Protein AF-A0A1F8U5S3-F1 (afdb_monomer)

Sequence (799 aa):
MCDINIITTSSDFYSQLPATSIYPAFVDNMPYQAWTMEGSTDYYQLVATGGKEPYTWFLVSGSLPAGLSLCSNGRISGVPLEEGKYDFKVKAVDIHGMMCEKVLSMEAYPYRSKWFKDARFGFFIQWGPFCHPAVKKREEIRDFEARMNKFNAEEWAQEIKDRGGRVLNFTVMGGDTIRLWPSVTPSRDELKIGRDIVGELINACHARNIKFVAYLPGHGGWNGLFDVSAIDGTSATLHLGLINELIEKGTDGIWIDSGGSIGRKDWFDWDRVVPLVRSKNPFATIESNPAPGSCGKILQYPNTDIVTYEGIVSDTDEFLTVCIPNTTEKKMAIDVANMLEYNWAWLSDSPRSIKSARSIIKNIQGNWYNGGTFMFNITPHTNGTFIADEEKVVVNEVTDWVKANLEWCDTPIASLDDNIEYTSQQVVELFAETNASTYYTTDGSLPTTRSNLYIEPITINTSTRLRAVAVKNGKGNSGILDKSYIIILSNNNSRSLLKKYVSLVDKKHEDTSLYTGMKISVGKDPIRIDSVGRCYMDGNISAHTIKIVRLSDLYPVLVTKIEMDKGKIENDGYKYKRVAPVVLDAYTHYYILSTEDSRDYSLNINLSSAETSSAVRILRPVWTDISGTVYHIDKNNDLYGNLINFKYEIIGESEKTKNLARGKEAFLQDNEGNMVNASCGINVAENALDGKLGTMAVAGDEKWAWTLHVDLGDIMASINKVVVKFAEDLYPTEYMIMMSSDEDNWIIADTTNNCNGGSRTSIFKPLNVRFVRIRSLKPDGPNQTGGQMAIVELEVYAQ

Solvent-accessible surface area (backbone atoms only — not comparable to full-atom values): 41829 Å² total; per-residue (Å²): 136,64,70,47,45,82,51,64,90,57,31,77,46,51,63,76,46,63,86,39,50,50,80,60,40,43,42,17,68,40,67,30,60,33,49,33,71,88,32,74,36,65,36,44,76,58,44,70,44,58,64,46,81,68,55,43,36,44,82,75,45,73,50,69,49,50,57,44,45,78,41,51,75,30,38,36,35,37,38,35,72,43,68,47,81,28,59,26,30,38,34,44,28,27,73,85,68,54,64,37,73,48,69,35,35,40,39,27,36,64,22,68,23,49,66,54,36,72,37,39,30,23,35,31,38,42,59,55,56,67,24,45,84,53,57,82,49,81,80,41,51,59,54,43,62,66,43,34,77,57,54,47,41,60,59,48,35,46,54,38,47,81,39,52,30,29,33,37,39,34,35,44,24,47,46,70,53,45,26,39,26,63,71,83,62,65,38,69,68,66,55,51,41,86,58,47,53,51,62,45,35,45,53,32,20,49,78,68,69,23,44,36,27,43,26,36,59,43,63,70,22,83,73,69,80,67,65,63,19,14,81,89,67,31,29,13,64,30,50,48,43,51,51,50,53,42,54,75,72,62,44,45,24,39,32,46,48,31,70,83,48,57,91,37,52,58,39,48,39,57,80,50,42,52,16,46,46,42,17,52,34,73,62,46,31,39,32,37,37,37,32,87,92,45,18,64,44,74,58,59,67,84,69,50,24,28,45,33,42,70,48,76,78,49,91,49,77,84,44,30,48,80,57,70,67,83,85,64,71,59,58,59,25,32,39,36,40,34,43,46,39,91,52,62,39,32,52,85,88,52,91,85,56,75,58,56,39,68,51,53,47,49,31,46,54,39,19,50,75,50,54,22,13,37,23,47,22,51,43,33,40,58,34,32,42,67,71,34,83,88,48,42,64,41,53,48,56,37,26,56,51,41,54,56,33,68,48,65,30,45,48,36,42,64,74,61,77,44,93,50,81,33,71,54,71,46,74,37,40,75,47,60,47,89,88,42,51,38,15,29,29,60,82,59,52,88,45,42,98,86,37,50,71,66,85,69,71,43,78,40,76,50,60,34,31,39,17,27,28,15,40,28,94,60,33,37,62,21,55,73,30,79,44,51,40,40,48,51,88,79,90,87,92,86,61,53,51,56,72,66,79,92,69,93,56,67,81,43,78,48,66,54,79,31,32,45,18,33,34,35,38,26,22,85,43,30,32,38,32,43,29,46,24,37,57,68,52,92,90,45,59,56,72,30,45,40,35,33,23,35,61,94,77,64,47,68,78,37,77,48,74,45,54,53,72,52,85,64,74,44,95,54,45,28,32,64,42,80,48,79,75,38,76,47,56,43,72,36,43,31,39,40,34,32,48,48,45,94,77,36,59,43,40,54,32,53,61,91,76,42,59,55,48,79,48,42,35,78,76,44,65,42,36,24,39,95,85,66,55,75,54,83,79,64,98,90,50,63,40,58,22,56,58,67,44,43,43,58,46,75,57,50,79,93,70,63,65,64,53,57,34,54,80,34,42,45,39,38,21,35,87,86,69,47,80,50,45,23,55,41,73,78,20,35,44,42,29,15,18,58,86,41,84,91,38,26,16,23,39,25,69,87,44,46,37,36,24,47,38,35,43,52,85,48,73,39,66,39,34,25,40,40,35,44,24,25,32,84,89,21,24,34,22,24,38,34,34,34,36,15,62,73,83,80,58,76,44,77,67,46,77,45,79,78,46,82,39,35,79,42,79,49,77,48,77,66,36,62,31,18,35,42,34,46,35,34,56,34,48,85,55,98,87,56,32,14,54,44,27,27,36,18,34,44,38,32,28,54,115

Structure (mmCIF, N/CA/C/O backbone):
data_AF-A0A1F8U5S3-F1
#
_entry.id   AF-A0A1F8U5S3-F1
#
loop_
_atom_site.group_PDB
_atom_site.id
_atom_site.type_symbol
_atom_site.label_atom_id
_atom_site.label_alt_id
_atom_site.label_comp_id
_atom_site.label_asym_id
_atom_site.label_entity_id
_atom_site.label_seq_id
_atom_site.pdbx_PDB_ins_code
_atom_site.Cartn_x
_atom_site.Cartn_y
_atom_site.Cartn_z
_atom_site.occupancy
_atom_site.B_iso_or_equiv
_atom_site.auth_seq_id
_atom_site.auth_comp_id
_atom_site.auth_asym_id
_atom_site.auth_atom_id
_atom_site.pdbx_PDB_model_num
ATOM 1 N N . MET A 1 1 ? -47.664 -8.417 -12.261 1.00 45.19 1 MET A N 1
ATOM 2 C CA . MET A 1 1 ? -46.743 -8.794 -11.174 1.00 45.19 1 MET A CA 1
ATOM 3 C C . MET A 1 1 ? -45.383 -8.277 -11.599 1.00 45.19 1 MET A C 1
ATOM 5 O O . MET A 1 1 ? -44.916 -8.699 -12.645 1.00 45.19 1 MET A O 1
ATOM 9 N N . CYS A 1 2 ? -44.858 -7.250 -10.928 1.00 51.53 2 CYS A N 1
ATOM 10 C CA . CYS A 1 2 ? -43.495 -6.774 -11.176 1.00 51.53 2 CYS A CA 1
ATOM 11 C C . CYS A 1 2 ? -42.606 -7.470 -10.152 1.00 51.53 2 CYS A C 1
ATOM 13 O O . CYS A 1 2 ? -42.555 -7.025 -9.007 1.00 51.53 2 CYS A O 1
ATOM 15 N N . ASP A 1 3 ? -41.994 -8.581 -10.551 1.00 77.62 3 ASP A N 1
ATOM 16 C CA . ASP A 1 3 ? -41.113 -9.359 -9.684 1.00 77.62 3 ASP A CA 1
ATOM 17 C C . ASP A 1 3 ? -39.906 -8.508 -9.265 1.00 77.62 3 ASP A C 1
ATOM 19 O O . ASP A 1 3 ? -39.325 -7.792 -10.084 1.00 77.62 3 ASP A O 1
ATOM 23 N N . ILE A 1 4 ? -39.559 -8.554 -7.978 1.00 85.50 4 ILE A N 1
ATOM 24 C CA . ILE A 1 4 ? -38.347 -7.928 -7.444 1.00 85.50 4 ILE A CA 1
ATOM 25 C C . ILE A 1 4 ? -37.125 -8.798 -7.796 1.00 85.50 4 ILE A C 1
ATOM 27 O O . ILE A 1 4 ? -37.191 -10.024 -7.709 1.00 85.50 4 ILE A O 1
ATOM 31 N N . ASN A 1 5 ? -36.009 -8.183 -8.195 1.00 85.06 5 ASN A N 1
ATOM 32 C CA . ASN A 1 5 ? -34.782 -8.869 -8.608 1.00 85.06 5 ASN A CA 1
ATOM 33 C C . ASN A 1 5 ? -33.520 -8.163 -8.086 1.00 85.06 5 ASN A C 1
ATOM 35 O O . ASN A 1 5 ? -33.364 -6.959 -8.287 1.00 85.06 5 ASN A O 1
ATOM 39 N N . ILE A 1 6 ? -32.594 -8.914 -7.479 1.00 80.56 6 ILE A N 1
ATOM 40 C CA . ILE A 1 6 ? -31.315 -8.400 -6.956 1.00 80.56 6 ILE A CA 1
ATOM 41 C C . ILE A 1 6 ? -30.261 -8.372 -8.068 1.00 80.56 6 ILE A C 1
ATOM 43 O O . ILE A 1 6 ? -29.931 -9.403 -8.669 1.00 80.56 6 ILE A O 1
ATOM 47 N N . ILE A 1 7 ? -29.667 -7.201 -8.286 1.00 78.94 7 ILE A N 1
ATOM 48 C CA . ILE A 1 7 ? -28.575 -6.986 -9.239 1.00 78.94 7 ILE A CA 1
ATOM 49 C C . ILE A 1 7 ? -27.278 -6.642 -8.501 1.00 78.94 7 ILE A C 1
ATOM 51 O O . ILE A 1 7 ? -27.300 -6.113 -7.391 1.00 78.94 7 ILE A O 1
ATOM 55 N N . THR A 1 8 ? -26.142 -6.958 -9.118 1.00 67.38 8 THR A N 1
ATOM 56 C CA . THR A 1 8 ? -24.828 -6.477 -8.685 1.00 67.38 8 THR A CA 1
ATOM 57 C C . THR A 1 8 ? -24.305 -5.548 -9.770 1.00 67.38 8 THR A C 1
ATOM 59 O O . THR A 1 8 ? -24.263 -5.906 -10.945 1.00 67.38 8 THR A O 1
ATOM 62 N N . THR A 1 9 ? -23.965 -4.321 -9.391 1.00 58.69 9 THR A N 1
ATOM 63 C CA . THR A 1 9 ? -23.243 -3.391 -10.260 1.00 58.69 9 THR A CA 1
ATOM 64 C C . THR A 1 9 ? -21.787 -3.474 -9.861 1.00 58.69 9 THR A C 1
ATOM 66 O O . THR A 1 9 ? -21.422 -3.169 -8.723 1.00 58.69 9 THR A O 1
ATOM 69 N N . SER A 1 10 ? -20.956 -3.958 -10.762 1.00 52.69 10 SER A N 1
ATOM 70 C CA . SER A 1 10 ? -19.523 -4.032 -10.551 1.00 52.69 10 SER A CA 1
ATOM 71 C C . SER A 1 10 ? -18.834 -3.417 -11.765 1.00 52.69 10 SER A C 1
ATOM 73 O O . SER A 1 10 ? -19.400 -3.409 -12.857 1.00 52.69 10 SER A O 1
ATOM 75 N N . SER A 1 11 ? -17.660 -2.837 -11.557 1.00 54.84 11 SER A N 1
ATOM 76 C CA . SER A 1 11 ? -16.911 -2.081 -12.563 1.00 54.84 11 SER A CA 1
ATOM 77 C C . SER A 1 11 ? -16.463 -2.929 -13.769 1.00 54.84 11 SER A C 1
ATOM 79 O O . SER A 1 11 ? -16.575 -4.152 -13.744 1.00 54.84 11 SER A O 1
ATOM 81 N N . ASP A 1 12 ? -15.939 -2.296 -14.826 1.00 51.19 12 ASP A N 1
ATOM 82 C CA . ASP A 1 12 ? -15.704 -2.908 -16.149 1.00 51.19 12 ASP A CA 1
ATOM 83 C C . ASP A 1 12 ? -14.906 -4.227 -16.148 1.00 51.19 12 ASP A C 1
ATOM 85 O O . ASP A 1 12 ? -15.257 -5.144 -16.884 1.00 51.19 12 ASP A O 1
ATOM 89 N N . PHE A 1 13 ? -13.877 -4.400 -15.315 1.00 53.69 13 PHE A N 1
ATOM 90 C CA . PHE A 1 13 ? -13.189 -5.701 -15.195 1.00 53.69 13 PHE A CA 1
ATOM 91 C C . PHE A 1 13 ? -13.965 -6.701 -14.349 1.00 53.69 13 PHE A C 1
ATOM 93 O O . PHE A 1 13 ? -14.038 -7.884 -14.662 1.00 53.69 13 PHE A O 1
ATOM 100 N N . TYR A 1 14 ? -14.614 -6.217 -13.298 1.00 55.09 14 TYR A N 1
ATOM 101 C CA . TYR A 1 14 ? -15.470 -7.031 -12.450 1.00 55.09 14 TYR A CA 1
ATOM 102 C C . TYR A 1 14 ? -16.726 -7.525 -13.185 1.00 55.09 14 TYR A C 1
ATOM 104 O O . TYR A 1 14 ? -17.292 -8.544 -12.810 1.00 55.09 14 TYR A O 1
ATOM 112 N N . SER A 1 15 ? -17.124 -6.861 -14.274 1.00 49.81 15 SER A N 1
ATOM 113 C CA . SER A 1 15 ? -18.145 -7.356 -15.202 1.00 49.81 15 SER A CA 1
ATOM 114 C C . SER A 1 15 ? -17.771 -8.698 -15.859 1.00 49.81 15 SER A C 1
ATOM 116 O O . SER A 1 15 ? -18.653 -9.402 -16.348 1.00 49.81 15 SER A O 1
ATOM 118 N N . GLN A 1 16 ? -16.481 -9.074 -15.842 1.00 61.03 16 GLN A N 1
ATOM 119 C CA . GLN A 1 16 ? -15.983 -10.373 -16.308 1.00 61.03 16 GLN A CA 1
ATOM 120 C C . GLN A 1 16 ? -16.064 -11.471 -15.231 1.00 61.03 16 GLN A C 1
ATOM 122 O O . GLN A 1 16 ? -15.980 -12.656 -15.558 1.00 61.03 16 GLN A O 1
ATOM 127 N N . LEU A 1 17 ? -16.227 -11.106 -13.952 1.00 68.12 17 LEU A N 1
ATOM 128 C CA . LEU A 1 17 ? -16.479 -12.054 -12.864 1.00 68.12 17 LEU A CA 1
ATOM 129 C C . LEU A 1 17 ? -17.955 -12.497 -12.868 1.00 68.12 17 LEU A C 1
ATOM 131 O O . LEU A 1 17 ? -18.799 -11.864 -13.506 1.00 68.12 17 LEU A O 1
ATOM 135 N N . PRO A 1 18 ? -18.312 -13.603 -12.183 1.00 72.19 18 PRO A N 1
ATOM 136 C CA . PRO A 1 18 ? -19.699 -14.054 -12.122 1.00 72.19 18 PRO A CA 1
ATOM 137 C C . PRO A 1 18 ? -20.647 -12.944 -11.644 1.00 72.19 18 PRO A C 1
ATOM 139 O O . PRO A 1 18 ? -20.331 -12.224 -10.703 1.00 72.19 18 PRO A O 1
ATOM 142 N N . ALA A 1 19 ? -21.863 -12.871 -12.199 1.00 71.62 19 ALA A N 1
ATOM 143 C CA . ALA A 1 19 ? -22.893 -11.873 -11.845 1.00 71.62 19 ALA A CA 1
ATOM 144 C C . ALA A 1 19 ? -23.426 -11.958 -10.390 1.00 71.62 19 ALA A C 1
ATOM 146 O O . ALA A 1 19 ? -24.438 -11.349 -10.032 1.00 71.62 19 ALA A O 1
ATOM 147 N N . THR A 1 20 ? -22.800 -12.786 -9.560 1.00 80.81 20 THR A N 1
ATOM 148 C CA . THR A 1 20 ? -23.036 -12.935 -8.122 1.00 80.81 20 THR A CA 1
ATOM 149 C C . THR A 1 20 ? -21.889 -12.367 -7.287 1.00 80.81 20 THR A C 1
ATOM 151 O O . THR A 1 20 ? -22.029 -12.277 -6.071 1.00 80.81 20 THR A O 1
ATOM 154 N N . SER A 1 21 ? -20.763 -12.010 -7.904 1.00 83.25 21 SER A N 1
ATOM 155 C CA . SER A 1 21 ? -19.600 -11.456 -7.221 1.00 83.25 21 SER A CA 1
ATOM 156 C C . SER A 1 21 ? -19.815 -9.985 -6.883 1.00 83.25 21 SER A C 1
ATOM 158 O O . SER A 1 21 ? -20.318 -9.211 -7.700 1.00 83.25 21 SER A O 1
ATOM 160 N N . ILE A 1 22 ? -19.415 -9.601 -5.675 1.00 86.31 22 ILE A N 1
ATOM 161 C CA . ILE A 1 22 ? -19.352 -8.201 -5.247 1.00 86.31 22 ILE A CA 1
ATOM 162 C C . ILE A 1 22 ? -17.903 -7.722 -5.210 1.00 86.31 22 ILE A C 1
ATOM 164 O O . ILE A 1 22 ? -16.984 -8.533 -5.118 1.00 86.31 22 ILE A O 1
ATOM 168 N N . TYR A 1 23 ? -17.709 -6.405 -5.292 1.00 88.12 23 TYR A N 1
ATOM 169 C CA . TYR A 1 23 ? -16.383 -5.782 -5.309 1.00 88.12 23 TYR A CA 1
ATOM 170 C C . TYR A 1 23 ? -15.532 -6.253 -4.106 1.00 88.12 23 TYR A C 1
ATOM 172 O O . TYR A 1 23 ? -16.069 -6.333 -2.993 1.00 88.12 23 TYR A O 1
ATOM 180 N N . PRO A 1 24 ? -14.236 -6.579 -4.288 1.00 89.94 24 PRO A N 1
ATOM 181 C CA . PRO A 1 24 ? -13.479 -7.332 -3.303 1.00 89.94 24 PRO A CA 1
ATOM 182 C C . PRO A 1 24 ? -13.122 -6.456 -2.109 1.00 89.94 24 PRO A C 1
ATOM 184 O O . PRO A 1 24 ? -12.911 -5.248 -2.240 1.00 89.94 24 PRO A O 1
ATOM 187 N N . ALA A 1 25 ? -13.029 -7.084 -0.942 1.00 90.88 25 ALA A N 1
ATOM 188 C CA . ALA A 1 25 ? -12.483 -6.459 0.251 1.00 90.88 25 ALA A CA 1
ATOM 189 C C . ALA A 1 25 ? -10.975 -6.730 0.339 1.00 90.88 25 ALA A C 1
ATOM 191 O O . ALA A 1 25 ? -10.490 -7.733 -0.181 1.00 90.88 25 ALA A O 1
ATOM 192 N N . PHE A 1 26 ? -10.237 -5.852 1.016 1.00 92.00 26 PHE A N 1
ATOM 193 C CA . PHE A 1 26 ? -8.802 -6.009 1.252 1.00 92.00 26 PHE A CA 1
ATOM 194 C C . PHE A 1 26 ? -8.529 -5.910 2.749 1.00 92.00 26 PHE A C 1
ATOM 196 O O . PHE A 1 26 ? -8.946 -4.945 3.376 1.00 92.00 26 PHE A O 1
ATOM 203 N N . VAL A 1 27 ? -7.832 -6.893 3.324 1.00 88.31 27 VAL A N 1
ATOM 204 C CA . VAL A 1 27 ? -7.474 -6.942 4.753 1.00 88.31 27 VAL A CA 1
ATOM 205 C C . VAL A 1 27 ? -6.245 -6.065 5.002 1.00 88.31 27 VAL A C 1
ATOM 207 O O . VAL A 1 27 ? -5.148 -6.535 5.322 1.00 88.31 27 VAL A O 1
ATOM 210 N N . ASP A 1 28 ? -6.425 -4.764 4.800 1.00 81.44 28 ASP A N 1
ATOM 211 C CA . ASP A 1 28 ? -5.389 -3.737 4.877 1.00 81.44 28 ASP A CA 1
ATOM 212 C C . ASP A 1 28 ? -5.527 -2.814 6.092 1.00 81.44 28 ASP A C 1
ATOM 214 O O . ASP A 1 28 ? -4.778 -1.852 6.187 1.00 81.44 28 ASP A O 1
ATOM 218 N N . ASN A 1 29 ? -6.406 -3.153 7.044 1.00 76.50 29 ASN A N 1
ATOM 219 C CA . ASN A 1 29 ? -6.790 -2.347 8.212 1.00 76.50 29 ASN A CA 1
ATOM 220 C C . ASN A 1 29 ? -7.509 -1.026 7.872 1.00 76.50 29 ASN A C 1
ATOM 222 O O . ASN A 1 29 ? -7.616 -0.158 8.737 1.00 76.50 29 ASN A O 1
ATOM 226 N N . MET A 1 30 ? -8.026 -0.863 6.652 1.00 79.75 30 MET A N 1
ATOM 227 C CA . MET A 1 30 ? -8.856 0.284 6.283 1.00 79.75 30 MET A CA 1
ATOM 228 C C . MET A 1 30 ? -10.342 -0.089 6.237 1.00 79.75 30 MET A C 1
ATOM 230 O O . MET A 1 30 ? -10.687 -1.262 6.056 1.00 79.75 30 MET A O 1
ATOM 234 N N . PRO A 1 31 ? -11.258 0.892 6.372 1.00 77.94 31 PRO A N 1
ATOM 235 C CA . PRO A 1 31 ? -12.647 0.689 5.994 1.00 77.94 31 PRO A CA 1
ATOM 236 C C . PRO A 1 31 ? -12.735 0.148 4.568 1.00 77.94 31 PRO A C 1
ATOM 238 O O . PRO A 1 31 ? -11.991 0.571 3.685 1.00 77.94 31 PRO A O 1
ATOM 241 N N . TYR A 1 32 ? -13.648 -0.789 4.348 1.00 82.00 32 TYR A N 1
ATOM 242 C CA . TYR A 1 32 ? -13.926 -1.347 3.036 1.00 82.00 32 TYR A CA 1
ATOM 243 C C . TYR A 1 32 ? -14.220 -0.233 2.027 1.00 82.00 32 TYR A C 1
ATOM 245 O O . TYR A 1 32 ? -15.063 0.615 2.288 1.00 82.00 32 TYR A O 1
ATOM 253 N N . GLN A 1 33 ? -13.560 -0.265 0.869 1.00 84.50 33 GLN A N 1
ATOM 254 C CA . GLN A 1 33 ? -13.761 0.711 -0.198 1.00 84.50 33 GLN A CA 1
ATOM 255 C C . GLN A 1 33 ? -14.254 0.018 -1.465 1.00 84.50 33 GLN A C 1
ATOM 257 O O . GLN A 1 33 ? -13.504 -0.747 -2.078 1.00 84.50 33 GLN A O 1
ATOM 262 N N . ALA A 1 34 ? -15.479 0.320 -1.889 1.00 84.56 34 ALA A N 1
ATOM 263 C CA . ALA A 1 34 ? -15.965 -0.027 -3.221 1.00 84.56 34 ALA A CA 1
ATOM 264 C C . ALA A 1 34 ? -15.668 1.117 -4.192 1.00 84.56 34 ALA A C 1
ATOM 266 O O . ALA A 1 34 ? -15.791 2.280 -3.821 1.00 84.56 34 ALA A O 1
ATOM 267 N N . TRP A 1 35 ? -15.279 0.798 -5.427 1.00 86.25 35 TRP A N 1
ATOM 268 C CA . TRP A 1 35 ? -14.855 1.804 -6.400 1.00 86.25 35 TRP A CA 1
ATOM 269 C C . TRP A 1 35 ? -15.688 1.762 -7.677 1.00 86.25 35 TRP A C 1
ATOM 271 O O . TRP A 1 35 ? -15.996 0.698 -8.216 1.00 86.25 35 TRP A O 1
ATOM 281 N N . THR A 1 36 ? -15.992 2.949 -8.188 1.00 83.50 36 THR A N 1
ATOM 282 C CA . THR A 1 36 ? -16.528 3.186 -9.532 1.00 83.50 36 THR A CA 1
ATOM 283 C C . THR A 1 36 ? -15.640 4.202 -10.250 1.00 83.50 36 THR A C 1
ATOM 285 O O . THR A 1 36 ? -14.668 4.679 -9.671 1.00 83.50 36 THR A O 1
ATOM 288 N N . MET A 1 37 ? -15.971 4.563 -11.492 1.00 81.88 37 MET A N 1
ATOM 289 C CA . MET A 1 37 ? -15.304 5.675 -12.183 1.00 81.88 37 MET A CA 1
ATOM 290 C C . MET A 1 37 ? -15.547 7.039 -11.514 1.00 81.88 37 MET A C 1
ATOM 292 O O . MET A 1 37 ? -14.798 7.972 -11.781 1.00 81.88 37 MET A O 1
ATOM 296 N N . GLU A 1 38 ? -16.573 7.162 -10.665 1.00 78.88 38 GLU A N 1
ATOM 297 C CA . GLU A 1 38 ? -16.910 8.406 -9.959 1.00 78.88 38 GLU A CA 1
ATOM 298 C C . GLU A 1 38 ? -16.139 8.573 -8.641 1.00 78.88 38 GLU A C 1
ATOM 300 O O . GLU A 1 38 ? -16.117 9.668 -8.089 1.00 78.88 38 GLU A O 1
ATOM 305 N N . GLY A 1 39 ? -15.509 7.512 -8.126 1.00 79.81 39 GLY A N 1
ATOM 306 C CA . GLY A 1 39 ? -14.810 7.552 -6.842 1.00 79.81 39 GLY A CA 1
ATOM 307 C C . GLY A 1 39 ? -15.000 6.303 -5.992 1.00 79.81 39 GLY A C 1
ATOM 308 O O . GLY A 1 39 ? -15.553 5.291 -6.442 1.00 79.81 39 GLY A O 1
ATOM 309 N N . SER A 1 40 ? -14.525 6.392 -4.748 1.00 81.38 40 SER A N 1
ATOM 310 C CA . SER A 1 40 ? -14.711 5.355 -3.733 1.00 81.38 40 SER A CA 1
ATOM 311 C C . SER A 1 40 ? -15.884 5.653 -2.805 1.00 81.38 40 SER A C 1
ATOM 313 O O . SER A 1 40 ? -16.185 6.809 -2.518 1.00 81.38 40 SER A O 1
ATOM 315 N N . THR A 1 41 ? -16.506 4.599 -2.292 1.00 73.75 41 THR A N 1
ATOM 316 C CA . THR A 1 41 ? -17.436 4.645 -1.160 1.00 73.75 41 THR A CA 1
ATOM 317 C C . THR A 1 41 ? -16.947 3.703 -0.068 1.00 73.75 41 THR A C 1
ATOM 319 O O . THR A 1 41 ? -16.445 2.622 -0.372 1.00 73.75 41 THR A O 1
ATOM 322 N N . ASP A 1 42 ? -17.156 4.048 1.205 1.00 74.06 42 ASP A N 1
ATOM 323 C CA . ASP A 1 42 ? -16.789 3.203 2.360 1.00 74.06 42 ASP A CA 1
ATOM 324 C C . ASP A 1 42 ? -17.767 2.024 2.603 1.00 74.06 42 ASP A C 1
ATOM 326 O O . ASP A 1 42 ? -17.835 1.418 3.679 1.00 74.06 42 ASP A O 1
ATOM 330 N N . TYR A 1 43 ? -18.564 1.704 1.582 1.00 76.69 43 TYR A N 1
ATOM 331 C CA . TYR A 1 43 ? -19.561 0.643 1.565 1.00 76.69 43 TYR A CA 1
ATOM 332 C C . TYR A 1 43 ? -19.815 0.136 0.143 1.00 76.69 43 TYR A C 1
ATOM 334 O O . TYR A 1 43 ? -19.610 0.857 -0.832 1.00 76.69 43 TYR A O 1
ATOM 342 N N . TYR A 1 44 ? -20.346 -1.084 0.029 1.00 83.44 44 TYR A N 1
ATOM 343 C CA . TYR A 1 44 ? -20.974 -1.595 -1.191 1.00 83.44 44 TYR A CA 1
ATOM 344 C C . TYR A 1 44 ? -22.490 -1.498 -1.049 1.00 83.44 44 TYR A C 1
ATOM 346 O O . TYR A 1 44 ? -23.050 -1.952 -0.048 1.00 83.44 44 TYR A O 1
ATOM 354 N N . GLN A 1 45 ? -23.169 -0.922 -2.038 1.00 83.88 45 GLN A N 1
ATOM 355 C CA . GLN A 1 45 ? -24.627 -0.841 -2.048 1.00 83.88 45 GLN A CA 1
ATOM 356 C C . GLN A 1 45 ? -25.215 -2.038 -2.795 1.00 83.88 45 GLN A C 1
ATOM 358 O O . GLN A 1 45 ? -25.020 -2.183 -3.999 1.00 83.88 45 GLN A O 1
ATOM 363 N N . LEU A 1 46 ? -25.992 -2.869 -2.100 1.00 84.38 46 LEU A N 1
ATOM 364 C CA . LEU A 1 46 ? -26.849 -3.844 -2.768 1.00 84.38 46 LEU A CA 1
ATOM 365 C C . LEU A 1 46 ? -28.008 -3.128 -3.466 1.00 84.38 46 LEU A C 1
ATOM 367 O O . LEU A 1 46 ? -28.608 -2.203 -2.908 1.00 84.38 46 LEU A O 1
ATOM 371 N N . VAL A 1 47 ? -28.337 -3.580 -4.676 1.00 86.25 47 VAL A N 1
ATOM 372 C CA . VAL A 1 47 ? -29.379 -2.978 -5.512 1.00 86.25 47 VAL A CA 1
ATOM 373 C C . VAL A 1 47 ? -30.410 -4.035 -5.895 1.00 86.25 47 VAL A C 1
ATOM 375 O O . VAL A 1 47 ? -30.077 -5.174 -6.228 1.00 86.25 47 VAL A O 1
ATOM 378 N N . ALA A 1 48 ? -31.682 -3.649 -5.853 1.00 88.12 48 ALA A N 1
ATOM 379 C CA . ALA A 1 48 ? -32.793 -4.439 -6.361 1.00 88.12 48 ALA A CA 1
ATOM 380 C C . ALA A 1 48 ? -33.610 -3.613 -7.363 1.00 88.12 48 ALA A C 1
ATOM 382 O O . ALA A 1 48 ? -33.628 -2.386 -7.313 1.00 88.12 48 ALA A O 1
ATOM 383 N N . THR A 1 49 ? -34.273 -4.299 -8.286 1.00 90.38 49 THR A N 1
ATOM 384 C CA . THR A 1 49 ? -35.165 -3.726 -9.304 1.00 90.38 49 THR A CA 1
ATOM 385 C C . THR A 1 49 ? -36.535 -4.392 -9.211 1.00 90.38 49 THR A C 1
ATOM 387 O O . THR A 1 49 ? -36.621 -5.512 -8.718 1.00 90.38 49 THR A O 1
ATOM 390 N N . GLY A 1 50 ? -37.597 -3.740 -9.693 1.00 89.88 50 GLY A N 1
ATOM 391 C CA . GLY A 1 50 ? -38.971 -4.248 -9.565 1.00 89.88 50 GLY A CA 1
ATOM 392 C C . GLY A 1 50 ? -39.574 -4.013 -8.172 1.00 89.88 50 GLY A C 1
ATOM 393 O O . GLY A 1 50 ? -38.906 -3.550 -7.264 1.00 89.88 50 GLY A O 1
ATOM 394 N N . GLY A 1 51 ? -40.861 -4.296 -7.981 1.00 88.19 51 GLY A N 1
ATOM 395 C CA . GLY A 1 51 ? -41.560 -3.934 -6.740 1.00 88.19 51 GLY A CA 1
ATOM 396 C C . GLY A 1 51 ? -41.611 -2.428 -6.437 1.00 88.19 51 GLY A C 1
ATOM 397 O O . GLY A 1 51 ? -41.591 -1.601 -7.354 1.00 88.19 51 GLY A O 1
ATOM 398 N N . LYS A 1 52 ? -41.772 -2.067 -5.156 1.00 88.25 52 LYS A N 1
ATOM 399 C CA . LYS A 1 52 ? -41.888 -0.676 -4.691 1.00 88.25 52 LYS A CA 1
ATOM 400 C C . LYS A 1 52 ? -40.910 -0.350 -3.556 1.00 88.25 52 LYS A C 1
ATOM 402 O O . LYS A 1 52 ? -41.033 -0.853 -2.444 1.00 88.25 52 LYS A O 1
ATOM 407 N N . GLU A 1 53 ? -39.990 0.564 -3.844 1.00 80.88 53 GLU A N 1
ATOM 408 C CA . GLU A 1 53 ? -39.025 1.121 -2.888 1.00 80.88 53 GLU A CA 1
ATOM 409 C C . GLU A 1 53 ? -39.669 1.840 -1.684 1.00 80.88 53 GLU A C 1
ATOM 411 O O . GLU A 1 53 ? -40.778 2.377 -1.819 1.00 80.88 53 GLU A O 1
ATOM 416 N N . PRO A 1 54 ? -38.947 1.950 -0.545 1.00 86.06 54 PRO A N 1
ATOM 417 C CA . PRO A 1 54 ? -37.601 1.410 -0.274 1.00 86.06 54 PRO A CA 1
ATOM 418 C C . PRO A 1 54 ? -37.557 -0.111 -0.053 1.00 86.06 54 PRO A C 1
ATOM 420 O O . PRO A 1 54 ? -38.544 -0.720 0.352 1.00 86.06 54 PRO A O 1
ATOM 423 N N . TYR A 1 55 ? -36.385 -0.713 -0.279 1.00 81.12 55 TYR A N 1
ATOM 424 C CA . TYR A 1 55 ? -36.131 -2.125 0.023 1.00 81.12 55 TYR A CA 1
ATOM 425 C C . TYR A 1 55 ? -35.471 -2.299 1.394 1.00 81.12 55 TYR A C 1
ATOM 427 O O . TYR A 1 55 ? -34.556 -1.555 1.749 1.00 81.12 55 TYR A O 1
ATOM 435 N N . THR A 1 56 ? -35.894 -3.326 2.129 1.00 81.69 56 THR A N 1
ATOM 436 C CA . THR A 1 56 ? -35.261 -3.792 3.369 1.00 81.69 56 THR A CA 1
ATOM 437 C C . THR A 1 56 ? -34.483 -5.077 3.111 1.00 81.69 56 THR A C 1
ATOM 439 O O . THR A 1 56 ? -35.010 -6.018 2.514 1.00 81.69 56 THR A O 1
ATOM 442 N N . TRP A 1 57 ? -33.242 -5.127 3.585 1.00 86.50 57 TRP A N 1
ATOM 443 C CA . TRP A 1 57 ? -32.294 -6.201 3.310 1.00 86.50 57 TRP A CA 1
ATOM 444 C C . TRP A 1 57 ? -32.012 -7.062 4.535 1.00 86.50 57 TRP A C 1
ATOM 446 O O . TRP A 1 57 ? -31.916 -6.565 5.657 1.00 86.50 57 TRP A O 1
ATOM 456 N N . PHE A 1 58 ? -31.844 -8.362 4.302 1.00 86.50 58 PHE A N 1
ATOM 457 C CA . PHE A 1 58 ? -31.542 -9.346 5.337 1.00 86.50 58 PHE A CA 1
ATOM 458 C C . PHE A 1 58 ? -30.468 -10.320 4.863 1.00 86.50 58 PHE A C 1
ATOM 460 O O . PHE A 1 58 ? -30.512 -10.790 3.725 1.00 86.50 58 PHE A O 1
ATOM 467 N N . LEU A 1 59 ? -29.560 -10.686 5.766 1.00 91.50 59 LEU A N 1
ATOM 468 C CA . LEU A 1 59 ? -28.690 -11.845 5.602 1.00 91.50 59 LEU A CA 1
ATOM 469 C C . LEU A 1 59 ? -29.476 -13.098 6.015 1.00 91.50 59 LEU A C 1
ATOM 471 O O . LEU A 1 59 ? -29.921 -13.202 7.155 1.00 91.50 59 LEU A O 1
ATOM 475 N N . VAL A 1 60 ? -29.691 -14.023 5.081 1.00 95.56 60 VAL A N 1
ATOM 476 C CA . VAL A 1 60 ? -30.495 -15.240 5.300 1.00 95.56 60 VAL A CA 1
ATOM 477 C C . VAL A 1 60 ? -29.623 -16.407 5.755 1.00 95.56 60 VAL A C 1
ATOM 479 O O . VAL A 1 60 ? -30.008 -17.164 6.641 1.00 95.56 60 VAL A O 1
ATOM 482 N N . SER A 1 61 ? -28.457 -16.576 5.129 1.00 93.69 61 SER A N 1
ATOM 483 C CA . SER A 1 61 ? -27.506 -17.652 5.427 1.00 93.69 61 SER A CA 1
ATOM 484 C C . SER A 1 61 ? -26.104 -17.300 4.929 1.00 93.69 61 SER A C 1
ATOM 486 O O . SER A 1 61 ? -25.964 -16.460 4.039 1.00 93.69 61 SER A O 1
ATOM 488 N N . GLY A 1 62 ? -25.086 -18.003 5.426 1.00 94.19 62 GLY A N 1
ATOM 489 C CA . GLY A 1 62 ? -23.680 -17.672 5.173 1.00 94.19 62 GLY A CA 1
ATOM 490 C C . GLY A 1 62 ? -23.214 -16.511 6.051 1.00 94.19 62 GLY A C 1
ATOM 491 O O . GLY A 1 62 ? -23.917 -16.104 6.977 1.00 94.19 62 GLY A O 1
ATOM 492 N N . SER A 1 63 ? -22.031 -15.984 5.767 1.00 88.81 63 SER A N 1
ATOM 493 C CA . SER A 1 63 ? -21.448 -14.862 6.503 1.00 88.81 63 SER A CA 1
ATOM 494 C C . SER A 1 63 ? -20.708 -13.929 5.555 1.00 88.81 63 SER A C 1
ATOM 496 O O . SER A 1 63 ? -20.276 -14.338 4.482 1.00 88.81 63 SER A O 1
ATOM 498 N N . LEU A 1 64 ? -20.569 -12.670 5.960 1.00 87.62 64 LEU A N 1
ATOM 499 C CA . LEU A 1 64 ? -19.607 -11.744 5.365 1.00 87.62 64 LEU A CA 1
ATOM 500 C C . LEU A 1 64 ? -18.214 -11.987 5.980 1.00 87.62 64 LEU A C 1
ATOM 502 O O . LEU A 1 64 ? -18.135 -12.643 7.027 1.00 87.62 64 LEU A O 1
ATOM 506 N N . PRO A 1 65 ? -17.134 -11.450 5.381 1.00 89.44 65 PRO A N 1
ATOM 507 C CA . PRO A 1 65 ? -15.839 -11.368 6.048 1.00 89.44 65 PRO A CA 1
ATOM 508 C C . PRO A 1 65 ? -15.956 -10.771 7.454 1.00 89.44 65 PRO A C 1
ATOM 510 O O . PRO A 1 65 ? -16.742 -9.841 7.675 1.00 89.44 65 PRO A O 1
ATOM 513 N N . ALA A 1 66 ? -15.164 -11.281 8.401 1.00 79.44 66 ALA A N 1
ATOM 514 C CA . ALA A 1 66 ? -15.131 -10.753 9.762 1.00 79.44 66 ALA A CA 1
ATOM 515 C C . ALA A 1 66 ? -14.871 -9.234 9.746 1.00 79.44 66 ALA A C 1
ATOM 517 O O . ALA A 1 66 ? -14.004 -8.757 9.017 1.00 79.44 66 ALA A O 1
ATOM 518 N N . GLY A 1 67 ? -15.649 -8.480 10.530 1.00 71.69 67 GLY A N 1
ATOM 519 C CA . GLY A 1 67 ? -15.585 -7.015 10.601 1.00 71.69 67 GLY A CA 1
ATOM 520 C C . GLY A 1 67 ? -16.406 -6.257 9.546 1.00 71.69 67 GLY A C 1
ATOM 521 O O . GLY A 1 67 ? -16.550 -5.038 9.663 1.00 71.69 67 GLY A O 1
ATOM 522 N N . LEU A 1 68 ? -17.021 -6.952 8.580 1.00 79.06 68 LEU A N 1
ATOM 523 C CA . LEU A 1 68 ? -18.045 -6.389 7.693 1.00 79.06 68 LEU A CA 1
ATOM 524 C C . LEU A 1 68 ? -19.459 -6.737 8.168 1.00 79.06 68 LEU A C 1
ATOM 526 O O . LEU A 1 68 ? -19.709 -7.792 8.751 1.00 79.06 68 LEU A O 1
ATOM 530 N N . SER A 1 69 ? -20.412 -5.850 7.886 1.00 77.44 69 SER A N 1
ATOM 531 C CA . SER A 1 69 ? -21.822 -6.028 8.251 1.00 77.44 69 SER A CA 1
ATOM 532 C C . SER A 1 69 ? -22.758 -5.567 7.138 1.00 77.44 69 SER A C 1
ATOM 534 O O . SER A 1 69 ? -22.419 -4.661 6.379 1.00 77.44 69 SER A O 1
ATOM 536 N N . LEU A 1 70 ? -23.935 -6.198 7.049 1.00 83.94 70 LEU A N 1
ATOM 537 C CA . LEU A 1 70 ? -25.026 -5.799 6.159 1.00 83.94 70 LEU A CA 1
ATOM 538 C C . LEU A 1 70 ? -26.067 -4.994 6.945 1.00 83.94 70 LEU A C 1
ATOM 540 O O . LEU A 1 70 ? -26.711 -5.519 7.853 1.00 83.94 70 LEU A O 1
ATOM 544 N N . CYS A 1 71 ? -26.268 -3.741 6.553 1.00 73.38 71 CYS A N 1
ATOM 545 C CA . CYS A 1 71 ? -27.320 -2.875 7.072 1.00 73.38 71 CYS A CA 1
ATOM 546 C C . CYS A 1 71 ? -28.675 -3.170 6.410 1.00 73.38 71 CYS A C 1
ATOM 548 O O . CYS A 1 71 ? -28.750 -3.626 5.267 1.00 73.38 71 CYS A O 1
ATOM 550 N N . SER A 1 72 ? -29.772 -2.827 7.095 1.00 73.81 72 SER A N 1
ATOM 551 C CA . SER A 1 72 ? -31.142 -3.037 6.593 1.00 73.81 72 SER A CA 1
ATOM 552 C C . SER A 1 72 ? -31.463 -2.256 5.314 1.00 73.81 72 SER A C 1
ATOM 554 O O . SER A 1 72 ? -32.381 -2.626 4.592 1.00 73.81 72 SER A O 1
ATOM 556 N N . ASN A 1 73 ? -30.692 -1.216 4.990 1.00 74.25 73 ASN A N 1
ATOM 557 C CA . ASN A 1 73 ? -30.774 -0.463 3.735 1.00 74.25 73 ASN A CA 1
ATOM 558 C C . ASN A 1 73 ? -29.918 -1.055 2.594 1.00 74.25 73 ASN A C 1
ATOM 560 O O . ASN A 1 73 ? -29.819 -0.451 1.527 1.00 74.25 73 ASN A O 1
ATOM 564 N N . GLY A 1 74 ? -29.283 -2.212 2.804 1.00 75.94 74 GLY A N 1
ATOM 565 C CA . GLY A 1 74 ? -28.504 -2.910 1.781 1.00 75.94 74 GLY A CA 1
ATOM 566 C C . GLY A 1 74 ? -27.035 -2.505 1.698 1.00 75.94 74 GLY A C 1
ATOM 567 O O . GLY A 1 74 ? -26.344 -2.973 0.797 1.00 75.94 74 GLY A O 1
ATOM 568 N N . ARG A 1 75 ? -26.539 -1.656 2.609 1.00 84.00 75 ARG A N 1
ATOM 569 C CA . ARG A 1 75 ? -25.113 -1.302 2.663 1.00 84.00 75 ARG A CA 1
ATOM 570 C C . ARG A 1 75 ? -24.295 -2.406 3.322 1.00 84.00 75 ARG A C 1
ATOM 572 O O . ARG A 1 75 ? -24.623 -2.824 4.429 1.00 84.00 75 ARG A O 1
ATOM 579 N N . ILE A 1 76 ? -23.218 -2.824 2.664 1.00 82.56 76 ILE A N 1
ATOM 580 C CA . ILE A 1 76 ? -22.167 -3.666 3.240 1.00 82.56 76 ILE A CA 1
ATOM 581 C C . ILE A 1 76 ? -20.975 -2.771 3.569 1.00 82.56 76 ILE A C 1
ATOM 583 O O . ILE A 1 76 ? -20.402 -2.177 2.661 1.00 82.56 76 ILE A O 1
ATOM 587 N N . SER A 1 77 ? -20.611 -2.661 4.845 1.00 75.62 77 SER A N 1
ATOM 588 C CA . SER A 1 77 ? -19.553 -1.753 5.318 1.00 75.62 77 SER A CA 1
ATOM 589 C C . SER A 1 77 ? -18.851 -2.289 6.564 1.00 75.62 77 SER A C 1
ATOM 591 O O . SER A 1 77 ? -19.401 -3.140 7.271 1.00 75.62 77 SER A O 1
ATOM 593 N N . GLY A 1 78 ? -17.670 -1.752 6.864 1.00 69.06 78 GLY A N 1
ATOM 594 C CA . GLY A 1 78 ? -16.864 -2.113 8.031 1.00 69.06 78 GLY A CA 1
ATOM 595 C C . GLY A 1 78 ? -15.379 -2.195 7.687 1.00 69.06 78 GLY A C 1
ATOM 596 O O . GLY A 1 78 ? -14.970 -1.699 6.642 1.00 69.06 78 GLY A O 1
ATOM 597 N N . VAL A 1 79 ? -14.586 -2.832 8.548 1.00 78.81 79 VAL A N 1
ATOM 598 C CA . VAL A 1 79 ? -13.153 -3.088 8.318 1.00 78.81 79 VAL A CA 1
ATOM 599 C C . VAL A 1 79 ? -12.973 -4.601 8.201 1.00 78.81 79 VAL A C 1
ATOM 601 O O . VAL A 1 79 ? -13.249 -5.294 9.177 1.00 78.81 79 VAL A O 1
ATOM 604 N N . PRO A 1 80 ? -12.560 -5.144 7.047 1.00 81.69 80 PRO A N 1
ATOM 605 C CA . PRO A 1 80 ? -12.349 -6.579 6.895 1.00 81.69 80 PRO A CA 1
ATOM 606 C C . PRO A 1 80 ? -11.125 -7.034 7.707 1.00 81.69 80 PRO A C 1
ATOM 608 O O . PRO A 1 80 ? -10.048 -6.445 7.611 1.00 81.69 80 PRO A O 1
ATOM 611 N N . LEU A 1 81 ? -11.291 -8.090 8.504 1.00 80.12 81 LEU A N 1
ATOM 612 C CA . LEU A 1 81 ? -10.272 -8.581 9.442 1.00 80.12 81 LEU A CA 1
ATOM 613 C C . LEU A 1 81 ? -9.634 -9.904 9.012 1.00 80.12 81 LEU A C 1
ATOM 615 O O . LEU A 1 81 ? -8.504 -10.192 9.403 1.00 80.12 81 LEU A O 1
ATOM 619 N N . GLU A 1 82 ? -10.344 -10.692 8.207 1.00 81.38 82 GLU A N 1
ATOM 620 C CA . GLU A 1 82 ? -9.928 -12.033 7.803 1.00 81.38 82 GLU A CA 1
ATOM 621 C C . GLU A 1 82 ? -10.032 -12.208 6.290 1.00 81.38 82 GLU A C 1
ATOM 623 O O . GLU A 1 82 ? -10.991 -11.762 5.657 1.00 81.38 82 GLU A O 1
ATOM 628 N N . GLU A 1 83 ? -9.005 -12.839 5.724 1.00 88.62 83 GLU A N 1
ATOM 629 C CA . GLU A 1 83 ? -8.936 -13.189 4.310 1.00 88.62 83 GLU A CA 1
ATOM 630 C C . GLU A 1 83 ? -9.813 -14.416 4.038 1.00 88.62 83 GLU A C 1
ATOM 632 O O . GLU A 1 83 ? -9.936 -15.308 4.878 1.00 88.62 83 GLU A O 1
ATOM 637 N N . GLY A 1 84 ? -10.387 -14.506 2.843 1.00 84.94 84 GLY A N 1
ATOM 638 C CA . GLY A 1 84 ? -11.133 -15.687 2.432 1.00 84.94 84 GLY A CA 1
ATOM 639 C C . GLY A 1 84 ? -12.225 -15.405 1.418 1.00 84.94 84 GLY A C 1
ATOM 640 O O . GLY A 1 84 ? -12.548 -14.260 1.098 1.00 84.94 84 GLY A O 1
ATOM 641 N N . LYS A 1 85 ? -12.824 -16.491 0.931 1.00 89.50 85 LYS A N 1
ATOM 642 C CA . LYS A 1 85 ? -14.005 -16.451 0.073 1.00 89.50 85 LYS A CA 1
ATOM 643 C C . LYS A 1 85 ? -15.257 -16.723 0.901 1.00 89.50 85 LYS A C 1
ATOM 645 O O . LYS A 1 85 ? -15.339 -17.733 1.597 1.00 89.50 85 LYS A O 1
ATOM 650 N N . TYR A 1 86 ? -16.239 -15.845 0.765 1.00 91.56 86 TYR A N 1
ATOM 651 C CA . TYR A 1 86 ? -17.460 -15.829 1.555 1.00 91.56 86 TYR A CA 1
ATOM 652 C C . TYR A 1 86 ? -18.674 -15.847 0.632 1.00 91.56 86 TYR A C 1
ATOM 654 O O . TYR A 1 86 ? -18.980 -14.863 -0.043 1.00 91.56 86 TYR A O 1
ATOM 662 N N . ASP A 1 87 ? -19.382 -16.973 0.622 1.00 93.50 87 ASP A N 1
ATOM 663 C CA . ASP A 1 87 ? -20.655 -17.109 -0.078 1.00 93.50 87 ASP A CA 1
ATOM 664 C C . ASP A 1 87 ? -21.804 -16.894 0.915 1.00 93.50 87 ASP A C 1
ATOM 666 O O . ASP A 1 87 ? -21.878 -17.536 1.968 1.00 93.50 87 ASP A O 1
ATOM 670 N N . PHE A 1 88 ? -22.719 -15.987 0.585 1.00 94.44 88 PHE A N 1
ATOM 671 C CA . PHE A 1 88 ? -23.819 -15.615 1.469 1.00 94.44 88 PHE A CA 1
ATOM 672 C C . PHE A 1 88 ? -25.107 -15.355 0.695 1.00 94.44 88 PHE A C 1
ATOM 674 O O . PHE A 1 88 ? -25.106 -14.970 -0.472 1.00 94.44 88 PHE A O 1
ATOM 681 N N . LYS A 1 89 ? -26.245 -15.592 1.349 1.00 96.25 89 LYS A N 1
ATOM 682 C CA . LYS A 1 89 ? -27.568 -15.384 0.764 1.00 96.25 89 LYS A CA 1
ATOM 683 C C . LYS A 1 89 ? -28.210 -14.144 1.359 1.00 96.25 89 LYS A C 1
ATOM 685 O O . LYS A 1 89 ? -28.383 -14.064 2.575 1.00 96.25 89 LYS A O 1
ATOM 690 N N . VAL A 1 90 ? -28.614 -13.219 0.497 1.00 95.50 90 VAL A N 1
ATOM 691 C CA . VAL A 1 90 ? -29.355 -12.012 0.875 1.00 95.50 90 VAL A CA 1
ATOM 692 C C . VAL A 1 90 ? -30.809 -12.098 0.441 1.00 95.50 90 VAL A C 1
ATOM 694 O O . VAL A 1 90 ? -31.120 -12.723 -0.572 1.00 95.50 90 VAL A O 1
ATOM 697 N N . LYS A 1 91 ? -31.687 -11.437 1.196 1.00 95.38 91 LYS A N 1
ATOM 698 C CA . LYS A 1 91 ? -33.097 -11.221 0.865 1.00 95.38 91 LYS A CA 1
ATOM 699 C C . LYS A 1 91 ? -33.392 -9.730 0.799 1.00 95.38 91 LYS A C 1
ATOM 701 O O . LYS A 1 91 ? -33.072 -9.024 1.752 1.00 95.38 91 LYS A O 1
ATOM 706 N N . ALA A 1 92 ? -34.044 -9.287 -0.270 1.00 93.94 92 ALA A N 1
ATOM 707 C CA . ALA A 1 92 ? -34.621 -7.949 -0.383 1.00 93.94 92 ALA A CA 1
ATOM 708 C C . ALA A 1 92 ? -36.144 -8.037 -0.232 1.00 93.94 92 ALA A C 1
ATOM 710 O O . ALA A 1 92 ? -36.756 -8.930 -0.817 1.00 93.94 92 ALA A O 1
ATOM 711 N N . VAL A 1 93 ? -36.741 -7.129 0.542 1.00 91.19 93 VAL A N 1
ATOM 712 C CA . VAL A 1 93 ? -38.192 -7.018 0.760 1.00 91.19 93 VAL A CA 1
ATOM 713 C C . VAL A 1 93 ? -38.638 -5.588 0.471 1.00 91.19 93 VAL A C 1
ATOM 715 O O . VAL A 1 93 ? -38.067 -4.652 1.022 1.00 91.19 93 VAL A O 1
ATOM 718 N N . ASP A 1 94 ? -39.634 -5.408 -0.386 1.00 90.19 94 ASP A N 1
ATOM 719 C CA . ASP A 1 94 ? -40.197 -4.098 -0.729 1.00 90.19 94 ASP A CA 1
ATOM 720 C C . ASP A 1 94 ? -41.265 -3.632 0.289 1.00 90.19 94 ASP A C 1
ATOM 722 O O . ASP A 1 94 ? -41.616 -4.366 1.219 1.00 90.19 94 ASP A O 1
ATOM 726 N N . ILE A 1 95 ? -41.822 -2.424 0.127 1.00 90.88 95 ILE A N 1
ATOM 727 C CA . ILE A 1 95 ? -42.809 -1.888 1.091 1.00 90.88 95 ILE A CA 1
ATOM 728 C C . ILE A 1 95 ? -44.144 -2.644 1.134 1.00 90.88 95 ILE A C 1
ATOM 730 O O . ILE A 1 95 ? -44.921 -2.465 2.070 1.00 90.88 95 ILE A O 1
ATOM 734 N N . HIS A 1 96 ? -44.440 -3.460 0.124 1.00 91.62 96 HIS A N 1
ATOM 735 C CA . HIS A 1 96 ? -45.651 -4.274 0.052 1.00 91.62 96 HIS A CA 1
ATOM 736 C C . HIS A 1 96 ? -45.388 -5.731 0.459 1.00 91.62 96 HIS A C 1
ATOM 738 O O . HIS A 1 96 ? -46.284 -6.569 0.351 1.00 91.62 96 HIS A O 1
ATOM 744 N N . GLY A 1 97 ? -44.179 -6.040 0.939 1.00 88.31 97 GLY A N 1
ATOM 745 C CA . GLY A 1 97 ? -43.785 -7.375 1.374 1.00 88.31 97 GLY A CA 1
ATOM 746 C C . GLY A 1 97 ? -43.398 -8.320 0.235 1.00 88.31 97 GLY A C 1
ATOM 747 O O . GLY A 1 97 ? -43.214 -9.511 0.486 1.00 88.31 97 GLY A O 1
ATOM 748 N N . MET A 1 98 ? -43.261 -7.831 -1.003 1.00 92.69 98 MET A N 1
ATOM 749 C CA . MET A 1 98 ? -42.700 -8.637 -2.088 1.00 92.69 98 MET A CA 1
ATOM 750 C C . MET A 1 98 ? -41.214 -8.857 -1.833 1.00 92.69 98 MET A C 1
ATOM 752 O O . MET A 1 98 ? -40.507 -7.932 -1.437 1.00 92.69 98 MET A O 1
ATOM 756 N N . MET A 1 99 ? -40.735 -10.082 -2.056 1.00 93.06 99 MET A N 1
ATOM 757 C CA . MET A 1 99 ? -39.369 -10.460 -1.711 1.00 93.06 99 MET A CA 1
ATOM 758 C C . MET A 1 99 ? -38.670 -11.264 -2.802 1.00 93.06 99 MET A C 1
ATOM 760 O O . MET A 1 99 ? -39.308 -12.009 -3.543 1.00 93.06 99 MET A O 1
ATOM 764 N N . CYS A 1 100 ? -37.346 -11.156 -2.842 1.00 93.81 100 CYS A N 1
ATOM 765 C CA . CYS A 1 100 ? -36.471 -12.057 -3.588 1.00 93.81 100 CYS A CA 1
ATOM 766 C C . CYS A 1 100 ? -35.229 -12.390 -2.763 1.00 93.81 100 CYS A C 1
ATOM 768 O O . CYS A 1 100 ? -34.809 -11.610 -1.906 1.00 93.81 100 CYS A O 1
ATOM 770 N N . GLU A 1 101 ? -34.639 -13.552 -3.037 1.00 94.81 101 GLU A N 1
ATOM 771 C CA . GLU A 1 101 ? -33.379 -13.986 -2.441 1.00 94.81 101 GLU A CA 1
ATOM 772 C C . GLU A 1 101 ? -32.334 -14.227 -3.527 1.00 94.81 101 GLU A C 1
ATOM 774 O O . GLU A 1 101 ? -32.660 -14.707 -4.614 1.00 94.81 101 GLU A O 1
ATOM 779 N N . LYS A 1 102 ? -31.066 -13.935 -3.230 1.00 93.56 102 LYS A N 1
ATOM 780 C CA . LYS A 1 102 ? -29.945 -14.205 -4.137 1.00 93.56 102 LYS A CA 1
ATOM 781 C C . LYS A 1 102 ? -28.710 -14.625 -3.352 1.00 93.56 102 LYS A C 1
ATOM 783 O O . LYS A 1 102 ? -28.423 -14.069 -2.293 1.00 93.56 102 LYS A O 1
ATOM 788 N N . VAL A 1 103 ? -27.990 -15.616 -3.875 1.00 93.06 103 VAL A N 1
ATOM 789 C CA . VAL A 1 103 ? -26.657 -15.980 -3.381 1.00 93.06 103 VAL A CA 1
ATOM 790 C C . VAL A 1 103 ? -25.638 -15.057 -4.038 1.00 93.06 103 VAL A C 1
ATOM 792 O O . VAL A 1 103 ? -25.632 -14.915 -5.261 1.00 93.06 103 VAL A O 1
ATOM 795 N N . LEU A 1 104 ? -24.809 -14.430 -3.215 1.00 92.06 104 LEU A N 1
ATOM 796 C CA . LEU A 1 104 ? -23.716 -13.552 -3.602 1.00 92.06 104 LEU A CA 1
ATOM 797 C C . LEU A 1 104 ? -22.396 -14.113 -3.065 1.00 92.06 104 LEU A C 1
ATOM 799 O O . LEU A 1 104 ? -22.389 -14.905 -2.122 1.00 92.06 104 LEU A O 1
ATOM 803 N N . SER A 1 105 ? -21.292 -13.696 -3.675 1.00 89.56 105 SER A N 1
ATOM 804 C CA . SER A 1 105 ? -19.939 -14.088 -3.284 1.00 89.56 105 SER A CA 1
ATOM 805 C C . SER A 1 105 ? -19.083 -12.844 -3.077 1.00 89.56 105 SER A C 1
ATOM 807 O O . SER A 1 105 ? -19.061 -11.958 -3.933 1.00 89.56 105 SER A O 1
ATOM 809 N N . MET A 1 106 ? -18.389 -12.776 -1.945 1.00 89.69 106 MET A N 1
ATOM 810 C CA . MET A 1 106 ? -17.388 -11.756 -1.637 1.00 89.69 106 MET A CA 1
ATOM 811 C C . MET A 1 106 ? -16.064 -12.432 -1.338 1.00 89.69 106 MET A C 1
ATOM 813 O O . MET A 1 106 ? -16.024 -13.434 -0.628 1.00 89.69 106 MET A O 1
ATOM 817 N N . GLU A 1 107 ? -14.975 -11.852 -1.818 1.00 89.69 107 GLU A N 1
ATOM 818 C CA . GLU A 1 107 ? -13.638 -12.291 -1.447 1.00 89.69 107 GLU A CA 1
ATOM 819 C C . GLU A 1 107 ? -12.921 -11.167 -0.701 1.00 89.69 107 GLU A C 1
ATOM 821 O O . GLU A 1 107 ? -12.886 -10.019 -1.155 1.00 89.69 107 GLU A O 1
ATOM 826 N N . ALA A 1 108 ? -12.408 -11.504 0.480 1.00 90.94 108 ALA A N 1
ATOM 827 C CA . ALA A 1 108 ? -11.497 -10.677 1.245 1.00 90.94 108 ALA A CA 1
ATOM 828 C C . ALA A 1 108 ? -10.074 -11.129 0.921 1.00 90.94 108 ALA A C 1
ATOM 830 O O . ALA A 1 108 ? -9.637 -12.204 1.329 1.00 90.94 108 ALA A O 1
ATOM 831 N N . TYR A 1 109 ? -9.366 -10.315 0.152 1.00 91.44 109 TYR A N 1
ATOM 832 C CA . TYR A 1 109 ? -7.979 -10.554 -0.214 1.00 91.44 109 TYR A CA 1
ATOM 833 C C . TYR A 1 109 ? -7.038 -10.011 0.864 1.00 91.44 109 TYR A C 1
ATOM 835 O O . TYR A 1 109 ? -7.410 -9.093 1.605 1.00 91.44 109 TYR A O 1
ATOM 843 N N . PRO A 1 110 ? -5.785 -10.485 0.917 1.00 89.00 110 PRO A N 1
ATOM 844 C CA . PRO A 1 110 ? -4.739 -9.731 1.591 1.00 89.00 110 PRO A CA 1
ATOM 845 C C . PRO A 1 110 ? -4.653 -8.293 1.064 1.00 89.00 110 PRO A C 1
ATOM 847 O O . PRO A 1 110 ? -5.080 -8.019 -0.056 1.00 89.00 110 PRO A O 1
ATOM 850 N N . TYR A 1 111 ? -4.049 -7.375 1.825 1.00 89.19 111 TYR A N 1
ATOM 851 C CA . TYR A 1 111 ? -3.815 -6.002 1.355 1.00 89.19 111 TYR A CA 1
ATOM 852 C C . TYR A 1 111 ? -3.139 -5.973 -0.029 1.00 89.19 111 TYR A C 1
ATOM 854 O O . TYR A 1 111 ? -2.262 -6.791 -0.312 1.00 89.19 111 TYR A O 1
ATOM 862 N N . ARG A 1 112 ? -3.549 -5.037 -0.901 1.00 91.50 112 ARG A N 1
ATOM 863 C CA . ARG A 1 112 ? -3.254 -5.066 -2.353 1.00 91.50 112 ARG A CA 1
ATOM 864 C C . ARG A 1 112 ? -1.802 -5.334 -2.710 1.00 91.50 112 ARG A C 1
ATOM 866 O O . ARG A 1 112 ? -1.531 -6.124 -3.602 1.00 91.50 112 ARG A O 1
ATOM 873 N N . SER A 1 113 ? -0.872 -4.692 -2.014 1.00 92.19 113 SER A N 1
ATOM 874 C CA . SER A 1 113 ? 0.563 -4.795 -2.276 1.00 92.19 113 SER A CA 1
ATOM 875 C C . SER A 1 113 ? 1.260 -5.936 -1.540 1.00 92.19 113 SER A C 1
ATOM 877 O O . SER A 1 113 ? 2.490 -6.016 -1.559 1.00 92.19 113 SER A O 1
ATOM 879 N N . LYS A 1 114 ? 0.523 -6.865 -0.915 1.00 90.69 114 LYS A N 1
ATOM 880 C CA . LYS A 1 114 ? 1.122 -8.052 -0.292 1.00 90.69 114 LYS A CA 1
ATOM 881 C C . LYS A 1 114 ? 2.004 -8.815 -1.276 1.00 90.69 114 LYS A C 1
ATOM 883 O O . LYS A 1 114 ? 3.101 -9.216 -0.901 1.00 90.69 114 LYS A O 1
ATOM 888 N N . TRP A 1 115 ? 1.565 -8.956 -2.527 1.00 92.62 115 TRP A N 1
ATOM 889 C CA . TRP A 1 115 ? 2.351 -9.634 -3.559 1.00 92.62 115 TRP A CA 1
ATOM 890 C C . TRP A 1 115 ? 3.725 -8.987 -3.760 1.00 92.62 115 TRP A C 1
ATOM 892 O O . TRP A 1 115 ? 4.698 -9.702 -3.979 1.00 92.62 115 TRP A O 1
ATOM 902 N N . PHE A 1 116 ? 3.820 -7.658 -3.645 1.00 93.56 116 PHE A N 1
ATOM 903 C CA . PHE A 1 116 ? 5.071 -6.924 -3.806 1.00 93.56 116 PHE A CA 1
ATOM 904 C C . PHE A 1 116 ? 5.993 -7.203 -2.621 1.00 93.56 116 PHE A C 1
ATOM 906 O O . PHE A 1 116 ? 7.123 -7.634 -2.814 1.00 93.56 116 PHE A O 1
ATOM 913 N N . LYS A 1 117 ? 5.473 -7.105 -1.388 1.00 87.38 117 LYS A N 1
ATOM 914 C CA . LYS A 1 117 ? 6.218 -7.483 -0.173 1.00 87.38 117 LYS A CA 1
ATOM 915 C C . LYS A 1 117 ? 6.729 -8.930 -0.225 1.00 87.38 117 LYS A C 1
ATOM 917 O O . LYS A 1 117 ? 7.864 -9.204 0.163 1.00 87.38 117 LYS A O 1
ATOM 922 N N . ASP A 1 118 ? 5.900 -9.858 -0.696 1.00 86.81 118 ASP A N 1
ATOM 923 C CA . ASP A 1 118 ? 6.253 -11.276 -0.827 1.00 86.81 118 ASP A CA 1
ATOM 924 C C . ASP A 1 118 ? 7.285 -11.522 -1.943 1.00 86.81 118 ASP A C 1
ATOM 926 O O . ASP A 1 118 ? 7.967 -12.557 -1.961 1.00 86.81 118 ASP A O 1
ATOM 930 N N . ALA A 1 119 ? 7.421 -10.575 -2.873 1.00 91.06 119 ALA A N 1
ATOM 931 C CA . ALA A 1 119 ? 8.382 -10.646 -3.955 1.00 91.06 119 ALA A CA 1
ATOM 932 C C . ALA A 1 119 ? 9.818 -10.483 -3.446 1.00 91.06 119 ALA A C 1
ATOM 934 O O . ALA A 1 119 ? 10.692 -11.222 -3.898 1.00 91.06 119 ALA A O 1
ATOM 935 N N . ARG A 1 120 ? 10.043 -9.578 -2.475 1.00 86.88 120 ARG A N 1
ATOM 936 C CA . ARG A 1 120 ? 11.325 -9.220 -1.822 1.00 86.88 120 ARG A CA 1
ATOM 937 C C . ARG A 1 120 ? 12.442 -8.702 -2.725 1.00 86.88 120 ARG A C 1
ATOM 939 O O . ARG A 1 120 ? 13.297 -7.955 -2.256 1.00 86.88 120 ARG A O 1
ATOM 946 N N . PHE A 1 121 ? 12.497 -9.161 -3.965 1.00 94.50 121 PHE A N 1
ATOM 947 C CA . PHE A 1 121 ? 13.534 -8.847 -4.920 1.00 94.50 121 PHE A CA 1
ATOM 948 C C . PHE A 1 121 ? 12.938 -8.704 -6.314 1.00 94.50 121 PHE A C 1
ATOM 950 O O . PHE A 1 121 ? 12.210 -9.574 -6.810 1.00 94.50 121 PHE A O 1
ATOM 957 N N . GLY A 1 122 ? 13.295 -7.608 -6.958 1.00 97.19 122 GLY A N 1
ATOM 958 C CA . GLY A 1 122 ? 12.955 -7.336 -8.338 1.00 97.19 122 GLY A CA 1
ATOM 959 C C . GLY A 1 122 ? 14.040 -6.517 -9.010 1.00 97.19 122 GLY A C 1
ATOM 960 O O . GLY A 1 122 ? 15.051 -6.167 -8.400 1.00 97.19 122 GLY A O 1
ATOM 961 N N . PHE A 1 123 ? 13.820 -6.229 -10.283 1.00 97.94 123 PHE A N 1
ATOM 962 C CA . PHE A 1 123 ? 14.684 -5.350 -11.058 1.00 97.94 123 PHE A CA 1
ATOM 963 C C . PHE A 1 123 ? 13.959 -4.046 -11.337 1.00 97.94 123 PHE A C 1
ATOM 965 O O . PHE A 1 123 ? 12.789 -4.066 -11.717 1.00 97.94 123 PHE A O 1
ATOM 972 N N . PHE A 1 124 ? 14.660 -2.928 -11.172 1.00 95.25 124 PHE A N 1
ATOM 973 C CA . PHE A 1 124 ? 14.188 -1.637 -11.655 1.00 95.25 124 PHE A CA 1
ATOM 974 C C . PHE A 1 124 ? 15.013 -1.227 -12.870 1.00 95.25 124 PHE A C 1
ATOM 976 O O . PHE A 1 124 ? 16.218 -1.026 -12.769 1.00 95.25 124 PHE A O 1
ATOM 983 N N . ILE A 1 125 ? 14.385 -1.123 -14.034 1.00 95.94 125 ILE A N 1
ATOM 984 C CA . ILE A 1 125 ? 15.077 -0.888 -15.298 1.00 95.94 125 ILE A CA 1
ATOM 985 C C . ILE A 1 125 ? 14.621 0.437 -15.898 1.00 95.94 125 ILE A C 1
ATOM 987 O O . ILE A 1 125 ? 13.489 0.552 -16.375 1.00 95.94 125 ILE A O 1
ATOM 991 N N . GLN A 1 126 ? 15.541 1.402 -15.938 1.00 92.69 126 GLN A N 1
ATOM 992 C CA . GLN A 1 126 ? 15.385 2.606 -16.744 1.00 92.69 126 GLN A CA 1
ATOM 993 C C . GLN A 1 126 ? 16.105 2.420 -18.075 1.00 92.69 126 GLN A C 1
ATOM 995 O O . GLN A 1 126 ? 17.330 2.504 -18.171 1.00 92.69 126 GLN A O 1
ATOM 1000 N N . TRP A 1 127 ? 15.328 2.128 -19.115 1.00 93.94 127 TRP A N 1
ATOM 1001 C CA . TRP A 1 127 ? 15.851 1.887 -20.449 1.00 93.94 127 TRP A CA 1
ATOM 1002 C C . TRP A 1 127 ? 14.915 2.456 -21.505 1.00 93.94 127 TRP A C 1
ATOM 1004 O O . TRP A 1 127 ? 13.713 2.227 -21.453 1.00 93.94 127 TRP A O 1
ATOM 1014 N N . GLY A 1 128 ? 15.462 3.192 -22.467 1.00 92.62 128 GLY A N 1
ATOM 1015 C CA . GLY A 1 128 ? 14.673 3.827 -23.513 1.00 92.62 128 GLY A CA 1
ATOM 1016 C C . GLY A 1 128 ? 15.509 4.757 -24.390 1.00 92.62 128 GLY A C 1
ATOM 1017 O O . GLY A 1 128 ? 16.742 4.735 -24.316 1.00 92.62 128 GLY A O 1
ATOM 1018 N N . PRO A 1 129 ? 14.862 5.585 -25.223 1.00 91.00 129 PRO A N 1
ATOM 1019 C CA . PRO A 1 129 ? 15.543 6.501 -26.135 1.00 91.00 129 PRO A CA 1
ATOM 1020 C C . PRO A 1 129 ? 16.382 7.579 -25.436 1.00 91.00 129 PRO A C 1
ATOM 1022 O O . PRO A 1 129 ? 17.261 8.156 -26.072 1.00 91.00 129 PRO A O 1
ATOM 1025 N N . PHE A 1 130 ? 16.157 7.826 -24.146 1.00 88.25 130 PHE A N 1
ATOM 1026 C CA . PHE A 1 130 ? 16.964 8.696 -23.292 1.00 88.25 130 PHE A CA 1
ATOM 1027 C C . PHE A 1 130 ? 18.333 8.098 -22.929 1.00 88.25 130 PHE A C 1
ATOM 1029 O O . PHE A 1 130 ? 19.240 8.842 -22.557 1.00 88.25 130 PHE A O 1
ATOM 1036 N N . CYS A 1 131 ? 18.520 6.780 -23.051 1.00 90.50 131 CYS A N 1
ATOM 1037 C CA . CYS A 1 131 ? 19.816 6.137 -22.834 1.00 90.50 131 CYS A CA 1
ATOM 1038 C C . CYS A 1 131 ? 20.806 6.491 -23.952 1.00 90.50 131 CYS A C 1
ATOM 1040 O O . CYS A 1 131 ? 20.427 6.695 -25.106 1.00 90.50 131 CYS A O 1
ATOM 1042 N N . HIS A 1 132 ? 22.104 6.507 -23.648 1.00 88.19 132 HIS A N 1
ATOM 1043 C CA . HIS A 1 132 ? 23.104 6.958 -24.614 1.00 88.19 132 HIS A CA 1
ATOM 1044 C C . HIS A 1 132 ? 23.417 5.951 -25.740 1.00 88.19 132 HIS A C 1
ATOM 1046 O O . HIS A 1 132 ? 23.658 4.768 -25.467 1.00 88.19 132 HIS A O 1
ATOM 1052 N N . PRO A 1 133 ? 23.462 6.406 -27.014 1.00 90.19 133 PRO A N 1
ATOM 1053 C CA . PRO A 1 133 ? 23.232 7.786 -27.473 1.00 90.19 133 PRO A CA 1
ATOM 1054 C C . PRO A 1 133 ? 21.742 8.181 -27.441 1.00 90.19 133 PRO A C 1
ATOM 1056 O O . PRO A 1 133 ? 20.910 7.498 -28.045 1.00 90.19 133 PRO A O 1
ATOM 1059 N N . ALA A 1 134 ? 21.441 9.295 -26.759 1.00 89.12 134 ALA A N 1
ATOM 1060 C CA . ALA A 1 134 ? 20.074 9.755 -26.531 1.00 89.12 134 ALA A CA 1
ATOM 1061 C C . ALA A 1 134 ? 19.438 10.335 -27.799 1.00 89.12 134 ALA A C 1
ATOM 1063 O O . ALA A 1 134 ? 20.097 11.041 -28.567 1.00 89.12 134 ALA A O 1
ATOM 1064 N N . VAL A 1 135 ? 18.142 10.085 -27.971 1.00 89.06 135 VAL A N 1
ATOM 1065 C CA . VAL A 1 135 ? 17.303 10.707 -28.999 1.00 89.06 135 VAL A CA 1
ATOM 1066 C C . VAL A 1 135 ? 17.060 12.174 -28.649 1.00 89.06 135 VAL A C 1
ATOM 1068 O O . VAL A 1 135 ? 16.598 12.500 -27.557 1.00 89.06 135 VAL A O 1
ATOM 1071 N N . LYS A 1 136 ? 17.366 13.067 -29.592 1.00 86.50 136 LYS A N 1
ATOM 1072 C CA . LYS A 1 136 ? 17.204 14.522 -29.456 1.00 86.50 136 LYS A CA 1
ATOM 1073 C C . LYS A 1 136 ? 16.136 15.086 -30.384 1.00 86.50 136 LYS A C 1
ATOM 1075 O O . LYS A 1 136 ? 15.701 16.217 -30.184 1.00 86.50 136 LYS A O 1
ATOM 1080 N N . LYS A 1 137 ? 15.734 14.327 -31.407 1.00 87.50 137 LYS A N 1
ATOM 1081 C CA . LYS A 1 137 ? 14.710 14.721 -32.382 1.00 87.50 137 LYS A CA 1
ATOM 1082 C C . LYS A 1 137 ? 13.785 13.563 -32.727 1.00 87.50 137 LYS A C 1
ATOM 1084 O O . LYS A 1 137 ? 14.181 12.403 -32.675 1.00 87.50 137 LYS A O 1
ATOM 1089 N N . ARG A 1 138 ? 12.559 13.878 -33.148 1.00 86.44 138 ARG A N 1
ATOM 1090 C CA . ARG A 1 138 ? 11.529 12.880 -33.472 1.00 86.44 138 ARG A CA 1
ATOM 1091 C C . ARG A 1 138 ? 11.977 11.888 -34.551 1.00 86.44 138 ARG A C 1
ATOM 1093 O O . ARG A 1 138 ? 11.674 10.703 -34.458 1.00 86.44 138 ARG A O 1
ATOM 1100 N N . GLU A 1 139 ? 12.695 12.352 -35.568 1.00 89.31 139 GLU A N 1
ATOM 1101 C CA . GLU A 1 139 ? 13.207 11.513 -36.654 1.00 89.31 139 GLU A CA 1
ATOM 1102 C C . GLU A 1 139 ? 14.225 10.456 -36.185 1.00 89.31 139 GLU A C 1
ATOM 1104 O O . GLU A 1 139 ? 14.303 9.387 -36.789 1.00 89.31 139 GLU A O 1
ATOM 1109 N N . GLU A 1 140 ? 14.927 10.705 -35.074 1.00 92.06 140 GLU A N 1
ATOM 1110 C CA . GLU A 1 140 ? 15.950 9.814 -34.502 1.00 92.06 140 GLU A CA 1
ATOM 1111 C C . GLU A 1 140 ? 15.338 8.656 -33.686 1.00 92.06 140 GLU A C 1
ATOM 1113 O O . GLU A 1 140 ? 16.047 7.724 -33.301 1.00 92.06 140 GLU A O 1
ATOM 1118 N N . ILE A 1 141 ? 14.016 8.653 -33.450 1.00 92.44 141 ILE A N 1
ATOM 1119 C CA . ILE A 1 141 ? 13.318 7.524 -32.803 1.00 92.44 141 ILE A CA 1
ATOM 1120 C C . ILE A 1 141 ? 13.550 6.230 -33.597 1.00 92.44 141 ILE A C 1
ATOM 1122 O O . ILE A 1 141 ? 13.810 5.181 -33.009 1.00 92.44 141 ILE A O 1
ATOM 1126 N N . ARG A 1 142 ? 13.555 6.308 -34.934 1.00 92.81 142 ARG A N 1
ATOM 1127 C CA . ARG A 1 142 ? 13.848 5.154 -35.801 1.00 92.81 142 ARG A CA 1
ATOM 1128 C C . ARG A 1 142 ? 15.275 4.644 -35.636 1.00 92.81 142 ARG A C 1
ATOM 1130 O O . ARG A 1 142 ? 15.515 3.447 -35.771 1.00 92.81 142 ARG A O 1
ATOM 1137 N N . ASP A 1 143 ? 16.214 5.531 -35.318 1.00 93.69 143 ASP A N 1
ATOM 1138 C CA . ASP A 1 143 ? 17.592 5.131 -35.053 1.00 93.69 143 ASP A CA 1
ATOM 1139 C C . ASP A 1 143 ? 17.677 4.367 -33.732 1.00 93.69 143 ASP A C 1
ATOM 1141 O O . ASP A 1 143 ? 18.439 3.408 -33.634 1.00 93.69 143 ASP A O 1
ATOM 1145 N N . PHE A 1 144 ? 16.903 4.760 -32.713 1.00 93.44 144 PHE A N 1
ATOM 1146 C CA . PHE A 1 144 ? 16.778 3.977 -31.481 1.00 93.44 144 PHE A CA 1
ATOM 1147 C C . PHE A 1 144 ? 16.180 2.594 -31.766 1.00 93.44 144 PHE A C 1
ATOM 1149 O O . PHE A 1 144 ? 16.772 1.589 -31.377 1.00 93.44 144 PHE A O 1
ATOM 1156 N N . GLU A 1 145 ? 15.089 2.524 -32.531 1.00 94.88 145 GLU A N 1
ATOM 1157 C CA . GLU A 1 145 ? 14.489 1.250 -32.951 1.00 94.88 145 GLU A CA 1
ATOM 1158 C C . GLU A 1 145 ? 15.476 0.341 -33.688 1.00 94.88 145 GLU A C 1
ATOM 1160 O O . GLU A 1 145 ? 15.553 -0.851 -33.393 1.00 94.88 145 GLU A O 1
ATOM 1165 N N . ALA A 1 146 ? 16.288 0.901 -34.585 1.00 95.06 146 ALA A N 1
ATOM 1166 C CA . ALA A 1 146 ? 17.323 0.156 -35.294 1.00 95.06 146 ALA A CA 1
ATOM 1167 C C . ALA A 1 146 ? 18.471 -0.308 -34.376 1.00 95.06 146 ALA A C 1
ATOM 1169 O O . ALA A 1 146 ? 19.076 -1.353 -34.629 1.00 95.06 146 ALA A O 1
ATOM 1170 N N . ARG A 1 147 ? 18.786 0.448 -33.312 1.00 93.69 147 ARG A N 1
ATOM 1171 C CA . ARG A 1 147 ? 19.838 0.091 -32.346 1.00 93.69 147 ARG A CA 1
ATOM 1172 C C . ARG A 1 147 ? 19.448 -1.086 -31.461 1.00 93.69 147 ARG A C 1
ATOM 1174 O O . ARG A 1 147 ? 20.347 -1.850 -31.124 1.00 93.69 147 ARG A O 1
ATOM 1181 N N . MET A 1 148 ? 18.166 -1.260 -31.127 1.00 94.44 148 MET A N 1
ATOM 1182 C CA . MET A 1 148 ? 17.630 -2.316 -30.243 1.00 94.44 148 MET A CA 1
ATOM 1183 C C . MET A 1 148 ? 17.699 -3.747 -30.832 1.00 94.44 148 MET A C 1
ATOM 1185 O O . MET A 1 148 ? 16.789 -4.559 -30.670 1.00 94.44 148 MET A O 1
ATOM 1189 N N . ASN A 1 149 ? 18.779 -4.085 -31.531 1.00 95.56 149 ASN A N 1
ATOM 1190 C CA . ASN A 1 149 ? 18.946 -5.333 -32.273 1.00 95.56 149 ASN A CA 1
ATOM 1191 C C . ASN A 1 149 ? 19.192 -6.579 -31.402 1.00 95.56 149 ASN A C 1
ATOM 1193 O O . ASN A 1 149 ? 19.157 -7.690 -31.927 1.00 95.56 149 ASN A O 1
ATOM 1197 N N . LYS A 1 150 ? 19.432 -6.409 -30.098 1.00 96.88 150 LYS A N 1
ATOM 1198 C CA . LYS A 1 150 ? 19.568 -7.494 -29.114 1.00 96.88 150 LYS A CA 1
ATOM 1199 C C . LYS A 1 150 ? 18.391 -7.575 -28.141 1.00 96.88 150 LYS A C 1
ATOM 1201 O O . LYS A 1 150 ? 18.378 -8.468 -27.303 1.00 96.88 150 LYS A O 1
ATOM 1206 N N . PHE A 1 151 ? 17.425 -6.657 -28.209 1.00 97.69 151 PHE A N 1
ATOM 1207 C CA . PHE A 1 151 ? 16.292 -6.680 -27.288 1.00 97.69 151 PHE A CA 1
ATOM 1208 C C . PHE A 1 151 ? 15.348 -7.852 -27.592 1.00 97.69 151 PHE A C 1
ATOM 1210 O O . PHE A 1 151 ? 14.786 -7.953 -28.691 1.00 97.69 151 PHE A O 1
ATOM 1217 N N . ASN A 1 152 ? 15.116 -8.680 -26.574 1.00 98.12 152 ASN A N 1
ATOM 1218 C CA . ASN A 1 152 ? 14.157 -9.773 -26.582 1.00 98.12 152 ASN A CA 1
ATOM 1219 C C . ASN A 1 152 ? 13.473 -9.861 -25.207 1.00 98.12 152 ASN A C 1
ATOM 1221 O O . ASN A 1 152 ? 14.123 -10.168 -24.208 1.00 98.12 152 ASN A O 1
ATOM 1225 N N . ALA A 1 153 ? 12.163 -9.603 -25.162 1.00 98.50 153 ALA A N 1
ATOM 1226 C CA . ALA A 1 153 ? 11.387 -9.603 -23.923 1.00 98.50 153 ALA A CA 1
ATOM 1227 C C . ALA A 1 153 ? 11.371 -10.970 -23.215 1.00 98.50 153 ALA A C 1
ATOM 1229 O O . ALA A 1 153 ? 11.444 -11.024 -21.989 1.00 98.50 153 ALA A O 1
ATOM 1230 N N . GLU A 1 154 ? 11.330 -12.073 -23.971 1.00 98.62 154 GLU A N 1
ATOM 1231 C CA . GLU A 1 154 ? 11.357 -13.435 -23.424 1.00 98.62 154 GLU A CA 1
ATOM 1232 C C . GLU A 1 154 ? 12.696 -13.742 -22.748 1.00 98.62 154 GLU A C 1
ATOM 1234 O O . GLU A 1 154 ? 12.724 -14.324 -21.664 1.00 98.62 154 GLU A O 1
ATOM 1239 N N . GLU A 1 155 ? 13.803 -13.316 -23.361 1.00 98.38 155 GLU A N 1
ATOM 1240 C CA . GLU A 1 155 ? 15.147 -13.468 -22.791 1.00 98.38 155 GLU A CA 1
ATOM 1241 C C . GLU A 1 155 ? 15.339 -12.573 -21.565 1.00 98.38 155 GLU A C 1
ATOM 1243 O O . GLU A 1 155 ? 15.861 -13.032 -20.554 1.00 98.38 155 GLU A O 1
ATOM 1248 N N . TRP A 1 156 ? 14.867 -11.325 -21.608 1.00 98.56 156 TRP A N 1
ATOM 1249 C CA . TRP A 1 156 ? 14.917 -10.417 -20.459 1.00 98.56 156 TRP A CA 1
ATOM 1250 C C . TRP A 1 156 ? 14.119 -10.963 -19.272 1.00 98.56 156 TRP A C 1
ATOM 1252 O O . TRP A 1 156 ? 14.635 -11.036 -18.157 1.00 98.56 156 TRP A O 1
ATOM 1262 N N . ALA A 1 157 ? 12.880 -11.406 -19.499 1.00 98.69 157 ALA A N 1
ATOM 1263 C CA . ALA A 1 157 ? 12.061 -12.008 -18.452 1.00 98.69 157 ALA A CA 1
ATOM 1264 C C . ALA A 1 157 ? 12.687 -13.306 -17.911 1.00 98.69 157 ALA A C 1
ATOM 1266 O O . ALA A 1 157 ? 12.586 -13.587 -16.714 1.00 98.69 157 ALA A O 1
ATOM 1267 N N . GLN A 1 158 ? 13.362 -14.084 -18.763 1.00 98.31 158 GLN A N 1
ATOM 1268 C CA . GLN A 1 158 ? 14.106 -15.268 -18.339 1.00 98.31 158 GLN A CA 1
ATOM 1269 C C . GLN A 1 158 ? 15.316 -14.904 -17.468 1.00 98.31 158 GLN A C 1
ATOM 1271 O O . GLN A 1 158 ? 15.470 -15.476 -16.394 1.00 98.31 158 GLN A O 1
ATOM 1276 N N . GLU A 1 159 ? 16.121 -13.916 -17.863 1.00 97.88 159 GLU A N 1
ATOM 1277 C CA . GLU A 1 159 ? 17.255 -13.424 -17.068 1.00 97.88 159 GLU A CA 1
ATOM 1278 C C . GLU A 1 159 ? 16.805 -12.910 -15.696 1.00 97.88 159 GLU A C 1
ATOM 1280 O O . GLU A 1 159 ? 17.427 -13.224 -14.681 1.00 97.88 159 GLU A O 1
ATOM 1285 N N . ILE A 1 160 ? 15.692 -12.173 -15.636 1.00 98.12 160 ILE A N 1
ATOM 1286 C CA . ILE A 1 160 ? 15.090 -11.726 -14.372 1.00 98.12 160 ILE A CA 1
ATOM 1287 C C . ILE A 1 160 ? 14.738 -12.937 -13.501 1.00 98.12 160 ILE A C 1
ATOM 1289 O O . ILE A 1 160 ? 15.106 -12.984 -12.322 1.00 98.12 160 ILE A O 1
ATOM 1293 N N . LYS A 1 161 ? 14.067 -13.941 -14.080 1.00 96.19 161 LYS A N 1
ATOM 1294 C CA . LYS A 1 161 ? 13.658 -15.154 -13.363 1.00 96.19 161 LYS A CA 1
ATOM 1295 C C . LYS A 1 161 ? 14.854 -15.933 -12.820 1.00 96.19 161 LYS A C 1
ATOM 1297 O O . LYS A 1 161 ? 14.873 -16.280 -11.637 1.00 96.19 161 LYS A O 1
ATOM 1302 N N . ASP A 1 162 ? 15.859 -16.164 -13.660 1.00 95.81 162 ASP A N 1
ATOM 1303 C CA . ASP A 1 162 ? 17.062 -16.954 -13.359 1.00 95.81 162 ASP A CA 1
ATOM 1304 C C . ASP A 1 162 ? 17.980 -16.290 -12.324 1.00 95.81 162 ASP A C 1
ATOM 1306 O O . ASP A 1 162 ? 18.942 -16.897 -11.840 1.00 95.81 162 ASP A O 1
ATOM 1310 N N . ARG A 1 163 ? 17.665 -15.046 -11.954 1.00 96.12 163 ARG A N 1
ATOM 1311 C CA . ARG A 1 163 ? 18.352 -14.225 -10.951 1.00 96.12 163 ARG A CA 1
ATOM 1312 C C . ARG A 1 163 ? 17.528 -14.000 -9.687 1.00 96.12 163 ARG A C 1
ATOM 1314 O O . ARG A 1 163 ? 17.954 -13.262 -8.805 1.00 96.12 163 ARG A O 1
ATOM 1321 N N . GLY A 1 164 ? 16.372 -14.656 -9.581 1.00 93.62 164 GLY A N 1
ATOM 1322 C CA . GLY A 1 164 ? 15.486 -14.565 -8.422 1.00 93.62 164 GLY A CA 1
ATOM 1323 C C . GLY A 1 164 ? 14.555 -13.352 -8.433 1.00 93.62 164 GLY A C 1
ATOM 1324 O O . GLY A 1 164 ? 13.853 -13.133 -7.449 1.00 93.62 164 GLY A O 1
ATOM 1325 N N . GLY A 1 165 ? 14.513 -12.579 -9.523 1.00 96.06 165 GLY A N 1
ATOM 1326 C CA . GLY A 1 165 ? 13.581 -11.469 -9.676 1.00 96.06 165 GLY A CA 1
ATOM 1327 C C . GLY A 1 165 ? 12.135 -11.959 -9.760 1.00 96.06 165 GLY A C 1
ATOM 1328 O O . GLY A 1 165 ? 11.814 -12.890 -10.503 1.00 96.06 165 GLY A O 1
ATOM 1329 N N . ARG A 1 166 ? 11.258 -11.330 -8.976 1.00 96.56 166 ARG A N 1
ATOM 1330 C CA . ARG A 1 166 ? 9.809 -11.600 -8.950 1.00 96.56 166 ARG A CA 1
ATOM 1331 C C . ARG A 1 166 ? 8.968 -10.393 -9.366 1.00 96.56 166 ARG A C 1
ATOM 1333 O O . ARG A 1 166 ? 7.784 -10.557 -9.650 1.00 96.56 166 ARG A O 1
ATOM 1340 N N . VAL A 1 167 ? 9.584 -9.216 -9.442 1.00 98.19 167 VAL A N 1
ATOM 1341 C CA . VAL A 1 167 ? 8.982 -7.979 -9.952 1.00 98.19 167 VAL A CA 1
ATOM 1342 C C . VAL A 1 167 ? 9.928 -7.337 -10.957 1.00 98.19 167 VAL A C 1
ATOM 1344 O O . VAL A 1 167 ? 11.149 -7.379 -10.782 1.00 98.19 167 VAL A O 1
ATOM 1347 N N . LEU A 1 168 ? 9.359 -6.745 -11.997 1.00 98.50 168 LEU A N 1
ATOM 1348 C CA . LEU A 1 168 ? 10.032 -5.826 -12.894 1.00 98.50 168 LEU A CA 1
ATOM 1349 C C . LEU A 1 168 ? 9.335 -4.466 -12.803 1.00 98.50 168 LEU A C 1
ATOM 1351 O O . LEU A 1 168 ? 8.210 -4.323 -13.279 1.00 98.50 168 LEU A O 1
ATOM 1355 N N . ASN A 1 169 ? 10.027 -3.477 -12.241 1.00 97.00 169 ASN A N 1
ATOM 1356 C CA . ASN A 1 169 ? 9.667 -2.072 -12.403 1.00 97.00 169 ASN A CA 1
ATOM 1357 C C . ASN A 1 169 ? 10.369 -1.598 -13.680 1.00 97.00 169 ASN A C 1
ATOM 1359 O O . ASN A 1 169 ? 11.596 -1.666 -13.780 1.00 97.00 169 ASN A O 1
ATOM 1363 N N . PHE A 1 170 ? 9.613 -1.181 -14.692 1.00 97.44 170 PHE A N 1
ATOM 1364 C CA . PHE A 1 170 ? 10.172 -0.830 -15.998 1.00 97.44 170 PHE A CA 1
ATOM 1365 C C . PHE A 1 170 ? 9.676 0.531 -16.458 1.00 97.44 170 PHE A C 1
ATOM 1367 O O . PHE A 1 170 ? 8.474 0.801 -16.458 1.00 97.44 170 PHE A O 1
ATOM 1374 N N . THR A 1 171 ? 10.605 1.382 -16.885 1.00 93.88 171 THR A N 1
ATOM 1375 C CA . THR A 1 171 ? 10.301 2.694 -17.458 1.00 93.88 171 THR A CA 1
ATOM 1376 C C . THR A 1 171 ? 9.599 2.536 -18.800 1.00 93.88 171 THR A C 1
ATOM 1378 O O . THR A 1 171 ? 10.245 2.372 -19.828 1.00 93.88 171 THR A O 1
ATOM 1381 N N . VAL A 1 172 ? 8.265 2.601 -18.809 1.00 94.56 172 VAL A N 1
ATOM 1382 C CA . VAL A 1 172 ? 7.463 2.501 -20.045 1.00 94.56 172 VAL A CA 1
ATOM 1383 C C . VAL A 1 172 ? 7.489 3.804 -20.852 1.00 94.56 172 VAL A C 1
ATOM 1385 O O . VAL A 1 172 ? 7.276 3.810 -22.066 1.00 94.56 172 VAL A O 1
ATOM 1388 N N . MET A 1 173 ? 7.769 4.906 -20.162 1.00 88.31 173 MET A N 1
ATOM 1389 C CA . MET A 1 173 ? 8.002 6.241 -20.693 1.00 88.31 173 MET A CA 1
ATOM 1390 C C . MET A 1 173 ? 9.026 6.902 -19.771 1.00 88.31 173 MET A C 1
ATOM 1392 O O . MET A 1 173 ? 8.815 6.914 -18.563 1.00 88.31 173 MET A O 1
ATOM 1396 N N . GLY A 1 174 ? 10.139 7.398 -20.310 1.00 80.00 174 GLY A N 1
ATOM 1397 C CA . GLY A 1 174 ? 11.176 8.064 -19.517 1.00 80.00 174 GLY A CA 1
ATOM 1398 C C . GLY A 1 174 ? 11.037 9.580 -19.523 1.00 80.00 174 GLY A C 1
ATOM 1399 O O . GLY A 1 174 ? 10.072 10.134 -20.048 1.00 80.00 174 GLY A O 1
ATOM 1400 N N . GLY A 1 175 ? 12.054 10.272 -19.012 1.00 71.12 175 GLY A N 1
ATOM 1401 C CA . GLY A 1 175 ? 12.155 11.730 -19.100 1.00 71.12 175 GLY A CA 1
ATOM 1402 C C . GLY A 1 175 ? 12.317 12.287 -20.520 1.00 71.12 175 GLY A C 1
ATOM 1403 O O . GLY A 1 175 ? 12.419 13.490 -20.685 1.00 71.12 175 GLY A O 1
ATOM 1404 N N . ASP A 1 176 ? 12.361 11.468 -21.564 1.00 78.56 176 ASP A N 1
ATOM 1405 C CA . ASP A 1 176 ? 12.211 11.925 -22.952 1.00 78.56 176 ASP A CA 1
ATOM 1406 C C . ASP A 1 176 ? 10.750 11.912 -23.420 1.00 78.56 176 ASP A C 1
ATOM 1408 O O . ASP A 1 176 ? 10.441 12.441 -24.485 1.00 78.56 176 ASP A O 1
ATOM 1412 N N . THR A 1 177 ? 9.856 11.321 -22.619 1.00 79.94 177 THR A N 1
ATOM 1413 C CA . THR A 1 177 ? 8.422 11.098 -22.854 1.00 79.94 177 THR A CA 1
ATOM 1414 C C . THR A 1 177 ? 8.085 10.243 -24.074 1.00 79.94 177 THR A C 1
ATOM 1416 O O . THR A 1 177 ? 6.930 10.157 -24.499 1.00 79.94 177 THR A O 1
ATOM 1419 N N . ILE A 1 178 ? 9.086 9.567 -24.637 1.00 89.31 178 ILE A N 1
ATOM 1420 C CA . ILE A 1 178 ? 8.874 8.670 -25.763 1.00 89.31 178 ILE A CA 1
ATOM 1421 C C . ILE A 1 178 ? 8.295 7.370 -25.214 1.00 89.31 178 ILE A C 1
ATOM 1423 O O . ILE A 1 178 ? 8.906 6.665 -24.412 1.00 89.31 178 ILE A O 1
ATOM 1427 N N . ARG A 1 179 ? 7.084 7.050 -25.664 1.00 92.50 179 ARG A N 1
ATOM 1428 C CA . ARG A 1 179 ? 6.350 5.860 -25.229 1.00 92.50 179 ARG A CA 1
ATOM 1429 C C . ARG A 1 179 ? 6.963 4.616 -25.861 1.00 92.50 179 ARG A C 1
ATOM 1431 O O . ARG A 1 179 ? 7.089 4.550 -27.086 1.00 92.50 179 ARG A O 1
ATOM 1438 N N . LEU A 1 180 ? 7.289 3.616 -25.042 1.00 95.94 180 LEU A N 1
ATOM 1439 C CA . LEU A 1 180 ? 7.845 2.326 -25.480 1.00 95.94 180 LEU A CA 1
ATOM 1440 C C . LEU A 1 180 ? 6.784 1.344 -26.008 1.00 95.94 180 LEU A C 1
ATOM 1442 O O . LEU A 1 180 ? 6.989 0.132 -26.049 1.00 95.94 180 LEU A O 1
ATOM 1446 N N . TRP A 1 181 ? 5.631 1.866 -26.409 1.00 97.12 181 TRP A N 1
ATOM 1447 C CA . TRP A 1 181 ? 4.578 1.122 -27.079 1.00 97.12 181 TRP A CA 1
ATOM 1448 C C . TRP A 1 181 ? 3.858 2.028 -28.081 1.00 97.12 181 TRP A C 1
ATOM 1450 O O . TRP A 1 181 ? 3.888 3.256 -27.923 1.00 97.12 181 TRP A O 1
ATOM 1460 N N . PRO A 1 182 ? 3.174 1.461 -29.092 1.00 95.31 182 PRO A N 1
ATOM 1461 C CA . PRO A 1 182 ? 2.415 2.225 -30.078 1.00 95.31 182 PRO A CA 1
ATOM 1462 C C . PRO A 1 182 ? 1.099 2.752 -29.476 1.00 95.31 182 PRO A C 1
ATOM 1464 O O . PRO A 1 182 ? 0.008 2.355 -29.878 1.00 95.31 182 PRO A O 1
ATOM 1467 N N . SER A 1 183 ? 1.206 3.640 -28.486 1.00 94.00 183 SER A N 1
ATOM 1468 C CA . SER A 1 183 ? 0.080 4.249 -27.775 1.00 94.00 183 SER A CA 1
ATOM 1469 C C . SER A 1 183 ? -0.885 4.957 -28.725 1.00 94.00 183 SER A C 1
ATOM 1471 O O . SER A 1 183 ? -0.461 5.628 -29.675 1.00 94.00 183 SER A O 1
ATOM 1473 N N . VAL A 1 184 ? -2.184 4.834 -28.458 1.00 93.06 184 VAL A N 1
ATOM 1474 C CA . VAL A 1 184 ? -3.249 5.500 -29.226 1.00 93.06 184 VAL A CA 1
ATOM 1475 C C . VAL A 1 184 ? -3.730 6.789 -28.559 1.00 93.06 184 VAL A C 1
ATOM 1477 O O . VAL A 1 184 ? -4.417 7.580 -29.200 1.00 93.06 184 VAL A O 1
ATOM 1480 N N . THR A 1 185 ? -3.337 7.025 -27.307 1.00 92.06 185 THR A N 1
ATOM 1481 C CA . THR A 1 185 ? -3.617 8.239 -26.546 1.00 92.06 185 THR A CA 1
ATOM 1482 C C . THR A 1 185 ? -3.018 9.441 -27.276 1.00 92.06 185 THR A C 1
ATOM 1484 O O . THR A 1 185 ? -1.799 9.482 -27.480 1.00 92.06 185 THR A O 1
ATOM 1487 N N . PRO A 1 186 ? -3.839 10.427 -27.668 1.00 86.31 186 PRO A N 1
ATOM 1488 C CA . PRO A 1 186 ? -3.349 11.588 -28.393 1.00 86.31 186 PRO A CA 1
ATOM 1489 C C . PRO A 1 186 ? -2.392 12.446 -27.556 1.00 86.31 186 PRO A C 1
ATOM 1491 O O . PRO A 1 186 ? -2.700 12.805 -26.419 1.00 86.31 186 PRO A O 1
ATOM 1494 N N . SER A 1 187 ? -1.263 12.839 -28.141 1.00 87.12 187 SER A N 1
ATOM 1495 C CA . SER A 1 187 ? -0.351 13.851 -27.597 1.00 87.12 187 SER A CA 1
ATOM 1496 C C . SER A 1 187 ? 0.081 14.822 -28.691 1.00 87.12 187 SER A C 1
ATOM 1498 O O . SER A 1 187 ? -0.019 14.512 -29.874 1.00 87.12 187 SER A O 1
ATOM 1500 N N . ARG A 1 188 ? 0.547 16.021 -28.333 1.00 84.81 188 ARG A N 1
ATOM 1501 C CA . ARG A 1 188 ? 0.883 17.046 -29.341 1.00 84.81 188 ARG A CA 1
ATOM 1502 C C . ARG A 1 188 ? 1.991 16.619 -30.302 1.00 84.81 188 ARG A C 1
ATOM 1504 O O . ARG A 1 188 ? 1.818 16.725 -31.516 1.00 84.81 188 ARG A O 1
ATOM 1511 N N . ASP A 1 189 ? 3.086 16.086 -29.766 1.00 82.00 189 ASP A N 1
ATOM 1512 C CA . ASP A 1 189 ? 4.246 15.691 -30.574 1.00 82.00 189 ASP A CA 1
ATOM 1513 C C . ASP A 1 189 ? 4.178 14.236 -31.073 1.00 82.00 189 ASP A C 1
ATOM 1515 O O . ASP A 1 189 ? 4.983 13.826 -31.915 1.00 82.00 189 ASP A O 1
ATOM 1519 N N . GLU A 1 190 ? 3.195 13.451 -30.607 1.00 86.00 190 GLU A N 1
ATOM 1520 C CA . GLU A 1 190 ? 2.987 12.043 -30.972 1.00 86.00 190 GLU A CA 1
ATOM 1521 C C . GLU A 1 190 ? 4.283 11.207 -30.919 1.00 86.00 190 GLU A C 1
ATOM 1523 O O . GLU A 1 190 ? 4.666 10.534 -31.885 1.00 86.00 190 GLU A O 1
ATOM 1528 N N . LEU A 1 191 ? 4.974 11.267 -29.774 1.00 88.00 191 LEU A N 1
ATOM 1529 C CA . LEU A 1 191 ? 6.243 10.575 -29.536 1.00 88.00 191 LEU A CA 1
ATOM 1530 C C . LEU A 1 191 ? 6.011 9.161 -29.006 1.00 88.00 191 LEU A C 1
ATOM 1532 O O . LEU A 1 191 ? 5.520 8.965 -27.893 1.00 88.00 191 LEU A O 1
ATOM 1536 N N . LYS A 1 192 ? 6.319 8.172 -29.841 1.00 92.25 192 LYS A N 1
ATOM 1537 C CA . LYS A 1 192 ? 6.180 6.743 -29.550 1.00 92.25 192 LYS A CA 1
ATOM 1538 C C . LYS A 1 192 ? 7.013 5.927 -30.526 1.00 92.25 192 LYS A C 1
ATOM 1540 O O . LYS A 1 192 ? 7.228 6.360 -31.660 1.00 92.25 192 LYS A O 1
ATOM 1545 N N . ILE A 1 193 ? 7.447 4.753 -30.091 1.00 94.31 193 ILE A N 1
ATOM 1546 C CA . ILE A 1 193 ? 8.028 3.746 -30.982 1.00 94.31 193 ILE A CA 1
ATOM 1547 C C . ILE A 1 193 ? 6.914 2.926 -31.661 1.00 94.31 193 ILE A C 1
ATOM 1549 O O . ILE A 1 193 ? 5.763 2.925 -31.221 1.00 94.31 193 ILE A O 1
ATOM 1553 N N . GLY A 1 194 ? 7.244 2.231 -32.747 1.00 94.81 194 GLY A N 1
ATOM 1554 C CA . GLY A 1 194 ? 6.334 1.346 -33.472 1.00 94.81 194 GLY A CA 1
ATOM 1555 C C . GLY A 1 194 ? 6.204 -0.058 -32.869 1.00 94.81 194 GLY A C 1
ATOM 1556 O O . GLY A 1 194 ? 5.158 -0.685 -33.033 1.00 94.81 194 GLY A O 1
ATOM 1557 N N . ARG A 1 195 ? 7.234 -0.560 -32.173 1.00 95.62 195 ARG A N 1
ATOM 1558 C CA . ARG A 1 195 ? 7.216 -1.873 -31.494 1.00 95.62 195 ARG A CA 1
ATOM 1559 C C . ARG A 1 195 ? 6.550 -1.779 -30.116 1.00 95.62 195 ARG A C 1
ATOM 1561 O O . ARG A 1 195 ? 6.809 -0.845 -29.370 1.00 95.62 195 ARG A O 1
ATOM 1568 N N . ASP A 1 196 ? 5.726 -2.755 -29.746 1.00 97.56 196 ASP A N 1
ATOM 1569 C CA . ASP A 1 196 ? 5.070 -2.795 -28.429 1.00 97.56 196 ASP A CA 1
ATOM 1570 C C . ASP A 1 196 ? 5.952 -3.476 -27.372 1.00 97.56 196 ASP A C 1
ATOM 1572 O O . ASP A 1 196 ? 5.658 -4.577 -26.912 1.00 97.56 196 ASP A O 1
ATOM 1576 N N . ILE A 1 197 ? 7.054 -2.823 -26.990 1.00 97.81 197 ILE A N 1
ATOM 1577 C CA . ILE A 1 197 ? 8.005 -3.365 -26.003 1.00 97.81 197 ILE A CA 1
ATOM 1578 C C . ILE A 1 197 ? 7.323 -3.604 -24.654 1.00 97.81 197 ILE A C 1
ATOM 1580 O O . ILE A 1 197 ? 7.583 -4.616 -24.004 1.00 97.81 197 ILE A O 1
ATOM 1584 N N . VAL A 1 198 ? 6.428 -2.701 -24.247 1.00 98.44 198 VAL A N 1
ATOM 1585 C CA . VAL A 1 198 ? 5.686 -2.822 -22.985 1.00 98.44 198 VAL A CA 1
ATOM 1586 C C . VAL A 1 198 ? 4.787 -4.057 -22.992 1.00 98.44 198 VAL A C 1
ATOM 1588 O O . VAL A 1 198 ? 4.848 -4.853 -22.059 1.00 98.44 198 VAL A O 1
ATOM 1591 N N . GLY A 1 199 ? 3.992 -4.259 -24.047 1.00 98.50 199 GLY A N 1
ATOM 1592 C CA . GLY A 1 199 ? 3.143 -5.444 -24.176 1.00 98.50 199 GLY A CA 1
ATOM 1593 C C . GLY A 1 199 ? 3.944 -6.746 -24.257 1.00 98.50 199 GLY A C 1
ATOM 1594 O O . GLY A 1 199 ? 3.568 -7.739 -23.636 1.00 98.50 199 GLY A O 1
ATOM 1595 N N . GLU A 1 200 ? 5.070 -6.747 -24.976 1.00 98.69 200 GLU A N 1
ATOM 1596 C CA . GLU A 1 200 ? 5.978 -7.899 -25.037 1.00 98.69 200 GLU A CA 1
ATOM 1597 C C . GLU A 1 200 ? 6.543 -8.261 -23.651 1.00 98.69 200 GLU A C 1
ATOM 1599 O O . GLU A 1 200 ? 6.520 -9.432 -23.273 1.00 98.69 200 GLU A O 1
ATOM 1604 N N . LEU A 1 201 ? 6.999 -7.273 -22.869 1.00 98.75 201 LEU A N 1
ATOM 1605 C CA . LEU A 1 201 ? 7.533 -7.500 -21.521 1.00 98.75 201 LEU A CA 1
ATOM 1606 C C . LEU A 1 201 ? 6.459 -7.943 -20.526 1.00 98.75 201 LEU A C 1
ATOM 1608 O O . LEU A 1 201 ? 6.718 -8.876 -19.771 1.00 98.75 201 LEU A O 1
ATOM 1612 N N . ILE A 1 202 ? 5.264 -7.339 -20.538 1.00 98.69 202 ILE A N 1
ATOM 1613 C CA . ILE A 1 202 ? 4.149 -7.765 -19.672 1.00 98.69 202 ILE A CA 1
ATOM 1614 C C . ILE A 1 202 ? 3.860 -9.253 -19.897 1.00 98.69 202 ILE A C 1
ATOM 1616 O O . ILE A 1 202 ? 3.890 -10.039 -18.949 1.00 98.69 202 ILE A O 1
ATOM 1620 N N . ASN A 1 203 ? 3.675 -9.662 -21.157 1.00 98.62 203 ASN A N 1
ATOM 1621 C CA . ASN A 1 203 ? 3.388 -11.054 -21.503 1.00 98.62 203 ASN A CA 1
ATOM 1622 C C . ASN A 1 203 ? 4.522 -12.002 -21.077 1.00 98.62 203 ASN A C 1
ATOM 1624 O O . ASN A 1 203 ? 4.264 -13.031 -20.446 1.00 98.62 203 ASN A O 1
ATOM 1628 N N . ALA A 1 204 ? 5.776 -11.646 -21.374 1.00 98.81 204 ALA A N 1
ATOM 1629 C CA . ALA A 1 204 ? 6.939 -12.468 -21.043 1.00 98.81 204 ALA A CA 1
ATOM 1630 C C . ALA A 1 204 ? 7.153 -12.611 -19.523 1.00 98.81 204 ALA A C 1
ATOM 1632 O O . ALA A 1 204 ? 7.503 -13.697 -19.040 1.00 98.81 204 ALA A O 1
ATOM 1633 N N . CYS A 1 205 ? 6.922 -11.537 -18.759 1.00 98.75 205 CYS A N 1
ATOM 1634 C CA . CYS A 1 205 ? 6.977 -11.528 -17.299 1.00 98.75 205 CYS A CA 1
ATOM 1635 C C . CYS A 1 205 ? 5.858 -12.381 -16.693 1.00 98.75 205 CYS A C 1
ATOM 1637 O O . CYS A 1 205 ? 6.133 -13.276 -15.886 1.00 98.75 205 CYS A O 1
ATOM 1639 N N . HIS A 1 206 ? 4.610 -12.175 -17.117 1.00 98.19 206 HIS A N 1
ATOM 1640 C CA . HIS A 1 206 ? 3.454 -12.926 -16.620 1.00 98.19 206 HIS A CA 1
ATOM 1641 C C . HIS A 1 206 ? 3.578 -14.426 -16.885 1.00 98.19 206 HIS A C 1
ATOM 1643 O O . HIS A 1 206 ? 3.339 -15.223 -15.977 1.00 98.19 206 HIS A O 1
ATOM 1649 N N . ALA A 1 207 ? 4.066 -14.820 -18.067 1.00 97.75 207 ALA A N 1
ATOM 1650 C CA . ALA A 1 207 ? 4.343 -16.220 -18.405 1.00 97.75 207 ALA A CA 1
ATOM 1651 C C . ALA A 1 207 ? 5.349 -16.899 -17.449 1.00 97.75 207 ALA A C 1
ATOM 1653 O O . ALA A 1 207 ? 5.384 -18.126 -17.350 1.00 97.75 207 ALA A O 1
ATOM 1654 N N . ARG A 1 208 ? 6.152 -16.117 -16.713 1.00 97.44 208 ARG A N 1
ATOM 1655 C CA . ARG A 1 208 ? 7.165 -16.582 -15.744 1.00 97.44 208 ARG A CA 1
ATOM 1656 C C . ARG A 1 208 ? 6.814 -16.274 -14.287 1.00 97.44 208 ARG A C 1
ATOM 1658 O O . ARG A 1 208 ? 7.645 -16.496 -13.393 1.00 97.44 208 ARG A O 1
ATOM 1665 N N . ASN A 1 209 ? 5.583 -15.819 -14.037 1.00 94.50 209 ASN A N 1
ATOM 1666 C CA . ASN A 1 209 ? 5.111 -15.359 -12.732 1.00 94.50 209 ASN A CA 1
ATOM 1667 C C . ASN A 1 209 ? 5.998 -14.235 -12.157 1.00 94.50 209 ASN A C 1
ATOM 1669 O O . ASN A 1 209 ? 6.406 -14.279 -10.995 1.00 94.50 209 ASN A O 1
ATOM 1673 N N . ILE A 1 210 ? 6.356 -13.276 -13.012 1.00 98.06 210 ILE A N 1
ATOM 1674 C CA . ILE A 1 210 ? 6.997 -12.013 -12.648 1.00 98.06 210 ILE A CA 1
ATOM 1675 C C . ILE A 1 210 ? 5.935 -10.926 -12.772 1.00 98.06 210 ILE A C 1
ATOM 1677 O O . ILE A 1 210 ? 5.264 -10.831 -13.799 1.00 98.06 210 ILE A O 1
ATOM 1681 N N . LYS A 1 211 ? 5.786 -10.119 -11.726 1.00 98.38 211 LYS A N 1
ATOM 1682 C CA . LYS A 1 211 ? 4.871 -8.978 -11.711 1.00 98.38 211 LYS A CA 1
ATOM 1683 C C . LYS A 1 211 ? 5.484 -7.794 -12.448 1.00 98.38 211 LYS A C 1
ATOM 1685 O O . LYS A 1 211 ? 6.687 -7.571 -12.333 1.00 98.38 211 LYS A O 1
ATOM 1690 N N . PHE A 1 212 ? 4.679 -7.057 -13.203 1.00 98.50 212 PHE A N 1
ATOM 1691 C CA . PHE A 1 212 ? 5.141 -5.918 -13.996 1.00 98.50 212 PHE A CA 1
ATOM 1692 C C . PHE A 1 212 ? 4.560 -4.612 -13.451 1.00 98.50 212 PHE A C 1
ATOM 1694 O O . PHE A 1 212 ? 3.341 -4.460 -13.372 1.00 98.50 212 PHE A O 1
ATOM 1701 N N . VAL A 1 213 ? 5.428 -3.665 -13.097 1.00 97.94 213 VAL A N 1
ATOM 1702 C CA . VAL A 1 213 ? 5.050 -2.317 -12.661 1.00 97.94 213 VAL A CA 1
ATOM 1703 C C . VAL A 1 213 ? 5.524 -1.314 -13.706 1.00 97.94 213 VAL A C 1
ATOM 1705 O O . VAL A 1 213 ? 6.714 -1.222 -14.019 1.00 97.94 213 VAL A O 1
ATOM 1708 N N . ALA A 1 214 ? 4.580 -0.551 -14.250 1.00 96.25 214 ALA A N 1
ATOM 1709 C CA . ALA A 1 214 ? 4.856 0.466 -15.250 1.00 96.25 214 ALA A CA 1
ATOM 1710 C C . ALA A 1 214 ? 5.312 1.767 -14.579 1.00 96.25 214 ALA A C 1
ATOM 1712 O O . ALA A 1 214 ? 4.522 2.429 -13.905 1.00 96.25 214 ALA A O 1
ATOM 1713 N N . TYR A 1 215 ? 6.572 2.142 -14.784 1.00 92.31 215 TYR A N 1
ATOM 1714 C CA . TYR A 1 215 ? 7.131 3.402 -14.300 1.00 92.31 215 TYR A CA 1
ATOM 1715 C C . TYR A 1 215 ? 6.879 4.540 -15.303 1.00 92.31 215 TYR A C 1
ATOM 1717 O O . TYR A 1 215 ? 7.158 4.392 -16.500 1.00 92.31 215 TYR A O 1
ATOM 1725 N N . LEU A 1 216 ? 6.396 5.681 -14.804 1.00 85.31 216 LEU A N 1
ATOM 1726 C CA . LEU A 1 216 ? 6.124 6.916 -15.548 1.00 85.31 216 LEU A CA 1
ATOM 1727 C C . LEU A 1 216 ? 6.666 8.133 -14.766 1.00 85.31 216 LEU A C 1
ATOM 1729 O O . LEU A 1 216 ? 6.456 8.206 -13.553 1.00 85.31 216 LEU A O 1
ATOM 1733 N N . PRO A 1 217 ? 7.300 9.123 -15.420 1.00 79.69 217 PRO A N 1
ATOM 1734 C CA . PRO A 1 217 ? 7.721 10.354 -14.764 1.00 79.69 217 PRO A CA 1
ATOM 1735 C C . PRO A 1 217 ? 6.545 11.300 -14.486 1.00 79.69 217 PRO A C 1
ATOM 1737 O O . PRO A 1 217 ? 5.534 11.324 -15.183 1.00 79.69 217 PRO A O 1
ATOM 1740 N N . GLY A 1 218 ? 6.740 12.140 -13.477 1.00 67.50 218 GLY A N 1
ATOM 1741 C CA . GLY A 1 218 ? 5.796 13.111 -12.945 1.00 67.50 218 GLY A CA 1
ATOM 1742 C C . GLY A 1 218 ? 5.565 14.332 -13.829 1.00 67.50 218 GLY A C 1
ATOM 1743 O O . GLY A 1 218 ? 4.483 14.912 -13.819 1.00 67.50 218 GLY A O 1
ATOM 1744 N N . HIS A 1 219 ? 6.599 14.757 -14.556 1.00 65.12 219 HIS A N 1
ATOM 1745 C CA . HIS A 1 219 ? 6.627 16.039 -15.252 1.00 65.12 219 HIS A CA 1
ATOM 1746 C C . HIS A 1 219 ? 7.127 15.915 -16.684 1.00 65.12 219 HIS A C 1
ATOM 1748 O O . HIS A 1 219 ? 7.751 14.928 -17.077 1.00 65.12 219 HIS A O 1
ATOM 1754 N N . GLY A 1 220 ? 6.877 16.978 -17.450 1.00 58.00 220 GLY A N 1
ATOM 1755 C CA . GLY A 1 220 ? 7.313 17.063 -18.825 1.00 58.00 220 GLY A CA 1
ATOM 1756 C C . GLY A 1 220 ? 8.822 16.926 -18.959 1.00 58.00 220 GLY A C 1
ATOM 1757 O O . GLY A 1 220 ? 9.552 17.602 -18.244 1.00 58.00 220 GLY A O 1
ATOM 1758 N N . GLY A 1 221 ? 9.236 15.997 -19.815 1.00 56.44 221 GLY A N 1
ATOM 1759 C CA . GLY A 1 221 ? 10.546 15.363 -19.880 1.00 56.44 221 GLY A CA 1
ATOM 1760 C C . GLY A 1 221 ? 11.761 16.057 -19.241 1.00 56.44 221 GLY A C 1
ATOM 1761 O O . GLY A 1 221 ? 11.997 17.243 -19.445 1.00 56.44 221 GLY A O 1
ATOM 1762 N N . TRP A 1 222 ? 12.604 15.283 -18.545 1.00 58.72 222 TRP A N 1
ATOM 1763 C CA . TRP A 1 222 ? 13.883 15.683 -17.930 1.00 58.72 222 TRP A CA 1
ATOM 1764 C C . TRP A 1 222 ? 14.806 16.527 -18.826 1.00 58.72 222 TRP A C 1
ATOM 1766 O O . TRP A 1 222 ? 15.661 17.247 -18.316 1.00 58.72 222 TRP A O 1
ATOM 1776 N N . ASN A 1 223 ? 14.651 16.451 -20.149 1.00 59.47 223 ASN A N 1
ATOM 1777 C CA . ASN A 1 223 ? 15.469 17.178 -21.118 1.00 59.47 223 ASN A CA 1
ATOM 1778 C C . ASN A 1 223 ? 14.800 18.438 -21.710 1.00 59.47 223 ASN A C 1
ATOM 1780 O O . ASN A 1 223 ? 15.475 19.194 -22.408 1.00 59.47 223 ASN A O 1
ATOM 1784 N N . GLY A 1 224 ? 13.504 18.672 -21.458 1.00 65.88 224 GLY A N 1
ATOM 1785 C CA . GLY A 1 224 ? 12.744 19.817 -21.977 1.00 65.88 224 GLY A CA 1
ATOM 1786 C C . GLY A 1 224 ? 12.683 19.922 -23.508 1.00 65.88 224 GLY A C 1
ATOM 1787 O O . GLY A 1 224 ? 12.424 21.006 -24.026 1.00 65.88 224 GLY A O 1
ATOM 1788 N N . LEU A 1 225 ? 12.968 18.837 -24.240 1.00 68.06 225 LEU A N 1
ATOM 1789 C CA . LEU A 1 225 ? 13.128 18.871 -25.701 1.00 68.06 225 LEU A CA 1
ATOM 1790 C C . LEU A 1 225 ? 11.806 18.805 -26.480 1.00 68.06 225 LEU A C 1
ATOM 1792 O O . LEU A 1 225 ? 11.785 19.185 -27.650 1.00 68.06 225 LEU A O 1
ATOM 1796 N N . PHE A 1 226 ? 10.729 18.328 -25.858 1.00 74.19 226 PHE A N 1
ATOM 1797 C CA . PHE A 1 226 ? 9.459 18.021 -26.519 1.00 74.19 226 PHE A CA 1
ATOM 1798 C C . PHE A 1 226 ? 8.254 18.593 -25.754 1.00 74.19 226 PHE A C 1
ATOM 1800 O O . PHE A 1 226 ? 8.349 18.819 -24.544 1.00 74.19 226 PHE A O 1
ATOM 1807 N N . ASP A 1 227 ? 7.125 18.810 -26.442 1.00 74.81 227 ASP A N 1
ATOM 1808 C CA . ASP A 1 227 ? 5.827 19.094 -25.815 1.00 74.81 227 ASP A CA 1
ATOM 1809 C C . ASP A 1 227 ? 5.109 17.779 -25.488 1.00 74.81 227 ASP A C 1
ATOM 1811 O O . ASP A 1 227 ? 4.776 16.950 -26.338 1.00 74.81 227 ASP A O 1
ATOM 1815 N N . VAL A 1 228 ? 4.874 17.604 -24.198 1.00 72.75 228 VAL A N 1
ATOM 1816 C CA . VAL A 1 228 ? 4.577 16.328 -23.543 1.00 72.75 228 VAL A CA 1
ATOM 1817 C C . VAL A 1 228 ? 3.243 16.400 -22.823 1.00 72.75 228 VAL A C 1
ATOM 1819 O O . VAL A 1 228 ? 3.042 15.936 -21.698 1.00 72.75 228 VAL A O 1
ATOM 1822 N N . SER A 1 229 ? 2.322 17.042 -23.523 1.00 79.56 229 SER A N 1
ATOM 1823 C CA . SER A 1 229 ? 0.950 17.243 -23.126 1.00 79.56 229 SER A CA 1
ATOM 1824 C C . SER A 1 229 ? -0.011 16.566 -24.099 1.00 79.56 229 SER A C 1
ATOM 1826 O O . SER A 1 229 ? 0.319 16.236 -25.248 1.00 79.56 229 SER A O 1
ATOM 1828 N N . ALA A 1 230 ? -1.231 16.339 -23.625 1.00 82.81 230 ALA A N 1
ATOM 1829 C CA . ALA A 1 230 ? -2.343 15.970 -24.477 1.00 82.81 230 ALA A CA 1
ATOM 1830 C C . ALA A 1 230 ? -2.691 17.125 -25.433 1.00 82.81 230 ALA A C 1
ATOM 1832 O O . ALA A 1 230 ? -2.158 18.232 -25.356 1.00 82.81 230 ALA A O 1
ATOM 1833 N N . ILE A 1 231 ? -3.631 16.883 -26.346 1.00 83.38 231 ILE A N 1
ATOM 1834 C CA . ILE A 1 231 ? -4.088 17.897 -27.312 1.00 83.38 231 ILE A CA 1
ATOM 1835 C C . ILE A 1 231 ? -4.608 19.167 -26.611 1.00 83.38 231 ILE A C 1
ATOM 1837 O O . ILE A 1 231 ? -4.438 20.272 -27.128 1.00 83.38 231 ILE A O 1
ATOM 1841 N N . ASP A 1 232 ? -5.166 19.024 -25.406 1.00 83.12 232 ASP A N 1
ATOM 1842 C CA . ASP A 1 232 ? -5.632 20.129 -24.561 1.00 83.12 232 ASP A CA 1
ATOM 1843 C C . ASP A 1 232 ? -4.504 20.936 -23.884 1.00 83.12 232 ASP A C 1
ATOM 1845 O O . ASP A 1 232 ? -4.769 21.984 -23.299 1.00 83.12 232 ASP A O 1
ATOM 1849 N N . GLY A 1 233 ? -3.245 20.507 -24.008 1.00 80.88 233 GLY A N 1
ATOM 1850 C CA . GLY A 1 233 ? -2.087 21.167 -23.409 1.00 80.88 233 GLY A CA 1
ATOM 1851 C C . GLY A 1 233 ? -1.769 20.744 -21.977 1.00 80.88 233 GLY A C 1
ATOM 1852 O O . GLY A 1 233 ? -0.892 21.351 -21.368 1.00 80.88 233 GLY A O 1
ATOM 1853 N N . THR A 1 234 ? -2.423 19.709 -21.441 1.00 82.12 234 THR A N 1
ATOM 1854 C CA . THR A 1 234 ? -2.173 19.209 -20.080 1.00 82.12 234 THR A CA 1
ATOM 1855 C C . THR A 1 234 ? -1.453 17.856 -20.069 1.00 82.12 234 THR A C 1
ATOM 1857 O O . THR A 1 234 ? -1.730 16.974 -20.887 1.00 82.12 234 THR A O 1
ATOM 1860 N N . SER A 1 235 ? -0.526 17.661 -19.127 1.00 81.00 235 SER A N 1
ATOM 1861 C CA . SER A 1 235 ? 0.107 16.351 -18.904 1.00 81.00 235 SER A CA 1
ATOM 1862 C C . SER A 1 235 ? -0.826 15.405 -18.144 1.00 81.00 235 SER A C 1
ATOM 1864 O O . SER A 1 235 ? -0.806 14.207 -18.402 1.00 81.00 235 SER A O 1
ATOM 1866 N N . ALA A 1 236 ? -1.717 15.928 -17.296 1.00 81.31 236 ALA A N 1
ATOM 1867 C CA . ALA A 1 236 ? -2.711 15.130 -16.582 1.00 81.31 236 ALA A CA 1
ATOM 1868 C C . ALA A 1 236 ? -3.667 14.362 -17.508 1.00 81.31 236 ALA A C 1
ATOM 1870 O O . ALA A 1 236 ? -3.874 13.164 -17.305 1.00 81.31 236 ALA A O 1
ATOM 1871 N N . THR A 1 237 ? -4.203 15.001 -18.557 1.00 87.12 237 THR A N 1
ATOM 1872 C CA . THR A 1 237 ? -5.046 14.308 -19.547 1.00 87.12 237 THR A CA 1
ATOM 1873 C C . THR A 1 237 ? -4.257 13.235 -20.297 1.00 87.12 237 THR A C 1
ATOM 1875 O O . THR A 1 237 ? -4.784 12.147 -20.541 1.00 87.12 237 THR A O 1
ATOM 1878 N N . LEU A 1 238 ? -2.988 13.506 -20.626 1.00 86.50 238 LEU A N 1
ATOM 1879 C CA . LEU A 1 238 ? -2.116 12.526 -21.273 1.00 86.50 238 LEU A CA 1
ATOM 1880 C C . LEU A 1 238 ? -1.904 11.316 -20.357 1.00 86.50 238 LEU A C 1
ATOM 1882 O O . LEU A 1 238 ? -2.200 10.194 -20.759 1.00 86.50 238 LEU A O 1
ATOM 1886 N N . HIS A 1 239 ? -1.467 11.534 -19.117 1.00 87.44 239 HIS A N 1
ATOM 1887 C CA . HIS A 1 239 ? -1.230 10.464 -18.151 1.00 87.44 239 HIS A CA 1
ATOM 1888 C C . HIS A 1 239 ? -2.479 9.634 -17.863 1.00 87.44 239 HIS A C 1
ATOM 1890 O O . HIS A 1 239 ? -2.372 8.413 -17.788 1.00 87.44 239 HIS A O 1
ATOM 1896 N N . LEU A 1 240 ? -3.662 10.249 -17.773 1.00 89.12 240 LEU A N 1
ATOM 1897 C CA . LEU A 1 240 ? -4.913 9.510 -17.603 1.00 89.12 240 LEU A CA 1
ATOM 1898 C C . LEU A 1 240 ? -5.155 8.521 -18.758 1.00 89.12 240 LEU A C 1
ATOM 1900 O O . LEU A 1 240 ? -5.508 7.367 -18.512 1.00 89.12 240 LEU A O 1
ATOM 1904 N N . GLY A 1 241 ? -4.933 8.949 -20.006 1.00 91.88 241 GLY A N 1
ATOM 1905 C CA . GLY A 1 241 ? -5.050 8.082 -21.183 1.00 91.88 241 GLY A CA 1
ATOM 1906 C C . GLY A 1 241 ? -3.991 6.976 -21.215 1.00 91.88 241 GLY A C 1
ATOM 1907 O O . GLY A 1 241 ? -4.324 5.808 -21.414 1.00 91.88 241 GLY A O 1
ATOM 1908 N N . LEU A 1 242 ? -2.729 7.316 -20.933 1.00 92.06 242 LEU A N 1
ATOM 1909 C CA . LEU A 1 242 ? -1.631 6.344 -20.905 1.00 92.06 242 LEU A CA 1
ATOM 1910 C C . LEU A 1 242 ? -1.824 5.289 -19.810 1.00 92.06 242 LEU A C 1
ATOM 1912 O O . LEU A 1 242 ? -1.647 4.102 -20.070 1.00 92.06 242 LEU A O 1
ATOM 1916 N N . ILE A 1 243 ? -2.230 5.693 -18.604 1.00 92.25 243 ILE A N 1
ATOM 1917 C CA . ILE A 1 243 ? -2.521 4.766 -17.503 1.00 92.25 243 ILE A CA 1
ATOM 1918 C C . ILE A 1 243 ? -3.695 3.857 -17.869 1.00 92.25 243 ILE A C 1
ATOM 1920 O O . ILE A 1 243 ? -3.622 2.659 -17.607 1.00 92.25 243 ILE A O 1
ATOM 1924 N N . ASN A 1 244 ? -4.741 4.377 -18.522 1.00 93.62 244 ASN A N 1
ATOM 1925 C CA . ASN A 1 244 ? -5.833 3.535 -19.011 1.00 93.62 244 ASN A CA 1
ATOM 1926 C C . ASN A 1 244 ? -5.335 2.436 -19.956 1.00 93.62 244 ASN A C 1
ATOM 1928 O O . ASN A 1 244 ? -5.665 1.270 -19.753 1.00 93.62 244 ASN A O 1
ATOM 1932 N N . GLU A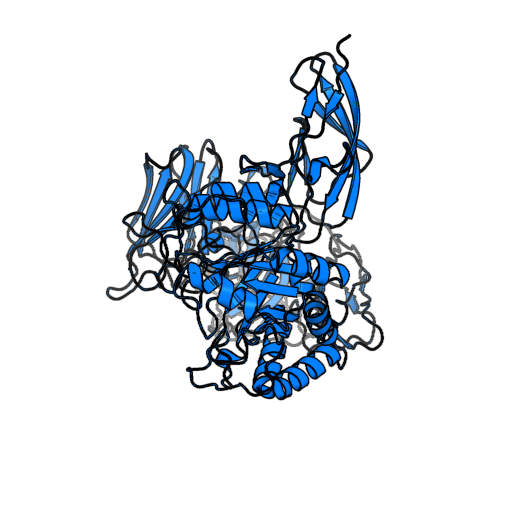 1 245 ? -4.498 2.787 -20.936 1.00 95.06 245 GLU A N 1
ATOM 1933 C CA . GLU A 1 245 ? -3.900 1.801 -21.842 1.00 95.06 245 GLU A CA 1
ATOM 1934 C C . GLU A 1 245 ? -3.045 0.768 -21.095 1.00 95.06 245 GLU A C 1
ATOM 1936 O O . GLU A 1 245 ? -3.098 -0.416 -21.416 1.00 95.06 245 GLU A O 1
ATOM 1941 N N . LEU A 1 246 ? -2.263 1.186 -20.096 1.00 96.00 246 LEU A N 1
ATOM 1942 C CA . LEU A 1 246 ? -1.397 0.289 -19.320 1.00 96.00 246 LEU A CA 1
ATOM 1943 C C . LEU A 1 246 ? -2.197 -0.685 -18.444 1.00 96.00 246 LEU A C 1
ATOM 1945 O O . LEU A 1 246 ? -1.848 -1.864 -18.362 1.00 96.00 246 LEU A O 1
ATOM 1949 N N . ILE A 1 247 ? -3.285 -0.219 -17.824 1.00 93.81 247 ILE A N 1
ATOM 1950 C CA . ILE A 1 247 ? -4.203 -1.074 -17.059 1.00 93.81 247 ILE A CA 1
ATOM 1951 C C . ILE A 1 247 ? -4.901 -2.072 -17.990 1.00 93.81 247 ILE A C 1
ATOM 1953 O O . ILE A 1 247 ? -4.970 -3.255 -17.666 1.00 93.81 247 ILE A O 1
ATOM 1957 N N . GLU A 1 248 ? -5.344 -1.640 -19.174 1.00 91.06 248 GLU A N 1
ATOM 1958 C CA . GLU A 1 248 ? -5.947 -2.523 -20.185 1.00 91.06 248 GLU A CA 1
ATOM 1959 C C . GLU A 1 248 ? -4.952 -3.537 -20.766 1.00 91.06 248 GLU A C 1
ATOM 1961 O O . GLU A 1 248 ? -5.337 -4.657 -21.099 1.00 91.06 248 GLU A O 1
ATOM 1966 N N . LYS A 1 249 ? -3.664 -3.181 -20.843 1.00 93.56 249 LYS A N 1
ATOM 1967 C CA . LYS A 1 249 ? -2.574 -4.097 -21.214 1.00 93.56 249 LYS A CA 1
ATOM 1968 C C . LYS A 1 249 ? -2.238 -5.122 -20.128 1.00 93.56 249 LYS A C 1
ATOM 1970 O O . LYS A 1 249 ? -1.552 -6.092 -20.435 1.00 93.56 249 LYS A O 1
ATOM 1975 N N . GLY A 1 250 ? -2.711 -4.928 -18.896 1.00 93.50 250 GLY A N 1
ATOM 1976 C CA . GLY A 1 250 ? -2.523 -5.872 -17.797 1.00 93.50 250 GLY A CA 1
ATOM 1977 C C . GLY A 1 250 ? -1.332 -5.580 -16.886 1.00 93.50 250 GLY A C 1
ATOM 1978 O O . GLY A 1 250 ? -0.791 -6.510 -16.302 1.00 93.50 250 GLY A O 1
ATOM 1979 N N . THR A 1 251 ? -0.902 -4.324 -16.732 1.00 96.06 251 THR A N 1
ATOM 1980 C CA . THR A 1 251 ? 0.106 -3.998 -15.703 1.00 96.06 251 THR A CA 1
ATOM 1981 C C . THR A 1 251 ? -0.387 -4.387 -14.296 1.00 96.06 251 THR A C 1
ATOM 1983 O O . THR A 1 251 ? -1.564 -4.207 -13.971 1.00 96.06 251 THR A O 1
ATOM 1986 N N . ASP A 1 252 ? 0.503 -4.908 -13.444 1.00 97.19 252 ASP A N 1
ATOM 1987 C CA . ASP A 1 252 ? 0.186 -5.257 -12.048 1.00 97.19 252 ASP A CA 1
ATOM 1988 C C . ASP A 1 252 ? 0.273 -4.044 -11.116 1.00 97.19 252 ASP A C 1
ATOM 1990 O O . ASP A 1 252 ? -0.324 -4.029 -10.039 1.00 97.19 252 ASP A O 1
ATOM 1994 N N . GLY A 1 253 ? 1.003 -3.015 -11.534 1.00 94.56 253 GLY A N 1
ATOM 1995 C CA . GLY A 1 253 ? 1.073 -1.750 -10.827 1.00 94.56 253 GLY A CA 1
ATOM 1996 C C . GLY A 1 253 ? 1.508 -0.600 -11.720 1.00 94.56 253 GLY A C 1
ATOM 1997 O O . GLY A 1 253 ? 1.969 -0.797 -12.848 1.00 94.56 253 GLY A O 1
ATOM 1998 N N . ILE A 1 254 ? 1.358 0.609 -11.197 1.00 92.00 254 ILE A N 1
ATOM 1999 C CA . ILE A 1 254 ? 1.905 1.834 -11.773 1.00 92.00 254 ILE A CA 1
ATOM 2000 C C . ILE A 1 254 ? 2.797 2.502 -10.733 1.00 92.00 254 ILE A C 1
ATOM 2002 O O . ILE A 1 254 ? 2.391 2.653 -9.582 1.00 92.00 254 ILE A O 1
ATOM 2006 N N . TRP A 1 255 ? 3.992 2.910 -11.143 1.00 88.94 255 TRP A N 1
ATOM 2007 C CA . TRP A 1 255 ? 4.883 3.728 -10.331 1.00 88.94 255 TRP A CA 1
ATOM 2008 C C . TRP A 1 255 ? 5.006 5.101 -10.972 1.00 88.94 255 TRP A C 1
ATOM 2010 O O . TRP A 1 255 ? 5.497 5.242 -12.091 1.00 88.94 255 TRP A O 1
ATOM 2020 N N . ILE A 1 256 ? 4.527 6.116 -10.259 1.00 78.56 256 ILE A N 1
ATOM 2021 C CA . ILE A 1 256 ? 4.652 7.507 -10.680 1.00 78.56 256 ILE A CA 1
ATOM 2022 C C . ILE A 1 256 ? 5.821 8.158 -9.941 1.00 78.56 256 ILE A C 1
ATOM 2024 O O . ILE A 1 256 ? 5.759 8.385 -8.730 1.00 78.56 256 ILE A O 1
ATOM 2028 N N . ASP A 1 257 ? 6.878 8.488 -10.676 1.00 75.69 257 ASP A N 1
ATOM 2029 C CA . ASP A 1 257 ? 8.037 9.187 -10.128 1.00 75.69 257 ASP A CA 1
ATOM 2030 C C . ASP A 1 257 ? 7.824 10.691 -10.167 1.00 75.69 257 ASP A C 1
ATOM 2032 O O . ASP A 1 257 ? 7.867 11.309 -11.227 1.00 75.69 257 ASP A O 1
ATOM 2036 N N . SER A 1 258 ? 7.546 11.306 -9.023 1.00 58.47 258 SER A N 1
ATOM 2037 C CA . SER A 1 258 ? 7.171 12.714 -9.023 1.00 58.47 258 SER A CA 1
ATOM 2038 C C . SER A 1 258 ? 7.568 13.461 -7.759 1.00 58.47 258 SER A C 1
ATOM 2040 O O . SER A 1 258 ? 6.773 14.220 -7.204 1.00 58.47 258 SER A O 1
ATOM 2042 N N . GLY A 1 259 ? 8.823 13.283 -7.333 1.00 53.31 259 GLY A N 1
ATOM 2043 C CA . GLY A 1 259 ? 9.457 14.095 -6.292 1.00 53.31 259 GLY A CA 1
ATOM 2044 C C . GLY A 1 259 ? 9.246 15.599 -6.530 1.00 53.31 259 GLY A C 1
ATOM 2045 O O . GLY A 1 259 ? 10.002 16.224 -7.264 1.00 53.31 259 GLY A O 1
ATOM 2046 N N . GLY A 1 260 ? 8.179 16.173 -5.956 1.00 47.59 260 GLY A N 1
ATOM 2047 C CA . GLY A 1 260 ? 7.795 17.584 -6.113 1.00 47.59 260 GLY A CA 1
ATOM 2048 C C . GLY A 1 260 ? 6.419 17.896 -6.735 1.00 47.59 260 GLY A C 1
ATOM 2049 O O . GLY A 1 260 ? 6.115 19.074 -6.901 1.00 47.59 260 GLY A O 1
ATOM 2050 N N . SER A 1 261 ? 5.559 16.921 -7.059 1.00 47.16 261 SER A N 1
ATOM 2051 C CA . SER A 1 261 ? 4.298 17.137 -7.816 1.00 47.16 261 SER A CA 1
ATOM 2052 C C . SER A 1 261 ? 3.028 17.462 -6.998 1.00 47.16 261 SER A C 1
ATOM 2054 O O . SER A 1 261 ? 1.912 17.393 -7.514 1.00 47.16 261 SER A O 1
ATOM 2056 N N . ILE A 1 262 ? 3.154 17.834 -5.725 1.00 48.78 262 ILE A N 1
ATOM 2057 C CA . ILE A 1 262 ? 2.007 17.959 -4.799 1.00 48.78 262 ILE A CA 1
ATOM 2058 C C . ILE A 1 262 ? 0.958 18.935 -5.310 1.00 48.78 262 ILE A C 1
ATOM 2060 O O . ILE A 1 262 ? 1.272 20.087 -5.611 1.00 48.78 262 ILE A O 1
ATOM 2064 N N . GLY A 1 263 ? -0.300 18.494 -5.354 1.00 47.78 263 GLY A N 1
ATOM 2065 C CA . GLY A 1 263 ? -1.428 19.346 -5.735 1.00 47.78 263 GLY A CA 1
ATOM 2066 C C . GLY A 1 263 ? -1.401 19.805 -7.197 1.00 47.78 263 GLY A C 1
ATOM 2067 O O . GLY A 1 263 ? -2.265 20.581 -7.605 1.00 47.78 263 GLY A O 1
ATOM 2068 N N . ARG A 1 264 ? -0.447 19.321 -8.006 1.00 57.25 264 ARG A N 1
ATOM 2069 C CA . ARG A 1 264 ? -0.351 19.600 -9.442 1.00 57.25 264 ARG A CA 1
ATOM 2070 C C . ARG A 1 264 ? -1.325 18.715 -10.208 1.00 57.25 264 ARG A C 1
ATOM 2072 O O . ARG A 1 264 ? -0.933 17.767 -10.889 1.00 57.25 264 ARG A O 1
ATOM 2079 N N . LYS A 1 265 ? -2.614 19.059 -10.123 1.00 64.75 265 LYS A N 1
ATOM 2080 C CA . LYS A 1 265 ? -3.674 18.452 -10.950 1.00 64.75 265 LYS A CA 1
ATOM 2081 C C . LYS A 1 265 ? -3.424 18.625 -12.453 1.00 64.75 265 LYS A C 1
ATOM 2083 O O . LYS A 1 265 ? -4.011 17.914 -13.255 1.00 64.75 265 LYS A O 1
ATOM 2088 N N . ASP A 1 266 ? -2.539 19.543 -12.842 1.00 67.62 266 ASP A N 1
ATOM 2089 C CA . ASP A 1 266 ? -2.067 19.727 -14.215 1.00 67.62 266 ASP A CA 1
ATOM 2090 C C . ASP A 1 266 ? -1.064 18.651 -14.675 1.00 67.62 266 ASP A C 1
ATOM 2092 O O . ASP A 1 266 ? -0.919 18.428 -15.881 1.00 67.62 266 ASP A O 1
ATOM 2096 N N . TRP A 1 267 ? -0.395 17.963 -13.742 1.00 72.12 267 TRP A N 1
ATOM 2097 C CA . TRP A 1 267 ? 0.531 16.860 -14.028 1.00 72.12 267 TRP A CA 1
ATOM 2098 C C . TRP A 1 267 ? -0.155 15.502 -13.935 1.00 72.12 267 TRP A C 1
ATOM 2100 O O . TRP A 1 267 ? -0.002 14.683 -14.840 1.00 72.12 267 TRP A O 1
ATOM 2110 N N . PHE A 1 268 ? -0.935 15.285 -12.873 1.00 76.50 268 PHE A N 1
ATOM 2111 C CA . PHE A 1 268 ? -1.717 14.071 -12.647 1.00 76.50 268 PHE A CA 1
ATOM 2112 C C . PHE A 1 268 ? -3.055 14.417 -11.995 1.00 76.50 268 PHE A C 1
ATOM 2114 O O . PHE A 1 268 ? -3.104 15.008 -10.918 1.00 76.50 268 PHE A O 1
ATOM 2121 N N . ASP A 1 269 ? -4.148 14.003 -12.631 1.00 79.00 269 ASP A N 1
ATOM 2122 C CA . ASP A 1 269 ? -5.496 14.149 -12.085 1.00 79.00 269 ASP A CA 1
ATOM 2123 C C . ASP A 1 269 ? -5.844 12.916 -11.236 1.00 79.00 269 ASP A C 1
ATOM 2125 O O . ASP A 1 269 ? -6.482 11.971 -11.709 1.00 79.00 269 ASP A O 1
ATOM 2129 N N . TRP A 1 270 ? -5.350 12.883 -9.994 1.00 77.94 270 TRP A N 1
ATOM 2130 C CA . TRP A 1 270 ? -5.530 11.743 -9.084 1.00 77.94 270 TRP A CA 1
ATOM 2131 C C . TRP A 1 270 ? -6.999 11.410 -8.809 1.00 77.94 270 TRP A C 1
ATOM 2133 O O . TRP A 1 270 ? -7.332 10.226 -8.708 1.00 77.94 270 TRP A O 1
ATOM 2143 N N . ASP A 1 271 ? -7.872 12.421 -8.805 1.00 77.38 271 ASP A N 1
ATOM 2144 C CA . ASP A 1 271 ? -9.322 12.271 -8.632 1.00 77.38 271 ASP A CA 1
ATOM 2145 C C . ASP A 1 271 ? -9.940 11.418 -9.745 1.00 77.38 271 ASP A C 1
ATOM 2147 O O . ASP A 1 271 ? -10.997 10.827 -9.556 1.00 77.38 271 ASP A O 1
ATOM 2151 N N . ARG A 1 272 ? -9.285 11.319 -10.908 1.00 83.88 272 ARG A N 1
ATOM 2152 C CA . ARG A 1 272 ? -9.718 10.469 -12.027 1.00 83.88 272 ARG A CA 1
ATOM 2153 C C . ARG A 1 272 ? -8.848 9.234 -12.201 1.00 83.88 272 ARG A C 1
ATOM 2155 O O . ARG A 1 272 ? -9.368 8.182 -12.565 1.00 83.88 272 ARG A O 1
ATOM 2162 N N . VAL A 1 273 ? -7.545 9.333 -11.938 1.00 86.00 273 VAL A N 1
ATOM 2163 C CA . VAL A 1 273 ? -6.602 8.215 -12.087 1.00 86.00 273 VAL A CA 1
ATOM 2164 C C . VAL A 1 273 ? -6.904 7.103 -11.087 1.00 86.00 273 VAL A C 1
ATOM 2166 O O . VAL A 1 273 ? -6.985 5.946 -11.496 1.00 86.00 273 VAL A O 1
ATOM 2169 N N . VAL A 1 274 ? -7.107 7.412 -9.799 1.00 85.88 274 VAL A N 1
ATOM 2170 C CA . VAL A 1 274 ? -7.360 6.361 -8.799 1.00 85.88 274 VAL A CA 1
ATOM 2171 C C . VAL A 1 274 ? -8.684 5.640 -9.086 1.00 85.88 274 VAL A C 1
ATOM 2173 O O . VAL A 1 274 ? -8.655 4.411 -9.188 1.00 85.88 274 VAL A O 1
ATOM 2176 N N . PRO A 1 275 ? -9.820 6.331 -9.318 1.00 87.00 275 PRO A N 1
ATOM 2177 C CA . PRO A 1 275 ? -11.062 5.660 -9.708 1.00 87.00 275 PRO A CA 1
ATOM 2178 C C . PRO A 1 275 ? -10.933 4.839 -10.991 1.00 87.00 275 PRO A C 1
ATOM 2180 O O . PRO A 1 275 ? -11.436 3.716 -11.048 1.00 87.00 275 PRO A O 1
ATOM 2183 N N . LEU A 1 276 ? -10.204 5.341 -11.994 1.00 88.88 276 LEU A N 1
ATOM 2184 C CA . LEU A 1 276 ? -9.930 4.607 -13.229 1.00 88.88 276 LEU A CA 1
ATOM 2185 C C . LEU A 1 276 ? -9.181 3.298 -12.959 1.00 88.88 276 LEU A C 1
ATOM 2187 O O . LEU A 1 276 ? -9.636 2.236 -13.381 1.00 88.88 276 LEU A O 1
ATOM 2191 N N . VAL A 1 277 ? -8.075 3.356 -12.214 1.00 89.62 277 VAL A N 1
ATOM 2192 C CA . VAL A 1 277 ? -7.272 2.174 -11.876 1.00 89.62 277 VAL A CA 1
ATOM 2193 C C . VAL A 1 277 ? -8.093 1.191 -11.049 1.00 89.62 277 VAL A C 1
ATOM 2195 O O . VAL A 1 277 ? -8.170 0.023 -11.405 1.00 89.62 277 VAL A O 1
ATOM 2198 N N . ARG A 1 278 ? -8.747 1.638 -9.971 1.00 88.88 278 ARG A N 1
ATOM 2199 C CA . ARG A 1 278 ? -9.448 0.748 -9.028 1.00 88.88 278 ARG A CA 1
ATOM 2200 C C . ARG A 1 278 ? -10.705 0.121 -9.611 1.00 88.88 278 ARG A C 1
ATOM 2202 O O . ARG A 1 278 ? -10.986 -1.043 -9.339 1.00 88.88 278 ARG A O 1
ATOM 2209 N N . SER A 1 279 ? -11.448 0.865 -10.426 1.00 85.19 279 SER A N 1
ATOM 2210 C CA . SER A 1 279 ? -12.625 0.321 -11.098 1.00 85.19 279 SER A CA 1
ATOM 2211 C C . SER A 1 279 ? -12.221 -0.666 -12.203 1.00 85.19 279 SER A C 1
ATOM 2213 O O . SER A 1 279 ? -12.806 -1.744 -12.305 1.00 85.19 279 SER A O 1
ATOM 2215 N N . LYS A 1 280 ? -11.180 -0.387 -12.995 1.00 85.75 280 LYS A N 1
ATOM 2216 C CA . LYS A 1 280 ? -10.736 -1.307 -14.056 1.00 85.75 280 LYS A CA 1
ATOM 2217 C C . LYS A 1 280 ? -9.870 -2.457 -13.567 1.00 85.75 280 LYS A C 1
ATOM 2219 O O . LYS A 1 280 ? -9.871 -3.501 -14.189 1.00 85.75 280 LYS A O 1
ATOM 2224 N N . ASN A 1 281 ? -9.116 -2.312 -12.493 1.00 89.00 281 ASN A N 1
ATOM 2225 C CA . ASN A 1 281 ? -8.364 -3.408 -11.902 1.00 89.00 281 ASN A CA 1
ATOM 2226 C C . ASN A 1 281 ? -8.195 -3.150 -10.398 1.00 89.00 281 ASN A C 1
ATOM 2228 O O . ASN A 1 281 ? -7.255 -2.468 -9.985 1.00 89.00 281 ASN A O 1
ATOM 2232 N N . PRO A 1 282 ? -9.060 -3.728 -9.547 1.00 88.69 282 PRO A N 1
ATOM 2233 C CA . PRO A 1 282 ? -8.989 -3.500 -8.110 1.00 88.69 282 PRO A CA 1
ATOM 2234 C C . PRO A 1 282 ? -7.710 -4.053 -7.471 1.00 88.69 282 PRO A C 1
ATOM 2236 O O . PRO A 1 282 ? -7.437 -3.710 -6.323 1.00 88.69 282 PRO A O 1
ATOM 2239 N N . PHE A 1 283 ? -6.936 -4.882 -8.180 1.00 91.56 283 PHE A N 1
ATOM 2240 C CA . PHE A 1 283 ? -5.678 -5.462 -7.707 1.00 91.56 283 PHE A CA 1
ATOM 2241 C C . PHE A 1 283 ? -4.439 -4.680 -8.146 1.00 91.56 283 PHE A C 1
ATOM 2243 O O . PHE A 1 283 ? -3.381 -4.876 -7.550 1.00 91.56 283 PHE A O 1
ATOM 2250 N N . ALA A 1 284 ? -4.556 -3.808 -9.156 1.00 92.75 284 ALA A N 1
ATOM 2251 C CA . ALA A 1 284 ? -3.432 -3.007 -9.621 1.00 92.75 284 ALA A CA 1
ATOM 2252 C C . ALA A 1 284 ? -2.946 -2.092 -8.494 1.00 92.75 284 ALA A C 1
ATOM 2254 O O . ALA A 1 284 ? -3.747 -1.363 -7.901 1.00 92.75 284 ALA A O 1
ATOM 2255 N N . THR A 1 285 ? -1.651 -2.138 -8.183 1.00 93.31 285 THR A N 1
ATOM 2256 C CA . THR A 1 285 ? -1.066 -1.306 -7.127 1.00 93.31 285 THR A CA 1
ATOM 2257 C C . THR A 1 285 ? -0.683 0.063 -7.650 1.00 93.31 285 THR A C 1
ATOM 2259 O O . THR A 1 285 ? -0.213 0.198 -8.780 1.00 93.31 285 THR A O 1
ATOM 2262 N N . ILE A 1 286 ? -0.824 1.075 -6.801 1.00 88.56 286 ILE A N 1
ATOM 2263 C CA . ILE A 1 286 ? -0.261 2.394 -7.076 1.00 88.56 286 ILE A CA 1
ATOM 2264 C C . ILE A 1 286 ? 0.926 2.617 -6.148 1.00 88.56 286 ILE A C 1
ATOM 2266 O O . ILE A 1 286 ? 0.809 2.543 -4.919 1.00 88.56 286 ILE A O 1
ATOM 2270 N N . GLU A 1 287 ? 2.067 2.846 -6.775 1.00 84.75 287 GLU A N 1
ATOM 2271 C CA . GLU A 1 287 ? 3.358 3.062 -6.156 1.00 84.75 287 GLU A CA 1
ATOM 2272 C C . GLU A 1 287 ? 3.760 4.536 -6.272 1.00 84.75 287 GLU A C 1
ATOM 2274 O O . GLU A 1 287 ? 3.585 5.174 -7.317 1.00 84.75 287 GLU A O 1
ATOM 2279 N N . SER A 1 288 ? 4.281 5.081 -5.174 1.00 72.88 288 SER A N 1
ATOM 2280 C CA . SER A 1 288 ? 4.651 6.487 -5.061 1.00 72.88 288 SER A CA 1
ATOM 2281 C C . SER A 1 288 ? 5.998 6.637 -4.358 1.00 72.88 288 SER A C 1
ATOM 2283 O O . SER A 1 288 ? 6.182 6.145 -3.245 1.00 72.88 288 SER A O 1
ATOM 2285 N N . ASN A 1 289 ? 6.892 7.415 -4.971 1.00 67.69 289 ASN A N 1
ATOM 2286 C CA . ASN A 1 289 ? 8.184 7.804 -4.409 1.00 67.69 289 ASN A CA 1
ATOM 2287 C C . ASN A 1 289 ? 8.055 9.116 -3.604 1.00 67.69 289 ASN A C 1
ATOM 2289 O O . ASN A 1 289 ? 7.958 10.188 -4.202 1.00 67.69 289 ASN A O 1
ATOM 2293 N N . PRO A 1 290 ? 8.070 9.107 -2.260 1.00 53.38 290 PRO A N 1
ATOM 2294 C CA . PRO A 1 290 ? 8.323 10.308 -1.489 1.00 53.38 290 PRO A CA 1
ATOM 2295 C C . PRO A 1 290 ? 9.824 10.590 -1.600 1.00 53.38 290 PRO A C 1
ATOM 2297 O O . PRO A 1 290 ? 10.571 10.163 -0.725 1.00 53.38 290 PRO A O 1
ATOM 2300 N N . ALA A 1 291 ? 10.264 11.235 -2.688 1.00 39.81 291 ALA A N 1
ATOM 2301 C CA . ALA A 1 291 ? 11.682 11.459 -2.991 1.00 39.81 291 ALA A CA 1
ATOM 2302 C C . ALA A 1 291 ? 12.510 11.755 -1.724 1.00 39.81 291 ALA A C 1
ATOM 2304 O O . ALA A 1 291 ? 12.003 12.457 -0.846 1.00 39.81 291 ALA A O 1
ATOM 2305 N N . PRO A 1 292 ? 13.753 11.260 -1.585 1.00 33.69 292 PRO A N 1
ATOM 2306 C CA . PRO A 1 292 ? 14.558 11.474 -0.382 1.00 33.69 292 PRO A CA 1
ATOM 2307 C C . PRO A 1 292 ? 14.672 12.981 -0.074 1.00 33.69 292 PRO A C 1
ATOM 2309 O O . PRO A 1 292 ? 15.326 13.729 -0.795 1.00 33.69 292 PRO A O 1
ATOM 2312 N N . GLY A 1 293 ? 13.960 13.437 0.967 1.00 39.12 293 GLY A N 1
ATOM 2313 C CA . GLY A 1 293 ? 13.815 14.856 1.346 1.00 39.12 293 GLY A CA 1
ATOM 2314 C C . GLY A 1 293 ? 12.464 15.527 1.023 1.00 39.12 293 GLY A C 1
ATOM 2315 O O . GLY A 1 293 ? 12.266 16.681 1.381 1.00 39.12 293 GLY A O 1
ATOM 2316 N N . SER A 1 294 ? 11.520 14.830 0.385 1.00 38.62 294 SER A N 1
ATOM 2317 C CA . SER A 1 294 ? 10.205 15.342 -0.060 1.00 38.62 294 SER A CA 1
ATOM 2318 C C . SER A 1 294 ? 9.004 14.597 0.547 1.00 38.62 294 SER A C 1
ATOM 2320 O O . SER A 1 294 ? 7.906 14.645 0.004 1.00 38.62 294 SER A O 1
ATOM 2322 N N . CYS A 1 295 ? 9.218 13.896 1.661 1.00 40.06 295 CYS A N 1
ATOM 2323 C CA . CYS A 1 295 ? 8.234 13.450 2.657 1.00 40.06 295 CYS A CA 1
ATOM 2324 C C . CYS A 1 295 ? 6.746 13.375 2.218 1.00 40.06 295 CYS A C 1
ATOM 2326 O O . CYS A 1 295 ? 5.961 14.261 2.551 1.00 40.06 295 CYS A O 1
ATOM 2328 N N . GLY A 1 296 ? 6.345 12.280 1.555 1.00 44.31 296 GLY A N 1
ATOM 2329 C CA . GLY A 1 296 ? 4.948 11.798 1.547 1.00 44.31 296 GLY A CA 1
ATOM 2330 C C . GLY A 1 296 ? 3.950 12.530 0.641 1.00 44.31 296 GLY A C 1
ATOM 2331 O O . GLY A 1 296 ? 2.825 12.782 1.050 1.00 44.31 296 GLY A O 1
ATOM 2332 N N . LYS A 1 297 ? 4.338 12.915 -0.576 1.00 48.00 297 LYS A N 1
ATOM 2333 C CA . LYS A 1 297 ? 3.726 14.079 -1.237 1.00 48.00 297 LYS A CA 1
ATOM 2334 C C . LYS A 1 297 ? 2.922 13.897 -2.527 1.00 48.00 297 LYS A C 1
ATOM 2336 O O . LYS A 1 297 ? 2.510 14.901 -3.103 1.00 48.00 297 LYS A O 1
ATOM 2341 N N . ILE A 1 298 ? 2.701 12.679 -3.009 1.00 48.97 298 ILE A N 1
ATOM 2342 C CA . ILE A 1 298 ? 2.198 12.491 -4.385 1.00 48.97 298 ILE A CA 1
ATOM 2343 C C . ILE A 1 298 ? 0.833 11.808 -4.408 1.00 48.97 298 ILE A C 1
ATOM 2345 O O . ILE A 1 298 ? -0.065 12.287 -5.093 1.00 48.97 298 ILE A O 1
ATOM 2349 N N . LEU A 1 299 ? 0.657 10.736 -3.634 1.00 53.41 299 LEU A N 1
ATOM 2350 C CA . LEU A 1 299 ? -0.601 10.009 -3.533 1.00 53.41 299 LEU A CA 1
ATOM 2351 C C . LEU A 1 299 ? -1.020 9.940 -2.066 1.00 53.41 299 LEU A C 1
ATOM 2353 O O . LEU A 1 299 ? -0.332 9.345 -1.233 1.00 53.41 299 LEU A O 1
ATOM 2357 N N . GLN A 1 300 ? -2.129 10.614 -1.763 1.00 53.47 300 GLN A N 1
ATOM 2358 C CA . GLN A 1 300 ? -2.636 10.737 -0.402 1.00 53.47 300 GLN A CA 1
ATOM 2359 C C . GLN A 1 300 ? -2.981 9.361 0.157 1.00 53.47 300 GLN A C 1
ATOM 2361 O O . GLN A 1 300 ? -3.515 8.486 -0.540 1.00 53.47 300 GLN A O 1
ATOM 2366 N N . TYR A 1 301 ? -2.672 9.165 1.433 1.00 51.16 301 TYR A N 1
ATOM 2367 C CA . TYR A 1 301 ? -3.236 8.058 2.180 1.00 51.16 301 TYR A CA 1
ATOM 2368 C C . TYR A 1 301 ? -4.774 8.180 2.150 1.00 51.16 301 TYR A C 1
ATOM 2370 O O . TYR A 1 301 ? -5.293 9.284 2.284 1.00 51.16 301 TYR A O 1
ATOM 2378 N N . PRO A 1 302 ? -5.526 7.080 1.963 1.00 60.38 302 PRO A N 1
ATOM 2379 C CA . PRO A 1 302 ? -5.084 5.687 1.968 1.00 60.38 302 PRO A CA 1
ATOM 2380 C C . PRO A 1 302 ? -4.824 5.092 0.573 1.00 60.38 302 PRO A C 1
ATOM 2382 O O . PRO A 1 302 ? -4.776 3.871 0.445 1.00 60.38 302 PRO A O 1
ATOM 2385 N N . ASN A 1 303 ? -4.673 5.881 -0.493 1.00 75.62 303 ASN A N 1
ATOM 2386 C CA . ASN A 1 303 ? -4.671 5.358 -1.868 1.00 75.62 303 ASN A CA 1
ATOM 2387 C C . ASN A 1 303 ? -3.328 4.764 -2.328 1.00 75.62 303 ASN A C 1
ATOM 2389 O O . ASN A 1 303 ? -3.317 3.970 -3.271 1.00 75.62 303 ASN A O 1
ATOM 2393 N N . THR A 1 304 ? -2.232 5.066 -1.627 1.00 78.81 304 THR A N 1
ATOM 2394 C CA . THR A 1 304 ? -0.902 4.475 -1.856 1.00 78.81 304 THR A CA 1
ATOM 2395 C C . THR A 1 304 ? -0.829 3.033 -1.372 1.00 78.81 304 THR A C 1
ATOM 2397 O O . THR A 1 304 ? -1.153 2.741 -0.218 1.00 78.81 304 THR A O 1
ATOM 2400 N N . ASP A 1 305 ? -0.392 2.120 -2.242 1.00 85.56 305 ASP A N 1
ATOM 2401 C CA . ASP A 1 305 ? -0.201 0.706 -1.896 1.00 85.56 305 ASP A CA 1
ATOM 2402 C C . ASP A 1 305 ? 1.269 0.342 -1.685 1.00 85.56 305 ASP A C 1
ATOM 2404 O O . ASP A 1 305 ? 1.554 -0.603 -0.946 1.00 85.56 305 ASP A O 1
ATOM 2408 N N . ILE A 1 306 ? 2.192 1.045 -2.340 1.00 85.25 306 ILE A N 1
ATOM 2409 C CA . ILE A 1 306 ? 3.635 0.811 -2.237 1.00 85.25 306 ILE A CA 1
ATOM 2410 C C . ILE A 1 306 ? 4.323 2.159 -2.022 1.00 85.25 306 ILE A C 1
ATOM 2412 O O . ILE A 1 306 ? 4.093 3.105 -2.777 1.00 85.25 306 ILE A O 1
ATOM 2416 N N . VAL A 1 307 ? 5.144 2.238 -0.977 1.00 78.81 307 VAL A N 1
ATOM 2417 C CA . VAL A 1 307 ? 5.993 3.401 -0.694 1.00 78.81 307 VAL A CA 1
ATOM 2418 C C . VAL A 1 307 ? 7.398 3.096 -1.178 1.00 78.81 307 VAL A C 1
ATOM 2420 O O . VAL A 1 307 ? 7.988 2.116 -0.725 1.00 78.81 307 VAL A O 1
ATOM 2423 N N . THR A 1 308 ? 7.933 3.929 -2.063 1.00 79.75 308 THR A N 1
ATOM 2424 C CA . THR A 1 308 ? 9.260 3.705 -2.646 1.00 79.75 308 THR A CA 1
ATOM 2425 C C . THR A 1 308 ? 10.320 4.537 -1.960 1.00 79.75 308 THR A C 1
ATOM 2427 O O . THR A 1 308 ? 10.139 5.727 -1.774 1.00 79.75 308 THR A O 1
ATOM 2430 N N . TYR A 1 309 ? 11.458 3.948 -1.625 1.00 75.94 309 TYR A N 1
ATOM 2431 C CA . TYR A 1 309 ? 12.629 4.663 -1.148 1.00 75.94 309 TYR A CA 1
ATOM 2432 C C . TYR A 1 309 ? 13.751 4.546 -2.168 1.00 75.94 309 TYR A C 1
ATOM 2434 O O . TYR A 1 309 ? 14.317 3.470 -2.364 1.00 75.94 309 TYR A O 1
ATOM 2442 N N . GLU A 1 310 ? 14.103 5.667 -2.784 1.00 74.75 310 GLU A N 1
ATOM 2443 C CA . GLU A 1 310 ? 15.257 5.749 -3.673 1.00 74.75 310 GLU A CA 1
ATOM 2444 C C . GLU A 1 310 ? 16.529 6.015 -2.864 1.00 74.75 310 GLU A C 1
ATOM 2446 O O . GLU A 1 310 ? 16.637 7.011 -2.146 1.00 74.75 310 GLU A O 1
ATOM 2451 N N . GLY A 1 311 ? 17.496 5.102 -2.952 1.00 61.62 311 GLY A N 1
ATOM 2452 C CA . GLY A 1 311 ? 18.726 5.152 -2.165 1.00 61.62 311 GLY A CA 1
ATOM 2453 C C . GLY A 1 311 ? 19.987 5.411 -2.990 1.00 61.62 311 GLY A C 1
ATOM 2454 O O . GLY A 1 311 ? 20.181 4.845 -4.068 1.00 61.62 311 GLY A O 1
ATOM 2455 N N . ILE A 1 312 ? 20.915 6.194 -2.423 1.00 55.75 312 ILE A N 1
ATOM 2456 C CA . ILE A 1 312 ? 22.339 6.139 -2.785 1.00 55.75 312 ILE A CA 1
ATOM 2457 C C . ILE A 1 312 ? 22.983 5.081 -1.886 1.00 55.75 312 ILE A C 1
ATOM 2459 O O . ILE A 1 312 ? 23.098 5.272 -0.678 1.00 55.75 312 ILE A O 1
ATOM 2463 N N . VAL A 1 313 ? 23.407 3.954 -2.458 1.00 54.75 313 VAL A N 1
ATOM 2464 C CA . VAL A 1 313 ? 24.108 2.910 -1.695 1.00 54.75 313 VAL A CA 1
ATOM 2465 C C . VAL A 1 313 ? 25.511 3.402 -1.320 1.00 54.75 313 VAL A C 1
ATOM 2467 O O . VAL A 1 313 ? 26.307 3.728 -2.205 1.00 54.75 313 VAL A O 1
ATOM 2470 N N . SER A 1 314 ? 25.828 3.406 -0.024 1.00 54.84 314 SER A N 1
ATOM 2471 C CA . SER A 1 314 ? 27.170 3.660 0.510 1.00 54.84 314 SER A CA 1
ATOM 2472 C C . SER A 1 314 ? 27.552 2.602 1.559 1.00 54.84 314 SER A C 1
ATOM 2474 O O . SER A 1 314 ? 26.703 1.855 2.044 1.00 54.84 314 SER A O 1
ATOM 2476 N N . ASP A 1 315 ? 28.843 2.514 1.893 1.00 50.97 315 ASP A N 1
ATOM 2477 C CA . ASP A 1 315 ? 29.356 1.590 2.915 1.00 50.97 315 ASP A CA 1
ATOM 2478 C C . ASP A 1 315 ? 29.194 2.113 4.357 1.00 50.97 315 ASP A C 1
ATOM 2480 O O . ASP A 1 315 ? 29.620 1.433 5.294 1.00 50.97 315 ASP A O 1
ATOM 2484 N N . THR A 1 316 ? 28.621 3.308 4.559 1.00 51.19 316 THR A N 1
ATOM 2485 C CA . THR A 1 316 ? 28.406 3.872 5.899 1.00 51.19 316 THR A CA 1
ATOM 2486 C C . THR A 1 316 ? 27.061 3.425 6.473 1.00 51.19 316 THR A C 1
ATOM 2488 O O . THR A 1 316 ? 26.063 3.348 5.759 1.00 51.19 316 THR A O 1
ATOM 2491 N N . ASP A 1 317 ? 27.033 3.128 7.777 1.00 44.66 317 ASP A N 1
ATOM 2492 C CA . ASP A 1 317 ? 25.887 2.498 8.455 1.00 44.66 317 ASP A CA 1
ATOM 2493 C C . ASP A 1 317 ? 24.560 3.270 8.292 1.00 44.66 317 ASP A C 1
ATOM 2495 O O . ASP A 1 317 ? 23.499 2.650 8.245 1.00 44.66 317 ASP A O 1
ATOM 2499 N N . GLU A 1 318 ? 24.610 4.596 8.111 1.00 48.22 318 GLU A N 1
ATOM 2500 C CA . GLU A 1 318 ? 23.441 5.459 7.856 1.00 48.22 318 GLU A CA 1
ATOM 2501 C C . GLU A 1 318 ? 22.724 5.177 6.521 1.00 48.22 318 GLU A C 1
ATOM 2503 O O . GLU A 1 318 ? 21.538 5.463 6.403 1.00 48.22 318 GLU A O 1
ATOM 2508 N N . PHE A 1 319 ? 23.396 4.579 5.529 1.00 49.72 319 PHE A N 1
ATOM 2509 C CA . PHE A 1 319 ? 22.815 4.261 4.212 1.00 49.72 319 PHE A CA 1
ATOM 2510 C C . PHE A 1 319 ? 22.532 2.762 4.018 1.00 49.72 319 PHE A C 1
ATOM 2512 O O . PHE A 1 319 ? 22.048 2.349 2.962 1.00 49.72 319 PHE A O 1
ATOM 2519 N N . LEU A 1 320 ? 22.828 1.920 5.018 1.00 49.53 320 LEU A N 1
ATOM 2520 C CA . LEU A 1 320 ? 22.613 0.468 4.942 1.00 49.53 320 LEU A CA 1
ATOM 2521 C C . LEU A 1 320 ? 21.145 0.063 5.143 1.00 49.53 320 LEU A C 1
ATOM 2523 O O . LEU A 1 320 ? 20.773 -1.057 4.798 1.00 49.53 320 LEU A O 1
ATOM 2527 N N . THR A 1 321 ? 20.318 0.956 5.692 1.00 53.25 321 THR A N 1
ATOM 2528 C CA . THR A 1 321 ? 18.876 0.754 5.880 1.00 53.25 321 THR A CA 1
ATOM 2529 C C . THR A 1 321 ? 18.135 2.017 5.459 1.00 53.25 321 THR A C 1
ATOM 2531 O O . THR A 1 321 ? 18.169 3.011 6.174 1.00 53.25 321 THR A O 1
ATOM 2534 N N . VAL A 1 322 ? 17.465 1.976 4.306 1.00 55.03 322 VAL A N 1
ATOM 2535 C CA . VAL A 1 322 ? 16.604 3.084 3.849 1.00 55.03 322 VAL A CA 1
ATOM 2536 C C . VAL A 1 322 ? 15.141 2.812 4.215 1.00 55.03 322 VAL A C 1
ATOM 2538 O O . VAL A 1 322 ? 14.387 3.731 4.518 1.00 55.03 322 VAL A O 1
ATOM 2541 N N . CYS A 1 323 ? 14.748 1.535 4.250 1.00 58.94 323 CYS A N 1
ATOM 2542 C CA . CYS A 1 323 ? 13.411 1.107 4.640 1.00 58.94 323 CYS A CA 1
ATOM 2543 C C . CYS A 1 323 ? 13.144 1.381 6.127 1.00 58.94 323 CYS A C 1
ATOM 2545 O O . CYS A 1 323 ? 13.640 0.666 7.001 1.00 58.94 323 CYS A O 1
ATOM 2547 N N . ILE A 1 324 ? 12.285 2.360 6.402 1.00 56.34 324 ILE A N 1
ATOM 2548 C CA . ILE A 1 324 ? 11.655 2.549 7.709 1.00 56.34 324 ILE A CA 1
ATOM 2549 C C . ILE A 1 324 ? 10.269 1.892 7.638 1.00 56.34 324 ILE A C 1
ATOM 2551 O O . ILE A 1 324 ? 9.504 2.220 6.731 1.00 56.34 324 ILE A O 1
ATOM 2555 N N . PRO A 1 325 ? 9.920 0.951 8.539 1.00 51.72 325 PRO A N 1
ATOM 2556 C CA . PRO A 1 325 ? 8.595 0.341 8.542 1.00 51.72 325 PRO A CA 1
ATOM 2557 C C . PRO A 1 325 ? 7.493 1.403 8.621 1.00 51.72 325 PRO A C 1
ATOM 2559 O O . PRO A 1 325 ? 7.573 2.314 9.445 1.00 51.72 325 PRO A O 1
ATOM 2562 N N . ASN A 1 326 ? 6.456 1.264 7.791 1.00 53.53 326 ASN A N 1
ATOM 2563 C CA . ASN A 1 326 ? 5.322 2.187 7.789 1.00 53.53 326 ASN A CA 1
ATOM 2564 C C . ASN A 1 326 ? 4.704 2.299 9.188 1.00 53.53 326 ASN A C 1
ATOM 2566 O O . ASN A 1 326 ? 4.359 1.296 9.816 1.00 53.53 326 ASN A O 1
ATOM 2570 N N . THR A 1 327 ? 4.552 3.531 9.668 1.00 48.94 327 THR A N 1
ATOM 2571 C CA . THR A 1 327 ? 3.966 3.846 10.977 1.00 48.94 327 THR A CA 1
ATOM 2572 C C . THR A 1 327 ? 2.439 3.930 10.937 1.00 48.94 327 THR A C 1
ATOM 2574 O O . THR A 1 327 ? 1.799 3.925 11.990 1.00 48.94 327 THR A O 1
ATOM 2577 N N . THR A 1 328 ? 1.841 3.923 9.744 1.00 53.97 328 THR A N 1
ATOM 2578 C CA . THR A 1 328 ? 0.395 4.057 9.516 1.00 53.97 328 THR A CA 1
ATOM 2579 C C . THR A 1 328 ? -0.395 2.799 9.913 1.00 53.97 328 THR A C 1
ATOM 2581 O O . THR A 1 328 ? 0.166 1.736 10.198 1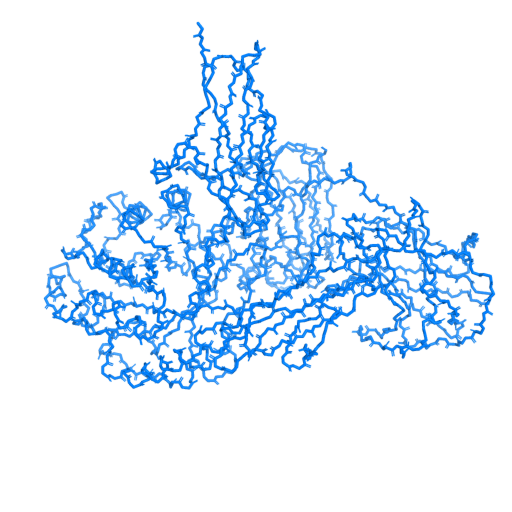.00 53.97 328 THR A O 1
ATOM 2584 N N . GLU A 1 329 ? -1.721 2.912 10.055 1.00 57.25 329 GLU A N 1
ATOM 2585 C CA . GLU A 1 329 ? -2.604 1.763 10.336 1.00 57.25 329 GLU A CA 1
ATOM 2586 C C . GLU A 1 329 ? -2.765 0.858 9.100 1.00 57.25 329 GLU A C 1
ATOM 2588 O O . GLU A 1 329 ? -2.781 -0.370 9.251 1.00 57.25 329 GLU A O 1
ATOM 2593 N N . LYS A 1 330 ? -2.786 1.448 7.891 1.00 74.00 330 LYS A N 1
ATOM 2594 C CA . LYS A 1 330 ? -2.893 0.717 6.621 1.00 74.00 330 LYS A CA 1
ATOM 2595 C C . LYS A 1 330 ? -1.696 -0.208 6.382 1.00 74.00 330 LYS A C 1
ATOM 2597 O O . LYS A 1 330 ? -0.542 0.218 6.388 1.00 74.00 330 LYS A O 1
ATOM 2602 N N . LYS A 1 331 ? -1.965 -1.469 6.041 1.00 75.81 331 LYS A N 1
ATOM 2603 C CA . LYS A 1 331 ? -0.939 -2.391 5.531 1.00 75.81 331 LYS A CA 1
ATOM 2604 C C . LYS A 1 331 ? -0.590 -2.041 4.084 1.00 75.81 331 LYS A C 1
ATOM 2606 O O . LYS A 1 331 ? -1.453 -2.022 3.209 1.00 75.81 331 LYS A O 1
ATOM 2611 N N . MET A 1 332 ? 0.692 -1.812 3.828 1.00 80.94 332 MET A N 1
ATOM 2612 C CA . MET A 1 332 ? 1.228 -1.495 2.504 1.00 80.94 332 MET A CA 1
ATOM 2613 C C . MET A 1 332 ? 2.673 -2.001 2.384 1.00 80.94 332 MET A C 1
ATOM 2615 O O . MET A 1 332 ? 3.324 -2.270 3.399 1.00 80.94 332 MET A O 1
ATOM 2619 N N . ALA A 1 333 ? 3.158 -2.192 1.157 1.00 84.81 333 ALA A N 1
ATOM 2620 C CA . ALA A 1 333 ? 4.515 -2.665 0.903 1.00 84.81 333 ALA A CA 1
ATOM 2621 C C . ALA A 1 333 ? 5.497 -1.499 0.778 1.00 84.81 333 ALA A C 1
ATOM 2623 O O . ALA A 1 333 ? 5.104 -0.341 0.635 1.00 84.81 333 ALA A O 1
ATOM 2624 N N . ILE A 1 334 ? 6.781 -1.834 0.848 1.00 81.75 334 ILE A N 1
ATOM 2625 C CA . ILE A 1 334 ? 7.877 -0.884 0.718 1.00 81.75 334 ILE A CA 1
ATOM 2626 C C . ILE A 1 334 ? 8.750 -1.339 -0.452 1.00 81.75 334 ILE A C 1
ATOM 2628 O O . ILE A 1 334 ? 9.194 -2.490 -0.461 1.00 81.75 334 ILE A O 1
ATOM 2632 N N . ASP A 1 335 ? 8.972 -0.450 -1.414 1.00 86.88 335 ASP A N 1
ATOM 2633 C CA . ASP A 1 335 ? 9.993 -0.565 -2.456 1.00 86.88 335 ASP A CA 1
ATOM 2634 C C . ASP A 1 335 ? 11.264 0.139 -1.965 1.00 86.88 335 ASP A C 1
ATOM 2636 O O . ASP A 1 335 ? 11.208 1.226 -1.393 1.00 86.88 335 ASP A O 1
ATOM 2640 N N . VAL A 1 336 ? 12.418 -0.498 -2.141 1.00 84.44 336 VAL A N 1
ATOM 2641 C CA . VAL A 1 336 ? 13.728 0.114 -1.949 1.00 84.44 336 VAL A CA 1
ATOM 2642 C C . VAL A 1 336 ? 14.518 0.037 -3.255 1.00 84.44 336 VAL A C 1
ATOM 2644 O O . VAL A 1 336 ? 15.266 -0.920 -3.502 1.00 84.44 336 VAL A O 1
ATOM 2647 N N . ALA A 1 337 ? 14.375 1.072 -4.075 1.00 86.06 337 ALA A N 1
ATOM 2648 C CA . ALA A 1 337 ? 15.025 1.200 -5.366 1.00 86.06 337 ALA A CA 1
ATOM 2649 C C . ALA A 1 337 ? 16.476 1.660 -5.203 1.00 86.06 337 ALA A C 1
ATOM 2651 O O . ALA A 1 337 ? 16.762 2.747 -4.697 1.00 86.06 337 ALA A O 1
ATOM 2652 N N . ASN A 1 338 ? 17.416 0.817 -5.636 1.00 85.19 338 ASN A N 1
ATOM 2653 C CA . ASN A 1 338 ? 18.844 1.056 -5.451 1.00 85.19 338 ASN A CA 1
ATOM 2654 C C . ASN A 1 338 ? 19.617 0.887 -6.752 1.00 85.19 338 ASN A C 1
ATOM 2656 O O . ASN A 1 338 ? 19.590 -0.174 -7.379 1.00 85.19 338 ASN A O 1
ATOM 2660 N N . MET A 1 339 ? 20.380 1.921 -7.102 1.00 86.31 339 MET A N 1
ATOM 2661 C CA . MET A 1 339 ? 21.274 1.898 -8.254 1.00 86.31 339 MET A CA 1
ATOM 2662 C C . MET A 1 339 ? 22.504 1.025 -7.995 1.00 86.31 339 MET A C 1
ATOM 2664 O O . MET A 1 339 ? 23.197 1.194 -6.982 1.00 86.31 339 MET A O 1
ATOM 2668 N N . LEU A 1 340 ? 22.855 0.168 -8.957 1.00 88.06 340 LEU A N 1
ATOM 2669 C CA . LEU A 1 340 ? 24.177 -0.455 -9.016 1.00 88.06 340 LEU A CA 1
ATOM 2670 C C . LEU A 1 340 ? 25.276 0.597 -9.242 1.00 88.06 340 LEU A C 1
ATOM 2672 O O . LEU A 1 340 ? 26.298 0.591 -8.555 1.00 88.06 340 LEU A O 1
ATOM 2676 N N . GLU A 1 341 ? 25.037 1.556 -10.136 1.00 84.50 341 GLU A N 1
ATOM 2677 C CA . GLU A 1 341 ? 25.946 2.667 -10.454 1.00 84.50 341 GLU A CA 1
ATOM 2678 C C . GLU A 1 341 ? 25.465 3.994 -9.847 1.00 84.50 341 GLU A C 1
ATOM 2680 O O . GLU A 1 341 ? 24.586 4.010 -8.994 1.00 84.50 341 GLU A O 1
ATOM 2685 N N . TYR A 1 342 ? 26.056 5.128 -10.216 1.00 82.94 342 TYR A N 1
ATOM 2686 C CA . TYR A 1 342 ? 25.544 6.454 -9.826 1.00 82.94 342 TYR A CA 1
ATOM 2687 C C . TYR A 1 342 ? 24.574 7.042 -10.862 1.00 82.94 342 TYR A C 1
ATOM 2689 O O . TYR A 1 342 ? 24.218 8.211 -10.771 1.00 82.94 342 TYR A O 1
ATOM 2697 N N . ASN A 1 343 ? 24.156 6.228 -11.835 1.00 85.44 343 ASN A N 1
ATOM 2698 C CA . ASN A 1 343 ? 23.170 6.563 -12.851 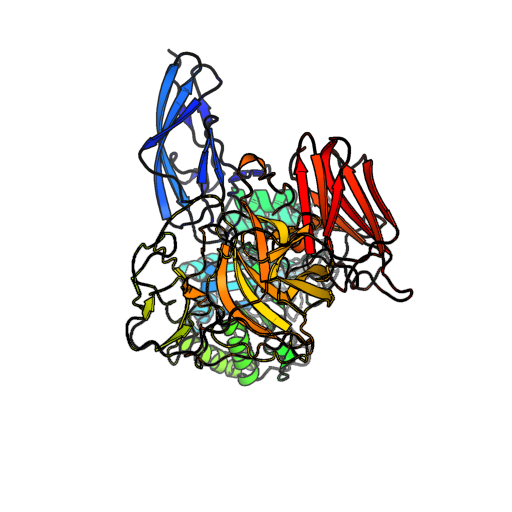1.00 85.44 343 ASN A CA 1
ATOM 2699 C C . ASN A 1 343 ? 22.111 5.457 -12.893 1.00 85.44 343 ASN A C 1
ATOM 2701 O O . ASN A 1 343 ? 22.457 4.279 -12.816 1.00 85.44 343 ASN A O 1
ATOM 2705 N N . TRP A 1 344 ? 20.846 5.838 -13.068 1.00 87.75 344 TRP A N 1
ATOM 2706 C CA . TRP A 1 344 ? 19.733 4.892 -13.200 1.00 87.75 344 TRP A CA 1
ATOM 2707 C C . TRP A 1 344 ? 19.675 4.181 -14.557 1.00 87.75 344 TRP A C 1
ATOM 2709 O O . TRP A 1 344 ? 19.057 3.124 -14.693 1.00 87.75 344 TRP A O 1
ATOM 2719 N N . ALA A 1 345 ? 20.285 4.799 -15.567 1.00 90.12 345 ALA A N 1
ATOM 2720 C CA . ALA A 1 345 ? 20.220 4.410 -16.964 1.00 90.12 345 ALA A CA 1
ATOM 2721 C C . ALA A 1 345 ? 21.612 4.445 -17.602 1.00 90.12 345 ALA A C 1
ATOM 2723 O O . ALA A 1 345 ? 22.541 5.073 -17.089 1.00 90.12 345 ALA A O 1
ATOM 2724 N N . TRP A 1 346 ? 21.749 3.795 -18.756 1.00 89.62 346 TRP A N 1
ATOM 2725 C CA . TRP A 1 346 ? 23.013 3.724 -19.482 1.00 89.62 346 TRP A CA 1
ATOM 2726 C C . TRP A 1 346 ? 23.436 5.087 -20.061 1.00 89.62 346 TRP A C 1
ATOM 2728 O O . TRP A 1 346 ? 22.801 5.595 -20.992 1.00 89.62 346 TRP A O 1
ATOM 2738 N N . LEU A 1 347 ? 24.559 5.631 -19.572 1.00 86.75 347 LEU A N 1
ATOM 2739 C CA . LEU A 1 347 ? 25.175 6.886 -20.028 1.00 86.75 347 LEU A CA 1
ATOM 2740 C C . LEU A 1 347 ? 26.655 6.665 -20.397 1.00 86.75 347 LEU A C 1
ATOM 2742 O O . LEU A 1 347 ? 27.529 6.630 -19.534 1.00 86.75 347 LEU A O 1
ATOM 2746 N N . SER A 1 348 ? 26.957 6.519 -21.692 1.00 80.19 348 SER A N 1
ATOM 2747 C CA . SER A 1 348 ? 28.294 6.134 -22.188 1.00 80.19 348 SER A CA 1
ATOM 2748 C C . SER A 1 348 ? 29.398 7.187 -22.015 1.00 80.19 348 SER A C 1
ATOM 2750 O O . SER A 1 348 ? 30.570 6.896 -22.222 1.00 80.19 348 SER A O 1
ATOM 2752 N N . ASP A 1 349 ? 29.032 8.423 -21.710 1.00 78.06 349 ASP A N 1
ATOM 2753 C CA . ASP A 1 349 ? 29.896 9.599 -21.545 1.00 78.06 349 ASP A CA 1
ATOM 2754 C C . ASP A 1 349 ? 30.003 10.058 -20.081 1.00 78.06 349 ASP A C 1
ATOM 2756 O O . ASP A 1 349 ? 30.711 11.022 -19.786 1.00 78.06 349 ASP A O 1
ATOM 2760 N N . SER A 1 350 ? 29.343 9.355 -19.158 1.00 74.88 350 SER A N 1
ATOM 2761 C CA . SER A 1 350 ? 29.437 9.609 -17.722 1.00 74.88 350 SER A CA 1
ATOM 2762 C C . SER A 1 350 ? 30.454 8.671 -17.060 1.00 74.88 350 SER A C 1
ATOM 2764 O O . SER A 1 350 ? 30.559 7.505 -17.450 1.00 74.88 350 SER A O 1
ATOM 2766 N N . PRO A 1 351 ? 31.210 9.127 -16.042 1.00 72.25 351 PRO A N 1
ATOM 2767 C CA . PRO A 1 351 ? 32.087 8.250 -15.277 1.00 72.25 351 PRO A CA 1
ATOM 2768 C C . PRO A 1 351 ? 31.283 7.112 -14.642 1.00 72.25 351 PRO A C 1
ATOM 2770 O O . PRO A 1 351 ? 30.354 7.356 -13.871 1.00 72.25 351 PRO A O 1
ATOM 2773 N N . ARG A 1 352 ? 31.654 5.867 -14.946 1.00 77.06 352 ARG A N 1
ATOM 2774 C CA . ARG A 1 352 ? 31.026 4.683 -14.354 1.00 77.06 352 ARG A CA 1
ATOM 2775 C C . ARG A 1 352 ? 31.754 4.292 -13.079 1.00 77.06 352 ARG A C 1
ATOM 2777 O O . ARG A 1 352 ? 32.974 4.136 -13.069 1.00 77.06 352 ARG A O 1
ATOM 2784 N N . SER A 1 353 ? 30.996 4.133 -12.002 1.00 84.12 353 SER A N 1
ATOM 2785 C CA . SER A 1 353 ? 31.494 3.648 -10.717 1.00 84.12 353 SER A CA 1
ATOM 2786 C C . SER A 1 353 ? 30.513 2.609 -10.192 1.00 84.12 353 SER A C 1
ATOM 2788 O O . SER A 1 353 ? 29.482 2.935 -9.600 1.00 84.12 353 SER A O 1
ATOM 2790 N N . ILE A 1 354 ? 30.819 1.350 -10.507 1.00 87.38 354 ILE A N 1
ATOM 2791 C CA . ILE A 1 354 ? 30.032 0.181 -10.117 1.00 87.38 354 ILE A CA 1
ATOM 2792 C C . ILE A 1 354 ? 30.306 -0.103 -8.644 1.00 87.38 354 ILE A C 1
ATOM 2794 O O . ILE A 1 354 ? 31.458 -0.241 -8.226 1.00 87.38 354 ILE A O 1
ATOM 2798 N N . LYS A 1 355 ? 29.243 -0.196 -7.848 1.00 88.06 355 LYS A N 1
ATOM 2799 C CA . LYS A 1 355 ? 29.359 -0.509 -6.422 1.00 88.06 355 LYS A CA 1
ATOM 2800 C C . LYS A 1 355 ? 29.743 -1.970 -6.206 1.00 88.06 355 LYS A C 1
ATOM 2802 O O . LYS A 1 355 ? 29.464 -2.833 -7.033 1.00 88.06 355 LYS A O 1
ATOM 2807 N N . SER A 1 356 ? 30.380 -2.263 -5.073 1.00 90.06 356 SER A N 1
ATOM 2808 C CA . SER A 1 356 ? 30.789 -3.634 -4.763 1.00 90.06 356 SER A CA 1
ATOM 2809 C C . SER A 1 356 ? 29.578 -4.533 -4.479 1.00 90.06 356 SER A C 1
ATOM 2811 O O . SER A 1 356 ? 28.601 -4.092 -3.867 1.00 90.06 356 SER A O 1
ATOM 2813 N N . ALA A 1 357 ? 29.668 -5.818 -4.840 1.00 91.94 357 ALA A N 1
ATOM 2814 C CA . ALA A 1 357 ? 28.638 -6.806 -4.507 1.00 91.94 357 ALA A CA 1
ATOM 2815 C C . ALA A 1 357 ? 28.372 -6.864 -2.995 1.00 91.94 357 ALA A C 1
ATOM 2817 O O . ALA A 1 357 ? 27.225 -6.925 -2.564 1.00 91.94 357 ALA A O 1
ATOM 2818 N N . ARG A 1 358 ? 29.428 -6.744 -2.177 1.00 88.62 358 ARG A N 1
ATOM 2819 C CA . ARG A 1 358 ? 29.333 -6.697 -0.712 1.00 88.62 358 ARG A CA 1
ATOM 2820 C C . ARG A 1 358 ? 28.438 -5.557 -0.220 1.00 88.62 358 ARG A C 1
ATOM 2822 O O . ARG A 1 358 ? 27.642 -5.780 0.690 1.00 88.62 358 ARG A O 1
ATOM 2829 N N . SER A 1 359 ? 28.578 -4.359 -0.785 1.00 84.38 359 SER A N 1
ATOM 2830 C CA . SER A 1 359 ? 27.784 -3.182 -0.404 1.00 84.38 359 SER A CA 1
ATOM 2831 C C . SER A 1 359 ? 26.306 -3.397 -0.737 1.00 84.38 359 SER A C 1
ATOM 2833 O O . SER A 1 359 ? 25.441 -3.179 0.108 1.00 84.38 359 SER A O 1
ATOM 2835 N N . ILE A 1 360 ? 26.023 -3.915 -1.938 1.00 88.44 360 ILE A N 1
ATOM 2836 C CA . ILE A 1 360 ? 24.659 -4.227 -2.385 1.00 88.44 360 ILE A CA 1
ATOM 2837 C C . ILE A 1 360 ? 24.033 -5.326 -1.517 1.00 88.44 360 ILE A C 1
ATOM 2839 O O . ILE A 1 360 ? 22.927 -5.151 -1.018 1.00 88.44 360 ILE A O 1
ATOM 2843 N N . ILE A 1 361 ? 24.753 -6.423 -1.256 1.00 88.44 361 ILE A N 1
ATOM 2844 C CA . ILE A 1 361 ? 24.273 -7.530 -0.413 1.00 88.44 361 ILE A CA 1
ATOM 2845 C C . ILE A 1 361 ? 23.942 -7.047 1.003 1.00 88.44 361 ILE A C 1
ATOM 2847 O O . ILE A 1 361 ? 22.883 -7.385 1.528 1.00 88.44 361 ILE A O 1
ATOM 2851 N N . LYS A 1 362 ? 24.798 -6.218 1.617 1.00 81.56 362 LYS A N 1
ATOM 2852 C CA . LYS A 1 362 ? 24.506 -5.633 2.935 1.00 81.56 362 LYS A CA 1
ATOM 2853 C C . LYS A 1 362 ? 23.223 -4.798 2.927 1.00 81.56 362 LYS A C 1
ATOM 2855 O O . LYS A 1 362 ? 22.440 -4.888 3.869 1.00 81.56 362 LYS A O 1
ATOM 2860 N N . ASN A 1 363 ? 23.002 -4.012 1.875 1.00 81.12 363 ASN A N 1
ATOM 2861 C CA . ASN A 1 363 ? 21.800 -3.195 1.730 1.00 81.12 363 ASN A CA 1
ATOM 2862 C C . ASN A 1 363 ? 20.545 -4.074 1.539 1.00 81.12 363 ASN A C 1
ATOM 2864 O O . ASN A 1 363 ? 19.524 -3.843 2.187 1.00 81.12 363 ASN A O 1
ATOM 2868 N N . ILE A 1 364 ? 20.637 -5.152 0.750 1.00 86.44 364 ILE A N 1
ATOM 2869 C CA . ILE A 1 364 ? 19.562 -6.150 0.625 1.00 86.44 364 ILE A CA 1
ATOM 2870 C C . ILE A 1 364 ? 19.222 -6.746 2.000 1.00 86.44 364 ILE A C 1
ATOM 2872 O O . ILE A 1 364 ? 18.056 -6.771 2.387 1.00 86.44 364 ILE A O 1
ATOM 2876 N N . GLN A 1 365 ? 20.229 -7.171 2.772 1.00 79.94 365 GLN A N 1
ATOM 2877 C CA . GLN A 1 365 ? 20.032 -7.729 4.116 1.00 79.94 365 GLN A CA 1
ATOM 2878 C C . GLN A 1 365 ? 19.326 -6.745 5.062 1.00 79.94 365 GLN A C 1
ATOM 2880 O O . GLN A 1 365 ? 18.383 -7.139 5.753 1.00 79.94 365 GLN A O 1
ATOM 2885 N N . GLY A 1 366 ? 19.754 -5.478 5.079 1.00 73.81 366 GLY A N 1
ATOM 2886 C CA . GLY A 1 366 ? 19.162 -4.432 5.917 1.00 73.81 366 GLY A CA 1
ATOM 2887 C C . GLY A 1 366 ? 17.698 -4.148 5.573 1.00 73.81 366 GLY A C 1
ATOM 2888 O O . GLY A 1 366 ? 16.849 -4.079 6.462 1.00 73.81 366 GLY A O 1
ATOM 2889 N N . ASN A 1 367 ? 17.361 -4.055 4.286 1.00 76.56 367 ASN A N 1
ATOM 2890 C CA . ASN A 1 367 ? 15.986 -3.778 3.868 1.00 76.56 367 ASN A CA 1
ATOM 2891 C C . ASN A 1 367 ? 15.062 -4.994 4.010 1.00 76.56 367 ASN A C 1
ATOM 2893 O O . ASN A 1 367 ? 13.928 -4.838 4.461 1.00 76.56 367 ASN A O 1
ATOM 2897 N N . TRP A 1 368 ? 15.543 -6.211 3.731 1.00 78.56 368 TRP A N 1
ATOM 2898 C CA . TRP A 1 368 ? 14.766 -7.433 3.972 1.00 78.56 368 TRP A CA 1
ATOM 2899 C C . TRP A 1 368 ? 14.437 -7.628 5.453 1.00 78.56 368 TRP A C 1
ATOM 2901 O O . TRP A 1 368 ? 13.325 -8.049 5.769 1.00 78.56 368 TRP A O 1
ATOM 2911 N N . TYR A 1 369 ? 15.357 -7.282 6.363 1.00 68.50 369 TYR A N 1
ATOM 2912 C CA . TYR A 1 369 ? 15.095 -7.304 7.806 1.00 68.50 369 TYR A CA 1
ATOM 2913 C C . TYR A 1 369 ? 13.922 -6.388 8.200 1.00 68.50 369 TYR A C 1
ATOM 2915 O O . TYR A 1 369 ? 13.127 -6.747 9.066 1.00 68.50 369 TYR A O 1
ATOM 2923 N N . ASN A 1 370 ? 13.772 -5.245 7.525 1.00 64.12 370 ASN A N 1
ATOM 2924 C CA . ASN A 1 370 ? 12.692 -4.282 7.759 1.00 64.12 370 ASN A CA 1
ATOM 2925 C C . ASN A 1 370 ? 11.429 -4.545 6.914 1.00 64.12 370 ASN A C 1
ATOM 2927 O O . ASN A 1 370 ? 10.464 -3.786 6.991 1.00 64.12 370 ASN A O 1
ATOM 2931 N N . GLY A 1 371 ? 11.398 -5.635 6.138 1.00 72.56 371 GLY A N 1
ATOM 2932 C CA . GLY A 1 371 ? 10.245 -6.028 5.324 1.00 72.56 371 GLY A CA 1
ATOM 2933 C C . GLY A 1 371 ? 10.101 -5.280 3.995 1.00 72.56 371 GLY A C 1
ATOM 2934 O O . GLY A 1 371 ? 9.032 -5.364 3.387 1.00 72.56 371 GLY A O 1
ATOM 2935 N N . GLY A 1 372 ? 11.146 -4.575 3.551 1.00 80.19 372 GLY A N 1
ATOM 2936 C CA . GLY A 1 372 ? 11.207 -3.918 2.247 1.00 80.19 372 GLY A CA 1
ATOM 2937 C C . GLY A 1 372 ? 11.559 -4.881 1.113 1.00 80.19 372 GLY A C 1
ATOM 2938 O O . GLY A 1 372 ? 12.295 -5.853 1.298 1.00 80.19 372 GLY A O 1
ATOM 2939 N N . THR A 1 373 ? 11.034 -4.595 -0.075 1.00 88.75 373 THR A N 1
ATOM 2940 C CA . THR A 1 373 ? 11.384 -5.273 -1.327 1.00 88.75 373 THR A CA 1
ATOM 2941 C C . THR A 1 373 ? 12.495 -4.499 -2.005 1.00 88.75 373 THR A C 1
ATOM 2943 O O . THR A 1 373 ? 12.356 -3.316 -2.281 1.00 88.75 373 THR A O 1
ATOM 2946 N N . PHE A 1 374 ? 13.622 -5.161 -2.236 1.00 90.94 374 PHE A N 1
ATOM 2947 C CA . PHE A 1 374 ? 14.783 -4.546 -2.855 1.00 90.94 374 PHE A CA 1
ATOM 2948 C C . PHE A 1 374 ? 14.638 -4.570 -4.375 1.00 90.94 374 PHE A C 1
ATOM 2950 O O . PHE A 1 374 ? 14.586 -5.645 -4.981 1.00 90.94 374 PHE A O 1
ATOM 2957 N N . MET A 1 375 ? 14.618 -3.390 -4.986 1.00 93.62 375 MET A N 1
ATOM 2958 C CA . MET A 1 375 ? 14.565 -3.238 -6.433 1.00 93.62 375 MET A CA 1
ATOM 2959 C C . MET A 1 375 ? 15.957 -2.909 -6.959 1.00 93.62 375 MET A C 1
ATOM 2961 O O . MET A 1 375 ? 16.480 -1.806 -6.787 1.00 93.62 375 MET A O 1
ATOM 2965 N N . PHE A 1 376 ? 16.584 -3.912 -7.573 1.00 94.75 376 PHE A N 1
ATOM 2966 C CA . PHE A 1 376 ? 17.951 -3.820 -8.060 1.00 94.75 376 PHE A CA 1
ATOM 2967 C C . PHE A 1 376 ? 17.981 -3.148 -9.428 1.00 94.75 376 PHE A C 1
ATOM 2969 O O . PHE A 1 376 ? 17.533 -3.724 -10.423 1.00 94.75 376 PHE A O 1
ATOM 2976 N N . ASN A 1 377 ? 18.502 -1.925 -9.485 1.00 94.31 377 ASN A N 1
ATOM 2977 C CA . ASN A 1 377 ? 18.676 -1.225 -10.745 1.00 94.31 377 ASN A CA 1
ATOM 2978 C C . ASN A 1 377 ? 20.023 -1.564 -11.391 1.00 94.31 377 ASN A C 1
ATOM 2980 O O . ASN A 1 377 ? 21.081 -1.401 -10.784 1.00 94.31 377 ASN A O 1
ATOM 2984 N N . ILE A 1 378 ? 19.943 -2.033 -12.635 1.00 94.00 378 ILE A N 1
ATOM 2985 C CA . ILE A 1 378 ? 21.065 -2.272 -13.552 1.00 94.00 378 ILE A CA 1
ATOM 2986 C C . ILE A 1 378 ? 20.883 -1.383 -14.785 1.00 94.00 378 ILE A C 1
ATOM 2988 O O . ILE A 1 378 ? 19.786 -0.858 -15.002 1.00 94.00 378 ILE A O 1
ATOM 2992 N N . THR A 1 379 ? 21.920 -1.239 -15.613 1.00 91.94 379 THR A N 1
ATOM 2993 C CA . THR A 1 379 ? 21.876 -0.343 -16.779 1.00 91.94 379 THR A CA 1
ATOM 2994 C C . THR A 1 379 ? 22.006 -1.112 -18.104 1.00 91.94 379 THR A C 1
ATOM 2996 O O . THR A 1 379 ? 23.098 -1.224 -18.668 1.00 91.94 379 THR A O 1
ATOM 2999 N N . PRO A 1 380 ? 20.899 -1.654 -18.661 1.00 94.38 380 PRO A N 1
ATOM 3000 C CA . PRO A 1 380 ? 20.943 -2.306 -19.965 1.00 94.38 380 PRO A CA 1
ATOM 3001 C C . PRO A 1 380 ? 21.480 -1.365 -21.048 1.00 94.38 380 PRO A C 1
ATOM 3003 O O . PRO A 1 380 ? 21.137 -0.180 -21.101 1.00 94.38 380 PRO A O 1
ATOM 3006 N N . HIS A 1 381 ? 22.284 -1.899 -21.968 1.00 91.62 381 HIS A N 1
ATOM 3007 C CA . HIS A 1 381 ? 22.794 -1.119 -23.102 1.00 91.62 381 HIS A CA 1
ATOM 3008 C C . HIS A 1 381 ? 21.651 -0.721 -24.036 1.00 91.62 381 HIS A C 1
ATOM 3010 O O . HIS A 1 381 ? 20.710 -1.488 -24.238 1.00 91.62 381 HIS A O 1
ATOM 3016 N N . THR A 1 382 ? 21.769 0.420 -24.723 1.00 90.19 382 THR A N 1
ATOM 3017 C CA . THR A 1 382 ? 20.771 0.891 -25.712 1.00 90.19 382 THR A CA 1
ATOM 3018 C C . THR A 1 382 ? 20.464 -0.099 -26.834 1.00 90.19 382 THR A C 1
ATOM 3020 O O . THR A 1 382 ? 19.418 0.002 -27.467 1.00 90.19 382 THR A O 1
ATOM 3023 N N . ASN A 1 383 ? 21.342 -1.073 -27.082 1.00 94.12 383 ASN A N 1
ATOM 3024 C CA . ASN A 1 383 ? 21.099 -2.119 -28.071 1.00 94.12 383 ASN A CA 1
ATOM 3025 C C . ASN A 1 383 ? 20.166 -3.250 -27.601 1.00 94.12 383 ASN A C 1
ATOM 3027 O O . ASN A 1 383 ? 19.809 -4.108 -28.406 1.00 94.12 383 ASN A O 1
ATOM 3031 N N . GLY A 1 384 ? 19.774 -3.266 -26.324 1.00 94.81 384 GLY A N 1
ATOM 3032 C CA . GLY A 1 384 ? 18.924 -4.301 -25.735 1.00 94.81 384 GLY A CA 1
ATOM 3033 C C . GLY A 1 384 ? 19.679 -5.415 -25.007 1.00 94.81 384 GLY A C 1
ATOM 3034 O O . GLY A 1 384 ? 19.064 -6.405 -24.622 1.00 94.81 384 GLY A O 1
ATOM 3035 N N . THR A 1 385 ? 20.993 -5.284 -24.797 1.00 95.62 385 THR A N 1
ATOM 3036 C CA . THR A 1 385 ? 21.741 -6.209 -23.926 1.00 95.62 385 THR A CA 1
ATOM 3037 C C . THR A 1 385 ? 21.313 -5.982 -22.475 1.00 95.62 385 THR A C 1
ATOM 3039 O O . THR A 1 385 ? 21.576 -4.908 -21.938 1.00 95.62 385 THR A O 1
ATOM 3042 N N . PHE A 1 386 ? 20.670 -6.981 -21.858 1.00 95.44 386 PHE A N 1
ATOM 3043 C CA . PHE A 1 386 ? 20.058 -6.859 -20.529 1.00 95.44 386 PHE A CA 1
ATOM 3044 C C . PHE A 1 386 ? 21.063 -6.495 -19.426 1.00 95.44 386 PHE A C 1
ATOM 3046 O O . PHE A 1 386 ? 20.839 -5.549 -18.683 1.00 95.44 386 PHE A O 1
ATOM 3053 N N . ILE A 1 387 ? 22.189 -7.212 -19.347 1.00 94.06 387 ILE A N 1
ATOM 3054 C CA . ILE A 1 387 ? 23.269 -6.929 -18.393 1.00 94.06 387 ILE A CA 1
ATOM 3055 C C . ILE A 1 387 ? 24.505 -6.515 -19.173 1.00 94.06 387 ILE A C 1
ATOM 3057 O O . ILE A 1 387 ? 25.011 -7.275 -20.002 1.00 94.06 387 ILE A O 1
ATOM 3061 N N . ALA A 1 388 ? 24.993 -5.315 -18.886 1.00 89.50 388 ALA A N 1
ATOM 3062 C CA . ALA A 1 388 ? 26.236 -4.805 -19.430 1.00 89.50 388 ALA A CA 1
ATOM 3063 C C . ALA A 1 388 ? 27.422 -5.694 -19.009 1.00 89.50 388 ALA A C 1
ATOM 3065 O O . ALA A 1 388 ? 27.489 -6.140 -17.860 1.00 89.50 388 ALA A O 1
ATOM 3066 N N . ASP A 1 389 ? 28.381 -5.941 -19.909 1.00 89.38 389 ASP A N 1
ATOM 3067 C CA . ASP A 1 389 ? 29.552 -6.781 -19.602 1.00 89.38 389 ASP A CA 1
ATOM 3068 C C . ASP A 1 389 ? 30.336 -6.248 -18.391 1.00 89.38 389 ASP A C 1
ATOM 3070 O O . ASP A 1 389 ? 30.891 -7.030 -17.617 1.00 89.38 389 ASP A O 1
ATOM 3074 N N . GLU A 1 390 ? 30.323 -4.930 -18.182 1.00 88.31 390 GLU A N 1
ATOM 3075 C CA . GLU A 1 390 ? 30.983 -4.275 -17.055 1.00 88.31 390 GLU A CA 1
ATOM 3076 C C . GLU A 1 390 ? 30.287 -4.551 -15.710 1.00 88.31 390 GLU A C 1
ATOM 3078 O O . GLU A 1 390 ? 30.955 -4.654 -14.684 1.00 88.31 390 GLU A O 1
ATOM 3083 N N . GLU A 1 391 ? 28.962 -4.726 -15.703 1.00 92.19 391 GLU A N 1
ATOM 3084 C CA . GLU A 1 391 ? 28.159 -4.982 -14.495 1.00 92.19 391 GLU A CA 1
ATOM 3085 C C . GLU A 1 391 ? 28.077 -6.476 -14.152 1.00 92.19 391 GLU A C 1
ATOM 3087 O O . GLU A 1 391 ? 27.810 -6.853 -13.007 1.00 92.19 391 GLU A O 1
ATOM 3092 N N . LYS A 1 392 ? 28.328 -7.345 -15.139 1.00 93.38 392 LYS A N 1
ATOM 3093 C CA . LYS A 1 392 ? 28.018 -8.779 -15.099 1.00 93.38 392 LYS A CA 1
ATOM 3094 C C . LYS A 1 392 ? 28.594 -9.516 -13.894 1.00 93.38 392 LYS A C 1
ATOM 3096 O O . LYS A 1 392 ? 27.916 -10.370 -13.329 1.00 93.38 392 LYS A O 1
ATOM 3101 N N . VAL A 1 393 ? 29.824 -9.196 -13.489 1.00 95.19 393 VAL A N 1
ATOM 3102 C CA . VAL A 1 393 ? 30.473 -9.841 -12.334 1.00 95.19 393 VAL A CA 1
ATOM 3103 C C . VAL A 1 393 ? 29.714 -9.533 -11.043 1.00 95.19 393 VAL A C 1
ATOM 3105 O O . VAL A 1 393 ? 29.336 -10.457 -10.327 1.00 95.19 393 VAL A O 1
ATOM 3108 N N . VAL A 1 394 ? 29.434 -8.253 -10.782 1.00 95.31 394 VAL A N 1
ATOM 3109 C CA . VAL A 1 394 ? 28.738 -7.821 -9.563 1.00 95.31 394 VAL A CA 1
ATOM 3110 C C . VAL A 1 394 ? 27.291 -8.304 -9.565 1.00 95.31 394 VAL A C 1
ATOM 3112 O O . VAL A 1 394 ? 26.823 -8.827 -8.558 1.00 95.31 394 VAL A O 1
ATOM 3115 N N . VAL A 1 395 ? 26.595 -8.197 -10.701 1.00 96.69 395 VAL A N 1
ATOM 3116 C CA . VAL A 1 395 ? 25.211 -8.673 -10.832 1.00 96.69 395 VAL A CA 1
ATOM 3117 C C . VAL A 1 395 ? 25.122 -10.175 -10.569 1.00 96.69 395 VAL A C 1
ATOM 3119 O O . VAL A 1 395 ? 24.235 -10.606 -9.834 1.00 96.69 395 VAL A O 1
ATOM 3122 N N . ASN A 1 396 ? 26.036 -10.985 -11.114 1.00 97.56 396 ASN A N 1
ATOM 3123 C CA . ASN A 1 396 ? 26.064 -12.424 -10.846 1.00 97.56 396 ASN A CA 1
ATOM 3124 C C . ASN A 1 396 ? 26.296 -12.716 -9.358 1.00 97.56 396 ASN A C 1
ATOM 3126 O O . ASN A 1 396 ? 25.522 -13.461 -8.771 1.00 97.56 396 ASN A O 1
ATOM 3130 N N . GLU A 1 397 ? 27.294 -12.088 -8.730 1.00 97.75 397 GLU A N 1
ATOM 3131 C CA . GLU A 1 397 ? 27.599 -12.315 -7.311 1.00 97.75 397 GLU A CA 1
ATOM 3132 C C . GLU A 1 397 ? 26.418 -11.947 -6.396 1.00 97.75 397 GLU A C 1
ATOM 3134 O O . GLU A 1 397 ? 26.032 -12.728 -5.524 1.00 97.75 397 GLU A O 1
ATOM 3139 N N . VAL A 1 398 ? 25.789 -10.790 -6.636 1.00 96.00 398 VAL A N 1
ATOM 3140 C CA . VAL A 1 398 ? 24.597 -10.351 -5.897 1.00 96.00 398 VAL A CA 1
ATOM 3141 C C . VAL A 1 398 ? 23.437 -11.321 -6.116 1.00 96.00 398 VAL A C 1
ATOM 3143 O O . VAL A 1 398 ? 22.803 -11.747 -5.154 1.00 96.00 398 VAL A O 1
ATOM 3146 N N . THR A 1 399 ? 23.147 -11.689 -7.364 1.00 96.44 399 THR A N 1
ATOM 3147 C CA . THR A 1 399 ? 21.964 -12.505 -7.687 1.00 96.44 399 THR A CA 1
ATOM 3148 C C . THR A 1 399 ? 22.125 -13.972 -7.289 1.00 96.44 399 THR A C 1
ATOM 3150 O O . THR A 1 399 ? 21.146 -14.607 -6.897 1.00 96.44 399 THR A O 1
ATOM 3153 N N . ASP A 1 400 ? 23.343 -14.513 -7.289 1.00 95.25 400 ASP A N 1
ATOM 3154 C CA . ASP A 1 400 ? 23.633 -15.831 -6.721 1.00 95.25 400 ASP A CA 1
ATOM 3155 C C . ASP A 1 400 ? 23.430 -15.836 -5.204 1.00 95.25 400 ASP A C 1
ATOM 3157 O O . ASP A 1 400 ? 22.799 -16.755 -4.671 1.00 95.25 400 ASP A O 1
ATOM 3161 N N . TRP A 1 401 ? 23.863 -14.774 -4.514 1.00 92.94 401 TRP A N 1
ATOM 3162 C CA . TRP A 1 401 ? 23.558 -14.598 -3.097 1.00 92.94 401 TRP A CA 1
ATOM 3163 C C . TRP A 1 401 ? 22.049 -14.464 -2.852 1.00 92.94 401 TRP A C 1
ATOM 3165 O O . TRP A 1 401 ? 21.517 -15.141 -1.973 1.00 92.94 401 TRP A O 1
ATOM 3175 N N . VAL A 1 402 ? 21.335 -13.657 -3.646 1.00 92.38 402 VAL A N 1
ATOM 3176 C CA . VAL A 1 402 ? 19.876 -13.486 -3.529 1.00 92.38 402 VAL A CA 1
ATOM 3177 C C . VAL A 1 402 ? 19.167 -14.826 -3.669 1.00 92.38 402 VAL A C 1
ATOM 3179 O O . VAL A 1 402 ? 18.401 -15.188 -2.784 1.00 92.38 402 VAL A O 1
ATOM 3182 N N . LYS A 1 403 ? 19.446 -15.605 -4.720 1.00 89.56 403 LYS A N 1
ATOM 3183 C CA . LYS A 1 403 ? 18.816 -16.922 -4.926 1.00 89.56 403 LYS A CA 1
ATOM 3184 C C . LYS A 1 403 ? 19.053 -17.876 -3.764 1.00 89.56 403 LYS A C 1
ATOM 3186 O O . LYS A 1 403 ? 18.138 -18.598 -3.381 1.00 89.56 403 LYS A O 1
ATOM 3191 N N . ALA A 1 404 ? 20.253 -17.852 -3.188 1.00 84.19 404 ALA A N 1
ATOM 3192 C CA . ALA A 1 404 ? 20.583 -18.664 -2.025 1.00 84.19 404 ALA A CA 1
ATOM 3193 C C . ALA A 1 404 ? 19.856 -18.224 -0.737 1.00 84.19 404 ALA A C 1
ATOM 3195 O O . ALA A 1 404 ? 19.884 -18.980 0.228 1.00 84.19 404 ALA A O 1
ATOM 3196 N N . ASN A 1 405 ? 19.230 -17.035 -0.709 1.00 82.31 405 ASN A N 1
ATOM 3197 C CA . ASN A 1 405 ? 18.636 -16.429 0.492 1.00 82.31 405 ASN A CA 1
ATOM 3198 C C . ASN A 1 405 ? 17.187 -15.905 0.313 1.00 82.31 405 ASN A C 1
ATOM 3200 O O . ASN A 1 405 ? 16.626 -15.317 1.240 1.00 82.31 405 ASN A O 1
ATOM 3204 N N . LEU A 1 406 ? 16.564 -16.095 -0.858 1.00 78.50 406 LEU A N 1
ATOM 3205 C CA . LEU A 1 406 ? 15.300 -15.443 -1.240 1.00 78.50 406 LEU A CA 1
ATOM 3206 C C . LEU A 1 406 ? 14.075 -15.959 -0.460 1.00 78.50 406 LEU A C 1
ATOM 3208 O O . LEU A 1 406 ? 13.074 -15.256 -0.329 1.00 78.50 406 LEU A O 1
ATOM 3212 N N . GLU A 1 407 ? 14.099 -17.172 0.088 1.00 71.94 407 GLU A N 1
ATOM 3213 C CA . GLU A 1 407 ? 12.934 -17.744 0.782 1.00 71.94 407 GLU A CA 1
ATOM 3214 C C . GLU A 1 407 ? 12.785 -17.215 2.215 1.00 71.94 407 GLU A C 1
ATOM 3216 O O . GLU A 1 407 ? 13.779 -17.029 2.918 1.00 71.94 407 GLU A O 1
ATOM 3221 N N . TRP A 1 408 ? 11.551 -16.902 2.637 1.00 65.69 408 TRP A N 1
ATOM 3222 C CA . TRP A 1 408 ? 11.246 -16.570 4.039 1.00 65.69 408 TRP A CA 1
ATOM 3223 C C . TRP A 1 408 ? 11.172 -17.872 4.833 1.00 65.69 408 TRP A C 1
ATOM 3225 O O . TRP A 1 408 ? 10.726 -18.888 4.301 1.00 65.69 408 TRP A O 1
ATOM 3235 N N . CYS A 1 409 ? 11.546 -17.829 6.108 1.00 69.06 409 CYS A N 1
ATOM 3236 C CA . CYS A 1 409 ? 10.943 -18.755 7.057 1.00 69.06 409 CYS A CA 1
ATOM 3237 C C . CYS A 1 409 ? 9.450 -18.442 7.176 1.00 69.06 409 CYS A C 1
ATOM 3239 O O . CYS A 1 409 ? 9.079 -17.269 7.280 1.00 69.06 409 CYS A O 1
ATOM 3241 N N . ASP A 1 410 ? 8.610 -19.467 7.246 1.00 76.12 410 ASP A N 1
ATOM 3242 C CA . ASP A 1 410 ? 7.198 -19.274 7.573 1.00 76.12 410 ASP A CA 1
ATOM 3243 C C . ASP A 1 410 ? 7.043 -18.600 8.946 1.00 76.12 410 ASP A C 1
ATOM 3245 O O . ASP A 1 410 ? 7.746 -18.940 9.904 1.00 76.12 410 ASP A O 1
ATOM 3249 N N . THR A 1 411 ? 6.133 -17.622 9.046 1.00 79.06 411 THR A N 1
ATOM 3250 C CA . THR A 1 411 ? 5.785 -17.010 10.338 1.00 79.06 411 THR A CA 1
ATOM 3251 C C . THR A 1 411 ? 5.261 -18.090 11.277 1.00 79.06 411 THR A C 1
ATOM 3253 O O . THR A 1 411 ? 4.379 -18.847 10.867 1.00 79.06 411 THR A O 1
ATOM 3256 N N . PRO A 1 412 ? 5.767 -18.166 12.525 1.00 90.06 412 PRO A N 1
ATOM 3257 C CA . PRO A 1 412 ? 5.271 -19.130 13.488 1.00 90.06 412 PRO A CA 1
ATOM 3258 C C . PRO A 1 412 ? 3.753 -19.044 13.633 1.00 90.06 412 PRO A C 1
ATOM 3260 O O . PRO A 1 412 ? 3.198 -17.953 13.736 1.00 90.06 412 PRO A O 1
ATOM 3263 N N . ILE A 1 413 ? 3.085 -20.188 13.685 1.00 88.06 413 ILE A N 1
ATOM 3264 C CA . ILE A 1 413 ? 1.652 -20.296 13.956 1.00 88.06 413 ILE A CA 1
ATOM 3265 C C . ILE A 1 413 ? 1.494 -20.775 15.393 1.00 88.06 413 ILE A C 1
ATOM 3267 O O . ILE A 1 413 ? 2.176 -21.710 15.806 1.00 88.06 413 ILE A O 1
ATOM 3271 N N . ALA A 1 414 ? 0.599 -20.154 16.157 1.00 87.88 414 ALA A N 1
ATOM 3272 C CA . ALA A 1 414 ? 0.254 -20.642 17.486 1.00 87.88 414 ALA A CA 1
ATOM 3273 C C . ALA A 1 414 ? -0.926 -21.622 17.449 1.00 87.88 414 ALA A C 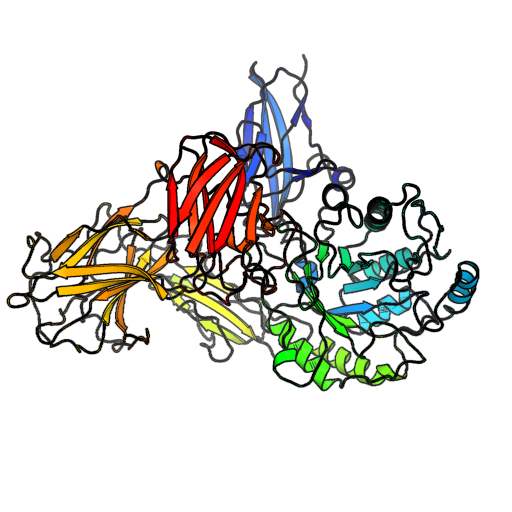1
ATOM 3275 O O . ALA A 1 414 ? -1.836 -21.464 16.640 1.00 87.88 414 ALA A O 1
ATOM 3276 N N . SER A 1 415 ? -0.937 -22.601 18.356 1.00 91.00 415 SER A N 1
ATOM 3277 C CA . SER A 1 415 ? -2.008 -23.604 18.459 1.00 91.00 415 SER A CA 1
ATOM 3278 C C . SER A 1 415 ? -3.359 -23.068 18.939 1.00 91.00 415 SER A C 1
ATOM 3280 O O . SER A 1 415 ? -4.358 -23.774 18.811 1.00 91.00 415 SER A O 1
ATOM 3282 N N . LEU A 1 416 ? -3.401 -21.865 19.521 1.00 76.88 416 LEU A N 1
ATOM 3283 C CA . LEU A 1 416 ? -4.585 -21.295 20.164 1.00 76.88 416 LEU A CA 1
ATOM 3284 C C . LEU A 1 416 ? -4.981 -19.953 19.542 1.00 76.88 416 LEU A C 1
ATOM 3286 O O . LEU A 1 416 ? -4.129 -19.179 19.107 1.00 76.88 416 LEU A O 1
ATOM 3290 N N . ASP A 1 417 ? -6.285 -19.674 19.548 1.00 56.78 417 ASP A N 1
ATOM 3291 C CA . ASP A 1 417 ? -6.848 -18.383 19.144 1.00 56.78 417 ASP A CA 1
ATOM 3292 C C . ASP A 1 417 ? -6.661 -17.350 20.266 1.00 56.78 417 ASP A C 1
ATOM 3294 O O . ASP A 1 417 ? -6.810 -17.665 21.447 1.00 56.78 417 ASP A O 1
ATOM 3298 N N . ASP A 1 418 ? -6.322 -16.117 19.919 1.00 47.12 418 ASP A N 1
ATOM 3299 C CA . ASP A 1 418 ? -6.164 -15.010 20.859 1.00 47.12 418 ASP A CA 1
ATOM 3300 C C . ASP A 1 418 ? -7.380 -14.073 20.918 1.00 47.12 418 ASP A C 1
ATOM 3302 O O . ASP A 1 418 ? -7.419 -13.176 21.757 1.00 47.12 418 ASP A O 1
ATOM 3306 N N . ASN A 1 419 ? -8.408 -14.316 20.100 1.00 41.78 419 ASN A N 1
ATOM 3307 C CA . ASN A 1 419 ? -9.657 -13.550 20.097 1.00 41.78 419 ASN A CA 1
ATOM 3308 C C . ASN A 1 419 ? -10.675 -13.999 21.157 1.00 41.78 419 ASN A C 1
ATOM 3310 O O . ASN A 1 419 ? -11.755 -13.414 21.270 1.00 41.78 419 ASN A O 1
ATOM 3314 N N . ILE A 1 420 ? -10.360 -15.040 21.929 1.00 41.25 420 ILE A N 1
ATOM 3315 C CA . ILE A 1 420 ? -11.247 -15.600 22.948 1.00 41.25 420 ILE A CA 1
ATOM 3316 C C . ILE A 1 420 ? -10.616 -15.535 24.339 1.00 41.25 420 ILE A C 1
ATOM 3318 O O . ILE A 1 420 ? -9.404 -15.649 24.522 1.00 41.25 420 ILE A O 1
ATOM 3322 N N . GLU A 1 421 ? -11.468 -15.350 25.343 1.00 47.91 421 GLU A N 1
ATOM 3323 C CA . GLU A 1 421 ? -11.069 -15.358 26.746 1.00 47.91 421 GLU A CA 1
ATOM 3324 C C . GLU A 1 421 ? -11.054 -16.798 27.268 1.00 47.91 421 GLU A C 1
ATOM 3326 O O . GLU A 1 421 ? -12.024 -17.544 27.128 1.00 47.91 421 GLU A O 1
ATOM 3331 N N . TYR A 1 422 ? -9.961 -17.190 27.914 1.00 50.56 422 TYR A N 1
ATOM 3332 C CA . TYR A 1 422 ? -9.803 -18.514 28.501 1.00 50.56 422 TYR A CA 1
ATOM 3333 C C . TYR A 1 422 ? -10.045 -18.452 30.003 1.00 50.56 422 TYR A C 1
ATOM 3335 O O . TYR A 1 422 ? -9.488 -17.610 30.700 1.00 50.56 422 TYR A O 1
ATOM 3343 N N . THR A 1 423 ? -10.833 -19.377 30.545 1.00 61.19 423 THR A N 1
ATOM 3344 C CA . THR A 1 423 ? -11.156 -19.396 31.984 1.00 61.19 423 THR A CA 1
ATOM 3345 C C . THR A 1 423 ? -10.238 -20.292 32.817 1.00 61.19 423 THR A C 1
ATOM 3347 O O . THR A 1 423 ? -10.522 -20.599 33.972 1.00 61.19 423 THR A O 1
ATOM 3350 N N . SER A 1 424 ? -9.151 -20.770 32.219 1.00 72.44 424 SER A N 1
ATOM 3351 C CA . SER A 1 424 ? -8.161 -21.651 32.835 1.00 72.44 424 SER A CA 1
ATOM 3352 C C . SER A 1 424 ? -6.819 -21.489 32.133 1.00 72.44 424 SER A C 1
ATOM 3354 O O . SER A 1 424 ? -6.769 -20.999 31.004 1.00 72.44 424 SER A O 1
ATOM 3356 N N . GLN A 1 425 ? -5.741 -21.950 32.772 1.00 81.88 425 GLN A N 1
ATOM 3357 C CA . GLN A 1 425 ? -4.422 -22.055 32.146 1.00 81.88 425 GLN A CA 1
ATOM 3358 C C . GLN A 1 425 ? -4.512 -22.748 30.781 1.00 81.88 425 GLN A C 1
ATOM 3360 O O . GLN A 1 425 ? -5.238 -23.730 30.624 1.00 81.88 425 GLN A O 1
ATOM 3365 N N . GLN A 1 426 ? -3.736 -22.234 29.833 1.00 88.56 426 GLN A N 1
ATOM 3366 C CA . GLN A 1 426 ? -3.600 -22.757 28.484 1.00 88.56 426 GLN A CA 1
ATOM 3367 C C . GLN A 1 426 ? -2.161 -23.186 28.197 1.00 88.56 426 GLN A C 1
ATOM 3369 O O . GLN A 1 426 ? -1.219 -22.776 28.881 1.00 88.56 426 GLN A O 1
ATOM 3374 N N . VAL A 1 427 ? -1.997 -24.001 27.159 1.00 94.75 427 VAL A N 1
ATOM 3375 C CA . VAL A 1 427 ? -0.696 -24.402 26.620 1.00 94.75 427 VAL A CA 1
ATOM 3376 C C . VAL A 1 427 ? -0.689 -24.059 25.136 1.00 94.75 427 VAL A C 1
ATOM 3378 O O . VAL A 1 427 ? -1.531 -24.540 24.383 1.00 94.75 427 VAL A O 1
ATOM 3381 N N . VAL A 1 428 ? 0.242 -23.196 24.738 1.00 93.69 428 VAL A N 1
ATOM 3382 C CA . VAL A 1 428 ? 0.405 -22.733 23.361 1.00 93.69 428 VAL A CA 1
ATOM 3383 C C . VAL A 1 428 ? 1.590 -23.451 22.733 1.00 93.69 428 VAL A C 1
ATOM 3385 O O . VAL A 1 428 ? 2.723 -23.345 23.204 1.00 93.69 428 VAL A O 1
ATOM 3388 N N . GLU A 1 429 ? 1.342 -24.157 21.642 1.00 97.06 429 GLU A N 1
ATOM 3389 C CA . GLU A 1 429 ? 2.380 -24.720 20.787 1.00 97.06 429 GLU A CA 1
ATOM 3390 C C . GLU A 1 429 ? 2.676 -23.740 19.654 1.00 97.06 429 GLU A C 1
ATOM 3392 O O . GLU A 1 429 ? 1.774 -23.050 19.177 1.00 97.06 429 GLU A O 1
ATOM 3397 N N . LEU A 1 430 ? 3.944 -23.655 19.251 1.00 95.38 430 LEU A N 1
ATOM 3398 C CA . LEU A 1 430 ? 4.370 -22.870 18.101 1.00 95.38 430 LEU A CA 1
ATOM 3399 C C . LEU A 1 430 ? 4.803 -23.820 16.990 1.00 95.38 430 LEU A C 1
ATOM 3401 O O . LEU A 1 430 ? 5.663 -24.677 17.184 1.00 95.38 430 LEU A O 1
ATOM 3405 N N . PHE A 1 431 ? 4.231 -23.631 15.811 1.00 92.12 431 PHE A N 1
ATOM 3406 C CA . PHE A 1 431 ? 4.569 -24.375 14.609 1.00 92.12 431 PHE A CA 1
ATOM 3407 C C . PHE A 1 431 ? 5.318 -23.457 13.657 1.00 92.12 431 PHE A C 1
ATOM 3409 O O . PHE A 1 431 ? 4.862 -22.354 13.370 1.00 92.12 431 PHE A O 1
ATOM 3416 N N . ALA A 1 432 ? 6.460 -23.912 13.163 1.00 87.81 432 ALA A N 1
ATOM 3417 C CA . ALA A 1 432 ? 7.247 -23.204 12.166 1.00 87.81 432 ALA A CA 1
ATOM 3418 C C . ALA A 1 432 ? 7.748 -24.185 11.104 1.00 87.81 432 ALA A C 1
ATOM 3420 O O . ALA A 1 432 ? 7.612 -25.404 11.242 1.00 87.81 432 ALA A O 1
ATOM 3421 N N . GLU A 1 433 ? 8.340 -23.639 10.046 1.00 82.81 433 GLU A N 1
ATOM 3422 C CA . GLU A 1 433 ? 8.923 -24.421 8.961 1.00 82.81 433 GLU A CA 1
ATOM 3423 C C . GLU A 1 433 ? 9.928 -25.472 9.480 1.00 82.81 433 GLU A C 1
ATOM 3425 O O . GLU A 1 433 ? 10.722 -25.221 10.392 1.00 82.81 433 GLU A O 1
ATOM 3430 N N . THR A 1 434 ? 9.945 -26.659 8.867 1.00 78.69 434 THR A N 1
ATOM 3431 C CA . THR A 1 434 ? 10.886 -27.729 9.222 1.00 78.69 434 THR A CA 1
ATOM 3432 C C . THR A 1 434 ? 12.343 -27.246 9.150 1.00 78.69 434 THR A C 1
ATOM 3434 O O . THR A 1 434 ? 12.778 -26.658 8.151 1.00 78.69 434 THR A O 1
ATOM 3437 N N . ASN A 1 435 ? 13.119 -27.551 10.197 1.00 81.44 435 ASN A N 1
ATOM 3438 C CA . ASN A 1 435 ? 14.510 -27.122 10.405 1.00 81.44 435 ASN A CA 1
ATOM 3439 C C . ASN A 1 435 ? 14.712 -25.604 10.610 1.00 81.44 435 ASN A C 1
ATOM 3441 O O . ASN A 1 435 ? 15.842 -25.130 10.482 1.00 81.44 435 ASN A O 1
ATOM 3445 N N . ALA A 1 436 ? 13.660 -24.840 10.919 1.00 88.38 436 ALA A N 1
ATOM 3446 C CA . ALA A 1 436 ? 13.784 -23.472 11.418 1.00 88.38 436 ALA A CA 1
ATOM 3447 C C . ALA A 1 436 ? 13.832 -23.445 12.957 1.00 88.38 436 ALA A C 1
ATOM 3449 O O . ALA A 1 436 ? 13.117 -24.184 13.632 1.00 88.38 436 ALA A O 1
ATOM 3450 N N . SER A 1 437 ? 14.650 -22.555 13.513 1.00 94.50 437 SER A N 1
ATOM 3451 C CA . SER A 1 437 ? 14.656 -22.209 14.935 1.00 94.50 437 SER A CA 1
ATOM 3452 C C . SER A 1 437 ? 13.632 -21.110 15.193 1.00 94.50 437 SER A C 1
ATOM 3454 O O . SER A 1 437 ? 13.696 -20.060 14.559 1.00 94.50 437 SER A O 1
ATOM 3456 N N . THR A 1 438 ? 12.711 -21.309 16.135 1.00 95.62 438 THR A N 1
ATOM 3457 C CA . THR A 1 438 ? 11.736 -20.275 16.521 1.00 95.62 438 THR A CA 1
ATOM 3458 C C . THR A 1 438 ? 12.177 -19.589 17.803 1.00 95.62 438 THR A C 1
ATOM 3460 O O . THR A 1 438 ? 12.487 -20.259 18.781 1.00 95.62 438 THR A O 1
ATOM 3463 N N . TYR A 1 439 ? 12.194 -18.261 17.816 1.00 95.88 439 TYR A N 1
ATOM 3464 C CA . TYR A 1 439 ? 12.518 -17.443 18.980 1.00 95.88 439 TYR A CA 1
ATOM 3465 C C . TYR A 1 439 ? 11.291 -16.649 19.413 1.00 95.88 439 TYR A C 1
ATOM 3467 O O . TYR A 1 439 ? 10.570 -16.138 18.558 1.00 95.88 439 TYR A O 1
ATOM 3475 N N . TYR A 1 440 ? 11.045 -16.524 20.716 1.00 95.44 440 TYR A N 1
ATOM 3476 C CA . TYR A 1 440 ? 9.824 -15.909 21.230 1.00 95.44 440 TYR A CA 1
ATOM 3477 C C . TYR A 1 440 ? 10.026 -15.070 22.495 1.00 95.44 440 TYR A C 1
ATOM 3479 O O . TYR A 1 440 ? 11.012 -15.196 23.229 1.00 95.44 440 TYR A O 1
ATOM 3487 N N . THR A 1 441 ? 9.043 -14.216 22.758 1.00 75.56 441 THR A N 1
ATOM 3488 C CA . THR A 1 441 ? 8.906 -13.386 23.957 1.00 75.56 441 THR A CA 1
ATOM 3489 C C . THR A 1 441 ? 7.464 -13.483 24.460 1.00 75.56 441 THR A C 1
ATOM 3491 O O . THR A 1 441 ? 6.530 -13.642 23.679 1.00 75.56 441 THR A O 1
ATOM 3494 N N . THR A 1 442 ? 7.259 -13.426 25.774 1.00 73.31 442 THR A N 1
ATOM 3495 C CA . THR A 1 442 ? 5.923 -13.479 26.410 1.00 73.31 442 THR A CA 1
ATOM 3496 C C . THR A 1 442 ? 5.542 -12.162 27.088 1.00 73.31 442 THR A C 1
ATOM 3498 O O . THR A 1 442 ? 4.485 -12.038 27.702 1.00 73.31 442 THR A O 1
ATOM 3501 N N . ASP A 1 443 ? 6.400 -11.152 26.981 1.00 58.69 443 ASP A N 1
ATOM 3502 C CA . ASP A 1 443 ? 6.216 -9.824 27.563 1.00 58.69 443 ASP A CA 1
ATOM 3503 C C . ASP A 1 443 ? 5.807 -8.765 26.523 1.00 58.69 443 ASP A C 1
ATOM 3505 O O . ASP A 1 443 ? 5.645 -7.592 26.867 1.00 58.69 443 ASP A O 1
ATOM 3509 N N . GLY A 1 444 ? 5.625 -9.175 25.262 1.00 47.62 444 GLY A N 1
ATOM 3510 C CA . GLY A 1 444 ? 5.306 -8.303 24.134 1.00 47.62 444 GLY A CA 1
ATOM 3511 C C . GLY A 1 444 ? 6.504 -7.581 23.504 1.00 47.62 444 GLY A C 1
ATOM 3512 O O . GLY A 1 444 ? 6.303 -6.819 22.557 1.00 47.62 444 GLY A O 1
ATOM 3513 N N . SER A 1 445 ? 7.740 -7.799 23.963 1.00 55.44 445 SER A N 1
ATOM 3514 C CA . SER A 1 445 ? 8.936 -7.276 23.280 1.00 55.44 445 SER A CA 1
ATOM 3515 C C . SER A 1 445 ? 9.131 -7.932 21.903 1.00 55.44 445 SER A C 1
ATOM 3517 O O . SER A 1 445 ? 8.622 -9.024 21.654 1.00 55.44 445 SER A O 1
ATOM 3519 N N . LEU A 1 446 ? 9.816 -7.267 20.963 1.00 51.59 446 LEU A N 1
ATOM 3520 C CA . LEU A 1 446 ? 10.083 -7.861 19.646 1.00 51.59 446 LEU A CA 1
ATOM 3521 C C . LEU A 1 446 ? 11.053 -9.048 19.786 1.00 51.59 446 LEU A C 1
ATOM 3523 O O . LEU A 1 446 ? 12.111 -8.892 20.401 1.00 51.59 446 LEU A O 1
ATOM 3527 N N . PRO A 1 447 ? 10.727 -10.226 19.227 1.00 68.81 447 PRO A N 1
ATOM 3528 C CA . PRO A 1 447 ? 11.592 -11.386 19.331 1.00 68.81 447 PRO A CA 1
ATOM 3529 C C . PRO A 1 447 ? 12.785 -11.252 18.373 1.00 68.81 447 PRO A C 1
ATOM 3531 O O . PRO A 1 447 ? 12.657 -10.799 17.238 1.00 68.81 447 PRO A O 1
ATOM 3534 N N . THR A 1 448 ? 13.961 -11.666 18.838 1.00 78.69 448 THR A N 1
ATOM 3535 C CA . THR A 1 448 ? 15.214 -11.716 18.069 1.00 78.69 448 THR A CA 1
ATOM 3536 C C . THR A 1 448 ? 15.888 -13.071 18.284 1.00 78.69 448 THR A C 1
ATOM 3538 O O . THR A 1 448 ? 15.469 -13.848 19.138 1.00 78.69 448 THR A O 1
ATOM 3541 N N . THR A 1 449 ? 17.000 -13.346 17.600 1.00 82.25 449 THR A N 1
ATOM 3542 C CA . THR A 1 449 ? 17.819 -14.550 17.856 1.00 82.25 449 THR A CA 1
ATOM 3543 C C . THR A 1 449 ? 18.457 -14.589 19.254 1.00 82.25 449 THR A C 1
ATOM 3545 O O . THR A 1 449 ? 19.054 -15.598 19.623 1.00 82.25 449 THR A O 1
ATOM 3548 N N . ARG A 1 450 ? 18.342 -13.506 20.040 1.00 83.75 450 ARG A N 1
ATOM 3549 C CA . ARG A 1 450 ? 18.735 -13.443 21.459 1.00 83.75 450 ARG A CA 1
ATOM 3550 C C . ARG A 1 450 ? 17.574 -13.714 22.425 1.00 83.75 450 ARG A C 1
ATOM 3552 O O . ARG A 1 450 ? 17.807 -13.784 23.628 1.00 83.75 450 ARG A O 1
ATOM 3559 N N . SER A 1 451 ? 16.341 -13.809 21.925 1.00 91.69 451 SER A N 1
ATOM 3560 C CA . SER A 1 451 ? 15.148 -14.131 22.718 1.00 91.69 451 SER A CA 1
ATOM 3561 C C . SER A 1 451 ? 15.095 -15.627 23.056 1.00 91.69 451 SER A C 1
ATOM 3563 O O . SER A 1 451 ? 15.987 -16.392 22.686 1.00 91.69 451 SER A O 1
ATOM 3565 N N . ASN A 1 452 ? 14.053 -16.063 23.769 1.00 95.38 452 ASN A N 1
ATOM 3566 C CA . ASN A 1 452 ? 13.931 -17.463 24.175 1.00 95.38 452 ASN A CA 1
ATOM 3567 C C . ASN A 1 452 ? 13.788 -18.362 22.944 1.00 95.38 452 ASN A C 1
ATOM 3569 O O . ASN A 1 452 ? 12.925 -18.114 22.105 1.00 95.38 452 ASN A O 1
ATOM 3573 N N . LEU A 1 453 ? 14.608 -19.408 22.846 1.00 97.00 453 LEU A N 1
ATOM 3574 C CA . LEU A 1 453 ? 14.463 -20.430 21.813 1.00 97.00 453 LEU A CA 1
ATOM 3575 C C . LEU A 1 453 ? 13.280 -21.340 22.168 1.00 97.00 453 LEU A C 1
ATOM 3577 O O . LEU A 1 453 ? 13.226 -21.896 23.264 1.00 97.00 453 LEU A O 1
ATOM 3581 N N . TYR A 1 454 ? 12.340 -21.496 21.243 1.00 96.69 454 TYR A N 1
ATOM 3582 C CA . TYR A 1 454 ? 11.219 -22.415 21.371 1.00 96.69 454 TYR A CA 1
ATOM 3583 C C . TYR A 1 454 ? 11.711 -23.857 21.227 1.00 96.69 454 TYR A C 1
ATOM 3585 O O . TYR A 1 454 ? 12.134 -24.277 20.149 1.00 96.69 454 TYR A O 1
ATOM 3593 N N . ILE A 1 455 ? 11.668 -24.594 22.334 1.00 95.19 455 ILE A N 1
ATOM 3594 C CA . ILE A 1 455 ? 12.060 -26.008 22.422 1.00 95.19 455 ILE A CA 1
ATOM 3595 C C . ILE A 1 455 ? 10.950 -26.892 23.010 1.00 95.19 455 ILE A C 1
ATOM 3597 O O . ILE A 1 455 ? 10.998 -28.108 22.855 1.00 95.19 455 ILE A O 1
ATOM 3601 N N . GLU A 1 456 ? 9.949 -26.290 23.659 1.00 95.00 456 GLU A N 1
ATOM 3602 C CA . GLU A 1 456 ? 8.809 -26.967 24.283 1.00 95.00 456 GLU A CA 1
ATOM 3603 C C . GLU A 1 456 ? 7.565 -26.052 24.308 1.00 95.00 456 GLU A C 1
ATOM 3605 O O . GLU A 1 456 ? 7.718 -24.827 24.233 1.00 95.00 456 GLU A O 1
ATOM 3610 N N . PRO A 1 457 ? 6.335 -26.604 24.405 1.00 97.06 457 PRO A N 1
ATOM 3611 C CA . PRO A 1 457 ? 5.100 -25.821 24.489 1.00 97.06 457 PRO A CA 1
ATOM 3612 C C . PRO A 1 457 ? 5.101 -24.767 25.603 1.00 97.06 457 PRO A C 1
ATOM 3614 O O . PRO A 1 457 ? 5.542 -25.002 26.728 1.00 97.06 457 PRO A O 1
ATOM 3617 N N . ILE A 1 458 ? 4.546 -23.595 25.301 1.00 96.56 458 ILE A N 1
ATOM 3618 C CA . ILE A 1 458 ? 4.556 -22.432 26.185 1.00 96.56 458 ILE A CA 1
ATOM 3619 C C . ILE A 1 458 ? 3.319 -22.473 27.076 1.00 96.56 458 ILE A C 1
ATOM 3621 O O . ILE A 1 458 ? 2.184 -22.388 26.613 1.00 96.56 458 ILE A O 1
ATOM 3625 N N . THR A 1 459 ? 3.534 -22.555 28.385 1.00 93.69 459 THR A N 1
ATOM 3626 C CA . THR A 1 459 ? 2.444 -22.464 29.358 1.00 93.69 459 THR A CA 1
ATOM 3627 C C . THR A 1 459 ? 1.991 -21.016 29.545 1.00 93.69 459 THR A C 1
ATOM 3629 O O . THR A 1 459 ? 2.776 -20.159 29.949 1.00 93.69 459 THR A O 1
ATOM 3632 N N . ILE A 1 460 ? 0.699 -20.769 29.328 1.00 80.62 460 ILE A N 1
ATOM 3633 C CA . ILE A 1 460 ? 0.030 -19.484 29.533 1.00 80.62 460 ILE A CA 1
ATOM 3634 C C . ILE A 1 460 ? -0.940 -19.620 30.711 1.00 80.62 460 ILE A C 1
ATOM 3636 O O . ILE A 1 460 ? -2.093 -20.019 30.564 1.00 80.62 460 ILE A O 1
ATOM 3640 N N . ASN A 1 461 ? -0.466 -19.317 31.917 1.00 72.12 461 ASN A N 1
ATOM 3641 C CA . ASN A 1 461 ? -1.275 -19.366 33.144 1.00 72.12 461 ASN A CA 1
ATOM 3642 C C . ASN A 1 461 ? -1.863 -18.000 33.543 1.00 72.12 461 ASN A C 1
ATOM 3644 O O . ASN A 1 461 ? -2.704 -17.920 34.434 1.00 72.12 461 ASN A O 1
ATOM 3648 N N . THR A 1 462 ? -1.441 -16.930 32.870 1.00 52.56 462 THR A N 1
ATOM 3649 C CA . THR A 1 462 ? -1.926 -15.556 33.029 1.00 52.56 462 THR A CA 1
ATOM 3650 C C . THR A 1 462 ? -1.980 -14.881 31.661 1.00 52.56 462 THR A C 1
ATOM 3652 O O . THR A 1 462 ? -1.284 -15.324 30.744 1.00 52.56 462 THR A O 1
ATOM 3655 N N . SER A 1 463 ? -2.791 -13.824 31.488 1.00 53.88 463 SER A N 1
ATOM 3656 C CA . SER A 1 463 ? -2.860 -13.162 30.174 1.00 53.88 463 SER A CA 1
ATOM 3657 C C . SER A 1 463 ? -1.473 -12.720 29.702 1.00 53.88 463 SER A C 1
ATOM 3659 O O . SER A 1 463 ? -0.758 -12.061 30.458 1.00 53.88 463 SER A O 1
ATOM 3661 N N . THR A 1 464 ? -1.110 -13.100 28.481 1.00 59.03 464 THR A N 1
ATOM 3662 C CA . THR A 1 464 ? 0.258 -13.068 27.951 1.00 59.03 464 THR A CA 1
ATOM 3663 C C . THR A 1 464 ? 0.232 -12.565 26.515 1.00 59.03 464 THR A C 1
ATOM 3665 O O . THR A 1 464 ? -0.547 -13.071 25.708 1.00 59.03 464 THR A O 1
ATOM 3668 N N . ARG A 1 465 ? 1.111 -11.612 26.176 1.00 68.50 465 ARG A N 1
ATOM 3669 C CA . ARG A 1 465 ? 1.355 -11.224 24.782 1.00 68.50 465 ARG A CA 1
ATOM 3670 C C . ARG A 1 465 ? 2.554 -12.001 24.257 1.00 68.50 465 ARG A C 1
ATOM 3672 O O . ARG A 1 465 ? 3.697 -11.686 24.582 1.00 68.50 465 ARG A O 1
ATOM 3679 N N . LEU A 1 466 ? 2.267 -13.044 23.494 1.00 71.12 466 LEU A N 1
ATOM 3680 C CA . LEU A 1 466 ? 3.249 -13.923 22.884 1.00 71.12 466 LEU A CA 1
ATOM 3681 C C . LEU A 1 466 ? 3.655 -13.357 21.523 1.00 71.12 466 LEU A C 1
ATOM 3683 O O . LEU A 1 466 ? 2.809 -13.214 20.641 1.00 71.12 466 LEU A O 1
ATOM 3687 N N . ARG A 1 467 ? 4.948 -13.085 21.334 1.00 70.56 467 ARG A N 1
ATOM 3688 C CA . ARG A 1 467 ? 5.512 -12.776 20.017 1.00 70.56 467 ARG A CA 1
ATOM 3689 C C . ARG A 1 467 ? 6.559 -13.797 19.613 1.00 70.56 467 ARG A C 1
ATOM 3691 O O . ARG A 1 467 ? 7.340 -14.210 20.463 1.00 70.56 467 ARG A O 1
ATOM 3698 N N . ALA A 1 468 ? 6.605 -14.187 18.339 1.00 87.81 468 ALA A N 1
ATOM 3699 C CA . ALA A 1 468 ? 7.582 -15.165 17.854 1.00 87.81 468 ALA A CA 1
ATOM 3700 C C . ALA A 1 468 ? 8.093 -14.888 16.430 1.00 87.81 468 ALA A C 1
ATOM 3702 O O . ALA A 1 468 ? 7.378 -14.325 15.603 1.00 87.81 468 ALA A O 1
ATOM 3703 N N . VAL A 1 469 ? 9.328 -15.313 16.149 1.00 85.88 469 VAL A N 1
ATOM 3704 C CA . VAL A 1 469 ? 9.989 -15.248 14.835 1.00 85.88 469 VAL A CA 1
ATOM 3705 C C . VAL A 1 469 ? 10.726 -16.554 14.542 1.00 85.88 469 VAL A C 1
ATOM 3707 O O . VAL A 1 469 ? 11.418 -17.082 15.410 1.00 85.88 469 VAL A O 1
ATOM 3710 N N . ALA A 1 470 ? 10.603 -17.075 13.326 1.00 89.50 470 ALA A N 1
ATOM 3711 C CA . ALA A 1 470 ? 11.346 -18.237 12.853 1.00 89.50 470 ALA A CA 1
ATOM 3712 C C . ALA A 1 470 ? 12.587 -17.815 12.055 1.00 89.50 470 ALA A C 1
ATOM 3714 O O . ALA A 1 470 ? 12.556 -16.877 11.258 1.00 89.50 470 ALA A O 1
ATOM 3715 N N . VAL A 1 471 ? 13.688 -18.536 12.246 1.00 82.62 471 VAL A N 1
ATOM 3716 C CA . VAL A 1 471 ? 14.994 -18.281 11.630 1.00 82.62 471 VAL A CA 1
ATOM 3717 C C . VAL A 1 471 ? 15.565 -19.594 11.110 1.00 82.62 471 VAL A C 1
ATOM 3719 O O . VAL A 1 471 ? 15.671 -20.572 11.845 1.00 82.62 471 VAL A O 1
ATOM 3722 N N . LYS A 1 472 ? 15.968 -19.617 9.842 1.00 81.31 472 LYS A N 1
ATOM 3723 C CA . LYS A 1 472 ? 16.539 -20.782 9.166 1.00 81.31 472 LYS A CA 1
ATOM 3724 C C . LYS A 1 472 ? 17.725 -20.318 8.344 1.00 81.31 472 LYS A C 1
ATOM 3726 O O . LYS A 1 472 ? 17.670 -19.286 7.682 1.00 81.31 472 LYS A O 1
ATOM 3731 N N . ASN A 1 473 ? 18.814 -21.073 8.415 1.00 69.81 473 ASN A N 1
ATOM 3732 C CA . ASN A 1 473 ? 20.026 -20.732 7.684 1.00 69.81 473 ASN A CA 1
ATOM 3733 C C . ASN A 1 473 ? 19.753 -20.728 6.167 1.00 69.81 473 ASN A C 1
ATOM 3735 O O . ASN A 1 473 ? 19.147 -21.673 5.662 1.00 69.81 473 ASN A O 1
ATOM 3739 N N . GLY A 1 474 ? 20.188 -19.680 5.462 1.00 58.50 474 GLY A N 1
ATOM 3740 C CA . GLY A 1 474 ? 19.890 -19.479 4.036 1.00 58.50 474 GLY A CA 1
ATOM 3741 C C . GLY A 1 474 ? 18.471 -18.974 3.739 1.00 58.50 474 GLY A C 1
ATOM 3742 O O . GLY A 1 474 ? 18.029 -19.031 2.598 1.00 58.50 474 GLY A O 1
ATOM 3743 N N . LYS A 1 475 ? 17.731 -18.500 4.748 1.00 66.69 475 LYS A N 1
ATOM 3744 C CA . LYS A 1 475 ? 16.425 -17.849 4.588 1.00 66.69 475 LYS A CA 1
ATOM 3745 C C . LYS A 1 475 ? 16.376 -16.533 5.356 1.00 66.69 475 LYS A C 1
ATOM 3747 O O . LYS A 1 475 ? 17.080 -16.348 6.348 1.00 66.69 475 LYS A O 1
ATOM 3752 N N . GLY A 1 476 ? 15.513 -15.621 4.917 1.00 61.84 476 GLY A N 1
ATOM 3753 C CA . GLY A 1 476 ? 15.172 -14.443 5.721 1.00 61.84 476 GLY A CA 1
ATOM 3754 C C . GLY A 1 476 ? 14.355 -14.840 6.956 1.00 61.84 476 GLY A C 1
ATOM 3755 O O . GLY A 1 476 ? 13.526 -15.747 6.867 1.00 61.84 476 GLY A O 1
ATOM 3756 N N . ASN A 1 477 ? 14.562 -14.153 8.087 1.00 72.38 477 ASN A N 1
ATOM 3757 C CA . ASN A 1 477 ? 13.740 -14.314 9.298 1.00 72.38 477 ASN A CA 1
ATOM 3758 C C . ASN A 1 477 ? 12.262 -14.156 8.956 1.00 72.38 477 ASN A C 1
ATOM 3760 O O . ASN A 1 477 ? 11.940 -13.253 8.202 1.00 72.38 477 ASN A O 1
ATOM 3764 N N . SER A 1 478 ? 11.366 -14.952 9.527 1.00 74.38 478 SER A N 1
ATOM 3765 C CA . SER A 1 478 ? 9.934 -14.827 9.252 1.00 74.38 478 SER A CA 1
ATOM 3766 C C . SER A 1 478 ? 9.358 -13.454 9.633 1.00 74.38 478 SER A C 1
ATOM 3768 O O . SER A 1 478 ? 9.957 -12.693 10.393 1.00 74.38 478 SER A O 1
ATOM 3770 N N . GLY A 1 479 ? 8.117 -13.177 9.217 1.00 63.19 479 GLY A N 1
ATOM 3771 C CA . GLY A 1 479 ? 7.308 -12.153 9.886 1.00 63.19 479 GLY A CA 1
ATOM 3772 C C . GLY A 1 479 ? 7.083 -12.492 11.368 1.00 63.19 479 GLY A C 1
ATOM 3773 O O . GLY A 1 479 ? 7.239 -13.650 11.769 1.00 63.19 479 GLY A O 1
ATOM 3774 N N . ILE A 1 480 ? 6.704 -11.496 12.169 1.00 70.38 480 ILE A N 1
ATOM 3775 C CA . ILE A 1 480 ? 6.469 -11.655 13.610 1.00 70.38 480 ILE A CA 1
ATOM 3776 C C . ILE A 1 480 ? 5.045 -12.166 13.858 1.00 70.38 480 ILE A C 1
ATOM 3778 O O . ILE A 1 480 ? 4.078 -11.496 13.502 1.00 70.38 480 ILE A O 1
ATOM 3782 N N . LEU A 1 481 ? 4.918 -13.324 14.506 1.00 65.88 481 LEU A N 1
ATOM 3783 C CA . LEU A 1 481 ? 3.680 -13.722 15.176 1.00 65.88 481 LEU A CA 1
ATOM 3784 C C . LEU A 1 481 ? 3.468 -12.777 16.361 1.00 65.88 481 LEU A C 1
ATOM 3786 O O . LEU A 1 481 ? 4.397 -12.601 17.144 1.00 65.88 481 LEU A O 1
ATOM 3790 N N . ASP A 1 482 ? 2.280 -12.199 16.517 1.00 67.50 482 ASP A N 1
ATOM 3791 C CA . ASP A 1 482 ? 1.935 -11.321 17.642 1.00 67.50 482 ASP A CA 1
ATOM 3792 C C . ASP A 1 482 ? 0.523 -11.649 18.132 1.00 67.50 482 ASP A C 1
ATOM 3794 O O . ASP A 1 482 ? -0.454 -11.344 17.451 1.00 67.50 482 ASP A O 1
ATOM 3798 N N . LYS A 1 483 ? 0.431 -12.333 19.277 1.00 56.50 483 LYS A N 1
ATOM 3799 C CA . LYS A 1 483 ? -0.808 -12.896 19.829 1.00 56.50 483 LYS A CA 1
ATOM 3800 C C . LYS A 1 483 ? -1.007 -12.485 21.282 1.00 56.50 483 LYS A C 1
ATOM 3802 O O . LYS A 1 483 ? -0.048 -12.482 22.054 1.00 56.50 483 LYS A O 1
ATOM 3807 N N . SER A 1 484 ? -2.240 -12.167 21.677 1.00 53.31 484 SER A N 1
ATOM 3808 C CA . SER A 1 484 ? -2.572 -11.758 23.056 1.00 53.31 484 SER A CA 1
ATOM 3809 C C . SER A 1 484 ? -3.573 -12.700 23.728 1.00 53.31 484 SER A C 1
ATOM 3811 O O . SER A 1 484 ? -4.776 -12.522 23.613 1.00 53.31 484 SER A O 1
ATOM 3813 N N . TYR A 1 485 ? -3.094 -13.671 24.505 1.00 49.12 485 TYR A N 1
ATOM 3814 C CA . TYR A 1 485 ? -3.965 -14.608 25.222 1.00 49.12 485 TYR A CA 1
ATOM 3815 C C . TYR A 1 485 ? -4.497 -13.998 26.513 1.00 49.12 485 TYR A C 1
ATOM 3817 O O . TYR A 1 485 ? -3.718 -13.466 27.306 1.00 49.12 485 TYR A O 1
ATOM 3825 N N . ILE A 1 486 ? -5.801 -14.124 26.767 1.00 46.31 486 ILE A N 1
ATOM 3826 C CA . ILE A 1 486 ? -6.465 -13.592 27.964 1.00 46.31 486 ILE A CA 1
ATOM 3827 C C . ILE A 1 486 ? -6.905 -14.751 28.868 1.00 46.31 486 ILE A C 1
ATOM 3829 O O . ILE A 1 486 ? -7.712 -15.569 28.445 1.00 46.31 486 ILE A O 1
ATOM 3833 N N . ILE A 1 487 ? -6.404 -14.816 30.113 1.00 51.22 487 ILE A N 1
ATOM 3834 C CA . ILE A 1 487 ? -6.827 -15.810 31.122 1.00 51.22 487 ILE A CA 1
ATOM 3835 C C . ILE A 1 487 ? -7.654 -15.117 32.224 1.00 51.22 487 ILE A C 1
ATOM 3837 O O . ILE A 1 487 ? -7.121 -14.258 32.930 1.00 51.22 487 ILE A O 1
ATOM 3841 N N . ILE A 1 488 ? -8.932 -15.483 32.395 1.00 49.12 488 ILE A N 1
ATOM 3842 C CA . ILE A 1 488 ? -9.889 -14.894 33.356 1.00 49.12 488 ILE A CA 1
ATOM 3843 C C . ILE A 1 488 ? -10.322 -15.926 34.396 1.00 49.12 488 ILE A C 1
ATOM 3845 O O . ILE A 1 488 ? -10.942 -16.928 34.065 1.00 49.12 488 ILE A O 1
ATOM 3849 N N . LEU A 1 489 ? -10.072 -15.656 35.679 1.00 49.56 489 LEU A N 1
ATOM 3850 C CA . LEU A 1 489 ? -10.381 -16.602 36.758 1.00 49.56 489 LEU A CA 1
ATOM 3851 C C . LEU A 1 489 ? -11.562 -16.176 37.684 1.00 49.56 489 LEU A C 1
ATOM 3853 O O . LEU A 1 489 ? -11.880 -16.957 38.575 1.00 49.56 489 LEU A O 1
ATOM 3857 N N . SER A 1 490 ? -12.238 -15.004 37.518 1.00 48.16 490 SER A N 1
ATOM 3858 C CA . SER A 1 490 ? -13.537 -14.625 38.194 1.00 48.16 490 SER A CA 1
ATOM 3859 C C . SER A 1 490 ? -14.155 -13.225 37.818 1.00 48.16 490 SER A C 1
ATOM 3861 O O . SER A 1 490 ? -13.443 -12.371 37.297 1.00 48.16 490 SER A O 1
ATOM 3863 N N . ASN A 1 491 ? -15.464 -12.960 38.113 1.00 37.12 491 ASN A N 1
ATOM 3864 C CA . ASN A 1 491 ? -16.314 -11.793 37.680 1.00 37.12 491 ASN A CA 1
ATOM 3865 C C . ASN A 1 491 ? -16.925 -10.898 38.822 1.00 37.12 491 ASN A C 1
ATOM 3867 O O . ASN A 1 491 ? -17.373 -11.463 39.815 1.00 37.12 491 ASN A O 1
ATOM 3871 N N . ASN A 1 492 ? -17.050 -9.544 38.666 1.00 36.75 492 ASN A N 1
ATOM 3872 C CA . ASN A 1 492 ? -17.985 -8.604 39.400 1.00 36.75 492 ASN A CA 1
ATOM 3873 C C . ASN A 1 492 ? -18.021 -7.118 38.863 1.00 36.75 492 ASN A C 1
ATOM 3875 O O . ASN A 1 492 ? -17.184 -6.781 38.047 1.00 36.75 492 ASN A O 1
ATOM 3879 N N . ASN A 1 493 ? -18.948 -6.198 39.245 1.00 45.66 493 ASN A N 1
ATOM 3880 C CA . ASN A 1 493 ? -19.319 -4.994 38.417 1.00 45.66 493 ASN A CA 1
ATOM 3881 C C . ASN A 1 493 ? -19.266 -3.523 38.970 1.00 45.66 493 ASN A C 1
ATOM 3883 O O . ASN A 1 493 ? -19.723 -2.623 38.276 1.00 45.66 493 ASN A O 1
ATOM 3887 N N . SER A 1 494 ? -18.668 -3.180 40.118 1.00 39.75 494 SER A N 1
ATOM 3888 C CA . SER A 1 494 ? -18.236 -1.779 40.408 1.00 39.75 494 SER A CA 1
ATOM 3889 C C . SER A 1 494 ? -17.158 -1.787 41.486 1.00 39.75 494 SER A C 1
ATOM 3891 O O . SER A 1 494 ? -17.347 -2.468 42.496 1.00 39.75 494 SER A O 1
ATOM 3893 N N . ARG A 1 495 ? -16.012 -1.131 41.257 1.00 51.66 495 ARG A N 1
ATOM 3894 C CA . ARG A 1 495 ? -14.749 -1.584 41.860 1.00 51.66 495 ARG A CA 1
ATOM 3895 C C . ARG A 1 495 ? -13.850 -0.424 42.295 1.00 51.66 495 ARG A C 1
ATOM 3897 O O . ARG A 1 495 ? -13.599 0.490 41.518 1.00 51.66 495 ARG A O 1
ATOM 3904 N N . SER A 1 496 ? -13.334 -0.484 43.520 1.00 45.09 496 SER A N 1
ATOM 3905 C CA . SER A 1 496 ? -12.047 0.137 43.848 1.00 45.09 496 SER A CA 1
ATOM 3906 C C . SER A 1 496 ? -10.944 -0.819 43.399 1.00 45.09 496 SER A C 1
ATOM 3908 O O . SER A 1 496 ? -11.161 -2.031 43.368 1.00 45.09 496 SER A O 1
ATOM 3910 N N . LEU A 1 497 ? -9.765 -0.309 43.041 1.00 50.72 497 LEU A N 1
ATOM 3911 C CA . LEU A 1 497 ? -8.665 -1.186 42.630 1.00 50.72 497 LEU A CA 1
ATOM 3912 C C . LEU A 1 497 ? -8.226 -2.121 43.776 1.00 50.72 497 LEU A C 1
ATOM 3914 O O . LEU A 1 497 ? -7.844 -3.267 43.549 1.00 50.72 497 LEU A O 1
ATOM 3918 N N . LEU A 1 498 ? -8.305 -1.631 45.018 1.00 53.25 498 LEU A N 1
ATOM 3919 C CA . LEU A 1 498 ? -7.948 -2.358 46.239 1.00 53.25 498 LEU A CA 1
ATOM 3920 C C . LEU A 1 498 ? -9.105 -2.313 47.263 1.00 53.25 498 LEU A C 1
ATOM 3922 O O . LEU A 1 498 ? -9.768 -1.280 47.401 1.00 53.25 498 LEU A O 1
ATOM 3926 N N . LYS A 1 499 ? -9.357 -3.426 47.979 1.00 56.06 499 LYS A N 1
ATOM 3927 C CA . LYS A 1 499 ? -10.292 -3.536 49.127 1.00 56.06 499 LYS A CA 1
ATOM 3928 C C . LYS A 1 499 ? -9.549 -3.415 50.471 1.00 56.06 499 LYS A C 1
ATOM 3930 O O . LYS A 1 499 ? -8.333 -3.543 50.519 1.00 56.06 499 LYS A O 1
ATOM 3935 N N . LYS A 1 500 ? -10.290 -3.186 51.567 1.00 49.75 500 LYS A N 1
ATOM 3936 C CA . LYS A 1 500 ? -9.776 -3.032 52.946 1.00 49.75 500 LYS A CA 1
ATOM 3937 C C . LYS A 1 500 ? -8.887 -4.216 53.363 1.00 49.75 500 LYS A C 1
ATOM 3939 O O . LYS A 1 500 ? -9.407 -5.310 53.579 1.00 49.75 500 LYS A O 1
ATOM 3944 N N . TYR A 1 501 ? -7.591 -3.978 53.575 1.00 52.50 501 TYR A N 1
ATOM 3945 C CA . TYR A 1 501 ? -6.669 -4.981 54.117 1.00 52.50 501 TYR A CA 1
ATOM 3946 C C . TYR A 1 501 ? -6.426 -4.777 55.615 1.00 52.50 501 TYR A C 1
ATOM 3948 O O . TYR A 1 501 ? -5.923 -3.754 56.077 1.00 52.50 501 TYR A O 1
ATOM 3956 N N . VAL A 1 502 ? -6.850 -5.787 56.376 1.00 43.03 502 VAL A N 1
ATOM 3957 C CA . VAL A 1 502 ? -6.767 -5.895 57.833 1.00 43.03 502 VAL A CA 1
ATOM 3958 C C . VAL A 1 502 ? -5.555 -6.758 58.171 1.00 43.03 502 VAL A C 1
ATOM 3960 O O . VAL A 1 502 ? -5.678 -7.972 58.214 1.00 43.03 502 VAL A O 1
ATOM 3963 N N . SER A 1 503 ? -4.408 -6.102 58.362 1.00 48.31 503 SER A N 1
ATOM 3964 C CA . SER A 1 503 ? -3.251 -6.463 59.207 1.00 48.31 503 SER A CA 1
ATOM 3965 C C . SER A 1 503 ? -1.966 -6.015 58.510 1.00 48.31 503 SER A C 1
ATOM 3967 O O . SER A 1 503 ? -1.496 -6.663 57.581 1.00 48.31 503 SER A O 1
ATOM 3969 N N . LEU A 1 504 ? -1.423 -4.877 58.943 1.00 54.16 504 LEU A N 1
ATOM 3970 C CA . LEU A 1 504 ? -0.129 -4.351 58.507 1.00 54.16 504 LEU A CA 1
ATOM 3971 C C . LEU A 1 504 ? 0.976 -5.326 58.946 1.00 54.16 504 LEU A C 1
ATOM 3973 O O . LEU A 1 504 ? 1.409 -5.274 60.096 1.00 54.16 504 LEU A O 1
ATOM 3977 N N . VAL A 1 505 ? 1.391 -6.241 58.070 1.00 51.84 505 VAL A N 1
ATOM 3978 C CA . VAL A 1 505 ? 2.496 -7.170 58.346 1.00 51.84 505 VAL A CA 1
ATOM 3979 C C . VAL A 1 505 ? 3.788 -6.521 57.848 1.00 51.84 505 VAL A C 1
ATOM 3981 O O . VAL A 1 505 ? 4.006 -6.434 56.653 1.00 51.84 505 VAL A O 1
ATOM 3984 N N . ASP A 1 506 ? 4.617 -6.041 58.773 1.00 56.88 506 ASP A N 1
ATOM 3985 C CA . ASP A 1 506 ? 5.926 -5.398 58.570 1.00 56.88 506 ASP A CA 1
ATOM 3986 C C . ASP A 1 506 ? 5.969 -4.104 57.736 1.00 56.88 506 ASP A C 1
ATOM 3988 O O . ASP A 1 506 ? 5.855 -4.085 56.514 1.00 56.88 506 ASP A O 1
ATOM 3992 N N . LYS A 1 507 ? 6.249 -2.994 58.431 1.00 57.06 507 LYS A N 1
ATOM 3993 C CA . LYS A 1 507 ? 6.578 -1.697 57.833 1.00 57.06 507 LYS A CA 1
ATOM 3994 C C . LYS A 1 507 ? 8.068 -1.660 57.482 1.00 57.06 507 LYS A C 1
ATOM 3996 O O . LYS A 1 507 ? 8.904 -1.784 58.378 1.00 57.06 507 LYS A O 1
ATOM 4001 N N . LYS A 1 508 ? 8.416 -1.428 56.214 1.00 60.12 508 LYS A N 1
ATOM 4002 C CA . LYS A 1 508 ? 9.795 -1.106 55.798 1.00 60.12 508 LYS A CA 1
ATOM 4003 C C . LYS A 1 508 ? 9.850 0.291 55.198 1.00 60.12 508 LYS A C 1
ATOM 4005 O O . LYS A 1 508 ? 8.969 0.640 54.416 1.00 60.12 508 LYS A O 1
ATOM 4010 N N . HIS A 1 509 ? 10.871 1.060 55.575 1.00 63.69 509 HIS A N 1
ATOM 4011 C CA . HIS A 1 509 ? 11.114 2.385 55.003 1.00 63.69 509 HIS A CA 1
ATOM 4012 C C . HIS A 1 509 ? 11.288 2.283 53.486 1.00 63.69 509 HIS A C 1
ATOM 4014 O O . HIS A 1 509 ? 12.038 1.423 53.018 1.00 63.69 509 HIS A O 1
ATOM 4020 N N . GLU A 1 510 ? 10.572 3.130 52.745 1.00 65.69 510 GLU A N 1
ATOM 4021 C CA . GLU A 1 510 ? 10.716 3.220 51.290 1.00 65.69 510 GLU A CA 1
ATOM 4022 C C . GLU A 1 510 ? 11.975 4.009 50.910 1.00 65.69 510 GLU A C 1
ATOM 4024 O O . GLU A 1 510 ? 12.438 4.882 51.649 1.00 65.69 510 GLU A O 1
ATOM 4029 N N . ASP A 1 511 ? 12.551 3.677 49.754 1.00 65.06 511 ASP A N 1
ATOM 4030 C CA . ASP A 1 511 ? 13.667 4.429 49.192 1.00 65.06 511 ASP A CA 1
ATOM 4031 C C . ASP A 1 511 ? 13.145 5.752 48.626 1.00 65.06 511 ASP A C 1
ATOM 4033 O O . ASP A 1 511 ? 12.476 5.794 47.594 1.00 65.06 511 ASP A O 1
ATOM 4037 N N . THR A 1 512 ? 13.475 6.851 49.299 1.00 67.50 512 THR A N 1
ATOM 4038 C CA . THR A 1 512 ? 12.992 8.192 48.952 1.00 67.50 512 THR A CA 1
ATOM 4039 C C . THR A 1 512 ? 13.614 8.748 47.667 1.00 67.50 512 THR A C 1
ATOM 4041 O O . THR A 1 512 ? 13.333 9.886 47.294 1.00 67.50 512 THR A O 1
ATOM 4044 N N . SER A 1 513 ? 14.518 8.006 47.017 1.00 65.12 513 SER A N 1
ATOM 4045 C CA . SER A 1 513 ? 15.091 8.372 45.718 1.00 65.12 513 SER A CA 1
ATOM 4046 C C . SER A 1 513 ? 14.268 7.869 44.523 1.00 65.12 513 SER A C 1
ATOM 4048 O O . SER A 1 513 ? 14.543 8.265 43.387 1.00 65.12 513 SER A O 1
ATOM 4050 N N . LEU A 1 514 ? 13.236 7.049 44.763 1.00 70.31 514 LEU A N 1
ATOM 4051 C CA . LEU A 1 514 ? 12.433 6.399 43.729 1.00 70.31 514 LEU A CA 1
ATOM 4052 C C . LEU A 1 514 ? 10.949 6.785 43.821 1.00 70.31 514 LEU A C 1
ATOM 4054 O O . LEU A 1 514 ? 10.414 7.121 44.874 1.00 70.31 514 LEU A O 1
ATOM 4058 N N . TYR A 1 515 ? 10.269 6.711 42.682 1.00 75.56 515 TYR A N 1
ATOM 4059 C CA . TYR A 1 515 ? 8.818 6.633 42.615 1.00 75.56 515 TYR A CA 1
ATOM 4060 C C . TYR A 1 515 ? 8.386 5.196 42.867 1.00 75.56 515 TYR A C 1
ATOM 4062 O O . TYR A 1 515 ? 8.924 4.268 42.256 1.00 75.56 515 TYR A O 1
ATOM 4070 N N . THR A 1 516 ? 7.368 5.016 43.700 1.00 77.69 516 THR A N 1
ATOM 4071 C CA . THR A 1 516 ? 6.827 3.698 44.023 1.00 77.69 516 THR A CA 1
ATOM 4072 C C . THR A 1 516 ? 5.401 3.570 43.525 1.00 77.69 516 THR A C 1
ATOM 4074 O O . THR A 1 516 ? 4.638 4.534 43.480 1.00 77.69 516 THR A O 1
ATOM 4077 N N . GLY A 1 517 ? 5.055 2.401 42.993 1.00 80.12 517 GLY A N 1
ATOM 4078 C CA . GLY A 1 517 ? 3.842 2.307 42.207 1.00 80.12 517 GLY A CA 1
ATOM 4079 C C . GLY A 1 517 ? 3.485 0.919 41.710 1.00 80.12 517 GLY A C 1
ATOM 4080 O O . GLY A 1 517 ? 3.935 -0.104 42.222 1.00 80.12 517 GLY A O 1
ATOM 4081 N N . MET A 1 518 ? 2.620 0.882 40.699 1.00 78.12 518 MET A N 1
ATOM 4082 C CA . MET A 1 518 ? 2.186 -0.345 40.040 1.00 78.12 518 MET A CA 1
ATOM 4083 C C . MET A 1 518 ? 2.017 -0.135 38.539 1.00 78.12 518 MET A C 1
ATOM 4085 O O . MET A 1 518 ? 1.646 0.947 38.085 1.00 78.12 518 MET A O 1
ATOM 4089 N N . LYS A 1 519 ? 2.252 -1.194 37.767 1.00 76.81 519 LYS A N 1
ATOM 4090 C CA . LYS A 1 519 ? 1.846 -1.272 36.364 1.00 76.81 519 LYS A CA 1
ATOM 4091 C C . LYS A 1 519 ? 0.412 -1.781 36.293 1.00 76.81 519 LYS A C 1
ATOM 4093 O O . LYS A 1 519 ? 0.112 -2.811 36.894 1.00 76.81 519 LYS A O 1
ATOM 4098 N N . ILE A 1 520 ? -0.434 -1.116 35.518 1.00 76.56 520 ILE A N 1
ATOM 4099 C CA . ILE A 1 520 ? -1.796 -1.543 35.205 1.00 76.56 520 ILE A CA 1
ATOM 4100 C C . ILE A 1 520 ? -2.002 -1.714 33.694 1.00 76.56 520 ILE A C 1
ATOM 4102 O O . ILE A 1 520 ? -1.221 -1.216 32.881 1.00 76.56 520 ILE A O 1
ATOM 4106 N N . SER A 1 521 ? -3.069 -2.415 33.328 1.00 62.22 521 SER A N 1
ATOM 4107 C CA . SER A 1 521 ? -3.598 -2.529 31.968 1.00 62.22 521 SER A CA 1
ATOM 4108 C C . SER A 1 521 ? -5.089 -2.206 31.974 1.00 62.22 521 SER A C 1
ATOM 4110 O O . SER A 1 521 ? -5.786 -2.619 32.905 1.00 62.22 521 SER A O 1
ATOM 4112 N N . VAL A 1 522 ? -5.561 -1.480 30.965 1.00 67.75 522 VAL A N 1
ATOM 4113 C CA . VAL A 1 522 ? -6.981 -1.199 30.733 1.00 67.75 522 VAL A CA 1
ATOM 4114 C C . VAL A 1 522 ? -7.535 -2.221 29.747 1.00 67.75 522 VAL A C 1
ATOM 4116 O O . VAL A 1 522 ? -6.876 -2.578 28.772 1.00 67.75 522 VAL A O 1
ATOM 4119 N N . GLY A 1 523 ? -8.736 -2.720 30.022 1.00 51.12 523 GLY A N 1
ATOM 4120 C CA . GLY A 1 523 ? -9.400 -3.717 29.189 1.00 51.12 523 GLY A CA 1
ATOM 4121 C C . GLY A 1 523 ? -10.023 -3.149 27.915 1.00 51.12 523 GLY A C 1
ATOM 4122 O O . GLY A 1 523 ? -9.621 -2.099 27.423 1.00 51.12 523 GLY A O 1
ATOM 4123 N N . LYS A 1 524 ? -11.009 -3.861 27.362 1.00 50.03 524 LYS A N 1
ATOM 4124 C CA . LYS A 1 524 ? -11.593 -3.550 26.044 1.00 50.03 524 LYS A CA 1
ATOM 4125 C C . LYS A 1 524 ? -12.351 -2.227 25.952 1.00 50.03 524 LYS A C 1
ATOM 4127 O O . LYS A 1 524 ? -12.514 -1.685 24.864 1.00 50.03 524 LYS A O 1
ATOM 4132 N N . ASP A 1 525 ? -12.837 -1.738 27.084 1.00 61.38 525 ASP A N 1
ATOM 4133 C CA . ASP A 1 525 ? -13.573 -0.489 27.173 1.00 61.38 525 ASP A CA 1
ATOM 4134 C C . ASP A 1 525 ? -12.718 0.507 27.967 1.00 61.38 525 ASP A C 1
ATOM 4136 O O . ASP A 1 525 ? -12.157 0.131 29.006 1.00 61.38 525 ASP A O 1
ATOM 4140 N N . PRO A 1 526 ? -12.585 1.758 27.488 1.00 59.31 526 PRO A N 1
ATOM 4141 C CA . PRO A 1 526 ? -11.807 2.760 28.191 1.00 59.31 526 PRO A CA 1
ATOM 4142 C C . PRO A 1 526 ? -12.454 3.066 29.541 1.00 59.31 526 PRO A C 1
ATOM 4144 O O . PRO A 1 526 ? -13.663 2.899 29.740 1.00 59.31 526 PRO A O 1
ATOM 4147 N N . ILE A 1 527 ? -11.639 3.538 30.477 1.00 70.50 527 ILE A N 1
ATOM 4148 C CA . ILE A 1 527 ? -12.111 3.903 31.811 1.00 70.50 527 ILE A CA 1
ATOM 4149 C C . ILE A 1 527 ? -11.912 5.386 32.070 1.00 70.50 527 ILE A C 1
ATOM 4151 O O . ILE A 1 527 ? -10.933 5.982 31.626 1.00 70.50 527 ILE A O 1
ATOM 4155 N N . ARG A 1 528 ? -12.816 5.988 32.837 1.00 71.94 528 ARG A N 1
ATOM 4156 C CA . ARG A 1 528 ? -12.671 7.360 33.325 1.00 71.94 528 ARG A CA 1
ATOM 4157 C C . ARG A 1 528 ? -12.308 7.332 34.801 1.00 71.94 528 ARG A C 1
ATOM 4159 O O . ARG A 1 528 ? -13.022 6.738 35.601 1.00 71.94 528 ARG A O 1
ATOM 4166 N N . ILE A 1 529 ? -11.205 7.982 35.153 1.00 79.81 529 ILE A N 1
ATOM 4167 C CA . ILE A 1 529 ? -10.738 8.183 36.525 1.00 79.81 529 ILE A CA 1
ATOM 4168 C C . ILE A 1 529 ? -11.121 9.590 36.963 1.00 79.81 529 ILE A C 1
ATOM 4170 O O . ILE A 1 529 ? -10.739 10.562 36.319 1.00 79.81 529 ILE A O 1
ATOM 4174 N N . ASP A 1 530 ? -11.823 9.715 38.086 1.00 67.69 530 ASP A N 1
ATOM 4175 C CA . ASP A 1 530 ? -12.198 11.016 38.661 1.00 67.69 530 ASP A CA 1
ATOM 4176 C C . ASP A 1 530 ? -11.502 11.321 39.997 1.00 67.69 530 ASP A C 1
ATOM 4178 O O . ASP A 1 530 ? -11.553 12.446 40.503 1.00 67.69 530 ASP A O 1
ATOM 4182 N N . SER A 1 531 ? -10.841 10.316 40.575 1.00 77.44 531 SER A N 1
ATOM 4183 C CA . SER A 1 531 ? -10.230 10.389 41.895 1.00 77.44 531 SER A CA 1
ATOM 4184 C C . SER A 1 531 ? -9.036 9.449 41.981 1.00 77.44 531 SER A C 1
ATOM 4186 O O . SER A 1 531 ? -9.155 8.257 41.697 1.00 77.44 531 SER A O 1
ATOM 4188 N N . VAL A 1 532 ? -7.910 9.961 42.470 1.00 88.56 532 VAL A N 1
ATOM 4189 C CA . VAL A 1 532 ? -6.750 9.148 42.863 1.00 88.56 532 VAL A CA 1
ATOM 4190 C C . VAL A 1 532 ? -6.633 9.129 44.378 1.00 88.56 532 VAL A C 1
ATOM 4192 O O . VAL A 1 532 ? -6.983 10.101 45.048 1.00 88.56 532 VAL A O 1
ATOM 4195 N N . GLY A 1 533 ? -6.184 8.013 44.929 1.00 87.50 533 GLY A N 1
ATOM 4196 C CA . GLY A 1 533 ? -6.114 7.784 46.361 1.00 87.50 533 GLY A CA 1
ATOM 4197 C C . GLY A 1 533 ? -4.745 7.315 46.803 1.00 87.50 533 GLY A C 1
ATOM 4198 O O . GLY A 1 533 ? -4.043 6.639 46.059 1.00 87.50 533 GLY A O 1
ATOM 4199 N N . ARG A 1 534 ? -4.388 7.657 48.038 1.00 86.06 534 ARG A N 1
ATOM 4200 C CA . ARG A 1 534 ? -3.193 7.154 48.709 1.00 86.06 534 ARG A CA 1
ATOM 4201 C C . ARG A 1 534 ? -3.549 6.620 50.090 1.00 86.06 534 ARG A C 1
ATOM 4203 O O . ARG A 1 534 ? -4.387 7.204 50.779 1.00 86.06 534 ARG A O 1
ATOM 4210 N N . CYS A 1 535 ? -2.959 5.495 50.473 1.00 80.94 535 CYS A N 1
ATOM 4211 C CA . CYS A 1 535 ? -3.217 4.854 51.752 1.00 80.94 535 CYS A CA 1
ATOM 4212 C C . CYS A 1 535 ? -2.827 5.809 52.881 1.00 80.94 535 CYS A C 1
ATOM 4214 O O . CYS A 1 535 ? -1.758 6.423 52.846 1.00 80.94 535 CYS A O 1
ATOM 4216 N N . TYR A 1 536 ? -3.700 5.954 53.876 1.00 79.75 536 TYR A N 1
ATOM 4217 C CA . TYR A 1 536 ? -3.392 6.752 55.053 1.00 79.75 536 TYR A CA 1
ATOM 4218 C C . TYR A 1 536 ? -2.548 5.950 56.041 1.00 79.75 536 TYR A C 1
ATOM 4220 O O . TYR A 1 536 ? -2.890 4.818 56.381 1.00 79.75 536 TYR A O 1
ATOM 4228 N N . MET A 1 537 ? -1.471 6.564 56.530 1.00 74.94 537 MET A N 1
ATOM 4229 C CA . MET A 1 537 ? -0.583 5.995 57.538 1.00 74.94 537 MET A CA 1
ATOM 4230 C C . MET A 1 537 ? -0.435 6.983 58.691 1.00 74.94 537 MET A C 1
ATOM 4232 O O . MET A 1 537 ? -0.159 8.162 58.474 1.00 74.94 537 MET A O 1
ATOM 4236 N N . ASP A 1 538 ? -0.621 6.497 59.918 1.00 73.19 538 ASP A N 1
ATOM 4237 C CA . ASP A 1 538 ? -0.509 7.325 61.119 1.00 73.19 538 ASP A CA 1
ATOM 4238 C C . ASP A 1 538 ? 0.906 7.922 61.237 1.00 73.19 538 ASP A C 1
ATOM 4240 O O . ASP A 1 538 ? 1.901 7.206 61.092 1.00 73.19 538 ASP A O 1
ATOM 4244 N N . GLY A 1 539 ? 0.992 9.240 61.438 1.00 72.62 539 GLY A N 1
ATOM 4245 C CA . GLY A 1 539 ? 2.245 10.010 61.421 1.00 72.62 539 GLY A CA 1
ATOM 4246 C C . GLY A 1 539 ? 2.708 10.532 60.049 1.00 72.62 539 GLY A C 1
ATOM 4247 O O . GLY A 1 539 ? 3.566 11.419 60.016 1.00 72.62 539 GLY A O 1
ATOM 4248 N N . ASN A 1 540 ? 2.133 10.073 58.928 1.00 76.00 540 ASN A N 1
ATOM 4249 C CA . ASN A 1 540 ? 2.389 10.665 57.610 1.00 76.00 540 ASN A CA 1
ATOM 4250 C C . ASN A 1 540 ? 1.435 11.854 57.369 1.00 76.00 540 ASN A C 1
ATOM 4252 O O . ASN A 1 540 ? 0.238 11.688 57.134 1.00 76.00 540 ASN A O 1
ATOM 4256 N N . ILE A 1 541 ? 2.002 13.061 57.416 1.00 80.06 541 ILE A N 1
ATOM 4257 C CA . ILE A 1 541 ? 1.321 14.343 57.166 1.00 80.06 541 ILE A CA 1
ATOM 4258 C C . ILE A 1 541 ? 1.810 15.028 55.879 1.00 80.06 541 ILE A C 1
ATOM 4260 O O . ILE A 1 541 ? 1.518 16.197 55.645 1.00 80.06 541 ILE A O 1
ATOM 4264 N N . SER A 1 542 ? 2.604 14.331 55.070 1.00 81.44 542 SER A N 1
ATOM 4265 C CA . SER A 1 542 ? 3.293 14.887 53.908 1.00 81.44 542 SER A CA 1
ATOM 4266 C C . SER A 1 542 ? 2.404 14.981 52.677 1.00 81.44 542 SER A C 1
ATOM 4268 O O . SER A 1 542 ? 1.362 14.333 52.569 1.00 81.44 542 SER A O 1
ATOM 4270 N N . ALA A 1 543 ? 2.833 15.794 51.713 1.00 85.00 543 ALA A N 1
ATOM 4271 C CA . ALA A 1 543 ? 2.241 15.820 50.385 1.00 85.00 543 ALA A CA 1
ATOM 4272 C C . ALA A 1 543 ? 2.992 14.858 49.453 1.00 85.00 543 ALA A C 1
ATOM 4274 O O . ALA A 1 543 ? 4.201 15.004 49.281 1.00 85.00 543 ALA A O 1
ATOM 4275 N N . HIS A 1 544 ? 2.274 13.945 48.797 1.00 86.38 544 HIS A N 1
ATOM 4276 C CA . HIS A 1 544 ? 2.837 13.002 47.822 1.00 86.38 544 HIS A CA 1
ATOM 4277 C C . HIS A 1 544 ? 2.344 13.329 46.419 1.00 86.38 544 HIS A C 1
ATOM 4279 O O . HIS A 1 544 ? 1.168 13.640 46.215 1.00 86.38 544 HIS A O 1
ATOM 4285 N N . THR A 1 545 ? 3.235 13.260 45.434 1.00 86.25 545 THR A N 1
ATOM 4286 C CA . THR A 1 545 ? 2.875 13.418 44.026 1.00 86.25 545 THR A CA 1
ATOM 4287 C C . THR A 1 545 ? 2.447 12.071 43.470 1.00 86.25 545 THR A C 1
ATOM 4289 O O . THR A 1 545 ? 3.269 11.169 43.405 1.00 86.25 545 THR A O 1
ATOM 4292 N N . ILE A 1 546 ? 1.197 11.956 43.027 1.00 88.19 546 ILE A N 1
ATOM 4293 C CA . ILE A 1 546 ? 0.686 10.818 42.266 1.00 88.19 546 ILE A CA 1
ATOM 4294 C C . ILE A 1 546 ? 0.818 11.122 40.771 1.00 88.19 546 ILE A C 1
ATOM 4296 O O . ILE A 1 546 ? 0.391 12.186 40.311 1.00 88.19 546 ILE A O 1
ATOM 4300 N N . LYS A 1 547 ? 1.372 10.175 40.015 1.00 85.94 547 LYS A N 1
ATOM 4301 C CA . LYS A 1 547 ? 1.457 10.201 38.555 1.00 85.94 547 LYS A CA 1
ATOM 4302 C C . LYS A 1 547 ? 0.753 8.995 37.944 1.00 85.94 547 LYS A C 1
ATOM 4304 O O . LYS A 1 547 ? 0.899 7.888 38.451 1.00 85.94 547 LYS A O 1
ATOM 430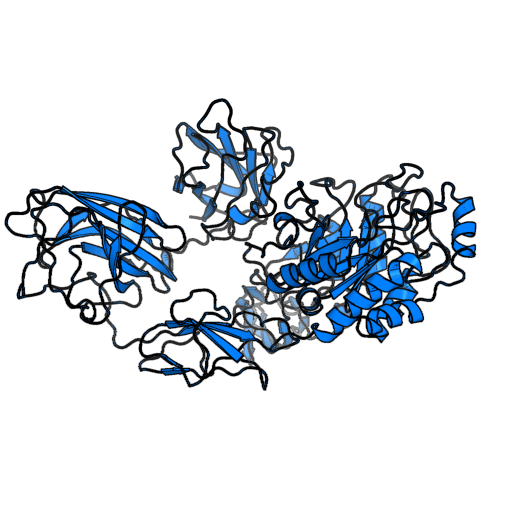9 N N . ILE A 1 548 ? 0.049 9.200 36.836 1.00 86.94 548 ILE A N 1
ATOM 4310 C CA . ILE A 1 548 ? -0.362 8.132 35.921 1.00 86.94 548 ILE A CA 1
ATOM 4311 C C . ILE A 1 548 ? 0.376 8.370 34.609 1.00 86.94 548 ILE A C 1
ATOM 4313 O O . ILE A 1 548 ? 0.323 9.472 34.070 1.00 86.94 548 ILE A O 1
ATOM 4317 N N . VAL A 1 549 ? 1.083 7.357 34.122 1.00 72.88 549 VAL A N 1
ATOM 4318 C CA . VAL A 1 549 ? 2.002 7.452 32.984 1.00 72.88 549 VAL A CA 1
ATOM 4319 C C . VAL A 1 549 ? 1.658 6.368 31.975 1.00 72.88 549 VAL A C 1
ATOM 4321 O O . VAL A 1 549 ? 1.616 5.200 32.346 1.00 72.88 549 VAL A O 1
ATOM 4324 N N . ARG A 1 550 ? 1.401 6.718 30.715 1.00 74.25 550 ARG A N 1
ATOM 4325 C CA . ARG A 1 550 ? 1.120 5.744 29.654 1.00 74.25 550 ARG A CA 1
ATOM 4326 C C . ARG A 1 550 ? 2.404 5.027 29.252 1.00 74.25 550 ARG A C 1
ATOM 4328 O O . ARG A 1 550 ? 3.439 5.648 29.091 1.00 74.25 550 ARG A O 1
ATOM 4335 N N . LEU A 1 551 ? 2.369 3.705 29.109 1.00 54.47 551 LEU A N 1
ATOM 4336 C CA . LEU A 1 551 ? 3.594 2.919 28.902 1.00 54.47 551 LEU A CA 1
ATOM 4337 C C . LEU A 1 551 ? 4.105 2.892 27.469 1.00 54.47 551 LEU A C 1
ATOM 4339 O O . LEU A 1 551 ? 5.265 2.546 27.276 1.00 54.47 551 LEU A O 1
ATOM 4343 N N . SER A 1 552 ? 3.257 3.170 26.480 1.00 44.31 552 SER A N 1
ATOM 4344 C CA . SER A 1 552 ? 3.676 3.152 25.075 1.00 44.31 552 SER A CA 1
ATOM 4345 C C . SER A 1 552 ? 4.687 4.252 24.757 1.00 44.31 552 SER A C 1
ATOM 4347 O O . SER A 1 552 ? 5.512 4.065 23.874 1.00 44.31 552 SER A O 1
ATOM 4349 N N . ASP A 1 553 ? 4.623 5.368 25.482 1.00 47.06 553 ASP A N 1
ATOM 4350 C CA . ASP A 1 553 ? 5.378 6.598 25.221 1.00 47.06 553 ASP A CA 1
ATOM 4351 C C . ASP A 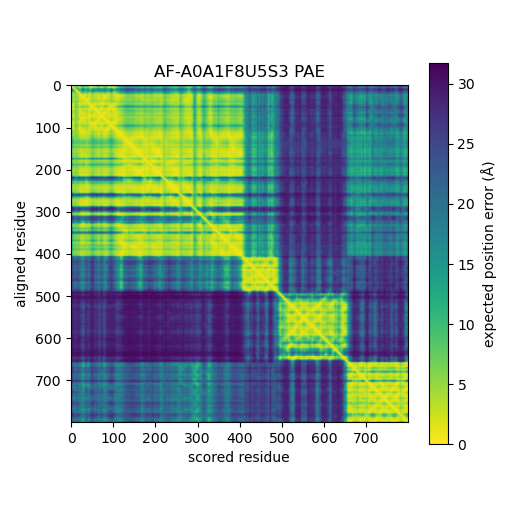1 553 ? 5.890 7.294 26.496 1.00 47.06 553 ASP A C 1
ATOM 4353 O O . ASP A 1 553 ? 6.529 8.333 26.410 1.00 47.06 553 ASP A O 1
ATOM 4357 N N . LEU A 1 554 ? 5.627 6.730 27.680 1.00 55.09 554 LEU A N 1
ATOM 4358 C CA . LEU A 1 554 ? 5.949 7.313 28.989 1.00 55.09 554 LEU A CA 1
ATOM 4359 C C . LEU A 1 554 ? 5.285 8.678 29.255 1.00 55.09 554 LEU A C 1
ATOM 4361 O O . LEU A 1 554 ? 5.707 9.398 30.162 1.00 55.09 554 LEU A O 1
ATOM 4365 N N . TYR A 1 555 ? 4.199 9.005 28.546 1.00 51.88 555 TYR A N 1
ATOM 4366 C CA . TYR A 1 555 ? 3.509 10.285 28.700 1.00 51.88 555 TYR A CA 1
ATOM 4367 C C . TYR A 1 555 ? 2.725 10.363 30.028 1.00 51.88 555 TYR A C 1
ATOM 4369 O O . TYR A 1 555 ? 1.901 9.479 30.311 1.00 51.88 555 TYR A O 1
ATOM 4377 N N . PRO A 1 556 ? 2.912 11.406 30.861 1.00 64.62 556 PRO A N 1
ATOM 4378 C CA . PRO A 1 556 ? 2.205 11.551 32.130 1.00 64.62 556 PRO A CA 1
ATOM 4379 C C . PRO A 1 556 ? 0.766 12.056 31.923 1.00 64.62 556 PRO A C 1
ATOM 4381 O O . PRO A 1 556 ? 0.492 13.253 31.956 1.00 64.62 556 PRO A O 1
ATOM 4384 N N . VAL A 1 557 ? -0.190 11.135 31.773 1.00 54.53 557 VAL A N 1
ATOM 4385 C CA . VAL A 1 557 ? -1.624 11.459 31.605 1.00 54.53 557 VAL A CA 1
ATOM 4386 C C . VAL A 1 557 ? -2.264 12.105 32.839 1.00 54.53 557 VAL A C 1
ATOM 4388 O O . VAL A 1 557 ? -3.303 12.753 32.733 1.00 54.53 557 VAL A O 1
ATOM 4391 N N . LEU A 1 558 ? -1.658 11.948 34.018 1.00 77.81 558 LEU A N 1
ATOM 4392 C CA . LEU A 1 558 ? -2.045 12.667 35.229 1.00 77.81 558 LEU A CA 1
ATOM 4393 C C . LEU A 1 558 ? -0.817 12.922 36.097 1.00 77.81 558 LEU A C 1
ATOM 4395 O O . LEU A 1 558 ? -0.068 11.996 36.389 1.00 77.81 558 LEU A O 1
ATOM 4399 N N . VAL A 1 559 ? -0.669 14.149 36.597 1.00 82.12 559 VAL A N 1
ATOM 4400 C CA . VAL A 1 559 ? 0.250 14.487 37.691 1.00 82.12 559 VAL A CA 1
ATOM 4401 C C . VAL A 1 559 ? -0.512 15.332 38.702 1.00 82.12 559 VAL A C 1
ATOM 4403 O O . VAL A 1 559 ? -1.058 16.381 38.370 1.00 82.12 559 VAL A O 1
ATOM 4406 N N . THR A 1 560 ? -0.582 14.887 39.952 1.00 84.75 560 THR A N 1
ATOM 4407 C CA . THR A 1 560 ? -1.284 15.618 41.012 1.00 84.75 560 THR A CA 1
ATOM 4408 C C . THR A 1 560 ? -0.628 15.383 42.362 1.00 84.75 560 THR A C 1
ATOM 4410 O O . THR A 1 560 ? 0.072 14.400 42.550 1.00 84.75 560 THR A O 1
ATOM 4413 N N . LYS A 1 561 ? -0.857 16.274 43.327 1.00 88.75 561 LYS A N 1
ATOM 4414 C CA . LYS A 1 561 ? -0.388 16.105 44.711 1.00 88.75 561 LYS A CA 1
ATOM 4415 C C . LYS A 1 561 ? -1.538 15.808 45.659 1.00 88.75 561 LYS A C 1
ATOM 4417 O O . LYS A 1 561 ? -2.522 16.547 45.635 1.00 88.75 561 LYS A O 1
ATOM 4422 N N . ILE A 1 562 ? -1.410 14.783 46.494 1.00 87.56 562 ILE A N 1
ATOM 4423 C CA . ILE A 1 562 ? -2.328 14.491 47.596 1.00 87.56 562 ILE A CA 1
ATOM 4424 C C . ILE A 1 562 ? -1.672 14.873 48.923 1.00 87.56 562 ILE A C 1
ATOM 4426 O O . ILE A 1 562 ? -0.540 14.484 49.189 1.00 87.56 562 ILE A O 1
ATOM 4430 N N . GLU A 1 563 ? -2.365 15.673 49.732 1.00 87.25 563 GLU A N 1
ATOM 4431 C CA . GLU A 1 563 ? -1.887 16.104 51.049 1.00 87.25 563 GLU A CA 1
ATOM 4432 C C . GLU A 1 563 ? -2.472 15.194 52.132 1.00 87.25 563 GLU A C 1
ATOM 4434 O O . GLU A 1 563 ? -3.695 15.115 52.282 1.00 87.25 563 GLU A O 1
ATOM 4439 N N . MET A 1 564 ? -1.611 14.478 52.862 1.00 85.81 564 MET A N 1
ATOM 4440 C CA . MET A 1 564 ? -2.043 13.449 53.814 1.00 85.81 564 MET A CA 1
ATOM 4441 C C . MET A 1 564 ? -2.531 14.018 55.152 1.00 85.81 564 MET A C 1
ATOM 4443 O O . MET A 1 564 ? -3.190 13.300 55.904 1.00 85.81 564 MET A O 1
ATOM 4447 N N . ASP A 1 565 ? -2.306 15.301 55.435 1.00 84.44 565 ASP A N 1
ATOM 4448 C CA . ASP A 1 565 ? -2.867 16.033 56.580 1.00 84.44 565 ASP A CA 1
ATOM 4449 C C . ASP A 1 565 ? -4.303 16.542 56.329 1.00 84.44 565 ASP A C 1
ATOM 4451 O O . ASP A 1 565 ? -5.049 16.813 57.271 1.00 84.44 565 ASP A O 1
ATOM 4455 N N . LYS A 1 566 ? -4.736 16.594 55.064 1.00 79.19 566 LYS A N 1
ATOM 4456 C CA . LYS A 1 566 ? -6.064 17.057 54.632 1.00 79.19 566 LYS A CA 1
ATOM 4457 C C . LYS A 1 566 ? -6.974 15.892 54.235 1.00 79.19 566 LYS A C 1
ATOM 4459 O O . LYS A 1 566 ? -6.532 14.763 54.028 1.00 79.19 566 LYS A O 1
ATOM 4464 N N . GLY A 1 567 ? -8.278 16.154 54.143 1.00 77.56 567 GLY A N 1
ATOM 4465 C CA . GLY A 1 567 ? -9.273 15.186 53.664 1.00 77.56 567 GLY A CA 1
ATOM 4466 C C . GLY A 1 567 ? -9.626 14.057 54.644 1.00 77.56 567 GLY A C 1
ATOM 4467 O O . GLY A 1 567 ? -8.975 13.842 55.668 1.00 77.56 567 GLY A O 1
ATOM 4468 N N . LYS A 1 568 ? -10.702 13.335 54.318 1.00 83.06 568 LYS A N 1
ATOM 4469 C CA . LYS A 1 568 ? -11.222 12.208 55.100 1.00 83.06 568 LYS A CA 1
ATOM 4470 C C . LYS A 1 568 ? -10.579 10.895 54.639 1.00 83.06 568 LYS A C 1
ATOM 4472 O O . LYS A 1 568 ? -10.365 10.698 53.447 1.00 83.06 568 LYS A O 1
ATOM 4477 N N . ILE A 1 569 ? -10.304 10.003 55.589 1.00 85.69 569 ILE A N 1
ATOM 4478 C CA . ILE A 1 569 ? -9.922 8.612 55.316 1.00 85.69 569 ILE A CA 1
ATOM 4479 C C . ILE A 1 569 ? -11.201 7.834 54.997 1.00 85.69 569 ILE A C 1
ATOM 4481 O O . ILE A 1 569 ? -12.138 7.826 55.802 1.00 85.69 569 ILE A O 1
ATOM 4485 N N . GLU A 1 570 ? -11.261 7.221 53.822 1.00 82.06 570 GLU A N 1
ATOM 4486 C CA . GLU A 1 570 ? -12.406 6.418 53.405 1.00 82.06 570 GLU A CA 1
ATOM 4487 C C . GLU A 1 570 ? -12.356 5.005 54.004 1.00 82.06 570 GLU A C 1
ATOM 4489 O O . GLU A 1 570 ? -11.359 4.565 54.579 1.00 82.06 570 GLU A O 1
ATOM 4494 N N . ASN A 1 571 ? -13.467 4.273 53.887 1.00 76.62 571 ASN A N 1
ATOM 4495 C CA . ASN A 1 571 ? -13.638 2.948 54.497 1.00 76.62 571 ASN A CA 1
ATOM 4496 C C . ASN A 1 571 ? -12.651 1.879 53.982 1.00 76.62 571 ASN A C 1
ATOM 4498 O O . ASN A 1 571 ? -12.498 0.834 54.620 1.00 76.62 571 ASN A O 1
ATOM 4502 N N . ASP A 1 572 ? -12.008 2.119 52.838 1.00 71.88 572 ASP A N 1
ATOM 4503 C CA . ASP A 1 572 ? -10.962 1.275 52.254 1.00 71.88 572 ASP A CA 1
ATOM 4504 C C . ASP A 1 572 ? -9.553 1.587 52.797 1.00 71.88 572 ASP A C 1
ATOM 4506 O O . ASP A 1 572 ? -8.612 0.872 52.466 1.00 71.88 572 ASP A O 1
ATOM 4510 N N . GLY A 1 573 ? -9.409 2.600 53.662 1.00 78.69 573 GLY A N 1
ATOM 4511 C CA . GLY A 1 573 ? -8.136 3.017 54.260 1.00 78.69 573 GLY A CA 1
ATOM 4512 C C . GLY A 1 573 ? -7.367 4.061 53.445 1.00 78.69 573 GLY A C 1
ATOM 4513 O O . GLY A 1 573 ? -6.284 4.479 53.858 1.00 78.69 573 GLY A O 1
ATOM 4514 N N . TYR A 1 574 ? -7.918 4.521 52.319 1.00 85.75 574 TYR A N 1
ATOM 4515 C CA . TYR A 1 574 ? -7.287 5.514 51.454 1.00 85.75 574 TYR A CA 1
ATOM 4516 C C . TYR A 1 574 ? -7.874 6.905 51.691 1.00 85.75 574 TYR A C 1
ATOM 4518 O O . TYR A 1 574 ? -9.068 7.084 51.941 1.00 85.75 574 TYR A O 1
ATOM 4526 N N . LYS A 1 575 ? -7.028 7.926 51.575 1.00 86.94 575 LYS A N 1
ATOM 4527 C CA . LYS A 1 575 ? -7.472 9.298 51.329 1.00 86.94 575 LYS A CA 1
ATOM 4528 C C . LYS A 1 575 ? -7.528 9.499 49.827 1.00 86.94 575 LYS A C 1
ATOM 4530 O O . LYS A 1 575 ? -6.565 9.177 49.139 1.00 86.94 575 LYS A O 1
ATOM 4535 N N . TYR A 1 576 ? -8.632 10.039 49.325 1.00 86.56 576 TYR A N 1
ATOM 4536 C CA . TYR A 1 576 ? -8.789 10.345 47.906 1.00 86.56 576 TYR A CA 1
ATOM 4537 C C . TYR A 1 576 ? -8.736 11.844 47.657 1.00 86.56 576 TYR A C 1
ATOM 4539 O O . TYR A 1 576 ? -9.293 12.642 48.411 1.00 86.56 576 TYR A O 1
ATOM 4547 N N . LYS A 1 577 ? -8.117 12.212 46.540 1.00 82.31 577 LYS A N 1
ATOM 4548 C CA . LYS A 1 577 ? -8.196 13.538 45.949 1.00 82.31 577 LYS A CA 1
ATOM 4549 C C . LYS A 1 577 ? -8.963 13.441 44.638 1.00 82.31 577 LYS A C 1
ATOM 4551 O O . LYS A 1 577 ? -8.577 12.691 43.743 1.00 82.31 577 LYS A O 1
ATOM 4556 N N . ARG A 1 578 ? -10.018 14.248 44.518 1.00 73.88 578 ARG A N 1
ATOM 4557 C CA . ARG A 1 578 ? -10.721 14.436 43.249 1.00 73.88 578 ARG A CA 1
ATOM 4558 C C . ARG A 1 578 ? -9.795 15.131 42.254 1.00 73.88 578 ARG A C 1
ATOM 4560 O O . ARG A 1 578 ? -9.119 16.101 42.606 1.00 73.88 578 ARG A O 1
ATOM 4567 N N . VAL A 1 579 ? -9.772 14.640 41.027 1.00 66.62 579 VAL A N 1
ATOM 4568 C CA . VAL A 1 579 ? -9.009 15.208 39.914 1.00 66.62 579 VAL A CA 1
ATOM 4569 C C . VAL A 1 579 ? -9.959 15.599 38.789 1.00 66.62 579 VAL A C 1
ATOM 4571 O O . VAL A 1 579 ? -11.126 15.203 38.784 1.00 66.62 579 VAL A O 1
ATOM 4574 N N . ALA A 1 580 ? -9.478 16.413 37.848 1.00 53.12 580 ALA A N 1
ATOM 4575 C CA . ALA A 1 580 ? -10.173 16.542 36.573 1.00 53.12 580 ALA A CA 1
ATOM 4576 C C . ALA A 1 580 ? -10.284 15.137 35.950 1.00 53.12 580 ALA A C 1
ATOM 4578 O O . ALA A 1 580 ? -9.299 14.400 36.032 1.00 53.12 580 ALA A O 1
ATOM 4579 N N . PRO A 1 581 ? -11.442 14.739 35.391 1.00 53.94 581 PRO A N 1
ATOM 4580 C CA . PRO A 1 581 ? -11.603 13.394 34.863 1.00 53.94 581 PRO A CA 1
ATOM 4581 C C . PRO A 1 581 ? -10.543 13.065 33.808 1.00 53.94 581 PRO A C 1
ATOM 4583 O O . PRO A 1 581 ? -10.373 13.812 32.847 1.00 53.94 581 PRO A O 1
ATOM 4586 N N . VAL A 1 582 ? -9.845 11.946 33.990 1.00 56.16 582 VAL A N 1
ATOM 4587 C CA . VAL A 1 582 ? -8.813 11.446 33.074 1.00 56.16 582 VAL A CA 1
ATOM 4588 C C . VAL A 1 582 ? -9.299 10.143 32.466 1.00 56.16 582 VAL A C 1
ATOM 4590 O O . VAL A 1 582 ? -9.685 9.230 33.193 1.00 56.16 582 VAL A O 1
ATOM 4593 N N . VAL A 1 583 ? -9.288 10.050 31.139 1.00 66.88 583 VAL A N 1
ATOM 4594 C CA . VAL A 1 583 ? -9.624 8.811 30.431 1.00 66.88 583 VAL A CA 1
ATOM 4595 C C . VAL A 1 583 ? -8.354 7.995 30.235 1.00 66.88 583 VAL A C 1
ATOM 4597 O O . VAL A 1 583 ? -7.348 8.523 29.764 1.00 66.88 583 VAL A O 1
ATOM 4600 N N . LEU A 1 584 ? -8.402 6.719 30.613 1.00 75.38 584 LEU A N 1
ATOM 4601 C CA . LEU A 1 584 ? -7.397 5.741 30.226 1.00 75.38 584 LEU A CA 1
ATOM 4602 C C . LEU A 1 584 ? -7.953 4.897 29.081 1.00 75.38 584 LEU A C 1
ATOM 4604 O O . LEU A 1 584 ? -9.050 4.340 29.181 1.00 75.38 584 LEU A O 1
ATOM 4608 N N . ASP A 1 585 ? -7.186 4.837 28.000 1.00 56.09 585 ASP A N 1
ATOM 4609 C CA . ASP A 1 585 ? -7.584 4.245 26.732 1.00 56.09 585 ASP A CA 1
ATOM 4610 C C . ASP A 1 585 ? -7.739 2.727 26.859 1.00 56.09 585 ASP A C 1
ATOM 4612 O O . ASP A 1 585 ? -6.992 2.068 27.590 1.00 56.09 585 ASP A O 1
ATOM 4616 N N . ALA A 1 586 ? -8.692 2.161 26.117 1.00 55.91 586 ALA A N 1
ATOM 4617 C CA . ALA A 1 586 ? -8.852 0.716 26.023 1.00 55.91 586 ALA A CA 1
ATOM 4618 C C . ALA A 1 586 ? -7.546 0.050 25.563 1.00 55.91 586 ALA A C 1
ATOM 4620 O O . ALA A 1 586 ? -6.761 0.635 24.814 1.00 55.91 586 ALA A O 1
ATOM 4621 N N . TYR A 1 587 ? -7.309 -1.177 26.018 1.00 49.38 587 TYR A N 1
ATOM 4622 C CA . TYR A 1 587 ? -6.147 -1.998 25.658 1.00 49.38 587 TYR A CA 1
ATOM 4623 C C . TYR A 1 587 ? -4.775 -1.356 25.951 1.00 49.38 587 TYR A C 1
ATOM 4625 O O . TYR A 1 587 ? -3.745 -1.808 25.440 1.00 49.38 587 TYR A O 1
ATOM 4633 N N . THR A 1 588 ? -4.734 -0.316 26.790 1.00 48.81 588 THR A N 1
ATOM 4634 C CA . THR A 1 588 ? -3.532 0.491 27.032 1.00 48.81 588 THR A CA 1
ATOM 4635 C C . THR A 1 588 ? -2.968 0.258 28.433 1.00 48.81 588 THR A C 1
ATOM 4637 O O . THR A 1 588 ? -3.688 -0.011 29.395 1.00 48.81 588 THR A O 1
ATOM 4640 N N . HIS A 1 589 ? -1.642 0.328 28.560 1.00 64.94 589 HIS A N 1
ATOM 4641 C CA . HIS A 1 589 ? -0.930 0.076 29.811 1.00 64.94 589 HIS A CA 1
ATOM 4642 C C . HIS A 1 589 ? -0.471 1.377 30.464 1.00 64.94 589 HIS A C 1
ATOM 4644 O O . HIS A 1 589 ? 0.004 2.275 29.770 1.00 64.94 589 HIS A O 1
ATOM 4650 N N . TYR A 1 590 ? -0.537 1.443 31.795 1.00 79.31 590 TYR A N 1
ATOM 4651 C CA . TYR A 1 590 ? -0.146 2.628 32.563 1.00 79.31 590 TYR A CA 1
ATOM 4652 C C . TYR A 1 590 ? 0.711 2.265 33.783 1.00 79.31 590 TYR A C 1
ATOM 4654 O O . TYR A 1 590 ? 0.536 1.202 34.375 1.00 79.31 590 TYR A O 1
ATOM 4662 N N . TYR A 1 591 ? 1.639 3.137 34.173 1.00 80.00 591 TYR A N 1
ATOM 4663 C CA . TYR A 1 591 ? 2.236 3.144 35.502 1.00 80.00 591 TYR A CA 1
ATOM 4664 C C . TYR A 1 591 ? 1.450 4.111 36.362 1.00 80.00 591 TYR A C 1
ATOM 4666 O O . TYR A 1 591 ? 1.095 5.198 35.917 1.00 80.00 591 TYR A O 1
ATOM 4674 N N . ILE A 1 592 ? 1.202 3.719 37.602 1.00 85.38 592 ILE A N 1
ATOM 4675 C CA . ILE A 1 592 ? 0.604 4.579 38.611 1.00 85.38 592 ILE A CA 1
ATOM 4676 C C . ILE A 1 592 ? 1.592 4.654 39.756 1.00 85.38 592 ILE A C 1
ATOM 4678 O O . ILE A 1 592 ? 1.866 3.639 40.395 1.00 85.38 592 ILE A O 1
ATOM 4682 N N . LEU A 1 593 ? 2.144 5.842 39.955 1.00 83.06 593 LEU A N 1
ATOM 4683 C CA . LEU A 1 593 ? 3.349 6.097 40.731 1.00 83.06 593 LEU A CA 1
ATOM 4684 C C . LEU A 1 593 ? 3.093 7.168 41.792 1.00 83.06 593 LEU A C 1
ATOM 4686 O O . LEU A 1 593 ? 2.290 8.072 41.574 1.00 83.06 593 LEU A O 1
ATOM 4690 N N . SER A 1 594 ? 3.796 7.089 42.913 1.00 84.75 594 SER A N 1
ATOM 4691 C CA . SER A 1 594 ? 3.785 8.038 44.022 1.00 84.75 594 SER A CA 1
ATOM 4692 C C . SER A 1 594 ? 5.226 8.401 44.373 1.00 84.75 594 SER A C 1
ATOM 4694 O O . SER A 1 594 ? 6.123 7.571 44.252 1.00 84.75 594 SER A O 1
ATOM 4696 N N . THR A 1 595 ? 5.470 9.657 44.742 1.00 78.94 595 THR A N 1
ATOM 4697 C CA . THR A 1 595 ? 6.745 10.072 45.348 1.00 78.94 595 THR A CA 1
ATOM 4698 C C . THR A 1 595 ? 6.715 9.841 46.846 1.00 78.94 595 THR A C 1
ATOM 4700 O O . THR A 1 595 ? 5.733 10.213 47.495 1.00 78.94 595 THR A O 1
ATOM 4703 N N . GLU A 1 596 ? 7.831 9.384 47.396 1.00 74.38 596 GLU A N 1
ATOM 4704 C CA . GLU A 1 596 ? 7.915 8.941 48.785 1.00 74.38 596 GLU A CA 1
ATOM 4705 C C . GLU A 1 596 ? 8.935 9.777 49.570 1.00 74.38 596 GLU A C 1
ATOM 4707 O O . GLU A 1 596 ? 9.896 10.308 49.011 1.00 74.38 596 GLU A O 1
ATOM 4712 N N . ASP A 1 597 ? 8.704 9.944 50.868 1.00 71.69 597 ASP A N 1
ATOM 4713 C CA . ASP A 1 597 ? 9.557 10.657 51.810 1.00 71.69 597 ASP A CA 1
ATOM 4714 C C . ASP A 1 597 ? 9.999 9.757 52.976 1.00 71.69 597 ASP A C 1
ATOM 4716 O O . ASP A 1 597 ? 9.607 8.599 53.103 1.00 71.69 597 ASP A O 1
ATOM 4720 N N . SER A 1 598 ? 10.869 10.271 53.848 1.00 66.38 598 SER A N 1
ATOM 4721 C CA . SER A 1 598 ? 11.488 9.469 54.915 1.00 66.38 598 SER A CA 1
ATOM 4722 C C . SER A 1 598 ? 10.513 8.974 55.992 1.00 66.38 598 SER A C 1
ATOM 4724 O O . SER A 1 598 ? 10.909 8.199 56.866 1.00 66.38 598 SER A O 1
ATOM 4726 N N . ARG A 1 599 ? 9.250 9.410 55.954 1.00 69.69 599 ARG A N 1
ATOM 4727 C CA . ARG A 1 599 ? 8.166 8.968 56.841 1.00 69.69 599 ARG A CA 1
ATOM 4728 C C . ARG A 1 599 ? 7.273 7.917 56.180 1.00 69.69 599 ARG A C 1
ATOM 4730 O O . ARG A 1 599 ? 6.343 7.438 56.832 1.00 69.69 599 ARG A O 1
ATOM 4737 N N . ASP A 1 600 ? 7.554 7.549 54.931 1.00 70.25 600 ASP A N 1
ATOM 4738 C CA . ASP A 1 600 ? 6.805 6.538 54.202 1.00 70.25 600 ASP A CA 1
ATOM 4739 C C . ASP A 1 600 ? 7.255 5.117 54.491 1.00 70.25 600 ASP A C 1
ATOM 4741 O O . ASP A 1 600 ? 8.421 4.810 54.768 1.00 70.25 600 ASP A O 1
ATOM 4745 N N . TYR A 1 601 ? 6.262 4.239 54.420 1.00 67.75 601 TYR A N 1
ATOM 4746 C CA . TYR A 1 601 ? 6.410 2.818 54.636 1.00 67.75 601 TYR A CA 1
ATOM 4747 C C . TYR A 1 601 ? 5.736 2.070 53.502 1.00 67.75 601 TYR A C 1
ATOM 4749 O O . TYR A 1 601 ? 4.566 2.319 53.214 1.00 67.75 601 TYR A O 1
ATOM 4757 N N . SER A 1 602 ? 6.445 1.086 52.961 1.00 62.16 602 SER A N 1
ATOM 4758 C CA . SER A 1 602 ? 5.843 0.102 52.069 1.00 62.16 602 SER A CA 1
ATOM 4759 C C . SER A 1 602 ? 4.888 -0.784 52.848 1.00 62.16 602 SER A C 1
ATOM 4761 O O . SER A 1 602 ? 5.135 -1.146 54.006 1.00 62.16 602 SER A O 1
ATOM 4763 N N . LEU A 1 603 ? 3.767 -1.110 52.211 1.00 65.12 603 LEU A N 1
ATOM 4764 C CA . LEU A 1 603 ? 2.796 -2.039 52.760 1.00 65.12 603 LEU A CA 1
ATOM 4765 C C . LEU A 1 603 ? 3.093 -3.431 52.243 1.00 65.12 603 LEU A C 1
ATOM 4767 O O . LEU A 1 603 ? 3.406 -3.604 51.073 1.00 65.12 603 LEU A O 1
ATOM 4771 N N . ASN A 1 604 ? 2.948 -4.439 53.093 1.00 61.12 604 ASN A N 1
ATOM 4772 C CA . ASN A 1 604 ? 3.042 -5.816 52.647 1.00 61.12 604 ASN A CA 1
ATOM 4773 C C . ASN A 1 604 ? 1.696 -6.265 52.030 1.00 61.12 604 ASN A C 1
ATOM 4775 O O . ASN A 1 604 ? 0.887 -6.908 52.702 1.00 61.12 604 ASN A O 1
ATOM 4779 N N . ILE A 1 605 ? 1.386 -5.811 50.807 1.00 59.03 605 ILE A N 1
ATOM 4780 C CA . ILE A 1 605 ? 0.142 -6.155 50.099 1.00 59.03 605 ILE A CA 1
ATOM 4781 C C . ILE A 1 605 ? 0.461 -7.196 49.044 1.00 59.03 605 ILE A C 1
ATOM 4783 O O . ILE A 1 605 ? 1.185 -6.924 48.091 1.00 59.03 605 ILE A O 1
ATOM 4787 N N . ASN A 1 606 ? -0.188 -8.350 49.162 1.00 60.75 606 ASN A N 1
ATOM 4788 C CA . ASN A 1 606 ? -0.201 -9.329 48.094 1.00 60.75 606 ASN A CA 1
ATOM 4789 C C . ASN A 1 606 ? -1.067 -8.819 46.926 1.00 60.75 606 ASN A C 1
ATOM 4791 O O . ASN A 1 606 ? -2.287 -9.008 46.910 1.00 60.75 606 ASN A O 1
ATOM 4795 N N . LEU A 1 607 ? -0.441 -8.183 45.934 1.00 58.84 607 LEU A N 1
ATOM 4796 C CA . LEU A 1 607 ? -1.140 -7.618 44.773 1.00 58.84 607 LEU A CA 1
ATOM 4797 C C . LEU A 1 607 ? -1.829 -8.684 43.904 1.00 58.84 607 LEU A C 1
ATOM 4799 O O . LEU A 1 607 ? -2.767 -8.351 43.182 1.00 58.84 607 LEU A O 1
ATOM 4803 N N . SER A 1 608 ? -1.451 -9.963 44.022 1.00 52.31 608 SER A N 1
ATOM 4804 C CA . SER A 1 608 ? -2.167 -11.068 43.360 1.00 52.31 608 SER A CA 1
ATOM 4805 C C . SER A 1 608 ? -3.582 -11.299 43.916 1.00 52.31 608 SER A C 1
ATOM 4807 O O . SER A 1 608 ? -4.414 -11.902 43.243 1.00 52.31 608 SER A O 1
ATOM 4809 N N . SER A 1 609 ? -3.880 -10.776 45.113 1.00 50.06 609 SER A N 1
ATOM 4810 C CA . SER A 1 609 ? -5.209 -10.810 45.744 1.00 50.06 609 SER A CA 1
ATOM 4811 C C . SER A 1 609 ? -6.042 -9.535 45.524 1.00 50.06 609 SER A C 1
ATOM 4813 O O . SER A 1 609 ? -7.163 -9.430 46.023 1.00 50.06 609 SER A O 1
ATOM 4815 N N . ALA A 1 610 ? -5.520 -8.551 44.781 1.00 55.88 610 ALA A N 1
ATOM 4816 C CA . ALA A 1 610 ? -6.243 -7.326 44.440 1.00 55.88 610 ALA A CA 1
ATOM 4817 C C . ALA A 1 610 ? -7.436 -7.603 43.502 1.00 55.88 610 ALA A C 1
ATOM 4819 O O . ALA A 1 610 ? -7.360 -8.457 42.616 1.00 55.88 610 ALA A O 1
ATOM 4820 N N . GLU A 1 611 ? -8.539 -6.860 43.658 1.00 51.50 611 GLU A N 1
ATOM 4821 C CA . GLU A 1 611 ? -9.700 -6.997 42.771 1.00 51.50 611 GLU A CA 1
ATOM 4822 C C . GLU A 1 611 ? -9.376 -6.445 41.377 1.00 51.50 611 GLU A C 1
ATOM 4824 O O . GLU A 1 611 ? -9.443 -5.244 41.127 1.00 51.50 611 GLU A O 1
ATOM 4829 N N . THR A 1 612 ? -9.059 -7.331 40.436 1.00 52.62 612 THR A N 1
ATOM 4830 C CA . THR A 1 612 ? -8.860 -6.974 39.023 1.00 52.62 612 THR A CA 1
ATOM 4831 C C . THR A 1 612 ? -10.120 -7.242 38.209 1.00 52.62 612 THR A C 1
ATOM 4833 O O . THR A 1 612 ? -10.867 -8.184 38.486 1.00 52.62 612 THR A O 1
ATOM 4836 N N . SER A 1 613 ? -10.406 -6.372 37.240 1.00 54.22 613 SER A N 1
ATOM 4837 C CA . SER A 1 613 ? -11.623 -6.373 36.423 1.00 54.22 613 SER A CA 1
ATOM 4838 C C . SER A 1 613 ? -11.362 -6.546 34.945 1.00 54.22 613 SER A C 1
ATOM 4840 O O . SER A 1 613 ? -10.233 -6.386 34.497 1.00 54.22 613 SER A O 1
ATOM 4842 N N . SER A 1 614 ? -12.430 -6.799 34.181 1.00 54.28 614 SER A N 1
ATOM 4843 C CA . SER A 1 614 ? -12.401 -6.716 32.717 1.00 54.28 614 SER A CA 1
ATOM 4844 C C . SER A 1 614 ? -12.035 -5.320 32.203 1.00 54.28 614 SER A C 1
ATOM 4846 O O . SER A 1 614 ? -11.766 -5.182 31.020 1.00 54.28 614 SER A O 1
ATOM 4848 N N . ALA A 1 615 ? -12.032 -4.296 33.062 1.00 55.34 615 ALA A N 1
ATOM 4849 C CA . ALA A 1 615 ? -11.718 -2.917 32.714 1.00 55.34 615 ALA A CA 1
ATOM 4850 C C . ALA A 1 615 ? -10.327 -2.470 33.186 1.00 55.34 615 ALA A C 1
ATOM 4852 O O . ALA A 1 615 ? -9.713 -1.645 32.523 1.00 55.34 615 ALA A O 1
ATOM 4853 N N . VAL A 1 616 ? -9.811 -3.004 34.301 1.00 66.00 616 VAL A N 1
ATOM 4854 C CA . VAL A 1 616 ? -8.492 -2.660 34.855 1.00 66.00 616 VAL A CA 1
ATOM 4855 C C . VAL A 1 616 ? -7.848 -3.865 35.532 1.00 66.00 616 VAL A C 1
ATOM 4857 O O . VAL A 1 616 ? -8.415 -4.447 36.463 1.00 66.00 616 VAL A O 1
ATOM 4860 N N . ARG A 1 617 ? -6.607 -4.174 35.149 1.00 67.19 617 ARG A N 1
ATOM 4861 C CA . ARG A 1 617 ? -5.776 -5.212 35.772 1.00 67.19 617 ARG A CA 1
ATOM 4862 C C . ARG A 1 617 ? -4.475 -4.637 36.326 1.00 67.19 617 ARG A C 1
ATOM 4864 O O . ARG A 1 617 ? -3.756 -3.958 35.602 1.00 67.19 617 ARG A O 1
ATOM 4871 N N . ILE A 1 618 ? -4.129 -4.972 37.572 1.00 72.44 618 ILE A N 1
ATOM 4872 C CA . ILE A 1 618 ? -2.792 -4.728 38.138 1.00 72.44 618 ILE A CA 1
ATOM 4873 C C . ILE A 1 618 ? -1.859 -5.832 37.646 1.00 72.44 618 ILE A C 1
ATOM 4875 O O . ILE A 1 618 ? -2.174 -7.014 37.762 1.00 72.44 618 ILE A O 1
ATOM 4879 N N . LEU A 1 619 ? -0.726 -5.448 37.069 1.00 62.22 619 LEU A N 1
ATOM 4880 C CA . LEU A 1 619 ? 0.240 -6.378 36.495 1.00 62.22 619 LEU A CA 1
ATOM 4881 C C . LEU A 1 619 ? 1.385 -6.694 37.455 1.00 62.22 619 LEU A C 1
ATOM 4883 O O . LEU A 1 619 ? 1.794 -7.845 37.527 1.00 62.22 619 LEU A O 1
ATOM 4887 N N . ARG A 1 620 ? 1.924 -5.684 38.149 1.00 64.25 620 ARG A N 1
ATOM 4888 C CA . ARG A 1 620 ? 3.020 -5.832 39.128 1.00 64.25 620 ARG A CA 1
ATOM 4889 C C . ARG A 1 620 ? 3.291 -4.528 39.883 1.00 64.25 620 ARG A C 1
ATOM 4891 O O . ARG A 1 620 ? 2.983 -3.464 39.329 1.00 64.25 620 ARG A O 1
ATOM 4898 N N . PRO A 1 621 ? 3.915 -4.578 41.073 1.00 70.94 621 PRO A N 1
ATOM 4899 C CA . PRO A 1 621 ? 4.524 -3.394 41.671 1.00 70.94 621 PRO A CA 1
ATOM 4900 C C . PRO A 1 621 ? 5.701 -2.908 40.812 1.00 70.94 621 PRO A C 1
ATOM 4902 O O . PRO A 1 621 ? 6.302 -3.681 40.059 1.00 70.94 621 PRO A O 1
ATOM 4905 N N . VAL A 1 622 ? 6.013 -1.617 40.893 1.00 70.06 622 VAL A N 1
ATOM 4906 C CA . VAL A 1 622 ? 7.167 -1.012 40.216 1.00 70.06 622 VAL A CA 1
ATOM 4907 C C . VAL A 1 622 ? 7.838 0.036 41.098 1.00 70.06 622 VAL A C 1
ATOM 4909 O O . VAL A 1 622 ? 7.158 0.795 41.789 1.00 70.06 622 VAL A O 1
ATOM 4912 N N . TRP A 1 623 ? 9.167 0.095 41.012 1.00 73.50 623 TRP A N 1
ATOM 4913 C CA . TRP A 1 623 ? 9.971 1.227 41.458 1.00 73.50 623 TRP A CA 1
ATOM 4914 C C . TRP A 1 623 ? 10.655 1.849 40.249 1.00 73.50 623 TRP A C 1
ATOM 4916 O O . TRP A 1 623 ? 11.243 1.133 39.435 1.00 73.50 623 TRP A O 1
ATOM 4926 N N . THR A 1 624 ? 10.556 3.166 40.105 1.00 66.56 624 THR A N 1
ATOM 4927 C CA . THR A 1 624 ? 11.179 3.886 38.991 1.00 66.56 624 THR A CA 1
ATOM 4928 C C . THR A 1 624 ? 11.929 5.095 39.509 1.00 66.56 624 THR A C 1
ATOM 4930 O O . THR A 1 624 ? 11.405 5.819 40.348 1.00 66.56 624 THR A O 1
ATOM 4933 N N . ASP A 1 625 ? 13.124 5.374 39.002 1.00 64.94 625 ASP A N 1
ATOM 4934 C CA . ASP A 1 625 ? 13.740 6.677 39.273 1.00 64.94 625 ASP A CA 1
ATOM 4935 C C . ASP A 1 625 ? 13.075 7.793 38.447 1.00 64.94 625 ASP A C 1
ATOM 4937 O O . ASP A 1 625 ? 12.149 7.568 37.660 1.00 64.94 625 ASP A O 1
ATOM 4941 N N . ILE A 1 626 ? 13.547 9.027 38.632 1.00 52.09 626 ILE A N 1
ATOM 4942 C CA . ILE A 1 626 ? 13.048 10.198 37.901 1.00 52.09 626 ILE A CA 1
ATOM 4943 C C . ILE A 1 626 ? 13.317 10.138 36.384 1.00 52.09 626 ILE A C 1
ATOM 4945 O O . ILE A 1 626 ? 12.679 10.880 35.644 1.00 52.09 626 ILE A O 1
ATOM 4949 N N . SER A 1 627 ? 14.219 9.260 35.924 1.00 45.62 627 SER A N 1
ATOM 4950 C CA . SER A 1 627 ? 14.538 9.035 34.505 1.00 45.62 627 SER A CA 1
ATOM 4951 C C . SER A 1 627 ? 13.678 7.945 33.852 1.00 45.62 627 SER A C 1
ATOM 4953 O O . SER A 1 627 ? 13.816 7.685 32.660 1.00 45.62 627 SER A O 1
ATOM 4955 N N . GLY A 1 628 ? 12.778 7.308 34.613 1.00 49.91 628 GLY A N 1
ATOM 4956 C CA . GLY A 1 628 ? 11.905 6.241 34.118 1.00 49.91 628 GLY A CA 1
ATOM 4957 C C . GLY A 1 628 ? 12.568 4.861 34.074 1.00 49.91 628 GLY A C 1
ATOM 4958 O O . GLY A 1 628 ? 11.953 3.909 33.589 1.00 49.91 628 GLY A O 1
ATOM 4959 N N . THR A 1 629 ? 13.785 4.720 34.611 1.00 53.44 629 THR A N 1
ATOM 4960 C CA . THR A 1 629 ? 14.458 3.421 34.721 1.00 53.44 629 THR A CA 1
ATOM 4961 C C . THR A 1 629 ? 13.719 2.563 35.744 1.00 53.44 629 THR A C 1
ATOM 4963 O O . THR A 1 629 ? 13.556 2.956 36.900 1.00 53.44 629 THR A O 1
ATOM 4966 N N . VAL A 1 630 ? 13.238 1.395 35.309 1.00 57.34 630 VAL A N 1
ATOM 4967 C CA . VAL A 1 630 ? 12.466 0.465 36.143 1.00 57.34 630 VAL A CA 1
ATOM 4968 C C . VAL A 1 630 ? 13.421 -0.450 36.905 1.00 57.34 630 VAL A C 1
ATOM 4970 O O . VAL A 1 630 ? 14.149 -1.235 36.299 1.00 57.34 630 VAL A O 1
ATOM 4973 N N . TYR A 1 631 ? 13.371 -0.405 38.233 1.00 55.88 631 TYR A N 1
ATOM 4974 C CA . TYR A 1 631 ? 14.104 -1.326 39.095 1.00 55.88 631 TYR A CA 1
ATOM 4975 C C . TYR A 1 631 ? 13.202 -2.516 39.432 1.00 55.88 631 TYR A C 1
ATOM 4977 O O . TYR A 1 631 ? 12.106 -2.362 39.978 1.00 55.88 631 TYR A O 1
ATOM 4985 N N . HIS A 1 632 ? 13.637 -3.719 39.057 1.00 54.00 632 HIS A N 1
ATOM 4986 C CA . HIS A 1 632 ? 12.886 -4.946 39.308 1.00 54.00 632 HIS A CA 1
ATOM 4987 C C . HIS A 1 632 ? 13.104 -5.439 40.740 1.00 54.00 632 HIS A C 1
ATOM 4989 O O . HIS A 1 632 ? 14.234 -5.686 41.156 1.00 54.00 632 HIS A O 1
ATOM 4995 N N . ILE A 1 633 ? 12.003 -5.634 41.467 1.00 51.91 633 ILE A N 1
ATOM 4996 C CA . ILE A 1 633 ? 11.981 -6.399 42.716 1.00 51.91 633 ILE A CA 1
ATOM 4997 C C . ILE A 1 633 ? 11.979 -7.881 42.337 1.00 51.91 633 ILE A C 1
ATOM 4999 O O . ILE A 1 633 ? 11.250 -8.292 41.435 1.00 51.91 633 ILE A O 1
ATOM 5003 N N . ASP A 1 634 ? 12.831 -8.658 42.993 1.00 44.38 634 ASP A N 1
ATOM 5004 C CA . ASP A 1 634 ? 13.057 -10.078 42.73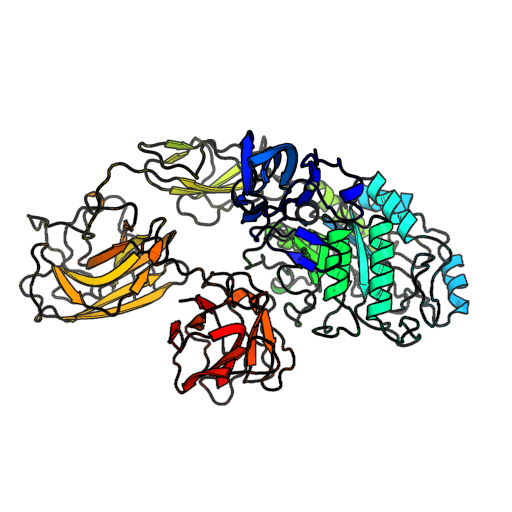3 1.00 44.38 634 ASP A CA 1
ATOM 5005 C C . ASP A 1 634 ? 11.754 -10.914 42.701 1.00 44.38 634 ASP A C 1
ATOM 5007 O O . ASP A 1 634 ? 10.801 -10.625 43.430 1.00 44.38 634 ASP A O 1
ATOM 5011 N N . LYS A 1 635 ? 11.726 -11.991 41.897 1.00 43.09 635 LYS A N 1
ATOM 5012 C CA . LYS A 1 635 ? 10.532 -12.813 41.550 1.00 43.09 635 LYS A CA 1
ATOM 5013 C C . LYS A 1 635 ? 9.768 -13.442 42.732 1.00 43.09 635 LYS A C 1
ATOM 5015 O O . LYS A 1 635 ? 8.699 -14.004 42.524 1.00 43.09 635 LYS A O 1
ATOM 5020 N N . ASN A 1 636 ? 10.299 -13.371 43.950 1.00 43.38 636 ASN A N 1
ATOM 5021 C CA . ASN A 1 636 ? 9.759 -14.041 45.138 1.00 43.38 636 ASN A CA 1
ATOM 5022 C C . ASN A 1 636 ? 9.027 -13.096 46.112 1.00 43.38 636 ASN A C 1
ATOM 5024 O O . ASN A 1 636 ? 8.726 -13.505 47.231 1.00 43.38 636 ASN A O 1
ATOM 5028 N N . ASN A 1 637 ? 8.768 -11.839 45.731 1.00 49.62 637 ASN A N 1
ATOM 5029 C CA . ASN A 1 637 ? 8.335 -10.787 46.658 1.00 49.62 637 ASN A CA 1
ATOM 5030 C C . ASN A 1 637 ? 7.120 -9.964 46.168 1.00 49.62 637 ASN A C 1
ATOM 5032 O O . ASN A 1 637 ? 7.066 -8.750 46.360 1.00 49.62 637 ASN A O 1
ATOM 5036 N N . ASP A 1 638 ? 6.084 -10.639 45.646 1.00 47.19 638 ASP A N 1
ATOM 5037 C CA . ASP A 1 638 ? 4.734 -10.078 45.363 1.00 47.19 638 ASP A CA 1
ATOM 5038 C C . ASP A 1 638 ? 4.025 -9.471 46.594 1.00 47.19 638 ASP A C 1
ATOM 5040 O O . ASP A 1 638 ? 2.917 -8.942 46.511 1.00 47.19 638 ASP A O 1
ATOM 5044 N N . LEU A 1 639 ? 4.682 -9.580 47.745 1.00 47.12 639 LEU A N 1
ATOM 5045 C CA . LEU A 1 639 ? 4.331 -9.038 49.039 1.00 47.12 639 LEU A CA 1
ATOM 5046 C C . LEU A 1 639 ? 4.538 -7.516 49.129 1.00 47.12 639 LEU A C 1
ATOM 5048 O O . LEU A 1 639 ? 3.966 -6.911 50.017 1.00 47.12 639 LEU A O 1
ATOM 5052 N N . TYR A 1 640 ? 5.291 -6.850 48.243 1.00 53.38 640 TYR A N 1
ATOM 5053 C CA . TYR A 1 640 ? 5.472 -5.389 48.322 1.00 53.38 640 TYR A CA 1
ATOM 5054 C C . TYR A 1 640 ? 4.353 -4.619 47.604 1.00 53.38 640 TYR A C 1
ATOM 5056 O O . TYR A 1 640 ? 4.253 -4.572 46.379 1.00 53.38 640 TYR A O 1
ATOM 5064 N N . GLY A 1 641 ? 3.499 -4.010 48.417 1.00 56.41 641 GLY A N 1
ATOM 5065 C CA . GLY A 1 641 ? 2.250 -3.354 48.083 1.00 56.41 641 GLY A CA 1
ATOM 5066 C C . GLY A 1 641 ? 2.341 -1.842 47.962 1.00 56.41 641 GLY A C 1
ATOM 5067 O O . GLY A 1 641 ? 2.769 -1.148 48.879 1.00 56.41 641 GLY A O 1
ATOM 5068 N N . ASN A 1 642 ? 1.850 -1.354 46.829 1.00 65.44 642 ASN A N 1
ATOM 5069 C CA . ASN A 1 642 ? 1.746 0.047 46.452 1.00 65.44 642 ASN A CA 1
ATOM 5070 C C . ASN A 1 642 ? 0.750 0.829 47.342 1.00 65.44 642 ASN A C 1
ATOM 5072 O O . ASN A 1 642 ? -0.360 0.371 47.620 1.00 65.44 642 ASN A O 1
ATOM 5076 N N . LEU A 1 643 ? 1.131 2.048 47.730 1.00 73.31 643 LEU A N 1
ATOM 5077 C CA . LEU A 1 643 ? 0.337 2.981 48.532 1.00 73.31 643 LEU A CA 1
ATOM 5078 C C . LEU A 1 643 ? -0.809 3.650 47.757 1.00 73.31 643 LEU A C 1
ATOM 5080 O O . LEU A 1 643 ? -1.534 4.443 48.348 1.00 73.31 643 LEU A O 1
ATOM 5084 N N . ILE A 1 644 ? -1.013 3.350 46.470 1.00 82.12 644 ILE A N 1
ATOM 5085 C CA . ILE A 1 644 ? -1.929 4.082 45.579 1.00 82.12 644 ILE A CA 1
ATOM 5086 C C . ILE A 1 644 ? -3.198 3.280 45.242 1.00 82.12 644 ILE A C 1
ATOM 5088 O O . ILE A 1 644 ? -3.165 2.064 45.075 1.00 82.12 644 ILE A O 1
ATOM 5092 N N . ASN A 1 645 ? -4.321 3.983 45.090 1.00 83.75 645 ASN A N 1
ATOM 5093 C CA . ASN A 1 645 ? -5.612 3.477 44.613 1.00 83.75 645 ASN A CA 1
ATOM 5094 C C . ASN A 1 645 ? -6.260 4.526 43.685 1.00 83.75 645 ASN A C 1
ATOM 5096 O O . ASN A 1 645 ? -5.783 5.656 43.587 1.00 83.75 645 ASN A O 1
ATOM 5100 N N . PHE A 1 646 ? -7.346 4.190 42.996 1.00 85.75 646 PHE A N 1
ATOM 5101 C CA . PHE A 1 646 ? -8.146 5.155 42.237 1.00 85.75 646 PHE A CA 1
ATOM 5102 C C . PHE A 1 646 ? -9.581 4.659 42.057 1.00 85.75 646 PHE A C 1
ATOM 5104 O O . PHE A 1 646 ? -9.860 3.461 42.137 1.00 85.75 646 PHE A O 1
ATOM 5111 N N . LYS A 1 647 ? -10.495 5.602 41.822 1.00 81.81 647 LYS A N 1
ATOM 5112 C CA . LYS A 1 647 ? -11.894 5.316 41.482 1.00 81.81 647 LYS A CA 1
ATOM 5113 C C . LYS A 1 647 ? -12.077 5.481 39.981 1.00 81.81 647 LYS A C 1
ATOM 5115 O O . LYS A 1 647 ? -11.554 6.438 39.410 1.00 81.81 647 LYS A O 1
ATOM 5120 N N . TYR A 1 648 ? -12.789 4.543 39.362 1.00 78.12 648 TYR A N 1
ATOM 5121 C CA . TYR A 1 648 ? -13.029 4.557 37.925 1.00 78.12 648 TYR A CA 1
ATOM 5122 C C . TYR A 1 648 ? -14.438 4.095 37.558 1.00 78.12 648 TYR A C 1
ATOM 5124 O O . TYR A 1 648 ? -15.065 3.323 38.286 1.00 78.12 648 TYR A O 1
ATOM 5132 N N . GLU A 1 649 ? -14.894 4.535 36.389 1.00 68.69 649 GLU A N 1
ATOM 5133 C CA . GLU A 1 649 ? -16.063 4.005 35.688 1.00 68.69 649 GLU A CA 1
ATOM 5134 C C . GLU A 1 649 ? -15.663 3.474 34.307 1.00 68.69 649 GLU A C 1
ATOM 5136 O O . GLU A 1 649 ? -14.698 3.949 33.707 1.00 68.69 649 GLU A O 1
ATOM 5141 N N . ILE A 1 650 ? -16.394 2.472 33.816 1.00 64.62 650 ILE A N 1
ATOM 5142 C CA . ILE A 1 650 ? -16.265 1.985 32.439 1.00 64.62 650 ILE A CA 1
ATOM 5143 C C . ILE A 1 650 ? -17.080 2.918 31.552 1.00 64.62 650 ILE A C 1
ATOM 5145 O O . ILE A 1 650 ? -18.268 3.124 31.801 1.00 64.62 650 ILE A O 1
ATOM 5149 N N . ILE A 1 651 ? -16.454 3.460 30.515 1.00 55.53 651 ILE A N 1
ATOM 5150 C CA . ILE A 1 651 ? -17.125 4.326 29.548 1.00 55.53 651 ILE A CA 1
ATOM 5151 C C . ILE A 1 651 ? -17.993 3.436 28.644 1.00 55.53 651 ILE A C 1
ATOM 5153 O O . ILE A 1 651 ? -17.482 2.638 27.858 1.00 55.53 651 ILE A O 1
ATOM 5157 N N . GLY A 1 652 ? -19.318 3.532 28.799 1.00 47.66 652 GLY A N 1
ATOM 5158 C CA . GLY A 1 652 ? -20.294 2.724 28.058 1.00 47.66 652 GLY A CA 1
ATOM 5159 C C . GLY A 1 652 ? -20.449 3.128 26.585 1.00 47.66 652 GLY A C 1
ATOM 5160 O O . GLY A 1 652 ? -20.033 4.208 26.170 1.00 47.66 652 GLY A O 1
ATOM 5161 N N . GLU A 1 653 ? -21.103 2.276 25.786 1.00 41.31 653 GLU A N 1
ATOM 5162 C CA . GLU A 1 653 ? -21.337 2.503 24.344 1.00 41.31 653 GLU A CA 1
ATOM 5163 C C . GLU A 1 653 ? -22.044 3.828 24.019 1.00 41.31 653 GLU A C 1
ATOM 5165 O O . GLU A 1 653 ? -21.794 4.399 22.963 1.00 41.31 653 GLU A O 1
ATOM 5170 N N . SER A 1 654 ? -22.849 4.374 24.935 1.00 36.47 654 SER A N 1
ATOM 5171 C CA . SER A 1 654 ? -23.513 5.672 24.759 1.00 36.47 654 SER A CA 1
ATOM 5172 C C . SER A 1 654 ? -22.587 6.890 24.894 1.00 36.47 654 SER A C 1
ATOM 5174 O O . SER A 1 654 ? -23.012 7.996 24.581 1.00 36.47 654 SER A O 1
ATOM 5176 N N . GLU A 1 655 ? -21.340 6.720 25.354 1.00 42.06 655 GLU A N 1
ATOM 5177 C CA . GLU A 1 655 ? -20.309 7.773 25.368 1.00 42.06 655 GLU A CA 1
ATOM 5178 C C . GLU A 1 655 ? -19.250 7.595 24.255 1.00 42.06 655 GLU A C 1
ATOM 5180 O O . GLU A 1 655 ? -18.378 8.454 24.091 1.00 42.06 655 GLU A O 1
ATOM 5185 N N . LYS A 1 656 ? -19.344 6.532 23.433 1.00 47.47 656 LYS A N 1
ATOM 5186 C CA . LYS A 1 656 ? -18.507 6.318 22.237 1.00 47.47 656 LYS A CA 1
ATOM 5187 C C . LYS A 1 656 ? -18.964 7.244 21.104 1.00 47.47 656 LYS A C 1
ATOM 5189 O O . LYS A 1 656 ? -19.575 6.809 20.132 1.00 47.47 656 LYS A O 1
ATOM 5194 N N . THR A 1 657 ? -18.664 8.536 21.197 1.00 52.47 657 THR A N 1
ATOM 5195 C CA . THR A 1 657 ? -18.717 9.376 19.991 1.00 52.47 657 THR A CA 1
ATOM 5196 C C . THR A 1 657 ? -17.583 8.919 19.067 1.00 52.47 657 THR A C 1
ATOM 5198 O O . THR A 1 657 ? -16.421 8.915 19.461 1.00 52.47 657 THR A O 1
ATOM 5201 N N . LYS A 1 658 ? -17.918 8.431 17.866 1.00 65.00 658 LYS A N 1
ATOM 5202 C CA . LYS A 1 658 ? -16.942 8.037 16.834 1.00 65.00 658 LYS A CA 1
ATOM 5203 C C . LYS A 1 658 ? -16.070 9.257 16.516 1.00 65.00 658 LYS A C 1
ATOM 5205 O O . LYS A 1 658 ? -16.633 10.288 16.160 1.00 65.00 658 LYS A O 1
ATOM 5210 N N . ASN A 1 659 ? -14.740 9.148 16.625 1.00 78.88 659 ASN A N 1
ATOM 5211 C CA . ASN A 1 659 ? -13.847 10.167 16.064 1.00 78.88 659 ASN A CA 1
ATOM 5212 C C . ASN A 1 659 ? -14.054 10.175 14.542 1.00 78.88 659 ASN A C 1
ATOM 5214 O O . ASN A 1 659 ? -13.675 9.230 13.850 1.00 78.88 659 ASN A O 1
ATOM 5218 N N . LEU A 1 660 ? -14.694 11.221 14.034 1.00 77.81 660 LEU A N 1
ATOM 5219 C CA . LEU A 1 660 ? -15.063 11.370 12.631 1.00 77.81 660 LEU A CA 1
ATOM 5220 C C . LEU A 1 660 ? -13.869 11.710 11.740 1.00 77.81 660 LEU A C 1
ATOM 5222 O O . LEU A 1 660 ? -13.955 11.478 10.538 1.00 77.81 660 LEU A O 1
ATOM 5226 N N . ALA A 1 661 ? -12.775 12.209 12.321 1.00 77.06 661 ALA A N 1
ATOM 5227 C CA . ALA A 1 661 ? -11.532 12.471 11.607 1.00 77.06 661 ALA A CA 1
ATOM 5228 C C . ALA A 1 661 ? -10.670 11.212 11.431 1.00 77.06 661 ALA A C 1
ATOM 5230 O O . ALA A 1 661 ? -9.784 11.205 10.587 1.00 77.06 661 ALA A O 1
ATOM 5231 N N . ARG A 1 662 ? -10.925 10.126 12.174 1.00 71.94 662 ARG A N 1
ATOM 5232 C CA . ARG A 1 662 ? -10.068 8.935 12.123 1.00 71.94 662 ARG A CA 1
ATOM 5233 C C . ARG A 1 662 ? -10.036 8.307 10.724 1.00 71.94 662 ARG A C 1
ATOM 5235 O O . ARG A 1 662 ? -11.087 7.985 10.166 1.00 71.94 662 ARG A O 1
ATOM 5242 N N . GLY A 1 663 ? -8.828 8.101 10.195 1.00 54.09 663 GLY A N 1
ATOM 5243 C CA . GLY A 1 663 ? -8.576 7.507 8.878 1.00 54.09 663 GLY A CA 1
ATOM 5244 C C . GLY A 1 663 ? -9.054 8.349 7.690 1.00 54.09 663 GLY A C 1
ATOM 5245 O O . GLY A 1 663 ? -9.214 7.801 6.599 1.00 54.09 663 GLY A O 1
ATOM 5246 N N . LYS A 1 664 ? -9.337 9.639 7.904 1.00 69.19 664 LYS A N 1
ATOM 5247 C CA . LYS A 1 664 ? -9.758 10.575 6.856 1.00 69.19 664 LYS A CA 1
ATOM 5248 C C . LYS A 1 664 ? -8.576 11.130 6.070 1.00 69.19 664 LYS A C 1
ATOM 5250 O O . LYS A 1 664 ? -7.430 11.016 6.497 1.00 69.19 664 LYS A O 1
ATOM 5255 N N . GLU A 1 665 ? -8.876 11.714 4.913 1.00 60.44 665 GLU A N 1
ATOM 5256 C CA . GLU A 1 665 ? -7.870 12.383 4.092 1.00 60.44 665 GLU A CA 1
ATOM 5257 C C . GLU A 1 665 ? -7.393 13.649 4.805 1.00 60.44 665 GLU A C 1
ATOM 5259 O O . GLU A 1 665 ? -8.198 14.439 5.317 1.00 60.44 665 GLU A O 1
ATOM 5264 N N . ALA A 1 666 ? -6.075 13.830 4.858 1.00 72.50 666 ALA A N 1
ATOM 5265 C CA . ALA A 1 666 ? -5.469 15.005 5.453 1.00 72.50 666 ALA A CA 1
ATOM 5266 C C . ALA A 1 666 ? -4.247 15.469 4.682 1.00 72.50 666 ALA A C 1
ATOM 5268 O O . ALA A 1 666 ? -3.563 14.698 4.016 1.00 72.50 666 ALA A O 1
ATOM 5269 N N . PHE A 1 667 ? -3.954 16.754 4.811 1.00 71.06 667 PHE A N 1
ATOM 5270 C CA . PHE A 1 667 ? -2.787 17.357 4.199 1.00 71.06 667 PHE A CA 1
ATOM 5271 C C . PHE A 1 667 ? -2.289 18.565 4.984 1.00 71.06 667 PHE A C 1
ATOM 5273 O O . PHE A 1 667 ? -2.995 19.141 5.812 1.00 71.06 667 PHE A O 1
ATOM 5280 N N . LEU A 1 668 ? -1.040 18.948 4.722 1.00 76.56 668 LEU A N 1
ATOM 5281 C CA . LEU A 1 668 ? -0.401 20.102 5.343 1.00 76.56 668 LEU A CA 1
ATOM 5282 C C . LEU A 1 668 ? -0.408 21.286 4.372 1.00 76.56 668 LEU A C 1
ATOM 5284 O O . LEU A 1 668 ? -0.017 21.141 3.212 1.00 76.56 668 LEU A O 1
ATOM 5288 N N . GLN A 1 669 ? -0.802 22.465 4.850 1.00 81.06 669 GLN A N 1
ATOM 5289 C CA . GLN A 1 669 ? -0.752 23.726 4.101 1.00 81.06 669 GLN A CA 1
ATOM 5290 C C . GLN A 1 669 ? 0.059 24.791 4.846 1.00 81.06 669 GLN A C 1
ATOM 5292 O O . GLN A 1 669 ? 0.189 24.738 6.064 1.00 81.06 669 GLN A O 1
ATOM 5297 N N . ASP A 1 670 ? 0.578 25.790 4.143 1.00 80.00 670 ASP A N 1
ATOM 5298 C CA . ASP A 1 670 ? 1.016 27.038 4.752 1.00 80.00 670 ASP A CA 1
ATOM 5299 C C . ASP A 1 670 ? -0.187 27.944 5.063 1.00 80.00 670 ASP A C 1
ATOM 5301 O O . ASP A 1 670 ? -1.356 27.623 4.834 1.00 80.00 670 ASP A O 1
ATOM 5305 N N . ASN A 1 671 ? 0.110 29.110 5.619 1.00 69.56 671 ASN A N 1
ATOM 5306 C CA . ASN A 1 671 ? -0.883 30.102 6.006 1.00 69.56 671 ASN A CA 1
ATOM 5307 C C . ASN A 1 671 ? -1.548 30.833 4.829 1.00 69.56 671 ASN A C 1
ATOM 5309 O O . ASN A 1 671 ? -2.522 31.565 5.041 1.00 69.56 671 ASN A O 1
ATOM 5313 N N . GLU A 1 672 ? -1.039 30.630 3.619 1.00 71.44 672 GLU A N 1
ATOM 5314 C CA . GLU A 1 672 ? -1.583 31.144 2.369 1.00 71.44 672 GLU A CA 1
ATOM 5315 C C . GLU A 1 672 ? -2.431 30.080 1.640 1.00 71.44 672 GLU A C 1
ATOM 5317 O O . GLU A 1 672 ? -3.026 30.378 0.608 1.00 71.44 672 GLU A O 1
ATOM 5322 N N . GLY A 1 673 ? -2.535 28.864 2.196 1.00 68.56 673 GLY A N 1
ATOM 5323 C CA . GLY A 1 673 ? -3.290 27.749 1.623 1.00 68.56 673 GLY A CA 1
ATOM 5324 C C . GLY A 1 673 ? -2.499 26.905 0.618 1.00 68.56 673 GLY A C 1
ATOM 5325 O O . GLY A 1 673 ? -3.072 26.011 -0.003 1.00 68.56 673 GLY A O 1
ATOM 5326 N N . ASN A 1 674 ? -1.194 27.139 0.459 1.00 70.50 674 ASN A N 1
ATOM 5327 C CA . ASN A 1 674 ? -0.347 26.319 -0.407 1.00 70.50 674 ASN A CA 1
ATOM 5328 C C . ASN A 1 674 ? 0.086 25.046 0.320 1.00 70.50 674 ASN A C 1
ATOM 5330 O O . ASN A 1 674 ? 0.367 25.075 1.511 1.00 70.50 674 ASN A O 1
ATOM 5334 N N . MET A 1 675 ? 0.201 23.930 -0.391 1.00 67.56 675 MET A N 1
ATOM 5335 C CA . MET A 1 675 ? 0.623 22.650 0.190 1.00 67.56 675 MET A CA 1
ATOM 5336 C C . MET A 1 675 ? 2.078 22.686 0.693 1.00 67.56 675 MET A C 1
ATOM 5338 O O . MET A 1 675 ? 2.959 23.185 -0.009 1.00 67.56 675 MET A O 1
ATOM 5342 N N . VAL A 1 676 ? 2.361 22.094 1.861 1.00 65.38 676 VAL A N 1
ATOM 5343 C CA . VAL A 1 676 ? 3.719 22.013 2.448 1.00 65.38 676 VAL A CA 1
ATOM 5344 C C . VAL A 1 676 ? 4.182 20.571 2.710 1.00 65.38 676 VAL A C 1
ATOM 5346 O O . VAL A 1 676 ? 3.384 19.643 2.775 1.00 65.38 676 VAL A O 1
ATOM 5349 N N . ASN A 1 677 ? 5.508 20.374 2.786 1.00 56.28 677 ASN A N 1
ATOM 5350 C CA . ASN A 1 677 ? 6.175 19.101 3.137 1.00 56.28 677 ASN A CA 1
ATOM 5351 C C . ASN A 1 677 ? 5.854 18.665 4.558 1.00 56.28 677 ASN A C 1
ATOM 5353 O O . ASN A 1 677 ? 5.738 19.528 5.419 1.00 56.28 677 ASN A O 1
ATOM 5357 N N . ALA A 1 678 ? 5.849 17.353 4.810 1.00 60.22 678 ALA A N 1
ATOM 5358 C CA . ALA A 1 678 ? 6.114 16.847 6.150 1.00 60.22 678 ALA A CA 1
ATOM 5359 C C . ALA A 1 678 ? 7.605 17.015 6.516 1.00 60.22 678 ALA A C 1
ATOM 5361 O O . ALA A 1 678 ? 8.461 17.006 5.629 1.00 60.22 678 ALA A O 1
ATOM 5362 N N . SER A 1 679 ? 7.941 17.169 7.799 1.00 56.00 679 SER A N 1
ATOM 5363 C CA . SER A 1 679 ? 9.334 17.374 8.245 1.00 56.00 679 SER A CA 1
ATOM 5364 C C . SER A 1 679 ? 10.226 16.146 8.061 1.00 56.00 679 SER A C 1
ATOM 5366 O O . SER A 1 679 ? 11.419 16.279 7.806 1.00 56.00 679 SER A O 1
ATOM 5368 N N . CYS A 1 680 ? 9.652 14.944 8.117 1.00 53.03 680 CYS A N 1
ATOM 5369 C CA . CYS A 1 680 ? 10.321 13.698 7.761 1.00 53.03 680 CYS A CA 1
ATOM 5370 C C . CYS A 1 680 ? 9.312 12.708 7.159 1.00 53.03 680 CYS A C 1
ATOM 5372 O O . CYS A 1 680 ? 8.109 12.816 7.400 1.00 53.03 680 CYS A O 1
ATOM 5374 N N . GLY A 1 681 ? 9.787 11.734 6.372 1.00 47.78 681 GLY A N 1
ATOM 5375 C CA . GLY A 1 681 ? 8.935 10.823 5.589 1.00 47.78 681 GLY A CA 1
ATOM 5376 C C . GLY A 1 681 ? 7.957 9.964 6.399 1.00 47.78 681 GLY A C 1
ATOM 5377 O O . GLY A 1 681 ? 7.065 9.365 5.811 1.00 47.78 681 GLY A O 1
ATOM 5378 N N . ILE A 1 682 ? 8.101 9.932 7.726 1.00 49.53 682 ILE A N 1
ATOM 5379 C CA . ILE A 1 682 ? 7.199 9.228 8.639 1.00 49.53 682 ILE A CA 1
ATOM 5380 C C . ILE A 1 682 ? 6.235 10.146 9.391 1.00 49.53 682 ILE A C 1
ATOM 5382 O O . ILE A 1 682 ? 5.412 9.596 10.103 1.00 49.53 682 ILE A O 1
ATOM 5386 N N . ASN A 1 683 ? 6.317 11.482 9.266 1.00 63.69 683 ASN A N 1
ATOM 5387 C CA . ASN A 1 683 ? 5.520 12.469 10.020 1.00 63.69 683 ASN A CA 1
ATOM 5388 C C . ASN A 1 683 ? 4.443 13.168 9.159 1.00 63.69 683 ASN A C 1
ATOM 5390 O O . ASN A 1 683 ? 4.319 14.398 9.143 1.00 63.69 683 ASN A O 1
ATOM 5394 N N . VAL A 1 684 ? 3.702 12.378 8.384 1.00 64.06 684 VAL A N 1
ATOM 5395 C CA . VAL A 1 684 ? 2.694 12.852 7.420 1.00 64.06 684 VAL A CA 1
ATOM 5396 C C . VAL A 1 684 ? 1.415 13.361 8.099 1.00 64.06 684 VAL A C 1
ATOM 5398 O O . VAL A 1 684 ? 1.190 13.106 9.281 1.00 64.06 684 VAL A O 1
ATOM 5401 N N . ALA A 1 685 ? 0.574 14.098 7.364 1.00 69.44 685 ALA A N 1
ATOM 5402 C CA . ALA A 1 685 ? -0.644 14.724 7.894 1.00 69.44 685 ALA A CA 1
ATOM 5403 C C . ALA A 1 685 ? -1.586 13.714 8.567 1.00 69.44 685 ALA A C 1
ATOM 5405 O O . ALA A 1 685 ? -2.190 13.987 9.601 1.00 69.44 685 ALA A O 1
ATOM 5406 N N . GLU A 1 686 ? -1.675 12.529 7.982 1.00 67.75 686 GLU A N 1
ATOM 5407 C CA . GLU A 1 686 ? -2.599 11.463 8.340 1.00 67.75 686 GLU A CA 1
ATOM 5408 C C . GLU A 1 686 ? -2.210 10.750 9.634 1.00 67.75 686 GLU A C 1
ATOM 5410 O O . GLU A 1 686 ? -3.061 10.121 10.257 1.00 67.75 686 GLU A O 1
ATOM 5415 N N . ASN A 1 687 ? -0.970 10.905 10.101 1.00 72.38 687 ASN A N 1
ATOM 5416 C CA . ASN A 1 687 ? -0.592 10.450 11.435 1.00 72.38 687 ASN A CA 1
ATOM 5417 C C . ASN A 1 687 ? -1.359 11.176 12.535 1.00 72.38 687 ASN A C 1
ATOM 5419 O O . ASN A 1 687 ? -1.563 10.618 13.597 1.00 72.38 687 ASN A O 1
ATOM 5423 N N . ALA A 1 688 ? -1.818 12.407 12.289 1.00 79.75 688 ALA A N 1
ATOM 5424 C CA . ALA A 1 688 ? -2.708 13.064 13.235 1.00 79.75 688 ALA A CA 1
ATOM 5425 C C . ALA A 1 688 ? -4.091 12.391 13.294 1.00 79.75 688 ALA A C 1
ATOM 5427 O O . ALA A 1 688 ? -4.912 12.789 14.106 1.00 79.75 688 ALA A O 1
ATOM 5428 N N . LEU A 1 689 ? -4.404 11.439 12.414 1.00 73.62 689 LEU A N 1
ATOM 5429 C CA . LEU A 1 689 ? -5.734 10.849 12.266 1.00 73.62 689 LEU A CA 1
ATOM 5430 C C . LEU A 1 689 ? -5.731 9.322 12.428 1.00 73.62 689 LEU A C 1
ATOM 5432 O O . LEU A 1 689 ? -6.730 8.671 12.102 1.00 73.62 689 LEU A O 1
ATOM 5436 N N . ASP A 1 690 ? -4.623 8.729 12.869 1.00 55.22 690 ASP A N 1
ATOM 5437 C CA . ASP A 1 690 ? -4.433 7.277 12.904 1.00 55.22 690 ASP A CA 1
ATOM 5438 C C . ASP A 1 690 ? -4.739 6.652 14.281 1.00 55.22 690 ASP A C 1
ATOM 5440 O O . ASP A 1 690 ? -4.792 5.425 14.413 1.00 55.22 690 ASP A O 1
ATOM 5444 N N . GLY A 1 691 ? -4.994 7.468 15.309 1.00 59.88 691 GLY A N 1
ATOM 5445 C CA . GLY A 1 691 ? -5.252 7.018 16.673 1.00 59.88 691 GLY A CA 1
ATOM 5446 C C . GLY A 1 691 ? -4.000 6.564 17.431 1.00 59.88 691 GLY A C 1
ATOM 5447 O O . GLY A 1 691 ? -4.131 6.008 18.528 1.00 59.88 691 GLY A O 1
ATOM 5448 N N . LYS A 1 692 ? -2.794 6.752 16.883 1.00 54.38 692 LYS A N 1
ATOM 5449 C CA . LYS A 1 692 ? -1.523 6.310 17.464 1.00 54.38 692 LYS A CA 1
ATOM 5450 C C . LYS A 1 692 ? -0.745 7.501 18.003 1.00 54.38 692 LYS A C 1
ATOM 5452 O O . LYS A 1 692 ? -0.074 8.231 17.299 1.00 54.38 692 LYS A O 1
ATOM 5457 N N . LEU A 1 693 ? -0.656 7.590 19.323 1.00 63.75 693 LEU A N 1
ATOM 5458 C CA . LEU A 1 693 ? 0.001 8.729 19.976 1.00 63.75 693 LEU A CA 1
ATOM 5459 C C . LEU A 1 693 ? 1.540 8.750 19.856 1.00 63.75 693 LEU A C 1
ATOM 5461 O O . LEU A 1 693 ? 2.184 9.650 20.386 1.00 63.75 693 LEU A O 1
ATOM 5465 N N . GLY A 1 694 ? 2.119 7.751 19.183 1.00 57.97 694 GLY A N 1
ATOM 5466 C CA . GLY A 1 694 ? 3.543 7.682 18.845 1.00 57.97 694 GLY A CA 1
ATOM 5467 C C . GLY A 1 694 ? 3.871 8.152 17.425 1.00 57.97 694 GLY A C 1
ATOM 5468 O O . GLY A 1 694 ? 5.042 8.135 17.051 1.00 57.97 694 GLY A O 1
ATOM 5469 N N . THR A 1 695 ? 2.871 8.530 16.630 1.00 59.34 695 THR A N 1
ATOM 5470 C CA . THR A 1 695 ? 3.037 9.143 15.308 1.00 59.34 695 THR A CA 1
ATOM 5471 C C . THR A 1 695 ? 2.597 10.607 15.387 1.00 59.34 695 THR A C 1
ATOM 5473 O O . THR A 1 695 ? 2.009 11.047 16.376 1.00 59.34 695 THR A O 1
ATOM 5476 N N . MET A 1 696 ? 2.983 11.420 14.403 1.00 74.19 696 MET A N 1
ATOM 5477 C CA . MET A 1 696 ? 2.624 12.839 14.392 1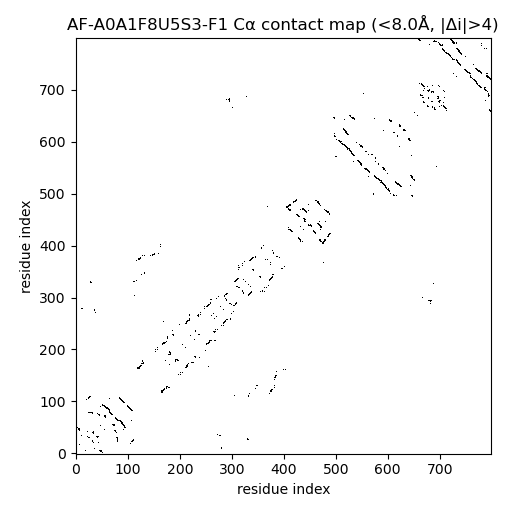.00 74.19 696 MET A CA 1
ATOM 5478 C C . MET A 1 696 ? 2.627 13.428 12.989 1.00 74.19 696 MET A C 1
ATOM 5480 O O . MET A 1 696 ? 3.386 12.992 12.128 1.00 74.19 696 MET A O 1
ATOM 5484 N N . ALA A 1 697 ? 1.800 14.446 12.784 1.00 81.00 697 ALA A N 1
ATOM 5485 C CA . ALA A 1 697 ? 1.829 15.332 11.635 1.00 81.00 697 ALA A CA 1
ATOM 5486 C C . ALA A 1 697 ? 2.695 16.556 11.940 1.00 81.00 697 ALA A C 1
ATOM 5488 O O . ALA A 1 697 ? 2.466 17.257 12.932 1.00 81.00 697 ALA A O 1
ATOM 5489 N N . VAL A 1 698 ? 3.677 16.822 11.079 1.00 82.00 698 VAL A N 1
ATOM 5490 C CA . VAL A 1 698 ? 4.623 17.934 11.249 1.00 82.00 698 VAL A CA 1
ATOM 5491 C C . VAL A 1 698 ? 4.976 18.505 9.888 1.00 82.00 698 VAL A C 1
ATOM 5493 O O . VAL A 1 698 ? 5.439 17.754 9.037 1.00 82.00 698 VAL A O 1
ATOM 5496 N N . ALA A 1 699 ? 4.823 19.814 9.678 1.00 76.19 699 ALA A N 1
ATOM 5497 C CA . ALA A 1 699 ? 5.275 20.450 8.441 1.00 76.19 699 ALA A CA 1
ATOM 5498 C C . ALA A 1 699 ? 6.795 20.712 8.435 1.00 76.19 699 ALA A C 1
ATOM 5500 O O . ALA A 1 699 ? 7.400 20.909 9.482 1.00 76.19 699 ALA A O 1
ATOM 5501 N N . GLY A 1 700 ? 7.413 20.715 7.253 1.00 65.25 700 GLY A N 1
ATOM 5502 C CA . GLY A 1 700 ? 8.855 20.894 7.062 1.00 65.25 700 GLY A CA 1
ATOM 5503 C C . GLY A 1 700 ? 9.405 22.264 7.474 1.00 65.25 700 GLY A C 1
ATOM 5504 O O . GLY A 1 700 ? 8.670 23.235 7.652 1.00 65.25 700 GLY A O 1
ATOM 5505 N N . ASP A 1 701 ? 10.732 22.337 7.589 1.00 62.84 701 ASP A N 1
ATOM 5506 C CA . ASP A 1 701 ? 11.467 23.383 8.319 1.00 62.84 701 ASP A CA 1
ATOM 5507 C C . ASP A 1 701 ? 11.527 24.776 7.659 1.00 62.84 701 ASP A C 1
ATOM 5509 O O . ASP A 1 701 ? 12.207 25.669 8.158 1.00 62.84 701 ASP A O 1
ATOM 5513 N N . GLU A 1 702 ? 10.829 25.017 6.550 1.00 57.44 702 GLU A N 1
ATOM 5514 C CA . GLU A 1 702 ? 11.001 26.257 5.771 1.00 57.44 702 GLU A CA 1
ATOM 5515 C C . GLU A 1 702 ? 10.116 27.427 6.237 1.00 57.44 702 GLU A C 1
ATOM 5517 O O . GLU A 1 702 ? 10.469 28.590 6.036 1.00 57.44 702 GLU A O 1
ATOM 5522 N N . LYS A 1 703 ? 8.967 27.152 6.871 1.00 64.75 703 LYS A N 1
ATOM 5523 C CA . LYS A 1 703 ? 8.034 28.178 7.370 1.00 64.75 703 LYS A CA 1
ATOM 5524 C C . LYS A 1 703 ? 7.575 27.844 8.783 1.00 64.75 703 LYS A C 1
ATOM 5526 O O . LYS A 1 703 ? 7.301 26.694 9.096 1.00 64.75 703 LYS A O 1
ATOM 5531 N N . TRP A 1 704 ? 7.473 28.868 9.626 1.00 71.75 704 TRP A N 1
ATOM 5532 C CA . TRP A 1 704 ? 7.045 28.740 11.019 1.00 71.75 704 TRP A CA 1
ATOM 5533 C C . TRP A 1 704 ? 5.576 28.328 11.146 1.00 71.75 704 TRP A C 1
ATOM 5535 O O . TRP A 1 704 ? 5.296 27.442 11.928 1.00 71.75 704 TRP A O 1
ATOM 5545 N N . ALA A 1 705 ? 4.647 28.906 10.381 1.00 82.31 705 ALA A N 1
ATOM 5546 C CA . ALA A 1 705 ? 3.219 28.615 10.509 1.00 82.31 705 ALA A CA 1
ATOM 5547 C C . ALA A 1 705 ? 2.701 27.657 9.426 1.00 82.31 705 ALA A C 1
ATOM 5549 O O . ALA A 1 705 ? 3.009 27.824 8.242 1.00 82.31 705 ALA A O 1
ATOM 5550 N N . TRP A 1 706 ? 1.872 26.694 9.831 1.00 88.62 706 TRP A N 1
ATOM 5551 C CA . TRP A 1 706 ? 1.299 25.678 8.948 1.00 88.62 706 TRP A CA 1
ATOM 5552 C C . TRP A 1 706 ? -0.078 25.207 9.436 1.00 88.62 706 TRP A C 1
ATOM 5554 O O . TRP A 1 706 ? -0.480 25.451 10.572 1.00 88.62 706 TRP A O 1
ATOM 5564 N N . THR A 1 707 ? -0.823 24.541 8.563 1.00 90.19 707 THR A N 1
ATOM 5565 C CA . THR A 1 707 ? -2.199 24.099 8.779 1.00 90.19 707 THR A CA 1
ATOM 5566 C C . THR A 1 707 ? -2.328 22.610 8.499 1.00 90.19 707 THR A C 1
ATOM 5568 O O . THR A 1 707 ? -1.991 22.174 7.404 1.00 90.19 707 THR A O 1
ATOM 5571 N N . LEU A 1 708 ? -2.852 21.842 9.455 1.00 91.50 708 LEU A N 1
ATOM 5572 C CA . LEU A 1 708 ? -3.422 20.523 9.184 1.00 91.50 708 LEU A CA 1
ATOM 5573 C C . LEU A 1 708 ? -4.817 20.730 8.601 1.00 91.50 708 LEU A C 1
ATOM 5575 O O . LEU A 1 708 ? -5.672 21.309 9.269 1.00 91.50 708 LEU A O 1
ATOM 5579 N N . HIS A 1 709 ? -5.045 20.272 7.382 1.00 86.25 709 HIS A N 1
ATOM 5580 C CA . HIS A 1 709 ? -6.344 20.274 6.724 1.00 86.25 709 HIS A CA 1
ATOM 5581 C C . HIS A 1 709 ? -6.873 18.842 6.682 1.00 86.25 709 HIS A C 1
ATOM 5583 O O . HIS A 1 709 ? -6.131 17.940 6.310 1.00 86.25 709 HIS A O 1
ATOM 5589 N N . VAL A 1 710 ? -8.135 18.640 7.054 1.00 84.12 710 VAL A N 1
ATOM 5590 C CA . VAL A 1 710 ? -8.816 17.341 7.050 1.00 84.12 710 VAL A CA 1
ATOM 5591 C C . VAL A 1 710 ? -10.127 17.428 6.275 1.00 84.12 710 VAL A C 1
ATOM 5593 O O . VAL A 1 710 ? -10.949 18.295 6.580 1.00 84.12 710 VAL A O 1
ATOM 5596 N N . ASP A 1 711 ? -10.340 16.511 5.329 1.00 77.31 711 ASP A N 1
ATOM 5597 C CA . ASP A 1 711 ? -11.632 16.292 4.666 1.00 77.31 711 ASP A CA 1
ATOM 5598 C C . ASP A 1 711 ? -12.334 15.077 5.291 1.00 77.31 711 ASP A C 1
ATOM 5600 O O . ASP A 1 711 ? -11.875 13.939 5.204 1.00 77.31 711 ASP A O 1
ATOM 5604 N N . LEU A 1 712 ? -13.483 15.303 5.928 1.00 72.50 712 LEU A N 1
ATOM 5605 C CA . LEU A 1 712 ? -14.302 14.252 6.534 1.00 72.50 712 LEU A CA 1
ATOM 5606 C C . LEU A 1 712 ? -15.013 13.373 5.483 1.00 72.50 712 LEU A C 1
ATOM 5608 O O . LEU A 1 712 ? -15.614 12.354 5.845 1.00 72.50 712 LEU A O 1
ATOM 5612 N N . GLY A 1 713 ? -14.938 13.727 4.201 1.00 62.12 713 GLY A N 1
ATOM 5613 C CA . GLY A 1 713 ? -15.482 13.017 3.040 1.00 62.12 713 GLY A CA 1
ATOM 5614 C C . GLY A 1 713 ? -16.918 13.418 2.698 1.00 62.12 713 GLY A C 1
ATOM 5615 O O . GLY A 1 713 ? -17.236 13.650 1.538 1.00 62.12 713 GLY A O 1
ATOM 5616 N N . ASP A 1 714 ? -17.765 13.575 3.716 1.00 65.50 714 ASP A N 1
ATOM 5617 C CA . ASP A 1 714 ? -19.158 14.020 3.601 1.00 65.50 714 ASP A CA 1
ATOM 5618 C C . ASP A 1 714 ? -19.429 15.199 4.545 1.00 65.50 714 ASP A C 1
ATOM 5620 O O . ASP A 1 714 ? -18.705 15.417 5.520 1.00 65.50 714 ASP A O 1
ATOM 5624 N N . ILE A 1 715 ? -20.519 15.937 4.300 1.00 71.62 715 ILE A N 1
ATOM 5625 C CA . ILE A 1 715 ? -21.021 16.926 5.264 1.00 71.62 715 ILE A CA 1
ATOM 5626 C C . ILE A 1 715 ? -21.567 16.182 6.491 1.00 71.62 715 ILE A C 1
ATOM 5628 O O . ILE A 1 715 ? -22.654 15.602 6.462 1.00 71.62 715 ILE A O 1
ATOM 5632 N N . MET A 1 716 ? -20.821 16.244 7.589 1.00 77.12 716 MET A N 1
ATOM 5633 C CA . MET A 1 716 ? -21.190 15.687 8.885 1.00 77.12 716 MET A CA 1
ATOM 5634 C C . MET A 1 716 ? -22.087 16.665 9.638 1.00 77.12 716 MET A C 1
ATOM 5636 O O . MET A 1 716 ? -21.740 17.834 9.813 1.00 77.12 716 MET A O 1
ATOM 5640 N N . ALA A 1 717 ? -23.244 16.194 10.101 1.00 72.44 717 ALA A N 1
ATOM 5641 C CA . ALA A 1 717 ? -24.176 17.019 10.857 1.00 72.44 717 ALA A CA 1
ATOM 5642 C C . ALA A 1 717 ? -23.762 17.154 12.330 1.00 72.44 717 ALA A C 1
ATOM 5644 O O . ALA A 1 717 ? -23.246 16.214 12.935 1.00 72.44 717 ALA A O 1
ATOM 5645 N N . SER A 1 718 ? -24.074 18.308 12.921 1.00 83.69 718 SER A N 1
ATOM 5646 C CA . SER A 1 718 ? -23.995 18.544 14.370 1.00 83.69 718 SER A CA 1
ATOM 5647 C C . SER A 1 718 ? -22.609 18.354 15.012 1.00 83.69 718 SER A C 1
ATOM 5649 O O . SER A 1 718 ? -22.522 17.978 16.180 1.00 83.69 718 SER A O 1
ATOM 5651 N N . ILE A 1 719 ? -21.521 18.652 14.298 1.00 89.00 719 ILE A N 1
ATOM 5652 C CA . ILE A 1 719 ? -20.164 18.690 14.865 1.00 89.00 719 ILE A CA 1
ATOM 5653 C C . ILE A 1 719 ? -20.084 19.779 15.928 1.00 89.00 719 ILE A C 1
ATOM 5655 O O . ILE A 1 719 ? -20.345 20.942 15.635 1.00 89.00 719 ILE A O 1
ATOM 5659 N N . ASN A 1 720 ? -19.709 19.424 17.154 1.00 90.94 720 ASN A N 1
ATOM 5660 C CA . ASN A 1 720 ? -19.681 20.373 18.272 1.00 90.94 720 ASN A CA 1
ATOM 5661 C C . ASN A 1 720 ? -18.426 20.277 19.150 1.00 90.94 720 ASN A C 1
ATOM 5663 O O . ASN A 1 720 ? -18.282 21.065 20.088 1.00 90.94 720 ASN A O 1
ATOM 5667 N N . LYS A 1 721 ? -17.542 19.307 18.890 1.00 92.38 721 LYS A N 1
ATOM 5668 C CA . LYS A 1 721 ? -16.361 19.059 19.715 1.00 92.38 721 LYS A CA 1
ATOM 5669 C C . LYS A 1 721 ? -15.173 18.649 18.854 1.00 92.38 721 LYS A C 1
ATOM 5671 O O . LYS A 1 721 ? -15.278 17.731 18.042 1.00 92.38 721 LYS A O 1
ATOM 5676 N N . VAL A 1 722 ? -14.037 19.298 19.091 1.00 95.19 722 VAL A N 1
ATOM 5677 C CA . VAL A 1 722 ? -12.730 18.928 18.533 1.00 95.19 722 VAL A CA 1
ATOM 5678 C C . VAL A 1 722 ? -11.730 18.729 19.660 1.00 95.19 722 VAL A C 1
ATOM 5680 O O . VAL A 1 722 ? -11.727 19.488 20.628 1.00 95.19 722 VAL A O 1
ATOM 5683 N N . VAL A 1 723 ? -10.884 17.711 19.538 1.00 92.62 723 VAL A N 1
ATOM 5684 C CA . VAL A 1 723 ? -9.732 17.492 20.411 1.00 92.62 723 VAL A CA 1
ATOM 5685 C C . VAL A 1 723 ? -8.467 17.521 19.566 1.00 92.62 723 VAL A C 1
ATOM 5687 O O . VAL A 1 723 ? -8.341 16.733 18.640 1.00 92.62 723 VAL A O 1
ATOM 5690 N N . VAL A 1 724 ? -7.525 18.405 19.879 1.00 93.25 724 VAL A N 1
ATOM 5691 C CA . VAL A 1 724 ? -6.203 18.457 19.244 1.00 93.25 724 VAL A CA 1
ATOM 5692 C C . VAL A 1 724 ? -5.164 18.032 20.269 1.00 93.25 724 VAL A C 1
ATOM 5694 O O . VAL A 1 724 ? -5.047 18.653 21.324 1.00 93.25 724 VAL A O 1
ATOM 5697 N N . LYS A 1 725 ? -4.407 16.978 19.989 1.00 90.00 725 LYS A N 1
ATOM 5698 C CA . LYS A 1 725 ? -3.287 16.524 20.813 1.00 90.00 725 LYS A CA 1
ATOM 5699 C C . LYS A 1 725 ? -1.997 16.946 20.137 1.00 90.00 725 LYS A C 1
ATOM 5701 O O . LYS A 1 725 ? -1.695 16.486 19.042 1.00 90.00 725 LYS A O 1
ATOM 5706 N N . PHE A 1 726 ? -1.239 17.813 20.792 1.00 87.31 726 PHE A N 1
ATOM 5707 C CA . PHE A 1 726 ? 0.110 18.166 20.362 1.00 87.31 726 PHE A CA 1
ATOM 5708 C C . PHE A 1 726 ? 1.148 17.272 21.043 1.00 87.31 726 PHE A C 1
ATOM 5710 O O . PHE A 1 726 ? 0.875 16.724 22.118 1.00 87.31 726 PHE A O 1
ATOM 5717 N N . ALA A 1 727 ? 2.335 17.150 20.448 1.00 78.25 727 ALA A N 1
ATOM 5718 C CA . ALA A 1 727 ? 3.456 16.479 21.102 1.00 78.25 727 ALA A CA 1
ATOM 5719 C C . ALA A 1 727 ? 3.891 17.246 22.364 1.00 78.25 727 ALA A C 1
ATOM 5721 O O . ALA A 1 727 ? 3.581 18.429 22.525 1.00 78.25 727 ALA A O 1
ATOM 5722 N N . GLU A 1 728 ? 4.591 16.564 23.274 1.00 75.69 728 GLU A N 1
ATOM 5723 C CA . GLU A 1 728 ? 4.997 17.141 24.564 1.00 75.69 728 GLU A CA 1
ATOM 5724 C C . GLU A 1 728 ? 5.948 18.334 24.388 1.00 75.69 728 GLU A C 1
ATOM 5726 O O . GLU A 1 728 ? 5.727 19.372 25.006 1.00 75.69 728 GLU A O 1
ATOM 5731 N N . ASP A 1 729 ? 6.907 18.220 23.463 1.00 78.62 729 ASP A N 1
ATOM 5732 C CA . ASP A 1 729 ? 7.950 19.231 23.226 1.00 78.62 729 ASP A CA 1
ATOM 5733 C C . ASP A 1 729 ? 7.843 19.939 21.863 1.00 78.62 729 ASP A C 1
ATOM 5735 O O . ASP A 1 729 ? 8.646 20.817 21.559 1.00 78.62 729 ASP A O 1
ATOM 5739 N N . LEU A 1 730 ? 6.877 19.558 21.019 1.00 82.19 730 LEU A N 1
ATOM 5740 C CA . LEU A 1 730 ? 6.696 20.120 19.675 1.00 82.19 730 LEU A CA 1
ATOM 5741 C C . LEU A 1 730 ? 5.250 20.601 19.526 1.00 82.19 730 LEU A C 1
ATOM 5743 O O . LEU A 1 730 ? 4.369 19.838 19.125 1.00 82.19 730 LEU A O 1
ATOM 5747 N N . TYR A 1 731 ? 4.970 21.859 19.870 1.00 86.88 731 TYR A N 1
ATOM 5748 C CA . TYR A 1 731 ? 3.610 22.403 19.855 1.00 86.88 731 TYR A CA 1
ATOM 5749 C C . TYR A 1 731 ? 3.564 23.892 19.487 1.00 86.88 731 TYR A C 1
ATOM 5751 O O . TYR A 1 731 ? 4.498 24.641 19.769 1.00 86.88 731 TYR A O 1
ATOM 5759 N N . PRO A 1 732 ? 2.455 24.363 18.891 1.00 89.44 732 PRO A N 1
ATOM 5760 C CA . PRO A 1 732 ? 2.218 25.785 18.730 1.00 89.44 732 PRO A CA 1
ATOM 5761 C C . PRO A 1 732 ? 1.822 26.426 20.063 1.00 89.44 732 PRO A C 1
ATOM 5763 O O . PRO A 1 732 ? 1.022 25.864 20.807 1.00 89.44 732 PRO A O 1
ATOM 5766 N N . THR A 1 733 ? 2.293 27.643 20.325 1.00 90.69 733 THR A N 1
ATOM 5767 C CA . THR A 1 733 ? 1.777 28.532 21.377 1.00 90.69 733 THR A CA 1
ATOM 5768 C C . THR A 1 733 ? 0.496 29.247 20.960 1.00 90.69 733 THR A C 1
ATOM 5770 O O . THR A 1 733 ? -0.284 29.665 21.815 1.00 90.69 733 THR A O 1
ATOM 5773 N N . GLU A 1 734 ? 0.231 29.363 19.661 1.00 92.06 734 GLU A N 1
ATOM 5774 C CA . GLU A 1 734 ? -0.995 29.954 19.122 1.00 92.06 734 GLU A CA 1
ATOM 5775 C C . GLU A 1 734 ? -1.539 29.055 18.006 1.00 92.06 734 GLU A C 1
ATOM 5777 O O . GLU A 1 734 ? -0.797 28.694 17.094 1.00 92.06 734 GLU A O 1
ATOM 5782 N N . TYR A 1 735 ? -2.817 28.674 18.064 1.00 93.31 735 TYR A N 1
ATOM 5783 C CA . TYR A 1 735 ? -3.472 27.913 16.996 1.00 93.31 735 TYR A CA 1
ATOM 5784 C C . TYR A 1 735 ? -4.964 28.243 16.890 1.00 93.31 735 TYR A C 1
ATOM 5786 O O . TYR A 1 735 ? -5.576 28.758 17.829 1.00 93.31 735 TYR A O 1
ATOM 5794 N N . MET A 1 736 ? -5.562 27.934 15.741 1.00 94.56 736 MET A N 1
ATOM 5795 C CA . MET A 1 736 ? -7.000 28.086 15.515 1.00 94.56 736 MET A CA 1
ATOM 5796 C C . MET A 1 736 ? -7.617 26.832 14.902 1.00 94.56 736 MET A C 1
ATOM 5798 O O . MET A 1 736 ? -6.970 26.121 14.131 1.00 94.56 736 MET A O 1
ATOM 5802 N N . ILE A 1 737 ? -8.887 26.604 15.232 1.00 96.62 737 ILE A N 1
ATOM 5803 C CA . ILE A 1 737 ? -9.723 25.554 14.658 1.00 96.62 737 ILE A CA 1
ATOM 5804 C C . ILE A 1 737 ? -10.701 26.224 13.705 1.00 96.62 737 ILE A C 1
ATOM 5806 O O . ILE A 1 737 ? -11.494 27.072 14.117 1.00 96.62 737 ILE A O 1
ATOM 5810 N N . MET A 1 738 ? -10.649 25.847 12.433 1.00 94.75 738 MET A N 1
ATOM 5811 C CA . MET A 1 738 ? -11.555 26.354 11.409 1.00 94.75 738 MET A CA 1
ATOM 5812 C C . MET A 1 738 ? -12.367 25.209 10.813 1.00 94.75 738 MET A C 1
ATOM 5814 O O . MET A 1 738 ? -11.884 24.084 10.711 1.00 94.75 738 MET A O 1
ATOM 5818 N N . MET A 1 739 ? -13.603 25.496 10.421 1.00 95.81 739 MET A N 1
ATOM 5819 C CA . MET A 1 739 ? -14.542 24.511 9.893 1.00 95.81 739 MET A CA 1
ATOM 5820 C C . MET A 1 739 ? -15.276 25.048 8.675 1.00 95.81 739 MET A C 1
ATOM 5822 O O . MET A 1 739 ? -15.615 26.231 8.633 1.00 95.81 739 MET A O 1
ATOM 5826 N N . SER A 1 740 ? -15.545 24.176 7.709 1.00 90.81 740 SER A N 1
ATOM 5827 C CA . SER A 1 740 ? -16.286 24.519 6.497 1.00 90.81 740 SER A CA 1
ATOM 5828 C C . SER A 1 740 ? -17.127 23.343 5.996 1.00 90.81 740 SER A C 1
ATOM 5830 O O . SER A 1 740 ? -16.784 22.180 6.209 1.00 90.81 740 SER A O 1
ATOM 5832 N N . SER A 1 741 ? -18.244 23.631 5.330 1.00 89.56 741 SER A N 1
ATOM 5833 C CA . SER A 1 741 ? -19.048 22.636 4.607 1.00 89.56 741 SER A CA 1
ATOM 5834 C C . SER A 1 741 ? -18.699 22.535 3.120 1.00 89.56 741 SER A C 1
ATOM 5836 O O . SER A 1 741 ? -19.062 21.545 2.493 1.00 89.56 741 SER A O 1
ATOM 5838 N N . ASP A 1 742 ? -18.048 23.556 2.562 1.00 76.81 742 ASP A N 1
ATOM 5839 C CA . ASP A 1 742 ? -17.891 23.774 1.117 1.00 76.81 742 ASP A CA 1
ATOM 5840 C C . ASP A 1 742 ? -16.467 24.166 0.690 1.00 76.81 742 ASP A C 1
ATOM 5842 O O . ASP A 1 742 ? -16.230 24.367 -0.491 1.00 76.81 742 ASP A O 1
ATOM 5846 N N . GLU A 1 743 ? -15.532 24.268 1.636 1.00 84.38 743 GLU A N 1
ATOM 5847 C CA . GLU A 1 743 ? -14.136 24.698 1.454 1.00 84.38 743 GLU A CA 1
ATOM 5848 C C . GLU A 1 743 ? -13.940 26.185 1.093 1.00 84.38 743 GLU A C 1
ATOM 5850 O O . GLU A 1 743 ? -12.853 26.732 1.299 1.00 84.38 743 GLU A O 1
ATOM 5855 N N . ASP A 1 744 ? -14.999 26.875 0.675 1.00 83.00 744 ASP A N 1
ATOM 5856 C CA . ASP A 1 744 ? -14.996 28.302 0.350 1.00 83.00 744 ASP A CA 1
ATOM 5857 C C . ASP A 1 744 ? -15.267 29.175 1.585 1.00 83.00 744 ASP A C 1
ATOM 5859 O O . ASP A 1 744 ? -14.627 30.209 1.801 1.00 83.00 744 ASP A O 1
ATOM 5863 N N . ASN A 1 745 ? -16.206 28.751 2.437 1.00 87.06 745 ASN A N 1
ATOM 5864 C CA . ASN A 1 745 ? -16.679 29.517 3.584 1.00 87.06 745 ASN A CA 1
ATOM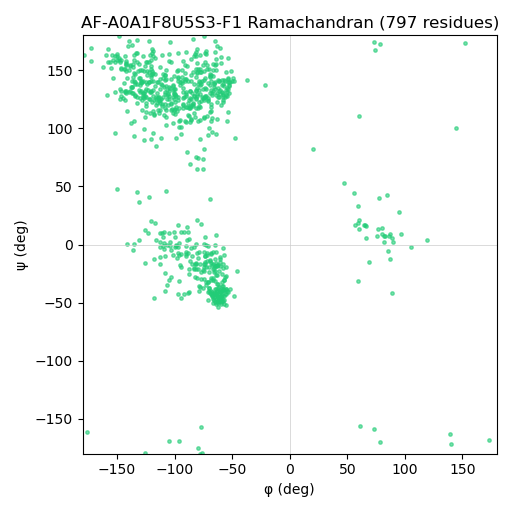 5865 C C . ASN A 1 745 ? -16.189 28.895 4.892 1.00 87.06 745 ASN A C 1
ATOM 5867 O O . ASN A 1 745 ? -16.642 27.824 5.301 1.00 87.06 745 ASN A O 1
ATOM 5871 N N . TRP A 1 746 ? -15.282 29.590 5.582 1.00 93.06 746 TRP A N 1
ATOM 5872 C CA . TRP A 1 746 ? -14.676 29.104 6.821 1.00 93.06 746 TRP A CA 1
ATOM 5873 C C . TRP A 1 746 ? -15.201 29.823 8.059 1.00 93.06 746 TRP A C 1
ATOM 5875 O O . TRP A 1 746 ? -15.150 31.048 8.169 1.00 93.06 746 TRP A O 1
ATOM 5885 N N . ILE A 1 747 ? -15.631 29.034 9.038 1.00 93.25 747 ILE A N 1
ATOM 5886 C CA . ILE A 1 747 ? -15.989 29.483 10.381 1.00 93.25 747 ILE A CA 1
ATOM 5887 C C . ILE A 1 747 ? -14.808 29.194 11.303 1.00 93.25 747 ILE A C 1
ATOM 5889 O O . ILE A 1 747 ? -14.317 28.069 11.351 1.00 93.25 747 ILE A O 1
ATOM 5893 N N . ILE A 1 748 ? -14.369 30.189 12.071 1.00 95.75 748 ILE A N 1
ATOM 5894 C CA . ILE A 1 748 ? -13.429 29.966 13.174 1.00 95.75 748 ILE A CA 1
ATOM 5895 C C . ILE A 1 748 ? -14.234 29.398 14.344 1.00 95.75 748 ILE A C 1
ATOM 5897 O O . ILE A 1 748 ? -15.032 30.107 14.957 1.00 95.75 748 ILE A O 1
ATOM 5901 N N . ALA A 1 749 ? -14.059 28.106 14.608 1.00 91.56 749 ALA A N 1
ATOM 5902 C CA . ALA A 1 749 ? -14.755 27.391 15.670 1.00 91.56 749 ALA A CA 1
ATOM 5903 C C . ALA A 1 749 ? -14.126 27.664 17.044 1.00 91.56 749 ALA A C 1
ATOM 5905 O O . ALA A 1 749 ? -14.849 27.760 18.033 1.00 91.56 749 ALA A O 1
ATOM 5906 N N . ASP A 1 750 ? -12.797 27.815 17.098 1.00 94.56 750 ASP A N 1
ATOM 5907 C CA . ASP A 1 750 ? -12.068 28.181 18.314 1.00 94.56 750 ASP A CA 1
ATOM 5908 C C . ASP A 1 750 ? -10.698 28.810 18.001 1.00 94.56 750 ASP A C 1
ATOM 5910 O O . ASP A 1 750 ? -10.111 28.574 16.940 1.00 94.56 750 ASP A O 1
ATOM 5914 N N . THR A 1 751 ? -10.169 29.592 18.942 1.00 93.56 751 THR A N 1
ATOM 5915 C CA . THR A 1 751 ? -8.827 30.192 18.888 1.00 93.56 751 THR A CA 1
ATOM 5916 C C . THR A 1 751 ? -8.141 30.054 20.235 1.00 93.56 751 THR A C 1
ATOM 5918 O O . THR A 1 751 ? -8.692 30.466 21.255 1.00 93.56 751 THR A O 1
ATOM 5921 N N . THR A 1 752 ? -6.906 29.562 20.242 1.00 90.06 752 THR A N 1
ATOM 5922 C CA . THR A 1 752 ? -6.083 29.489 21.450 1.00 90.06 752 THR A CA 1
ATOM 5923 C C . THR A 1 752 ? -4.830 30.333 21.282 1.00 90.06 752 THR A C 1
ATOM 5925 O O . THR A 1 752 ? -4.034 30.085 20.381 1.00 90.06 752 THR A O 1
ATOM 5928 N N . ASN A 1 753 ? -4.621 31.262 22.217 1.00 85.69 753 ASN A N 1
ATOM 5929 C CA . ASN A 1 753 ? -3.381 32.014 22.379 1.00 85.69 753 ASN A CA 1
ATOM 5930 C C . ASN A 1 753 ? -2.800 31.640 23.751 1.00 85.69 753 ASN A C 1
ATOM 5932 O O . ASN A 1 753 ? -3.508 31.778 24.750 1.00 85.69 753 ASN A O 1
ATOM 5936 N N . ASN A 1 754 ? -1.547 31.180 23.811 1.00 83.19 754 ASN A N 1
ATOM 5937 C CA . ASN A 1 754 ? -0.862 30.575 24.974 1.00 83.19 754 ASN A CA 1
ATOM 5938 C C . ASN A 1 754 ? -1.113 29.067 25.186 1.00 83.19 754 ASN A C 1
ATOM 5940 O O . ASN A 1 754 ? -1.322 28.605 26.308 1.00 83.19 754 ASN A O 1
ATOM 5944 N N . CYS A 1 755 ? -1.089 28.284 24.111 1.00 82.88 755 CYS A N 1
ATOM 5945 C CA . CYS A 1 755 ? -1.043 26.830 24.202 1.00 82.88 755 CYS A CA 1
ATOM 5946 C C . CYS A 1 755 ? 0.323 26.355 24.744 1.00 82.88 755 CYS A C 1
ATOM 5948 O O . CYS A 1 755 ? 1.361 26.957 24.485 1.00 82.88 755 CYS A O 1
ATOM 5950 N N . ASN A 1 756 ? 0.299 25.276 25.523 1.00 82.31 756 ASN A N 1
ATOM 5951 C CA . ASN A 1 756 ? 1.447 24.688 26.216 1.00 82.31 756 ASN A CA 1
ATOM 5952 C C . ASN A 1 756 ? 1.530 23.163 25.985 1.00 82.31 756 ASN A C 1
ATOM 5954 O O . ASN A 1 756 ? 1.795 22.417 26.923 1.00 82.31 756 ASN A O 1
ATOM 5958 N N . GLY A 1 757 ? 1.188 22.705 24.773 1.00 81.75 757 GLY A N 1
ATOM 5959 C CA . GLY A 1 757 ? 1.311 21.303 24.336 1.00 81.75 757 GLY A CA 1
ATOM 5960 C C . GLY A 1 757 ? 0.301 20.306 24.922 1.00 81.75 757 GLY A C 1
ATOM 5961 O O . GLY A 1 757 ? -0.508 20.633 25.787 1.00 81.75 757 GLY A O 1
ATOM 5962 N N . GLY A 1 758 ? 0.311 19.053 24.466 1.00 79.56 758 GLY A N 1
ATOM 5963 C CA . GLY A 1 758 ? -0.627 18.018 24.927 1.00 79.56 758 GLY A CA 1
ATOM 5964 C C . GLY A 1 758 ? -2.061 18.181 24.401 1.00 79.56 758 GLY A C 1
ATOM 5965 O O . GLY A 1 758 ? -2.296 18.825 23.382 1.00 79.56 758 GLY A O 1
ATOM 5966 N N . SER A 1 759 ? -3.037 17.574 25.086 1.00 85.38 759 SER A N 1
ATOM 5967 C CA . SER A 1 759 ? -4.433 17.496 24.616 1.00 85.38 759 SER A CA 1
ATOM 5968 C C . SER A 1 759 ? -5.232 18.779 24.874 1.00 85.38 759 SER A C 1
ATOM 5970 O O . SER A 1 759 ? -5.253 19.299 25.993 1.00 85.38 759 SER A O 1
ATOM 5972 N N . ARG A 1 760 ? -5.905 19.299 23.849 1.00 85.75 760 ARG A N 1
ATOM 5973 C CA . ARG A 1 760 ? -6.771 20.482 23.898 1.00 85.75 760 ARG A CA 1
ATOM 5974 C C . ARG A 1 760 ? -8.148 20.138 23.380 1.00 85.75 760 ARG A C 1
ATOM 5976 O O . ARG A 1 760 ? -8.275 19.625 22.280 1.00 85.75 760 ARG A O 1
ATOM 5983 N N . THR A 1 761 ? -9.176 20.430 24.167 1.00 89.75 761 THR A N 1
ATOM 5984 C CA . THR A 1 761 ? -10.569 20.176 23.798 1.00 89.75 761 THR A CA 1
ATOM 5985 C C . THR A 1 761 ? -11.296 21.493 23.600 1.00 89.75 761 THR A C 1
ATOM 5987 O O . THR A 1 761 ? -11.367 22.303 24.523 1.00 89.75 761 THR A O 1
ATOM 5990 N N . SER A 1 762 ? -11.890 21.652 22.425 1.00 88.75 762 SER A N 1
ATOM 5991 C CA . SER A 1 762 ? -12.710 22.795 22.044 1.00 88.75 762 SER A CA 1
ATOM 5992 C C . SER A 1 762 ? -14.148 22.335 21.860 1.00 88.75 762 SER A C 1
ATOM 5994 O O . SER A 1 762 ? -14.415 21.383 21.124 1.00 88.75 762 SER A O 1
ATOM 5996 N N . ILE A 1 763 ? -15.077 23.002 22.543 1.00 88.94 763 ILE A N 1
ATOM 5997 C CA . ILE A 1 763 ? -16.520 22.758 22.440 1.00 88.94 763 ILE A CA 1
ATOM 5998 C C . ILE A 1 763 ? -17.171 24.038 21.928 1.00 88.94 763 ILE A C 1
ATOM 6000 O O . ILE A 1 763 ? -16.975 25.110 22.497 1.00 88.94 763 ILE A O 1
ATOM 6004 N N . PHE A 1 764 ? -17.965 23.921 20.871 1.00 90.31 764 PHE A N 1
ATOM 6005 C CA . PHE A 1 764 ? -18.611 25.043 20.193 1.00 90.31 764 PHE A CA 1
ATOM 6006 C C . PHE A 1 764 ? -20.046 24.671 19.794 1.00 90.31 764 PHE A C 1
ATOM 6008 O O . PHE A 1 764 ? -20.517 23.557 20.028 1.00 90.31 764 PHE A O 1
ATOM 6015 N N . LYS A 1 765 ? -20.798 25.637 19.252 1.00 86.69 765 LYS A N 1
ATOM 6016 C CA . LYS A 1 765 ? -22.170 25.381 18.784 1.00 86.69 765 LYS A CA 1
ATOM 6017 C C . LYS A 1 765 ? -22.151 24.348 17.647 1.00 86.69 765 LYS A C 1
ATOM 6019 O O . LYS A 1 765 ? -21.264 24.460 16.813 1.00 86.69 765 LYS A O 1
ATOM 6024 N N . PRO A 1 766 ? -23.118 23.415 17.567 1.00 89.31 766 PRO A N 1
ATOM 6025 C CA . PRO A 1 766 ? -23.149 22.414 16.504 1.00 89.31 766 PRO A CA 1
ATOM 6026 C C . PRO A 1 766 ? -23.110 23.033 15.102 1.00 89.31 766 PRO A C 1
ATOM 6028 O O . PRO A 1 766 ? -23.880 23.949 14.806 1.00 89.31 766 PRO A O 1
ATOM 6031 N N . LEU A 1 767 ? -22.229 22.515 14.249 1.00 88.19 767 LEU A N 1
ATOM 6032 C CA . LEU A 1 767 ? -22.036 22.924 12.860 1.00 88.19 767 LEU A CA 1
ATOM 6033 C C . LEU A 1 767 ? -22.198 21.720 11.927 1.00 88.19 767 LEU A C 1
ATOM 6035 O O . LEU A 1 767 ? -21.855 20.595 12.284 1.00 88.19 767 LEU A O 1
ATOM 6039 N N . ASN A 1 768 ? -22.676 21.970 10.709 1.00 87.06 768 ASN A N 1
ATOM 6040 C CA . ASN A 1 768 ? -22.598 20.991 9.627 1.00 87.06 768 ASN A CA 1
ATOM 6041 C C . ASN A 1 768 ? -21.273 21.210 8.893 1.00 87.06 768 ASN A C 1
ATOM 6043 O O . ASN A 1 768 ? -21.041 22.302 8.378 1.00 87.06 768 ASN A O 1
ATOM 6047 N N . VAL A 1 769 ? -20.393 20.212 8.895 1.00 90.88 769 VAL A N 1
ATOM 6048 C CA . VAL A 1 769 ? -18.979 20.382 8.533 1.00 90.88 769 VAL A CA 1
ATOM 6049 C C . VAL A 1 769 ? -18.518 19.220 7.672 1.00 90.88 769 VAL A C 1
ATOM 6051 O O . VAL A 1 769 ? -18.777 18.070 8.006 1.00 90.88 769 VAL A O 1
ATOM 6054 N N . ARG A 1 770 ? -17.790 19.523 6.600 1.00 86.12 770 ARG A N 1
ATOM 6055 C CA . ARG A 1 770 ? -17.013 18.544 5.834 1.00 86.12 770 ARG A CA 1
ATOM 6056 C C . ARG A 1 770 ? -15.515 18.729 6.062 1.00 86.12 770 ARG A C 1
ATOM 6058 O O . ARG A 1 770 ? -14.813 17.749 6.241 1.00 86.12 770 ARG A O 1
ATOM 6065 N N . PHE A 1 771 ? -15.036 19.967 6.131 1.00 88.31 771 PHE A N 1
ATOM 6066 C CA . PHE A 1 771 ? -13.614 20.279 6.234 1.00 88.31 771 PHE A CA 1
ATOM 6067 C C . PHE A 1 771 ? -13.259 20.863 7.597 1.00 88.31 771 PHE A C 1
ATOM 6069 O O . PHE A 1 771 ? -13.956 21.743 8.111 1.00 88.31 771 PHE A O 1
ATOM 6076 N N . VAL A 1 772 ? -12.145 20.406 8.164 1.00 95.94 772 VAL A N 1
ATOM 6077 C CA . VAL A 1 772 ? -11.594 20.895 9.434 1.00 95.94 772 VAL A CA 1
ATOM 6078 C C . VAL A 1 772 ? -10.150 21.332 9.216 1.00 95.94 772 VAL A C 1
ATOM 6080 O O . VAL A 1 772 ? -9.365 20.615 8.606 1.00 95.94 772 VAL A O 1
ATOM 6083 N N . ARG A 1 773 ? -9.778 22.504 9.734 1.00 94.62 773 ARG A N 1
ATOM 6084 C CA . ARG A 1 773 ? -8.400 23.006 9.723 1.00 94.62 773 ARG A CA 1
ATOM 6085 C C . ARG A 1 773 ? -7.908 23.275 11.133 1.00 94.62 773 ARG A C 1
ATOM 6087 O O . ARG A 1 773 ? -8.567 23.994 11.882 1.00 94.62 773 ARG A O 1
ATOM 6094 N N . ILE A 1 774 ? -6.721 22.771 11.452 1.00 95.44 774 ILE A N 1
ATOM 6095 C CA . ILE A 1 774 ? -5.946 23.172 12.626 1.00 95.44 774 ILE A CA 1
ATOM 6096 C C . ILE A 1 774 ? -4.773 23.998 12.134 1.00 95.44 774 ILE A C 1
ATOM 6098 O O . ILE A 1 774 ? -3.807 23.465 11.595 1.00 95.44 774 ILE A O 1
ATOM 6102 N N . ARG A 1 775 ? -4.870 25.313 12.289 1.00 91.88 775 ARG A N 1
ATOM 6103 C CA . ARG A 1 775 ? -3.831 26.236 11.843 1.00 91.88 775 ARG A CA 1
ATOM 6104 C C . ARG A 1 775 ? -2.926 26.572 13.017 1.00 91.88 775 ARG A C 1
ATOM 6106 O O . ARG A 1 775 ? -3.333 27.303 13.917 1.00 91.88 775 ARG A O 1
ATOM 6113 N N . SER A 1 776 ? -1.724 26.011 12.994 1.00 90.81 776 SER A N 1
ATOM 6114 C CA . SER A 1 776 ? -0.636 26.239 13.942 1.00 90.81 776 SER A CA 1
ATOM 6115 C C . SER A 1 776 ? 0.048 27.549 13.580 1.00 90.81 776 SER A C 1
ATOM 6117 O O . SER A 1 776 ? 0.729 27.658 12.559 1.00 90.81 776 SER A O 1
ATOM 6119 N N . LEU A 1 777 ? -0.196 28.576 14.386 1.00 88.56 777 LEU A N 1
ATOM 6120 C CA . LEU A 1 777 ? 0.193 29.936 14.058 1.00 88.56 777 LEU A CA 1
ATOM 6121 C C . LEU A 1 777 ? 1.593 30.250 14.523 1.00 88.56 777 LEU A C 1
ATOM 6123 O O . LEU A 1 777 ? 2.284 30.896 13.763 1.00 88.56 777 LEU A O 1
ATOM 6127 N N . LYS A 1 778 ? 2.008 29.840 15.724 1.00 87.56 778 LYS A N 1
ATOM 6128 C CA . LYS A 1 778 ? 3.252 30.331 16.330 1.00 87.56 778 LYS A CA 1
ATOM 6129 C C . LYS A 1 778 ? 3.937 29.260 17.178 1.00 87.56 778 LYS A C 1
ATOM 6131 O O . LYS A 1 778 ? 3.246 28.687 18.015 1.00 87.56 778 LYS A O 1
ATOM 6136 N N . PRO A 1 779 ? 5.252 29.024 17.028 1.00 83.50 779 PRO A N 1
ATOM 6137 C CA . PRO A 1 779 ? 6.005 28.104 17.883 1.00 83.50 779 PRO A CA 1
ATOM 6138 C C . PRO A 1 779 ? 6.362 28.772 19.234 1.00 83.50 779 PRO A C 1
ATOM 6140 O O . PRO A 1 779 ? 5.891 29.878 19.521 1.00 83.50 779 PRO A O 1
ATOM 6143 N N . ASP A 1 780 ? 7.126 28.122 20.113 1.00 81.25 780 ASP A N 1
ATOM 6144 C CA . ASP A 1 780 ? 7.422 28.624 21.468 1.00 81.25 780 ASP A CA 1
ATOM 6145 C C . ASP A 1 780 ? 8.689 29.501 21.573 1.00 81.25 780 ASP A C 1
ATOM 6147 O O . ASP A 1 780 ? 8.906 30.170 22.587 1.00 81.25 780 ASP A O 1
ATOM 6151 N N . GLY A 1 781 ? 9.464 29.612 20.490 1.00 75.62 781 GLY A N 1
ATOM 6152 C CA . GLY A 1 781 ? 10.705 30.376 20.390 1.00 75.62 781 GLY A CA 1
ATOM 6153 C C . GLY A 1 781 ? 10.845 31.203 19.097 1.00 75.62 781 GLY A C 1
ATOM 6154 O O . GLY A 1 781 ? 10.275 30.878 18.059 1.00 75.62 781 GLY A O 1
ATOM 6155 N N . PRO A 1 782 ? 11.642 32.290 19.118 1.00 65.12 782 PRO A N 1
ATOM 6156 C CA . PRO A 1 782 ? 11.701 33.279 18.032 1.00 65.12 782 PRO A CA 1
ATOM 6157 C C . PRO A 1 782 ? 12.432 32.823 16.756 1.00 65.12 782 PRO A C 1
ATOM 6159 O O . PRO A 1 782 ? 12.293 33.476 15.729 1.00 65.12 782 PRO A O 1
ATOM 6162 N N . ASN A 1 783 ? 13.204 31.732 16.812 1.00 71.31 783 ASN A N 1
ATOM 6163 C CA . ASN A 1 783 ? 13.995 31.211 15.684 1.00 71.31 783 ASN A CA 1
ATOM 6164 C C . ASN A 1 783 ? 13.543 29.809 15.251 1.00 71.31 783 ASN A C 1
ATOM 6166 O O . ASN A 1 783 ? 14.316 29.069 14.648 1.00 71.31 783 ASN A O 1
ATOM 6170 N N . GLN A 1 784 ? 12.331 29.421 15.638 1.00 72.12 784 GLN A N 1
ATOM 6171 C CA . GLN A 1 784 ? 11.814 28.083 15.411 1.00 72.12 784 GLN A CA 1
ATOM 6172 C C . GLN A 1 784 ? 11.010 27.981 14.114 1.00 72.12 784 GLN A C 1
ATOM 6174 O O . GLN A 1 784 ? 10.391 28.949 13.665 1.00 72.12 784 GLN A O 1
ATOM 6179 N N . THR A 1 785 ? 11.032 26.795 13.517 1.00 77.06 785 THR A N 1
ATOM 6180 C CA . THR A 1 785 ? 10.377 26.473 12.243 1.00 77.06 785 THR A CA 1
ATOM 6181 C C . THR A 1 785 ? 9.106 25.654 12.479 1.00 77.06 785 THR A C 1
ATOM 6183 O O . THR A 1 785 ? 8.805 25.240 13.600 1.00 77.06 785 THR A O 1
ATOM 6186 N N . GLY A 1 786 ? 8.344 25.392 11.414 1.00 70.12 786 GLY A N 1
ATOM 6187 C CA . GLY A 1 786 ? 7.153 24.542 11.463 1.00 70.12 786 GLY A CA 1
ATOM 6188 C C . GLY A 1 786 ? 7.436 23.116 11.938 1.00 70.12 786 GLY A C 1
ATOM 6189 O O . GLY A 1 786 ? 6.558 22.513 12.557 1.00 70.12 786 GLY A O 1
ATOM 6190 N N . GLY A 1 787 ? 8.674 22.635 11.755 1.00 74.31 787 GLY A N 1
ATOM 6191 C CA . GLY A 1 787 ? 9.156 21.341 12.240 1.00 74.31 787 GLY A CA 1
ATOM 6192 C C . GLY A 1 787 ? 9.110 21.177 13.759 1.00 74.31 787 GLY A C 1
ATOM 6193 O O . GLY A 1 787 ? 9.182 20.061 14.267 1.00 74.31 787 GLY A O 1
ATOM 6194 N N . GLN A 1 788 ? 8.954 22.283 14.489 1.00 80.44 788 GLN A N 1
ATOM 6195 C CA . GLN A 1 788 ? 8.885 22.315 15.951 1.00 80.44 788 GLN A CA 1
ATOM 6196 C C . GLN A 1 788 ? 7.457 22.425 16.487 1.00 80.44 788 GLN A C 1
ATOM 6198 O O . GLN A 1 788 ? 7.243 22.629 17.678 1.00 80.44 788 GLN A O 1
ATOM 6203 N N . MET A 1 789 ? 6.460 22.253 15.623 1.00 87.06 789 MET A N 1
ATOM 6204 C CA . MET A 1 789 ? 5.062 22.141 16.012 1.00 87.06 789 MET A CA 1
ATOM 6205 C C . MET A 1 789 ? 4.525 20.837 15.436 1.00 87.06 789 MET A C 1
ATOM 6207 O O . MET A 1 789 ? 4.573 20.644 14.225 1.00 87.06 789 MET A O 1
ATOM 6211 N N . ALA A 1 790 ? 4.017 19.952 16.291 1.00 86.56 790 ALA A N 1
ATOM 6212 C CA . ALA A 1 790 ? 3.552 18.628 15.905 1.00 86.56 790 ALA A CA 1
ATOM 6213 C C . ALA A 1 790 ? 2.142 18.367 16.428 1.00 86.56 790 ALA A C 1
ATOM 6215 O O . ALA A 1 790 ? 1.859 18.565 17.612 1.00 86.56 790 ALA A O 1
ATOM 6216 N N . ILE A 1 791 ? 1.267 17.877 15.552 1.00 90.31 791 ILE A N 1
ATOM 6217 C CA . ILE A 1 791 ? -0.054 17.375 15.936 1.00 90.31 791 ILE A CA 1
ATOM 6218 C C . ILE A 1 791 ? 0.034 15.854 15.970 1.00 90.31 791 ILE A C 1
ATOM 6220 O O . ILE A 1 791 ? 0.230 15.217 14.944 1.00 90.31 791 ILE A O 1
ATOM 6224 N N . VAL A 1 792 ? -0.093 15.288 17.161 1.00 82.25 792 VAL A N 1
ATOM 6225 C CA . VAL A 1 792 ? -0.076 13.843 17.409 1.00 82.25 792 VAL A CA 1
ATOM 6226 C C . VAL A 1 792 ? -1.420 13.219 17.062 1.00 82.25 792 VAL A C 1
ATOM 6228 O O . VAL A 1 792 ? -1.459 12.139 16.506 1.00 82.25 792 VAL A O 1
ATOM 6231 N N . GLU A 1 793 ? -2.525 13.889 17.388 1.00 87.81 793 GLU A N 1
ATOM 6232 C CA . GLU A 1 793 ? -3.863 13.387 17.068 1.00 87.81 793 GLU A CA 1
ATOM 6233 C C . GLU A 1 793 ? -4.852 14.551 16.939 1.00 87.81 793 GLU A C 1
ATOM 6235 O O . GLU A 1 793 ? -4.803 15.512 17.709 1.00 87.81 793 GLU A O 1
ATOM 6240 N N . LEU A 1 794 ? -5.793 14.443 16.012 1.00 92.12 794 LEU A N 1
ATOM 6241 C CA . LEU A 1 794 ? -6.963 15.285 15.866 1.00 92.12 794 LEU A CA 1
ATOM 6242 C C . LEU A 1 794 ? -8.209 14.401 15.930 1.00 92.12 794 LEU A C 1
ATOM 6244 O O . LEU A 1 794 ? -8.406 13.475 15.146 1.00 92.12 794 LEU A O 1
ATOM 6248 N N . GLU A 1 795 ? -9.100 14.751 16.846 1.00 91.38 795 GLU A N 1
ATOM 6249 C CA . GLU A 1 795 ? -10.369 14.075 17.028 1.00 91.38 795 GLU A CA 1
ATOM 6250 C C . GLU A 1 795 ? -11.533 15.033 16.782 1.00 91.38 795 GLU A C 1
ATOM 6252 O O . GLU A 1 795 ? -11.557 16.145 17.308 1.00 91.38 795 GLU A O 1
ATOM 6257 N N . VAL A 1 796 ? -12.523 14.599 16.004 1.00 89.50 796 VAL A N 1
ATOM 6258 C CA . VAL A 1 796 ? -13.708 15.390 15.640 1.00 89.50 796 VAL A CA 1
ATOM 6259 C C . VAL A 1 796 ? -14.960 14.610 16.013 1.00 89.50 796 VAL A C 1
ATOM 6261 O O . VAL A 1 796 ? -15.077 13.433 15.684 1.00 89.50 796 VAL A O 1
ATOM 6264 N N . TYR A 1 797 ? -15.916 15.256 16.679 1.00 84.06 797 TYR A N 1
ATOM 6265 C CA . TYR A 1 797 ? -17.099 14.582 17.208 1.00 84.06 797 TYR A CA 1
ATOM 6266 C C . TYR A 1 797 ? -18.390 15.358 16.932 1.00 84.06 797 TYR A C 1
ATOM 6268 O O . TYR A 1 797 ? -18.435 16.589 17.043 1.00 84.06 797 TYR A O 1
ATOM 6276 N N . ALA A 1 798 ? -19.443 14.605 16.610 1.00 78.25 798 ALA A N 1
ATOM 6277 C CA . ALA A 1 798 ? -20.820 15.084 16.540 1.00 78.25 798 ALA A CA 1
ATOM 6278 C C . ALA A 1 798 ? -21.526 14.964 17.900 1.00 78.25 798 ALA A C 1
ATOM 6280 O O . ALA A 1 798 ? -21.157 14.113 18.717 1.00 78.25 798 ALA A O 1
ATOM 6281 N N . GLN A 1 799 ? -22.524 15.827 18.112 1.00 65.81 799 GLN A N 1
ATOM 6282 C CA . GLN A 1 799 ? -23.399 15.838 19.288 1.00 65.81 799 GLN A CA 1
ATOM 6283 C C . GLN A 1 799 ? -24.318 14.619 19.372 1.00 65.81 799 GLN A C 1
ATOM 6285 O O . GLN A 1 799 ? -24.857 14.213 18.316 1.00 65.81 799 GLN A O 1
#

Nearest PDB structures (foldseek):
  4zxe-assembly2_B  TM=9.056E-01  e=8.190E-10  Paenibacillus fukuinensis
  4zrx-assembly1_A  TM=4.217E-01  e=2.846E-19  Bacteroides ovatus ATCC 8483
  4a3z-assembly1_A  TM=7.857E-01  e=1.299E-06  Clostridium perfringens
  9avk-assembly1_A  TM=6.211E-01  e=3.021E-03  Limosilactobacillus reuteri
  2yrl-assembly1_A  TM=5.605E-01  e=1.004E-02  Homo sapiens

Radius of gyration: 30.26 Å; Cα contacts (8 Å, |Δi|>4): 2023; chains: 1; bounding box: 79×61×98 Å

Foldseek 3Di:
DFAKAKFEDAFDQCVVPPRQEHAEAEQFLDKGWGFALQGTDSWGAIDMDTDADDKFKDWPDWDDAPQWDAHRSRTIIGRHNDFDKTWTKMKIAHPVGRIDIDIHIYTYHYQLCVLVLLLQEAAEAEADQCAPVHDLDLVCNVVLVVLQQPAALLVLLVVRVVLSHQEYEYAQAALQRAGAACAPQADDVSHYDDDGSVLRNCVSNVVSNHAYEYEDEQDRHPVVRDQCAGPVSALQSSVLRVLLVNVVSPHLEYEYHYQPCAPVCSRHVCSSNLSSNCSSPVSYAYEYECEAQNAPGDDFPPRHQEYEYEAEQDPDPVRLARDDAAPFSTDHAYEYEYEQWPDLEHYPPDDTDGDALVSVLSSSLRHVLSSHRYHYGAYAHSNNRSHDPVCVVSSVSNSVLCVLAVAEKAAWDWPDAQVDEAQFKDWIDTDTDPQWWKFKDFAQDETDPPHDTDDDIDIGGAWTWMKMWTGHPSYRIYDIDTGTYHHHNDDDDFDWQAAADPDQDDWDFDDLQKWKWFKKWFAQFKKKFFKKKFAADPPDQAKKWKFKAWDVVRHTQDIDIDGNVDADQDPRRIGMDTDDIGIDDHGTMIIITMRDDRPDTWGQDLSVPTDAHNGMDTDAIWIAGPVRDTDDDDPPRSRGDDRMITGIDGDDPVNPFDQLQASFTKFKAFPVRHGFGFQDNNAGLNLQRRPDLVHWHFGHFPAAKMKIKTFSPAFDWAWFKKKWAKDQFQAAQWKWKWFDRPVPDIDTQDIHHGDRGGIDMGGGGTDRGGMIMIIRGHHPDDNGGRRRHITNYMGIGGD

pLDDT: mean 77.69, std 15.72, range [33.69, 98.81]

Mean predicted aligned error: 17.39 Å

Secondary structure (DSSP, 8-state):
----EEE----TTGGGS-TTB-PPEEESSSPP-EEETTEEESEEEPEEESS-SPPEEEEEEE-PPTTEEE-TTSEEEE---S-EEEEEEEEEE-TTS-EEEEEEEEEEEEPTTHHHHHH-EEEEE--STTSSSPP-SGGGHHHHHHH-TT--HHHHHHHHHHTT--EEEEESB-TT--BSS---S--SS--B-SS-HHHHHHHHHHTTT-EEEEEEESSS-TT--S--S-TTS-HHHHHHHHHHHHHHTT-SEEEEE-TT-TT-TTT--HHHHHHHHHHH-TT-EEEE---TTS-S-SS-TTS-SEEEEEE---SSGGGS---PPP-SSS--EEEEEEESSSSSS--TTSPP-PPPHHHHHHHHHHHHHTTPEEEEE----TTS-SS-TTTHHHHHHHHHHHHHH-PBPPPPEESS-SSSEESS-EEE-EE--TTPEEEEESBSPPP-TTSEE--SPEEESS-EEEEEEEE-TTSBPPPPEEEEEEE-----SS-BSS---------EE--TTSEEEEEEEE-SS-EEEEEEEEE--TT---EEEEEEEETTT--EEEEEEEETTSSPBPTTSEEEEEEEEEEEPTT-EEEEEEE--TT-EEEE--GGGS---SSEEEEEEEEE-TT-PEEPPPTT-TTEE-SEEEEEEE--GGG----TTTT-EEEEEETTS-B--BSSTT--GGGGGSS-TT--B-B-TT-S-EEEEEEEEEEEEEEEEEEEEEPSSS--SEEEEEEESSSSS-EEEEEEES--SSEEEEEEEEEEEEEEEEEEEE-SSTT--GGG--EEEEEEEE-